Protein AF-A0A2N2CAL5-F1 (afdb_monomer_lite)

Structure (mmCIF, N/CA/C/O backbone):
data_AF-A0A2N2CAL5-F1
#
_entry.id   AF-A0A2N2CAL5-F1
#
loop_
_atom_site.group_PDB
_atom_site.id
_atom_site.type_symbol
_atom_site.label_atom_id
_atom_site.label_alt_id
_atom_site.label_comp_id
_atom_site.label_asym_id
_atom_site.label_entity_id
_atom_site.label_seq_id
_atom_site.pdbx_PDB_ins_code
_atom_site.Cartn_x
_atom_site.Cartn_y
_atom_site.Cartn_z
_atom_site.occupancy
_atom_site.B_iso_or_equiv
_atom_site.auth_seq_id
_atom_site.auth_comp_id
_atom_site.auth_asym_id
_atom_site.auth_atom_id
_atom_site.pdbx_PDB_model_num
ATOM 1 N N . MET A 1 1 ? 3.225 -27.652 -32.495 1.00 28.95 1 MET A N 1
ATOM 2 C CA . MET A 1 1 ? 4.116 -27.183 -33.577 1.00 28.95 1 MET A CA 1
ATOM 3 C C . MET A 1 1 ? 3.514 -25.894 -34.107 1.00 28.95 1 MET A C 1
ATOM 5 O O . MET A 1 1 ? 2.566 -25.967 -34.875 1.00 28.95 1 MET A O 1
ATOM 9 N N . ALA A 1 2 ? 3.946 -24.739 -33.597 1.00 34.12 2 ALA A N 1
ATOM 10 C CA . ALA A 1 2 ? 3.475 -23.448 -34.095 1.00 34.12 2 ALA A CA 1
ATOM 11 C C . ALA A 1 2 ? 4.221 -23.135 -35.399 1.00 34.12 2 ALA A C 1
ATOM 13 O O . ALA A 1 2 ? 5.446 -23.233 -35.438 1.00 34.12 2 ALA A O 1
ATOM 14 N N . SER A 1 3 ? 3.488 -22.845 -36.475 1.00 37.06 3 SER A N 1
ATOM 15 C CA . SER A 1 3 ? 4.067 -22.399 -37.741 1.00 37.06 3 SER A CA 1
ATOM 16 C C . SER A 1 3 ? 4.709 -21.027 -37.551 1.00 37.06 3 SER A C 1
ATOM 18 O O . SER A 1 3 ? 4.059 -20.120 -37.033 1.00 37.06 3 SER A O 1
ATOM 20 N N . TYR A 1 4 ? 5.954 -20.885 -37.995 1.00 51.16 4 TYR A N 1
ATOM 21 C CA . TYR A 1 4 ? 6.677 -19.619 -38.079 1.00 51.16 4 TYR A CA 1
ATOM 22 C C . TYR A 1 4 ? 5.807 -18.541 -38.743 1.00 51.16 4 TYR A C 1
ATOM 24 O O . TYR A 1 4 ? 5.299 -18.758 -39.846 1.00 51.16 4 TYR A O 1
ATOM 32 N N . LYS A 1 5 ? 5.618 -17.397 -38.078 1.00 59.78 5 LYS A N 1
ATOM 33 C CA . LYS A 1 5 ? 5.041 -16.207 -38.707 1.00 59.78 5 LYS A CA 1
ATOM 34 C C . LYS A 1 5 ? 6.182 -15.275 -39.075 1.00 59.78 5 LYS A C 1
ATOM 36 O O . LYS A 1 5 ? 6.926 -14.846 -38.200 1.00 59.78 5 LYS A O 1
ATOM 41 N N . ASN A 1 6 ? 6.302 -14.960 -40.357 1.00 80.25 6 ASN A N 1
ATOM 42 C CA . ASN A 1 6 ? 7.144 -13.851 -40.774 1.00 80.25 6 ASN A CA 1
ATOM 43 C C . ASN A 1 6 ? 6.501 -12.554 -40.262 1.00 80.25 6 ASN A C 1
ATOM 45 O O . ASN A 1 6 ? 5.317 -12.328 -40.521 1.00 80.25 6 ASN A O 1
ATOM 49 N N . LEU A 1 7 ? 7.265 -11.748 -39.525 1.00 92.12 7 LEU A N 1
ATOM 50 C CA . LEU A 1 7 ? 6.836 -10.430 -39.063 1.00 92.12 7 LEU A CA 1
ATOM 51 C C . LEU A 1 7 ? 7.293 -9.373 -40.067 1.00 92.12 7 LEU A C 1
ATOM 53 O O . LEU A 1 7 ? 8.423 -9.433 -40.556 1.00 92.12 7 LEU A O 1
ATOM 57 N N . TYR A 1 8 ? 6.430 -8.403 -40.350 1.00 92.06 8 TYR A N 1
ATOM 58 C CA . TYR A 1 8 ? 6.721 -7.328 -41.297 1.00 92.06 8 TYR A CA 1
ATOM 59 C C . TYR A 1 8 ? 6.276 -5.985 -40.733 1.00 92.06 8 TYR A C 1
ATOM 61 O O . TYR A 1 8 ? 5.232 -5.894 -40.091 1.00 92.06 8 TYR A O 1
ATOM 69 N N . LEU A 1 9 ? 7.049 -4.937 -41.009 1.00 95.00 9 LEU A N 1
ATOM 70 C CA . LEU A 1 9 ? 6.600 -3.568 -40.793 1.00 95.00 9 LEU A CA 1
ATOM 71 C C . LEU A 1 9 ? 5.629 -3.184 -41.916 1.00 95.00 9 LEU A C 1
ATOM 73 O O . LEU A 1 9 ? 5.992 -3.205 -43.093 1.00 95.00 9 LEU A O 1
ATOM 77 N N . ASN A 1 10 ? 4.411 -2.794 -41.561 1.00 96.50 10 ASN A N 1
ATOM 78 C CA . ASN A 1 10 ? 3.476 -2.187 -42.495 1.00 96.50 10 ASN A CA 1
ATOM 79 C C . ASN A 1 10 ? 3.856 -0.711 -42.679 1.00 96.50 10 ASN A C 1
ATOM 81 O O . ASN A 1 10 ? 3.405 0.174 -41.947 1.00 96.50 10 ASN A O 1
ATOM 85 N N . GLU A 1 11 ? 4.731 -0.445 -43.651 1.00 95.69 11 GLU A N 1
ATOM 86 C CA . GLU A 1 11 ? 5.261 0.899 -43.927 1.00 95.69 11 GLU A CA 1
ATOM 87 C C . GLU A 1 11 ? 4.159 1.919 -44.228 1.00 95.69 11 GLU A C 1
ATOM 89 O O . GLU A 1 11 ? 4.253 3.078 -43.819 1.00 95.69 11 GLU A O 1
ATOM 94 N N . LYS A 1 12 ? 3.092 1.490 -44.913 1.00 96.75 12 LYS A N 1
ATOM 95 C CA . LYS A 1 12 ? 1.980 2.366 -45.285 1.00 96.75 12 LYS A CA 1
ATOM 96 C C . LYS A 1 12 ? 1.241 2.864 -44.044 1.00 96.75 12 LYS A C 1
ATOM 98 O O . LYS A 1 12 ? 1.135 4.072 -43.856 1.00 96.75 12 LYS A O 1
ATOM 103 N N . LEU A 1 13 ? 0.761 1.952 -43.198 1.00 97.19 13 LEU A N 1
ATOM 104 C CA . LEU A 1 13 ? 0.041 2.319 -41.976 1.00 97.19 13 LEU A CA 1
ATOM 105 C C . LEU A 1 13 ? 0.947 3.054 -40.988 1.00 97.19 13 LEU A C 1
ATOM 107 O O . LEU A 1 13 ? 0.511 4.007 -40.353 1.00 97.19 13 LEU A O 1
ATOM 111 N N . THR A 1 14 ? 2.225 2.675 -40.912 1.00 97.75 14 THR A N 1
ATOM 112 C CA . THR A 1 14 ? 3.211 3.398 -40.096 1.00 97.75 14 THR A CA 1
ATOM 113 C C . THR A 1 14 ? 3.356 4.852 -40.555 1.00 97.75 14 THR A C 1
ATOM 115 O O . THR A 1 14 ? 3.315 5.767 -39.733 1.00 97.75 14 THR A O 1
ATOM 118 N N . THR A 1 15 ? 3.446 5.087 -41.867 1.00 97.75 15 THR A N 1
ATOM 119 C CA . THR A 1 15 ? 3.505 6.443 -42.439 1.00 97.75 15 THR A CA 1
ATOM 120 C C . THR A 1 15 ? 2.229 7.235 -42.140 1.00 97.75 15 THR A C 1
ATOM 122 O O . THR A 1 15 ? 2.305 8.414 -41.801 1.00 97.75 15 THR A O 1
ATOM 125 N N . GLU A 1 16 ? 1.057 6.597 -42.218 1.00 97.62 16 GLU A N 1
ATOM 126 C CA . GLU A 1 16 ? -0.220 7.225 -41.851 1.00 97.62 16 GLU A CA 1
ATOM 127 C C . GLU A 1 16 ? -0.259 7.617 -40.362 1.00 97.62 16 GLU A C 1
ATOM 129 O O . GLU A 1 16 ? -0.729 8.706 -40.032 1.00 97.62 16 GLU A O 1
ATOM 134 N N . CYS A 1 17 ? 0.262 6.777 -39.459 1.00 97.56 17 CYS A N 1
ATOM 135 C CA . CYS A 1 17 ? 0.402 7.111 -38.037 1.00 97.56 17 CYS A CA 1
ATOM 136 C C . CYS A 1 17 ? 1.322 8.319 -37.825 1.00 97.56 17 CYS A C 1
ATOM 138 O O . CYS A 1 17 ? 0.953 9.235 -37.096 1.00 97.56 17 CYS A O 1
ATOM 140 N N . ILE A 1 18 ? 2.474 8.365 -38.499 1.00 97.44 18 ILE A N 1
ATOM 141 C CA . ILE A 1 18 ? 3.414 9.491 -38.403 1.00 97.44 18 ILE A CA 1
ATOM 142 C C . ILE A 1 18 ? 2.781 10.802 -38.866 1.00 97.44 18 ILE A C 1
ATOM 144 O O . ILE A 1 18 ? 2.877 11.810 -38.172 1.00 97.44 18 ILE A O 1
ATOM 148 N N . GLN A 1 19 ? 2.092 10.789 -40.008 1.00 97.81 19 GLN A N 1
ATOM 149 C CA . GLN A 1 19 ? 1.405 11.977 -40.519 1.00 97.81 19 GLN A CA 1
ATOM 150 C C . GLN A 1 19 ? 0.350 12.488 -39.534 1.00 97.81 19 GLN A C 1
ATOM 152 O O . GLN A 1 19 ? 0.233 13.695 -39.342 1.00 97.81 19 GLN A O 1
ATOM 157 N N . LYS A 1 20 ? -0.383 11.582 -38.876 1.00 97.81 20 LYS A N 1
ATOM 158 C CA . LYS A 1 20 ? -1.357 11.954 -37.843 1.00 97.81 20 LYS A CA 1
ATOM 159 C C . LYS A 1 20 ? -0.695 12.507 -36.586 1.00 97.81 20 LYS A C 1
ATOM 161 O O . LYS A 1 20 ? -1.217 13.459 -36.024 1.00 97.81 20 LYS A O 1
ATOM 166 N N . ILE A 1 21 ? 0.426 11.938 -36.143 1.00 97.56 21 ILE A N 1
ATOM 167 C CA . ILE A 1 21 ? 1.177 12.467 -34.994 1.00 97.56 21 ILE A CA 1
ATOM 168 C C . ILE A 1 21 ? 1.643 13.897 -35.287 1.00 97.56 21 ILE A C 1
ATOM 170 O O . ILE A 1 21 ? 1.418 14.782 -34.465 1.00 97.56 21 ILE A O 1
ATOM 174 N N . GLN A 1 22 ? 2.201 14.147 -36.476 1.00 97.38 22 GLN A N 1
ATOM 175 C CA . GLN A 1 22 ? 2.591 15.499 -36.883 1.00 97.38 22 GLN A CA 1
ATOM 176 C C . GLN A 1 22 ? 1.388 16.447 -36.920 1.00 97.38 22 GLN A C 1
ATOM 178 O O . GLN A 1 22 ? 1.449 17.539 -36.370 1.00 97.38 22 GLN A O 1
ATOM 183 N N . GLN A 1 23 ? 0.272 16.005 -37.508 1.00 97.44 23 GLN A N 1
ATOM 184 C CA . GLN A 1 23 ? -0.957 16.793 -37.559 1.00 97.44 23 GLN A CA 1
ATOM 185 C C . GLN A 1 23 ? -1.451 17.175 -36.156 1.00 97.44 23 GLN A C 1
ATOM 187 O O . GLN A 1 23 ? -1.860 18.311 -35.944 1.00 97.44 23 GLN A O 1
ATOM 192 N N . VAL A 1 24 ? -1.390 16.255 -35.188 1.00 97.69 24 VAL A N 1
ATOM 193 C CA . VAL A 1 24 ? -1.780 16.532 -33.797 1.00 97.69 24 VAL A CA 1
ATOM 194 C C . VAL A 1 24 ? -0.891 17.615 -33.176 1.00 97.69 24 VAL A C 1
ATOM 196 O O . VAL A 1 24 ? -1.414 18.506 -32.511 1.00 97.69 24 VAL A O 1
ATOM 199 N N . PHE A 1 25 ? 0.422 17.586 -33.424 1.00 96.75 25 PHE A N 1
ATOM 200 C CA . PHE A 1 25 ? 1.329 18.651 -32.985 1.00 96.75 25 PHE A CA 1
ATOM 201 C C . PHE A 1 25 ? 1.083 19.993 -33.680 1.00 96.75 25 PHE A C 1
ATOM 203 O O . PHE A 1 25 ? 1.245 21.037 -33.052 1.00 96.75 25 PHE A O 1
ATOM 210 N N . ASP A 1 26 ? 0.686 19.974 -34.951 1.00 96.75 26 ASP A N 1
ATOM 211 C CA . ASP A 1 26 ? 0.401 21.189 -35.717 1.00 96.75 26 ASP A CA 1
ATOM 212 C C . ASP A 1 26 ? -0.933 21.847 -35.298 1.00 96.75 26 ASP A C 1
ATOM 214 O O . ASP A 1 26 ? -1.100 23.061 -35.448 1.00 96.75 26 ASP A O 1
ATOM 218 N N . GLU A 1 27 ? -1.897 21.062 -34.800 1.00 97.06 27 GLU A N 1
ATOM 219 C CA . GLU A 1 27 ? -3.268 21.508 -34.504 1.00 97.06 27 GLU A CA 1
ATOM 220 C C . GLU A 1 27 ? -3.529 21.857 -33.030 1.00 97.06 27 GLU A C 1
ATOM 222 O O . GLU A 1 27 ? -4.399 22.691 -32.756 1.00 97.06 27 GLU A O 1
ATOM 227 N N . LEU A 1 28 ? -2.826 21.229 -32.082 1.00 97.25 28 LEU A N 1
ATOM 228 C CA . LEU A 1 28 ? -3.091 21.363 -30.645 1.00 97.25 28 LEU A CA 1
ATOM 229 C C . LEU A 1 28 ? -1.988 22.113 -29.891 1.00 97.25 28 LEU A C 1
ATOM 231 O O . LEU A 1 28 ? -0.859 22.250 -30.355 1.00 97.25 28 LEU A O 1
ATOM 235 N N . ASP A 1 29 ? -2.317 22.579 -28.681 1.00 97.06 29 ASP A N 1
ATOM 236 C CA . ASP A 1 29 ? -1.295 23.015 -27.726 1.00 97.06 29 ASP A CA 1
ATOM 237 C C . ASP A 1 29 ? -0.328 21.863 -27.419 1.00 97.06 29 ASP A C 1
ATOM 239 O O . ASP A 1 29 ? -0.732 20.702 -27.370 1.00 97.06 29 ASP A O 1
ATOM 243 N N . HIS A 1 30 ? 0.943 22.185 -27.177 1.00 96.31 30 HIS A N 1
ATOM 244 C CA . HIS A 1 30 ? 2.009 21.197 -27.033 1.00 96.31 30 HIS A CA 1
ATOM 245 C C . HIS A 1 30 ? 1.702 20.129 -25.972 1.00 96.31 30 HIS A C 1
ATOM 247 O O . HIS A 1 30 ? 1.935 18.945 -26.214 1.00 96.31 30 HIS A O 1
ATOM 253 N N . TYR A 1 31 ? 1.157 20.507 -24.810 1.00 96.81 31 TYR A N 1
ATOM 254 C CA . TYR A 1 31 ? 0.856 19.525 -23.764 1.00 96.81 31 TYR A CA 1
ATOM 255 C C . TYR A 1 31 ? -0.368 18.666 -24.113 1.00 96.81 31 TYR A C 1
ATOM 257 O O . TYR A 1 31 ? -0.346 17.451 -23.914 1.00 96.81 31 TYR A O 1
ATOM 265 N N . GLU A 1 32 ? -1.406 19.260 -24.706 1.00 97.75 32 GLU A N 1
ATOM 266 C CA . GLU A 1 32 ? -2.583 18.520 -25.183 1.00 97.75 32 GLU A CA 1
ATOM 267 C C . GLU A 1 32 ? -2.232 17.553 -26.326 1.00 97.75 32 GLU A C 1
ATOM 269 O O . GLU A 1 32 ? -2.689 16.407 -26.327 1.00 97.75 32 GLU A O 1
ATOM 274 N N . ALA A 1 33 ? -1.353 17.968 -27.245 1.00 98.00 33 ALA A N 1
ATOM 275 C CA . ALA A 1 33 ? -0.804 17.115 -28.293 1.00 98.00 33 ALA A CA 1
ATOM 276 C C . ALA A 1 33 ? -0.086 15.899 -27.692 1.00 98.00 33 ALA A C 1
ATOM 278 O O . ALA A 1 33 ? -0.393 14.762 -28.051 1.00 98.00 33 ALA A O 1
ATOM 279 N N . ILE A 1 34 ? 0.810 16.117 -26.721 1.00 98.31 34 ILE A N 1
ATOM 280 C CA . ILE A 1 34 ? 1.528 15.038 -26.027 1.00 98.31 34 ILE A CA 1
ATOM 281 C C . ILE A 1 34 ? 0.555 14.083 -25.328 1.00 98.31 34 ILE A C 1
ATOM 283 O O . ILE A 1 34 ? 0.723 12.866 -25.445 1.00 98.31 34 ILE A O 1
ATOM 287 N N . LYS A 1 35 ? -0.471 14.587 -24.627 1.00 97.69 35 LYS A N 1
ATOM 288 C CA . LYS A 1 35 ? -1.488 13.736 -23.983 1.00 97.69 35 LYS A CA 1
ATOM 289 C C . LYS A 1 35 ? -2.218 12.866 -25.003 1.00 97.69 35 LYS A C 1
ATOM 291 O O . LYS A 1 35 ? -2.326 11.653 -24.812 1.00 97.69 35 LYS A O 1
ATOM 296 N N . GLN A 1 36 ? -2.662 13.452 -26.115 1.00 97.69 36 GLN A N 1
ATOM 297 C CA . GLN A 1 36 ? -3.338 12.706 -27.174 1.00 97.69 36 GLN A CA 1
ATOM 298 C C . GLN A 1 36 ? -2.416 11.668 -27.828 1.00 97.69 36 GLN A C 1
ATOM 300 O O . GLN A 1 36 ? -2.846 10.536 -28.067 1.00 97.69 36 GLN A O 1
ATOM 305 N N . ILE A 1 37 ? -1.154 12.018 -28.091 1.00 98.19 37 ILE A N 1
ATOM 306 C CA . ILE A 1 37 ? -0.179 11.103 -28.694 1.00 98.19 37 ILE A CA 1
ATOM 307 C C . ILE A 1 37 ? 0.139 9.947 -27.746 1.00 98.19 37 ILE A C 1
ATOM 309 O O . ILE A 1 37 ? 0.127 8.788 -28.159 1.00 98.19 37 ILE A O 1
ATOM 313 N N . THR A 1 38 ? 0.351 10.245 -26.464 1.00 97.69 38 THR A N 1
ATOM 314 C CA . THR A 1 38 ? 0.613 9.237 -25.432 1.00 97.69 38 THR A CA 1
ATOM 315 C C . THR A 1 38 ? -0.549 8.250 -25.326 1.00 97.69 38 THR A C 1
ATOM 317 O O . THR A 1 38 ? -0.350 7.038 -25.349 1.00 97.69 38 THR A O 1
ATOM 320 N N . LYS A 1 39 ? -1.788 8.745 -25.322 1.00 96.56 39 LYS A N 1
ATOM 321 C CA . LYS A 1 39 ? -2.975 7.886 -25.282 1.00 96.56 39 LYS A CA 1
ATOM 322 C C . LYS A 1 39 ? -3.128 7.012 -26.532 1.00 96.56 39 LYS A C 1
ATOM 324 O O . LYS A 1 39 ? -3.483 5.844 -26.412 1.00 96.56 39 LYS A O 1
ATOM 329 N N . ALA A 1 40 ? -2.902 7.565 -27.725 1.00 96.44 40 ALA A N 1
ATOM 330 C CA . ALA A 1 40 ? -3.280 6.915 -28.984 1.00 96.44 40 ALA A CA 1
ATOM 331 C C . ALA A 1 40 ? -2.152 6.145 -29.693 1.00 96.44 40 ALA A C 1
ATOM 333 O O . ALA A 1 40 ? -2.449 5.292 -30.529 1.00 96.44 40 ALA A O 1
ATOM 334 N N . TYR A 1 41 ? -0.883 6.451 -29.406 1.00 97.25 41 TYR A N 1
ATOM 335 C CA . TYR A 1 41 ? 0.252 5.911 -30.163 1.00 97.25 41 TYR A CA 1
ATOM 336 C C . TYR A 1 41 ? 1.369 5.314 -29.305 1.00 97.25 41 TYR A C 1
ATOM 338 O O . TYR A 1 41 ? 2.152 4.534 -29.836 1.00 97.25 41 TYR A O 1
ATOM 346 N N . MET A 1 42 ? 1.452 5.633 -28.010 1.00 96.56 42 MET A N 1
ATOM 347 C CA . MET A 1 42 ? 2.495 5.095 -27.127 1.00 96.56 42 MET A CA 1
ATOM 348 C C . MET A 1 42 ? 2.137 3.727 -26.537 1.00 96.56 42 MET A C 1
ATOM 350 O O . MET A 1 42 ? 0.978 3.450 -26.208 1.00 96.56 42 MET A O 1
ATOM 354 N N . GLY A 1 43 ? 3.153 2.888 -26.351 1.00 95.44 43 GLY A N 1
ATOM 355 C CA . GLY A 1 43 ? 3.015 1.495 -25.942 1.00 95.44 43 GLY A CA 1
ATOM 356 C C . GLY A 1 43 ? 2.403 0.637 -27.048 1.00 95.44 43 GLY A C 1
ATOM 357 O O . GLY A 1 43 ? 2.644 0.871 -28.233 1.00 95.44 43 GLY A O 1
ATOM 358 N N . VAL A 1 44 ? 1.611 -0.365 -26.670 1.00 95.19 44 VAL A N 1
ATOM 359 C CA . VAL A 1 44 ? 1.048 -1.364 -27.594 1.00 95.19 44 VAL A CA 1
ATOM 360 C C . VAL A 1 44 ? -0.437 -1.121 -27.846 1.00 95.19 44 VAL A C 1
ATOM 362 O O . VAL A 1 44 ? -1.232 -1.111 -26.909 1.00 95.19 44 VAL A O 1
ATOM 365 N N . HIS A 1 45 ? -0.827 -1.038 -29.122 1.00 95.38 45 HIS A N 1
ATOM 366 C CA . HIS A 1 45 ? -2.225 -0.924 -29.549 1.00 95.38 45 HIS A CA 1
ATOM 367 C C . HIS A 1 45 ? -2.550 -1.953 -30.629 1.00 95.38 45 HIS A C 1
ATOM 369 O O . HIS A 1 45 ? -1.998 -1.934 -31.730 1.00 95.38 45 HIS A O 1
ATOM 375 N N . LYS A 1 46 ? -3.484 -2.861 -30.347 1.00 94.62 46 LYS A N 1
ATOM 376 C CA . LYS A 1 46 ? -4.005 -3.786 -31.360 1.00 94.62 46 LYS A CA 1
ATOM 377 C C . LYS A 1 46 ? -4.959 -3.023 -32.285 1.00 94.62 46 LYS A C 1
ATOM 379 O O . LYS A 1 46 ? -5.975 -2.512 -31.831 1.00 94.62 46 LYS A O 1
ATOM 384 N N . LEU A 1 47 ? -4.644 -2.955 -33.578 1.00 94.12 47 LEU A N 1
ATOM 385 C CA . LEU A 1 47 ? -5.477 -2.261 -34.570 1.00 94.12 47 LEU A CA 1
ATOM 386 C C . LEU A 1 47 ? -6.537 -3.199 -35.157 1.00 94.12 47 LEU A C 1
ATOM 388 O O . LEU A 1 47 ? -7.674 -2.802 -35.401 1.00 94.12 47 LEU A O 1
ATOM 392 N N . ASN A 1 48 ? -6.160 -4.459 -35.380 1.00 92.00 48 ASN A N 1
ATOM 393 C CA . ASN A 1 48 ? -7.053 -5.543 -35.786 1.00 92.00 48 ASN A CA 1
ATOM 394 C C . ASN A 1 48 ? -6.424 -6.909 -35.451 1.00 92.00 48 ASN A C 1
ATOM 396 O O . ASN A 1 48 ? -5.519 -7.009 -34.628 1.00 92.00 48 ASN A O 1
ATOM 400 N N . SER A 1 49 ? -6.919 -7.993 -36.056 1.00 88.00 49 SER A N 1
ATOM 401 C CA . SER A 1 49 ? -6.449 -9.357 -35.785 1.00 88.00 49 SER A CA 1
ATOM 402 C C . SER A 1 49 ? -5.016 -9.657 -36.243 1.00 88.00 49 SER A C 1
ATOM 404 O O . SER A 1 49 ? -4.481 -10.689 -35.843 1.00 88.00 49 SER A O 1
ATOM 406 N N . ASN A 1 50 ? -4.423 -8.836 -37.116 1.00 92.69 50 ASN A N 1
ATOM 407 C CA . ASN A 1 50 ? -3.086 -9.070 -37.671 1.00 92.69 50 ASN A CA 1
ATOM 408 C C . ASN A 1 50 ? -2.116 -7.897 -37.475 1.00 92.69 50 ASN A C 1
ATOM 410 O O . ASN A 1 50 ? -0.912 -8.128 -37.495 1.00 92.69 50 ASN A O 1
ATOM 414 N N . GLU A 1 51 ? -2.619 -6.675 -37.302 1.00 96.12 51 GLU A N 1
ATOM 415 C CA . GLU A 1 51 ? -1.816 -5.453 -37.199 1.00 96.12 51 GLU A CA 1
ATOM 416 C C . GLU A 1 51 ? -1.802 -4.911 -35.764 1.00 96.12 51 GLU A C 1
ATOM 418 O O . GLU A 1 51 ? -2.849 -4.719 -35.130 1.00 96.12 51 GLU A O 1
ATOM 423 N N . THR A 1 52 ? -0.603 -4.620 -35.265 1.00 97.44 52 THR A N 1
ATOM 424 C CA . THR A 1 52 ? -0.370 -4.033 -33.942 1.00 97.44 52 THR A CA 1
ATOM 425 C C . THR A 1 52 ? 0.563 -2.839 -34.072 1.00 97.44 52 THR A C 1
ATOM 427 O O . THR A 1 52 ? 1.633 -2.940 -34.665 1.00 97.44 52 THR A O 1
ATOM 430 N N . LEU A 1 53 ? 0.150 -1.705 -33.522 1.00 97.69 53 LEU A N 1
ATOM 431 C CA . LEU A 1 53 ? 0.951 -0.496 -33.399 1.00 97.69 53 LEU A CA 1
ATOM 432 C C . LEU A 1 53 ? 1.809 -0.582 -32.132 1.00 97.69 53 LEU A C 1
ATOM 434 O O . LEU A 1 53 ? 1.300 -0.925 -31.065 1.00 97.69 53 LEU A O 1
ATOM 438 N N . LEU A 1 54 ? 3.091 -0.248 -32.262 1.00 97.69 54 LEU A N 1
ATOM 439 C CA . LEU A 1 54 ? 4.015 -0.049 -31.151 1.00 97.69 54 LEU A CA 1
ATOM 440 C C . LEU A 1 54 ? 4.611 1.355 -31.240 1.00 97.69 54 LEU A C 1
ATOM 442 O O . LEU A 1 54 ? 5.070 1.753 -32.314 1.00 97.69 54 LEU A O 1
ATOM 446 N N . GLY A 1 55 ? 4.631 2.075 -30.122 1.00 96.94 55 GLY A N 1
ATOM 447 C CA . GLY A 1 55 ? 5.238 3.400 -30.029 1.00 96.94 55 GLY A CA 1
ATOM 448 C C . GLY A 1 55 ? 6.050 3.597 -28.757 1.00 96.94 55 GLY A C 1
ATOM 449 O O . GLY A 1 55 ? 5.658 3.155 -27.678 1.00 96.94 55 GLY A O 1
ATOM 450 N N . PHE A 1 56 ? 7.176 4.288 -28.895 1.00 97.19 56 PHE A N 1
ATOM 451 C CA . PHE A 1 56 ? 8.101 4.611 -27.814 1.00 97.19 56 PHE A CA 1
ATOM 452 C C . PHE A 1 56 ? 8.448 6.092 -27.843 1.00 97.19 56 PHE A C 1
ATOM 454 O O . PHE A 1 56 ? 8.546 6.690 -28.913 1.00 97.19 56 PHE A O 1
ATOM 461 N N . TRP A 1 57 ? 8.698 6.655 -26.668 1.00 96.25 57 TRP A N 1
ATOM 462 C CA . TRP A 1 57 ? 9.264 7.981 -26.508 1.00 96.25 57 TRP A CA 1
ATOM 463 C C . TRP A 1 57 ? 10.760 7.798 -26.307 1.00 96.25 57 TRP A C 1
ATOM 465 O O . TRP A 1 57 ? 11.194 7.102 -25.389 1.00 96.25 57 TRP A O 1
ATOM 475 N N . VAL A 1 58 ? 11.537 8.364 -27.222 1.00 96.31 58 VAL A N 1
ATOM 476 C CA . VAL A 1 58 ? 12.989 8.229 -27.276 1.00 96.31 58 VAL A CA 1
ATOM 477 C C . VAL A 1 58 ? 13.560 9.646 -27.309 1.00 96.31 58 VAL A C 1
ATOM 479 O O . VAL A 1 58 ? 13.876 10.150 -28.390 1.00 96.31 58 VAL A O 1
ATOM 482 N N . PRO A 1 59 ? 13.641 10.327 -26.150 1.00 95.75 59 PRO A N 1
ATOM 483 C CA . PRO A 1 59 ? 14.069 11.719 -26.104 1.00 95.75 59 PRO A CA 1
ATOM 484 C C . PRO A 1 59 ? 15.451 11.880 -26.744 1.00 95.75 59 PRO A C 1
ATOM 486 O O . PRO A 1 59 ? 16.363 11.079 -26.519 1.00 95.75 59 PRO A O 1
ATOM 489 N N . GLY A 1 60 ? 15.594 12.909 -27.582 1.00 93.50 60 GLY A N 1
ATOM 490 C CA . GLY A 1 60 ? 16.845 13.205 -28.274 1.00 93.50 60 GLY A CA 1
ATOM 491 C C . GLY A 1 60 ? 17.130 12.323 -29.494 1.00 93.50 60 GLY A C 1
ATOM 492 O O . GLY A 1 60 ? 18.237 12.392 -30.034 1.00 93.50 60 GLY A O 1
ATOM 493 N N . ILE A 1 61 ? 16.177 11.526 -29.989 1.00 94.19 61 ILE A N 1
ATOM 494 C CA . ILE A 1 61 ? 16.367 10.744 -31.226 1.00 94.19 61 ILE A CA 1
ATOM 495 C C . ILE A 1 61 ? 16.651 11.622 -32.449 1.00 94.19 61 ILE A C 1
ATOM 497 O O . ILE A 1 61 ? 17.378 11.202 -33.350 1.00 94.19 61 ILE A O 1
ATOM 501 N N . GLN A 1 62 ? 16.161 12.864 -32.462 1.00 91.44 62 GLN A N 1
ATOM 502 C CA . GLN A 1 62 ? 16.411 13.795 -33.562 1.00 91.44 62 GLN A CA 1
ATOM 503 C C . GLN A 1 62 ? 17.765 14.511 -33.477 1.00 91.44 62 GLN A C 1
ATOM 505 O O . GLN A 1 62 ? 18.381 14.789 -34.507 1.00 91.44 62 GLN A O 1
ATOM 510 N N . ASN A 1 63 ? 18.215 14.865 -32.271 1.00 93.06 63 ASN A N 1
ATOM 511 C CA . ASN A 1 63 ? 19.326 15.811 -32.084 1.00 93.06 63 ASN A CA 1
ATOM 512 C C . ASN A 1 63 ? 20.215 15.555 -30.848 1.00 93.06 63 ASN A C 1
ATOM 514 O O . ASN A 1 63 ? 21.256 16.199 -30.712 1.00 93.06 63 ASN A O 1
ATOM 518 N N . GLY A 1 64 ? 19.837 14.626 -29.972 1.00 94.06 64 GLY A N 1
ATOM 519 C CA . GLY A 1 64 ? 20.578 14.230 -28.777 1.00 94.06 64 GLY A CA 1
ATOM 520 C C . GLY A 1 64 ? 21.666 13.197 -29.068 1.00 94.06 64 GLY A C 1
ATOM 521 O O . GLY A 1 64 ? 21.985 12.896 -30.222 1.00 94.06 64 GLY A O 1
ATOM 522 N N . TYR A 1 65 ? 22.266 12.634 -28.022 1.00 95.19 65 TYR A N 1
ATOM 523 C CA . TYR A 1 65 ? 23.364 11.674 -28.160 1.00 95.19 65 TYR A CA 1
ATOM 524 C C . TYR A 1 65 ? 22.948 10.389 -28.901 1.00 95.19 65 TYR A C 1
ATOM 526 O O . TYR A 1 65 ? 23.672 9.944 -29.798 1.00 95.19 65 TYR A O 1
ATOM 534 N N . ILE A 1 66 ? 21.759 9.852 -28.614 1.00 95.12 66 ILE A N 1
ATOM 535 C CA . ILE A 1 66 ? 21.206 8.656 -29.266 1.00 95.12 66 ILE A CA 1
ATOM 536 C C . ILE A 1 66 ? 21.007 8.803 -30.782 1.00 95.12 66 ILE A C 1
ATOM 538 O O . ILE A 1 66 ? 21.123 7.812 -31.500 1.00 95.12 66 ILE A O 1
ATOM 542 N N . SER A 1 67 ? 20.813 10.022 -31.305 1.00 94.88 67 SER A N 1
ATOM 543 C CA . SER A 1 67 ? 20.660 10.267 -32.753 1.00 94.88 67 SER A CA 1
ATOM 544 C C . SER A 1 67 ? 21.841 9.744 -33.590 1.00 94.88 67 SER A C 1
ATOM 546 O O . SER A 1 67 ? 21.671 9.322 -34.734 1.00 94.88 67 SER A O 1
ATOM 548 N N . ARG A 1 68 ? 23.047 9.681 -33.002 1.00 95.25 68 ARG A N 1
ATOM 549 C CA . ARG A 1 68 ? 24.266 9.138 -33.636 1.00 95.25 68 ARG A CA 1
ATOM 550 C C . ARG A 1 68 ? 24.192 7.632 -33.889 1.00 95.25 68 ARG A C 1
ATOM 552 O O . ARG A 1 68 ? 24.920 7.120 -34.735 1.00 95.25 68 ARG A O 1
ATOM 559 N N . PHE A 1 69 ? 23.310 6.953 -33.163 1.00 94.81 69 PHE A N 1
ATOM 560 C CA . PHE A 1 69 ? 23.117 5.508 -33.159 1.00 94.81 69 PHE A CA 1
ATOM 561 C C . PHE A 1 69 ? 21.740 5.115 -33.710 1.00 94.81 69 PHE A C 1
ATOM 563 O O . PHE A 1 69 ? 21.338 3.963 -33.612 1.00 94.81 69 PHE A O 1
ATOM 570 N N . ALA A 1 70 ? 21.004 6.041 -34.335 1.00 91.56 70 ALA A N 1
ATOM 571 C CA . ALA A 1 70 ? 19.658 5.769 -34.844 1.00 91.56 70 ALA A CA 1
ATOM 572 C C . ALA A 1 70 ? 19.606 4.591 -35.841 1.00 91.56 70 ALA A C 1
ATOM 574 O O . ALA A 1 70 ? 18.609 3.882 -35.907 1.00 91.56 70 ALA A O 1
ATOM 575 N N . SER A 1 71 ? 20.686 4.333 -36.590 1.00 91.00 71 SER A N 1
ATOM 576 C CA . SER A 1 71 ? 20.777 3.191 -37.514 1.00 91.00 71 SER A CA 1
ATOM 577 C C . SER A 1 71 ? 20.961 1.832 -36.827 1.00 91.00 71 SER A C 1
ATOM 579 O O . SER A 1 71 ? 20.734 0.805 -37.465 1.00 91.00 71 SER A O 1
ATOM 581 N N . SER A 1 72 ? 21.378 1.811 -35.557 1.00 93.12 72 SER A N 1
ATOM 582 C CA . SER A 1 72 ? 21.481 0.604 -34.730 1.00 93.12 72 SER A CA 1
ATOM 583 C C . SER A 1 72 ? 20.306 0.446 -33.761 1.00 93.12 72 SER A C 1
ATOM 585 O O . SER A 1 72 ? 20.277 -0.541 -33.030 1.00 93.12 72 SER A O 1
ATOM 587 N N . LEU A 1 73 ? 19.343 1.376 -33.766 1.00 95.19 73 LEU A N 1
ATOM 588 C CA . LEU A 1 73 ? 18.123 1.321 -32.965 1.00 95.19 73 LEU A CA 1
ATOM 589 C C . LEU A 1 73 ? 17.031 0.532 -33.704 1.00 95.19 73 LEU A C 1
ATOM 591 O O . LEU A 1 73 ? 16.599 0.911 -34.793 1.00 95.19 73 LEU A O 1
ATOM 595 N N . TYR A 1 74 ? 16.552 -0.556 -33.107 1.00 95.38 74 TYR A N 1
ATOM 596 C CA . TYR A 1 74 ? 15.486 -1.389 -33.672 1.00 95.38 74 TYR A CA 1
ATOM 597 C C . TYR A 1 74 ? 14.536 -1.910 -32.596 1.00 95.38 74 TYR A C 1
ATOM 599 O O . TYR A 1 74 ? 14.918 -2.114 -31.443 1.00 95.38 74 TYR A O 1
ATOM 607 N N . LEU A 1 75 ? 13.296 -2.183 -33.005 1.00 97.44 75 LEU A N 1
ATOM 608 C CA . LEU A 1 75 ? 12.373 -3.004 -32.232 1.00 97.44 75 LEU A CA 1
ATOM 609 C C . LEU A 1 75 ? 12.849 -4.452 -32.307 1.00 97.44 75 LEU A C 1
ATOM 611 O O . LEU A 1 75 ? 12.908 -5.033 -33.392 1.00 97.44 75 LEU A O 1
ATOM 615 N N . GLU A 1 76 ? 13.200 -5.029 -31.162 1.00 97.00 76 GLU A N 1
ATOM 616 C CA . GLU A 1 76 ? 13.550 -6.440 -31.052 1.00 97.00 76 GLU A CA 1
ATOM 617 C C . GLU A 1 76 ? 12.346 -7.207 -30.499 1.00 97.00 76 GLU A C 1
ATOM 619 O O . GLU A 1 76 ? 11.902 -6.963 -29.379 1.00 97.00 76 GLU A O 1
ATOM 624 N N . ILE A 1 77 ? 11.821 -8.127 -31.306 1.00 97.88 77 ILE A N 1
ATOM 625 C CA . ILE A 1 77 ? 10.741 -9.043 -30.950 1.00 97.88 77 ILE A CA 1
ATOM 626 C C . ILE A 1 77 ? 11.340 -10.415 -30.665 1.00 97.88 77 ILE A C 1
ATOM 628 O O . ILE A 1 77 ? 12.076 -10.968 -31.484 1.00 97.88 77 ILE A O 1
ATOM 632 N N . LEU A 1 78 ? 10.990 -10.980 -29.516 1.00 97.44 78 LEU A N 1
ATOM 633 C CA . LEU A 1 78 ? 11.374 -12.316 -29.091 1.00 97.44 78 LEU A CA 1
ATOM 634 C C . LEU A 1 78 ? 10.143 -13.216 -29.180 1.00 97.44 78 LEU A C 1
ATOM 636 O O . LEU A 1 78 ? 9.153 -12.990 -28.486 1.00 97.44 78 LEU A O 1
ATOM 640 N N . GLN A 1 79 ? 10.201 -14.238 -30.030 1.00 96.69 79 GLN A N 1
ATOM 641 C CA . GLN A 1 79 ? 9.109 -15.184 -30.253 1.00 96.69 79 GLN A CA 1
ATOM 642 C C . GLN A 1 79 ? 9.386 -16.486 -29.487 1.00 96.69 79 GLN A C 1
ATOM 644 O O . GLN A 1 79 ? 10.224 -17.288 -29.919 1.00 96.69 79 GLN A O 1
ATOM 649 N N . PRO A 1 80 ? 8.710 -16.744 -28.352 1.00 95.44 80 PRO A N 1
ATOM 650 C CA . PRO A 1 80 ? 8.966 -17.934 -27.552 1.00 95.44 80 PRO A CA 1
ATOM 651 C C . PRO A 1 80 ? 8.545 -19.200 -28.302 1.00 95.44 80 PRO A C 1
ATOM 653 O O . PRO A 1 80 ? 7.399 -19.328 -28.741 1.00 95.44 80 PRO A O 1
ATOM 656 N N . LYS A 1 81 ? 9.438 -20.196 -28.395 1.00 93.81 81 LYS A N 1
ATOM 657 C CA . LYS A 1 81 ? 9.091 -21.508 -28.985 1.00 93.81 81 LYS A CA 1
ATOM 658 C C . LYS A 1 81 ? 8.102 -22.295 -28.126 1.00 93.81 81 LYS A C 1
ATOM 660 O O . LYS A 1 81 ? 7.394 -23.175 -28.621 1.00 93.81 81 LYS A O 1
ATOM 665 N N . VAL A 1 82 ? 8.049 -21.968 -26.838 1.00 95.31 82 VAL A N 1
ATOM 666 C CA . VAL A 1 82 ? 7.137 -22.530 -25.845 1.00 95.31 82 VAL A CA 1
ATOM 667 C C . VAL A 1 82 ? 6.305 -21.381 -25.292 1.00 95.31 82 VAL A C 1
ATOM 669 O O . VAL A 1 82 ? 6.830 -20.525 -24.591 1.00 95.31 82 VAL A O 1
ATOM 672 N N . ARG A 1 83 ? 5.011 -21.363 -25.621 1.00 95.19 83 ARG A N 1
ATOM 673 C CA . ARG A 1 83 ? 4.097 -20.288 -25.203 1.00 95.19 83 ARG A CA 1
ATOM 674 C C . ARG A 1 83 ? 3.292 -20.602 -23.943 1.00 95.19 83 ARG A C 1
ATOM 676 O O . ARG A 1 83 ? 2.735 -19.698 -23.348 1.00 95.19 83 ARG A O 1
ATOM 683 N N . GLN A 1 84 ? 3.214 -21.858 -23.515 1.00 96.12 84 GLN A N 1
ATOM 684 C CA . GLN A 1 84 ? 2.608 -22.185 -22.219 1.00 96.12 84 GLN A CA 1
ATOM 685 C C . GLN A 1 84 ? 3.604 -21.824 -21.117 1.00 96.12 84 GLN A C 1
ATOM 687 O O . GLN A 1 84 ? 4.683 -22.417 -21.077 1.00 96.12 84 GLN A O 1
ATOM 692 N N . ILE A 1 85 ? 3.271 -20.858 -20.257 1.00 94.19 85 ILE A N 1
ATOM 693 C CA . ILE A 1 85 ? 4.245 -20.292 -19.314 1.00 94.19 85 ILE A CA 1
ATOM 694 C C . ILE A 1 85 ? 4.728 -21.303 -18.273 1.00 94.19 85 ILE A C 1
ATOM 696 O O . ILE A 1 85 ? 5.930 -21.414 -18.062 1.00 94.19 85 ILE A O 1
ATOM 700 N N . GLU A 1 86 ? 3.834 -22.121 -17.714 1.00 93.81 86 GLU A N 1
ATOM 701 C CA . GLU A 1 86 ? 4.198 -23.199 -16.782 1.00 93.81 86 GLU A CA 1
ATOM 702 C C . GLU A 1 86 ? 5.214 -24.159 -17.409 1.00 93.81 86 GLU A C 1
ATOM 704 O O . GLU A 1 86 ? 6.205 -24.556 -16.797 1.00 93.81 86 GLU A O 1
ATOM 709 N N . LYS A 1 87 ? 5.003 -24.481 -18.688 1.00 95.06 87 LYS A N 1
ATOM 710 C CA . LYS A 1 87 ? 5.912 -25.329 -19.450 1.00 95.06 87 LYS A CA 1
ATOM 711 C C . LYS A 1 87 ? 7.241 -24.627 -19.717 1.00 95.06 87 LYS A C 1
ATOM 713 O O . LYS A 1 87 ? 8.279 -25.272 -19.618 1.00 95.06 87 LYS A O 1
ATOM 718 N N . ALA A 1 88 ? 7.227 -23.334 -20.038 1.00 94.12 88 ALA A N 1
ATOM 719 C CA . ALA A 1 88 ? 8.442 -22.545 -20.227 1.00 94.12 88 ALA A CA 1
ATOM 720 C C . ALA A 1 88 ? 9.287 -22.493 -18.940 1.00 94.12 88 ALA A C 1
ATOM 722 O O . ALA A 1 88 ? 10.486 -22.734 -19.003 1.00 94.12 88 ALA A O 1
ATOM 723 N N . LEU A 1 89 ? 8.649 -22.286 -17.784 1.00 95.19 89 LEU A N 1
ATOM 724 C CA . LEU A 1 89 ? 9.289 -22.281 -16.462 1.00 95.19 89 LEU A CA 1
ATOM 725 C C . LEU A 1 89 ? 9.828 -23.653 -16.029 1.00 95.19 89 LEU A C 1
ATOM 727 O O . LEU A 1 89 ? 10.701 -23.723 -15.170 1.00 95.19 89 LEU A O 1
ATOM 731 N N . SER A 1 90 ? 9.321 -24.749 -16.602 1.00 95.50 90 SER A N 1
ATOM 732 C CA . SER A 1 90 ? 9.812 -26.105 -16.308 1.00 95.50 90 SER A CA 1
ATOM 733 C C . SER A 1 90 ? 11.123 -26.465 -17.020 1.00 95.50 90 SER A C 1
ATOM 735 O O . SER A 1 90 ? 11.744 -27.475 -16.684 1.00 95.50 90 SER A O 1
ATOM 737 N N . TYR A 1 91 ? 11.534 -25.677 -18.018 1.00 93.81 91 TYR A N 1
ATOM 738 C CA . TYR A 1 91 ? 12.782 -25.889 -18.745 1.00 93.81 91 TYR A CA 1
ATOM 739 C C . TYR A 1 91 ? 13.942 -25.139 -18.089 1.00 93.81 91 TYR A C 1
ATOM 741 O O . TYR A 1 91 ? 13.780 -24.024 -17.608 1.00 93.81 91 TYR A O 1
ATOM 749 N N . GLU A 1 92 ? 15.134 -25.736 -18.124 1.00 93.06 92 GLU A N 1
ATOM 750 C CA . GLU A 1 92 ? 16.366 -25.078 -17.666 1.00 93.06 92 GLU A CA 1
ATOM 751 C C . GLU A 1 92 ? 16.704 -23.854 -18.532 1.00 93.06 92 GLU A C 1
ATOM 753 O O . GLU A 1 92 ? 17.071 -22.799 -18.018 1.00 93.06 92 GLU A O 1
ATOM 758 N N . GLU A 1 93 ? 16.511 -23.992 -19.846 1.00 95.88 93 GLU A N 1
ATOM 759 C CA . GLU A 1 93 ? 16.666 -22.926 -20.828 1.00 95.88 93 GLU A CA 1
ATOM 760 C C . GLU A 1 93 ? 15.513 -22.950 -21.838 1.00 95.88 93 GLU A C 1
ATOM 762 O O . GLU A 1 93 ? 15.054 -24.008 -22.278 1.00 95.88 93 GLU A O 1
ATOM 767 N N . VAL A 1 94 ? 15.083 -21.766 -22.263 1.00 96.50 94 VAL A N 1
ATOM 768 C CA . VAL A 1 94 ? 14.071 -21.560 -23.297 1.00 96.50 94 VAL A CA 1
ATOM 769 C C . VAL A 1 94 ? 14.706 -20.839 -24.475 1.00 96.50 94 VAL A C 1
ATOM 771 O O . VAL A 1 94 ? 15.411 -19.846 -24.316 1.00 96.50 94 VAL A O 1
ATOM 774 N N . THR A 1 95 ? 14.444 -21.335 -25.682 1.00 96.81 95 THR A N 1
ATOM 775 C CA . THR A 1 95 ? 14.856 -20.665 -26.918 1.00 96.81 95 THR A CA 1
ATOM 776 C C . THR A 1 95 ? 13.732 -19.786 -27.452 1.00 96.81 95 THR A C 1
ATOM 778 O O . THR A 1 95 ? 12.583 -20.226 -27.573 1.00 96.81 95 THR A O 1
ATOM 781 N N . MET A 1 96 ? 14.089 -18.565 -27.829 1.00 96.69 96 MET A N 1
ATOM 782 C CA . MET A 1 96 ? 13.233 -17.599 -28.505 1.00 96.69 96 MET A CA 1
ATOM 783 C C . MET A 1 96 ? 13.857 -17.254 -29.853 1.00 96.69 96 MET A C 1
ATOM 785 O O . MET A 1 96 ? 15.076 -17.128 -29.948 1.00 96.69 96 MET A O 1
ATOM 789 N N . ASP A 1 97 ? 13.041 -17.129 -30.893 1.00 95.88 97 ASP A N 1
ATOM 790 C CA . ASP A 1 97 ? 13.514 -16.578 -32.165 1.00 95.88 97 ASP A CA 1
ATOM 791 C C . ASP A 1 97 ? 13.520 -15.044 -32.064 1.00 95.88 97 ASP A C 1
ATOM 793 O O . ASP A 1 97 ? 12.638 -14.457 -31.434 1.00 95.88 97 ASP A O 1
ATOM 797 N N . VAL A 1 98 ? 14.533 -14.399 -32.637 1.00 96.06 98 VAL A N 1
ATOM 798 C CA . VAL A 1 98 ? 14.757 -12.951 -32.558 1.00 96.06 98 VAL A CA 1
ATOM 799 C C . VAL A 1 98 ? 14.457 -12.327 -33.911 1.00 96.06 98 VAL A C 1
ATOM 801 O O . VAL A 1 98 ? 15.067 -12.684 -34.918 1.00 96.06 98 VAL A O 1
ATOM 804 N N . VAL A 1 99 ? 13.553 -11.352 -33.925 1.00 95.62 99 VAL A N 1
ATOM 805 C CA . VAL A 1 99 ? 13.234 -10.552 -35.109 1.00 95.62 99 VAL A CA 1
ATOM 806 C C . VAL A 1 99 ? 13.511 -9.086 -34.808 1.00 95.62 99 VAL A C 1
ATOM 808 O O . VAL A 1 99 ? 13.107 -8.576 -33.767 1.00 95.62 99 VAL A O 1
ATOM 811 N N . ARG A 1 100 ? 14.201 -8.400 -35.722 1.00 94.56 100 ARG A N 1
ATOM 812 C CA . ARG A 1 100 ? 14.521 -6.973 -35.605 1.00 94.56 100 ARG A CA 1
ATOM 813 C C . ARG A 1 100 ? 13.799 -6.198 -36.690 1.00 94.56 100 ARG A C 1
ATOM 815 O O . ARG A 1 100 ? 13.932 -6.533 -37.866 1.00 94.56 100 ARG A O 1
ATOM 822 N N . LEU A 1 101 ? 13.057 -5.171 -36.298 1.00 94.94 101 LEU A N 1
ATOM 823 C CA . LEU A 1 101 ? 12.309 -4.319 -37.215 1.00 94.94 101 LEU A CA 1
ATOM 824 C C . LEU A 1 101 ? 12.731 -2.855 -37.019 1.00 94.94 101 LEU A C 1
ATOM 826 O O . LEU A 1 101 ? 12.779 -2.391 -35.876 1.00 94.94 101 LEU A O 1
ATOM 830 N N . PRO A 1 102 ? 13.039 -2.114 -38.098 1.00 90.81 102 PRO A N 1
ATOM 831 C CA . PRO A 1 102 ? 13.260 -0.678 -37.997 1.00 90.81 102 PRO A CA 1
ATOM 832 C C . PRO A 1 102 ? 11.909 0.008 -37.781 1.00 90.81 102 PRO A C 1
ATOM 834 O O . PRO A 1 102 ? 10.997 -0.181 -38.582 1.00 90.81 102 PRO A O 1
ATOM 837 N N . LEU A 1 103 ? 11.756 0.790 -36.713 1.00 91.19 103 LEU A N 1
ATOM 838 C CA . LEU A 1 103 ? 10.602 1.686 -36.598 1.00 91.19 103 LEU A CA 1
ATOM 839 C C . LEU A 1 103 ? 10.919 3.020 -37.274 1.00 91.19 103 LEU A C 1
ATOM 841 O O . LEU A 1 103 ? 12.054 3.283 -37.681 1.00 91.19 103 LEU A O 1
ATOM 845 N N . MET A 1 104 ? 9.899 3.854 -37.428 1.00 94.56 104 MET A N 1
ATOM 846 C CA . MET A 1 104 ? 10.027 5.160 -38.057 1.00 94.56 104 MET A CA 1
ATOM 847 C C . MET A 1 104 ? 9.931 6.267 -36.998 1.00 94.56 104 MET A C 1
ATOM 849 O O . MET A 1 104 ? 9.194 6.143 -36.021 1.00 94.56 104 MET A O 1
ATOM 853 N N . VAL A 1 105 ? 10.702 7.341 -37.184 1.00 94.00 105 VAL A N 1
ATOM 854 C CA . VAL A 1 105 ? 10.778 8.477 -36.250 1.00 94.00 105 VAL A CA 1
ATOM 855 C C . VAL A 1 105 ? 9.789 9.573 -36.655 1.00 94.00 105 VAL A C 1
ATOM 857 O O . VAL A 1 105 ? 9.698 9.912 -37.837 1.00 94.00 105 VAL A O 1
ATOM 860 N N . VAL A 1 106 ? 9.110 10.168 -35.675 1.00 94.81 106 VAL A N 1
ATOM 861 C CA . VAL A 1 106 ? 8.373 11.438 -35.792 1.00 94.81 106 VAL A CA 1
ATOM 862 C C . VAL A 1 106 ? 8.516 12.210 -34.489 1.00 94.81 106 VAL A C 1
ATOM 864 O O . VAL A 1 106 ? 8.228 11.667 -33.428 1.00 94.81 106 VAL A O 1
ATOM 867 N N . GLU A 1 107 ? 8.983 13.459 -34.547 1.00 93.44 107 GLU A N 1
ATOM 868 C CA . GLU A 1 107 ? 9.414 14.186 -33.341 1.00 93.44 107 GLU A CA 1
ATOM 869 C C . GLU A 1 107 ? 10.364 13.315 -32.490 1.00 93.44 107 GLU A C 1
ATOM 871 O O . GLU A 1 107 ? 11.284 12.711 -33.051 1.00 93.44 107 GLU A O 1
ATOM 876 N N . ASP A 1 108 ? 10.124 13.194 -31.184 1.00 93.12 108 ASP A N 1
ATOM 877 C CA . ASP A 1 108 ? 10.853 12.293 -30.279 1.00 93.12 108 ASP A CA 1
ATOM 878 C C . ASP A 1 108 ? 10.198 10.902 -30.126 1.00 93.12 108 ASP A C 1
ATOM 880 O O . ASP A 1 108 ? 10.481 10.165 -29.177 1.00 93.12 108 ASP A O 1
ATOM 884 N N . TYR A 1 109 ? 9.310 10.517 -31.044 1.00 95.25 109 TYR A N 1
ATOM 885 C CA . TYR A 1 109 ? 8.623 9.227 -31.020 1.00 95.25 109 TYR A CA 1
ATOM 886 C C . TYR A 1 109 ? 9.189 8.251 -32.046 1.00 95.25 109 TYR A C 1
ATOM 888 O O . TYR A 1 109 ? 9.496 8.610 -33.184 1.00 95.25 109 TYR A O 1
ATOM 896 N N . PHE A 1 110 ? 9.257 6.981 -31.654 1.00 94.69 110 PHE A N 1
ATOM 897 C CA . PHE A 1 110 ? 9.646 5.862 -32.503 1.00 94.69 110 PHE A CA 1
ATOM 898 C C . PHE A 1 110 ? 8.462 4.905 -32.640 1.00 94.69 110 PHE A C 1
ATOM 900 O O . PHE A 1 110 ? 8.041 4.299 -31.656 1.00 94.69 110 PHE A O 1
ATOM 907 N N . VAL A 1 111 ? 7.882 4.818 -33.840 1.00 96.75 111 VAL A N 1
ATOM 908 C CA . VAL A 1 111 ? 6.553 4.228 -34.070 1.00 96.75 111 VAL A CA 1
ATOM 909 C C . VAL A 1 111 ? 6.571 3.251 -35.244 1.00 96.75 111 VAL A C 1
ATOM 911 O O . VAL A 1 111 ? 7.190 3.511 -36.278 1.00 96.75 111 VAL A O 1
ATOM 914 N N . GLY A 1 112 ? 5.862 2.128 -35.113 1.00 97.00 112 GLY A N 1
ATOM 915 C CA . GLY A 1 112 ? 5.648 1.194 -36.217 1.00 97.00 112 GLY A CA 1
ATOM 916 C C . GLY A 1 112 ? 4.420 0.312 -36.056 1.00 97.00 112 GLY A C 1
ATOM 917 O O . GLY A 1 112 ? 4.085 -0.127 -34.958 1.00 97.00 112 GLY A O 1
ATOM 918 N N . VAL A 1 113 ? 3.758 0.036 -37.178 1.00 98.12 113 VAL A N 1
ATOM 919 C CA . VAL A 1 113 ? 2.684 -0.955 -37.274 1.00 98.12 113 VAL A CA 1
ATOM 920 C C . VAL A 1 113 ? 3.286 -2.260 -37.773 1.00 98.12 113 VAL A C 1
ATOM 922 O O . VAL A 1 113 ? 3.830 -2.314 -38.874 1.00 98.12 113 VAL A O 1
ATOM 925 N N . VAL A 1 114 ? 3.199 -3.309 -36.964 1.00 97.81 114 VAL A N 1
ATOM 926 C CA . VAL A 1 114 ? 3.782 -4.620 -37.251 1.00 97.81 114 VAL A CA 1
ATOM 927 C C . VAL A 1 114 ? 2.680 -5.635 -37.524 1.00 97.81 114 VAL A C 1
ATOM 929 O O . VAL A 1 114 ? 1.702 -5.741 -36.782 1.00 97.81 114 VAL A O 1
ATOM 932 N N . GLU A 1 115 ? 2.862 -6.403 -38.592 1.00 96.25 115 GLU A N 1
ATOM 933 C CA . GLU A 1 115 ? 1.986 -7.498 -38.983 1.00 96.25 115 GLU A CA 1
ATOM 934 C C . GLU A 1 115 ? 2.463 -8.841 -38.429 1.00 96.25 115 GLU A C 1
ATOM 936 O O . GLU A 1 115 ? 3.651 -9.168 -38.464 1.00 96.25 115 GLU A O 1
ATOM 941 N N . GLY A 1 116 ? 1.511 -9.660 -37.982 1.00 94.19 116 GLY A N 1
ATOM 942 C CA . GLY A 1 116 ? 1.747 -11.059 -37.630 1.00 94.19 116 GLY A CA 1
ATOM 943 C C . GLY A 1 116 ? 2.198 -11.305 -36.190 1.00 94.19 116 GLY A C 1
ATOM 944 O O . GLY A 1 116 ? 2.432 -12.466 -35.842 1.00 94.19 116 GLY A O 1
ATOM 945 N N . LEU A 1 117 ? 2.271 -10.269 -35.350 1.00 95.69 117 LEU A N 1
ATOM 946 C CA . LEU A 1 117 ? 2.576 -10.415 -33.925 1.00 95.69 117 LEU A CA 1
ATOM 947 C C . LEU A 1 117 ? 1.571 -11.335 -33.225 1.00 95.69 117 LEU A C 1
ATOM 949 O O . LEU A 1 117 ? 0.396 -11.431 -33.593 1.00 95.69 117 LEU A O 1
ATOM 953 N N . THR A 1 118 ? 2.053 -12.048 -32.213 1.00 95.50 118 THR A N 1
ATOM 954 C CA . THR A 1 118 ? 1.221 -12.905 -31.371 1.00 95.50 118 THR A CA 1
ATOM 955 C C . THR A 1 118 ? 0.991 -12.229 -30.033 1.00 95.50 118 THR A C 1
ATOM 957 O O . THR A 1 118 ? 1.930 -12.047 -29.263 1.00 95.50 118 THR A O 1
ATOM 960 N N . LEU A 1 119 ? -0.264 -11.896 -29.739 1.00 95.94 119 LEU A N 1
ATOM 961 C CA . LEU A 1 119 ? -0.649 -11.371 -28.437 1.00 95.94 119 LEU A CA 1
ATOM 962 C C . LEU A 1 119 ? -0.934 -12.523 -27.466 1.00 95.94 119 LEU A C 1
ATOM 964 O O . LEU A 1 119 ? -1.565 -13.525 -27.821 1.00 95.94 119 LEU A O 1
ATOM 968 N N . GLY A 1 120 ? -0.450 -12.364 -26.242 1.00 96.19 120 GLY A N 1
ATOM 969 C CA . GLY A 1 120 ? -0.713 -13.233 -25.111 1.00 96.19 120 GLY A CA 1
ATOM 970 C C . GLY A 1 120 ? -2.144 -13.092 -24.610 1.00 96.19 120 GLY A C 1
ATOM 971 O O . GLY A 1 120 ? -2.836 -12.111 -24.882 1.00 96.19 120 GLY A O 1
ATOM 972 N N . ASN A 1 121 ? -2.586 -14.111 -23.887 1.00 96.06 121 ASN A N 1
ATOM 973 C CA . ASN A 1 121 ? -3.878 -14.156 -23.214 1.00 96.06 121 ASN A CA 1
ATOM 974 C C . ASN A 1 121 ? -3.753 -15.005 -21.937 1.00 96.06 121 ASN A C 1
ATOM 976 O O . ASN A 1 121 ? -2.644 -15.347 -21.517 1.00 96.06 121 ASN A O 1
ATOM 980 N N . LYS A 1 122 ? -4.886 -15.372 -21.334 1.00 95.69 122 LYS A N 1
ATOM 981 C CA . LYS A 1 122 ? -4.926 -16.182 -20.109 1.00 95.69 122 LYS A CA 1
ATOM 982 C C . LYS A 1 122 ? -4.218 -17.545 -20.213 1.00 95.69 122 LYS A C 1
ATOM 984 O O . LYS A 1 122 ? -3.756 -18.054 -19.205 1.00 95.69 122 LYS A O 1
ATOM 989 N N . ASP A 1 123 ? -4.114 -18.127 -21.409 1.00 94.81 123 ASP A N 1
ATOM 990 C CA . ASP A 1 123 ? -3.614 -19.494 -21.619 1.00 94.81 123 ASP A CA 1
ATOM 991 C C . ASP A 1 123 ? -2.222 -19.541 -22.282 1.00 94.81 123 ASP A C 1
ATOM 993 O O . ASP A 1 123 ? -1.536 -20.567 -22.237 1.00 94.81 123 ASP A O 1
ATOM 997 N N . GLN A 1 124 ? -1.795 -18.461 -22.948 1.00 94.94 124 GLN A N 1
ATOM 998 C CA . GLN A 1 124 ? -0.544 -18.436 -23.714 1.00 94.94 124 GLN A CA 1
ATOM 999 C C . GLN A 1 124 ? 0.217 -17.112 -23.596 1.00 94.94 124 GLN A C 1
ATOM 1001 O O . GLN A 1 124 ? -0.372 -16.034 -23.567 1.00 94.94 124 GLN A O 1
ATOM 1006 N N . LEU A 1 125 ? 1.543 -17.225 -23.625 1.00 96.56 125 LEU A N 1
ATOM 1007 C CA . LEU A 1 125 ? 2.503 -16.132 -23.687 1.00 96.56 125 LEU A CA 1
ATOM 1008 C C . LEU A 1 125 ? 2.506 -15.486 -25.081 1.00 96.56 125 LEU A C 1
ATOM 1010 O O . LEU A 1 125 ? 2.594 -16.176 -26.113 1.00 96.56 125 LEU A O 1
ATOM 1014 N N . GLY A 1 126 ? 2.442 -14.158 -25.093 1.00 97.00 126 GLY A N 1
ATOM 1015 C CA . GLY A 1 126 ? 2.638 -13.338 -26.284 1.00 97.00 126 GLY A CA 1
ATOM 1016 C C . GLY A 1 126 ? 4.082 -13.339 -26.780 1.00 97.00 126 GLY A C 1
ATOM 1017 O O . GLY A 1 126 ? 4.964 -13.993 -26.221 1.00 97.00 126 GLY A O 1
ATOM 1018 N N . ASP A 1 127 ? 4.329 -12.625 -27.873 1.00 97.94 127 ASP A N 1
ATOM 1019 C CA . ASP A 1 127 ? 5.696 -12.226 -28.210 1.00 97.94 127 ASP A CA 1
ATOM 1020 C C . ASP A 1 127 ? 6.193 -11.202 -27.175 1.00 97.94 127 ASP A C 1
ATOM 1022 O O . ASP A 1 127 ? 5.407 -10.418 -26.635 1.00 97.94 127 ASP A O 1
ATOM 1026 N N . LEU A 1 128 ? 7.492 -11.233 -26.876 1.00 98.06 128 LEU A N 1
ATOM 1027 C CA . LEU A 1 128 ? 8.126 -10.293 -25.951 1.00 98.06 128 LEU A CA 1
ATOM 1028 C C . LEU A 1 128 ? 8.876 -9.220 -26.738 1.00 98.06 128 LEU A C 1
ATOM 1030 O O . LEU A 1 128 ? 9.329 -9.488 -27.851 1.00 98.06 128 LEU A O 1
ATOM 1034 N N . TYR A 1 129 ? 9.016 -8.017 -26.188 1.00 98.00 129 TYR A N 1
ATOM 1035 C CA . TYR A 1 129 ? 9.587 -6.900 -26.932 1.00 98.00 129 TYR A CA 1
ATOM 1036 C C . TYR A 1 129 ? 10.300 -5.852 -26.067 1.00 98.00 129 TYR A C 1
ATOM 1038 O O . TYR A 1 129 ? 10.025 -5.688 -24.876 1.00 98.00 129 TYR A O 1
ATOM 1046 N N . TRP A 1 130 ? 11.211 -5.129 -26.720 1.00 97.25 130 TRP A N 1
ATOM 1047 C CA . TRP A 1 130 ? 11.848 -3.882 -26.278 1.00 97.25 130 TRP A CA 1
ATOM 1048 C C . TRP A 1 130 ? 12.476 -3.171 -27.486 1.00 97.25 130 TRP A C 1
ATOM 1050 O O . TRP A 1 130 ? 12.589 -3.751 -28.573 1.00 97.25 130 TRP A O 1
ATOM 1060 N N . LEU A 1 131 ? 12.951 -1.940 -27.303 1.00 97.00 131 LEU A N 1
ATOM 1061 C CA . LEU A 1 131 ? 13.920 -1.356 -28.225 1.00 97.00 131 LEU A CA 1
ATOM 1062 C C . LEU A 1 131 ? 15.337 -1.725 -27.799 1.00 97.00 131 LEU A C 1
ATOM 1064 O O . LEU A 1 131 ? 15.669 -1.737 -26.615 1.00 97.00 131 LEU A O 1
ATOM 1068 N N . ASN A 1 132 ? 16.180 -1.990 -28.785 1.00 94.69 132 ASN A N 1
ATOM 1069 C CA . ASN A 1 132 ? 17.584 -2.321 -28.611 1.00 94.69 132 ASN A CA 1
ATOM 1070 C C . ASN A 1 132 ? 18.416 -1.350 -29.448 1.00 94.69 132 ASN A C 1
ATOM 1072 O O . ASN A 1 132 ? 18.085 -1.100 -30.607 1.00 94.69 132 ASN A O 1
ATOM 1076 N N . VAL A 1 133 ? 19.470 -0.799 -28.848 1.00 94.12 133 VAL A N 1
ATOM 1077 C CA . VAL A 1 133 ? 20.438 0.069 -29.521 1.00 94.12 133 VAL A CA 1
ATOM 1078 C C . VAL A 1 133 ? 21.855 -0.385 -29.197 1.00 94.12 133 VAL A C 1
ATOM 1080 O O . VAL A 1 133 ? 22.181 -0.706 -28.052 1.00 94.12 133 VAL A O 1
ATOM 1083 N N . ASP A 1 134 ? 22.705 -0.416 -30.220 1.00 92.75 134 ASP A N 1
ATOM 1084 C CA . ASP A 1 134 ? 24.144 -0.617 -30.062 1.00 92.75 134 ASP A CA 1
ATOM 1085 C C . ASP A 1 134 ? 24.841 0.747 -30.041 1.00 92.75 134 ASP A C 1
ATOM 1087 O O . ASP A 1 134 ? 24.861 1.454 -31.054 1.00 92.75 134 ASP A O 1
ATOM 1091 N N . MET A 1 135 ? 25.379 1.114 -28.877 1.00 91.12 135 MET A N 1
ATOM 1092 C CA . MET A 1 135 ? 26.113 2.354 -28.643 1.00 91.12 135 MET A CA 1
ATOM 1093 C C . MET A 1 135 ? 27.598 2.035 -28.467 1.00 91.12 135 MET A C 1
ATOM 1095 O O . MET A 1 135 ? 28.059 1.723 -27.368 1.00 91.12 135 MET A O 1
ATOM 1099 N N . ASP A 1 136 ? 28.348 2.082 -29.567 1.00 88.06 136 ASP A N 1
ATOM 1100 C CA . ASP A 1 136 ? 29.794 1.818 -29.599 1.00 88.06 136 ASP A CA 1
ATOM 1101 C C . ASP A 1 136 ? 30.190 0.450 -28.997 1.00 88.06 136 ASP A C 1
ATOM 1103 O O . ASP A 1 136 ? 31.143 0.327 -28.223 1.00 88.06 136 ASP A O 1
ATOM 1107 N N . GLY A 1 137 ? 29.453 -0.608 -29.353 1.00 86.06 137 GLY A N 1
ATOM 1108 C CA . GLY A 1 137 ? 29.680 -1.976 -28.879 1.00 86.06 137 GLY A CA 1
ATOM 1109 C C . GLY A 1 137 ? 29.051 -2.267 -27.517 1.00 86.06 137 GLY A C 1
ATOM 1110 O O . GLY A 1 137 ? 29.213 -3.370 -26.987 1.00 86.06 137 GLY A O 1
ATOM 1111 N N . ARG A 1 138 ? 28.335 -1.297 -26.936 1.00 87.31 138 ARG A N 1
ATOM 1112 C CA . ARG A 1 138 ? 27.551 -1.466 -25.712 1.00 87.31 138 ARG A CA 1
ATOM 1113 C C . ARG A 1 138 ? 26.078 -1.521 -26.078 1.00 87.31 138 ARG A C 1
ATOM 1115 O O . ARG A 1 138 ? 25.488 -0.528 -26.496 1.00 87.31 138 ARG A O 1
ATOM 1122 N N . ARG A 1 139 ? 25.472 -2.689 -25.887 1.00 90.00 139 ARG A N 1
ATOM 1123 C CA . ARG A 1 139 ? 24.033 -2.855 -26.062 1.00 90.00 139 ARG A CA 1
ATOM 1124 C C . ARG A 1 139 ? 23.277 -2.195 -24.912 1.00 90.00 139 ARG A C 1
ATOM 1126 O O . ARG A 1 139 ? 23.615 -2.398 -23.747 1.00 90.00 139 ARG A O 1
ATOM 1133 N N . LYS A 1 140 ? 22.245 -1.432 -25.255 1.00 91.31 140 LYS A N 1
ATOM 1134 C CA . LYS A 1 140 ? 21.313 -0.795 -24.324 1.00 91.31 140 LYS A CA 1
ATOM 1135 C C . LYS A 1 140 ? 19.876 -1.114 -24.726 1.00 91.31 140 LYS A C 1
ATOM 1137 O O . LYS A 1 140 ? 19.596 -1.386 -25.896 1.00 91.31 140 LYS A O 1
ATOM 1142 N N . TYR A 1 141 ? 18.979 -1.064 -23.745 1.00 92.62 141 TYR A N 1
ATOM 1143 C CA . TYR A 1 141 ? 17.555 -1.313 -23.936 1.00 92.62 141 TYR A CA 1
ATOM 1144 C C . TYR A 1 141 ? 16.736 -0.101 -23.537 1.00 92.62 141 TYR A C 1
ATOM 1146 O O . TYR A 1 141 ? 16.944 0.448 -22.458 1.00 92.62 141 TYR A O 1
ATOM 1154 N N . ILE A 1 142 ? 15.771 0.255 -24.381 1.00 94.50 142 ILE A N 1
ATOM 1155 C CA . ILE A 1 142 ? 14.716 1.211 -24.045 1.00 94.50 142 ILE A CA 1
ATOM 1156 C C . ILE A 1 142 ? 13.422 0.405 -23.943 1.00 94.50 142 ILE A C 1
ATOM 1158 O O . ILE A 1 142 ? 13.043 -0.315 -24.872 1.00 94.50 142 ILE A O 1
ATOM 1162 N N . ARG A 1 143 ? 12.786 0.465 -22.775 1.00 93.94 143 ARG A N 1
ATOM 1163 C CA . ARG A 1 143 ? 11.597 -0.328 -22.442 1.00 93.94 143 ARG A CA 1
ATOM 1164 C C . ARG A 1 143 ? 10.330 0.504 -22.634 1.00 93.94 143 ARG A C 1
ATOM 1166 O O . ARG A 1 143 ? 10.400 1.728 -22.645 1.00 93.94 143 ARG A O 1
ATOM 1173 N N . ASP A 1 144 ? 9.185 -0.159 -22.791 1.00 95.38 144 ASP A N 1
ATOM 1174 C CA . ASP A 1 144 ? 7.886 0.522 -22.821 1.00 95.38 144 ASP A CA 1
ATOM 1175 C C . ASP A 1 144 ? 7.438 0.837 -21.384 1.00 95.38 144 ASP A C 1
ATOM 1177 O O . ASP A 1 144 ? 7.083 -0.094 -20.658 1.00 95.38 144 ASP A O 1
ATOM 1181 N N . PRO A 1 145 ? 7.428 2.109 -20.944 1.00 94.19 145 PRO A N 1
ATOM 1182 C CA . PRO A 1 145 ? 6.959 2.454 -19.605 1.00 94.19 145 PRO A CA 1
ATOM 1183 C C . PRO A 1 145 ? 5.457 2.177 -19.411 1.00 94.19 145 PRO A C 1
ATOM 1185 O O . PRO A 1 145 ? 5.010 2.049 -18.274 1.00 94.19 145 PRO A O 1
ATOM 1188 N N . LEU A 1 146 ? 4.678 2.044 -20.494 1.00 96.19 146 LEU A N 1
ATOM 1189 C CA . LEU A 1 146 ? 3.234 1.786 -20.476 1.00 96.19 146 LEU A CA 1
ATOM 1190 C C . LEU A 1 146 ? 2.877 0.298 -20.665 1.00 96.19 146 LEU A C 1
ATOM 1192 O O . LEU A 1 146 ? 1.731 -0.021 -21.018 1.00 96.19 146 LEU A O 1
ATOM 1196 N N . CYS A 1 147 ? 3.840 -0.604 -20.455 1.00 95.94 147 CYS A N 1
ATOM 1197 C CA . CYS A 1 147 ? 3.670 -2.035 -20.671 1.00 95.94 147 CYS A CA 1
ATOM 1198 C C . CYS A 1 147 ? 2.618 -2.649 -19.730 1.00 95.94 147 CYS A C 1
ATOM 1200 O O . CYS A 1 147 ? 2.584 -2.383 -18.532 1.00 95.94 147 CYS A O 1
ATOM 1202 N N . SER A 1 148 ? 1.750 -3.509 -20.269 1.00 95.12 148 SER A N 1
ATOM 1203 C CA . SER A 1 148 ? 0.651 -4.130 -19.513 1.00 95.12 148 SER A CA 1
ATOM 1204 C C . SER A 1 148 ? 0.999 -5.475 -18.871 1.00 95.12 148 SER A C 1
ATOM 1206 O O . SER A 1 148 ? 0.228 -5.979 -18.055 1.00 95.12 148 SER A O 1
ATOM 1208 N N . SER A 1 149 ? 2.137 -6.076 -19.230 1.00 97.25 149 SER A N 1
ATOM 1209 C CA . SER A 1 149 ? 2.575 -7.372 -18.704 1.00 97.25 149 SER A CA 1
ATOM 1210 C C . SER A 1 149 ? 4.103 -7.490 -18.707 1.00 97.25 149 SER A C 1
ATOM 1212 O O . SER A 1 149 ? 4.756 -7.278 -19.732 1.00 97.25 149 SER A O 1
ATOM 1214 N N . VAL A 1 150 ? 4.660 -7.866 -17.550 1.00 96.88 150 VAL A N 1
ATOM 1215 C CA . VAL A 1 150 ? 6.094 -8.119 -17.306 1.00 96.88 150 VAL A CA 1
ATOM 1216 C C . VAL A 1 150 ? 6.279 -9.475 -16.601 1.00 96.88 150 VAL A C 1
ATOM 1218 O O . VAL A 1 150 ? 6.713 -9.542 -15.453 1.00 96.88 150 VAL A O 1
ATOM 1221 N N . PRO A 1 151 ? 5.926 -10.601 -17.251 1.00 96.31 151 PRO A N 1
ATOM 1222 C CA . PRO A 1 151 ? 5.772 -11.898 -16.578 1.00 96.31 151 PRO A CA 1
ATOM 1223 C C . PRO A 1 151 ? 7.070 -12.455 -15.971 1.00 96.31 151 PRO A C 1
ATOM 1225 O O . PRO A 1 151 ? 7.023 -13.360 -15.142 1.00 96.31 151 PRO A O 1
ATOM 1228 N N . PHE A 1 152 ? 8.221 -11.912 -16.375 1.00 95.56 152 PHE A N 1
ATOM 1229 C CA . PHE A 1 152 ? 9.553 -12.309 -15.922 1.00 95.56 152 PHE A CA 1
ATOM 1230 C C . PHE A 1 152 ? 10.330 -11.121 -15.333 1.00 95.56 152 PHE A C 1
ATOM 1232 O O . PHE A 1 152 ? 11.533 -11.005 -15.557 1.00 95.56 152 PHE A O 1
ATOM 1239 N N . GLY A 1 153 ? 9.637 -10.235 -14.612 1.00 94.12 153 GLY A N 1
ATOM 1240 C CA . GLY A 1 153 ? 10.247 -9.113 -13.893 1.00 94.12 153 GLY A CA 1
ATOM 1241 C C . GLY A 1 153 ? 10.454 -7.850 -14.736 1.00 94.12 153 GLY A C 1
ATOM 1242 O O . GLY A 1 153 ? 10.351 -7.865 -15.964 1.00 94.12 153 GLY A O 1
ATOM 1243 N N . ILE A 1 154 ? 10.737 -6.739 -14.056 1.00 93.31 154 ILE A N 1
ATOM 1244 C CA . ILE A 1 154 ? 10.874 -5.394 -14.637 1.00 93.31 154 ILE A CA 1
ATOM 1245 C C . ILE A 1 154 ? 12.118 -5.255 -15.525 1.00 93.31 154 ILE A C 1
ATOM 1247 O O . ILE A 1 154 ? 12.128 -4.450 -16.456 1.00 93.31 154 ILE A O 1
ATOM 1251 N N . TYR A 1 155 ? 13.159 -6.059 -15.290 1.00 93.88 155 TYR A N 1
ATOM 1252 C CA . TYR A 1 155 ? 14.363 -6.039 -16.126 1.00 93.88 155 TYR A CA 1
ATOM 1253 C C . TYR A 1 155 ? 14.242 -6.889 -17.395 1.00 93.88 155 TYR A C 1
ATOM 1255 O O . TYR A 1 155 ? 15.064 -6.732 -18.307 1.00 93.88 155 TYR A O 1
ATOM 1263 N N . GLY A 1 156 ? 13.236 -7.765 -17.464 1.00 93.81 156 GLY A N 1
ATOM 1264 C CA . GLY A 1 156 ? 12.905 -8.551 -18.647 1.00 93.81 156 GLY A CA 1
ATOM 1265 C C . GLY A 1 156 ? 12.229 -7.730 -19.758 1.00 93.81 156 GLY A C 1
ATOM 1266 O O . GLY A 1 156 ? 11.897 -6.556 -19.571 1.00 93.81 156 GLY A O 1
ATOM 1267 N N . PRO A 1 157 ? 12.034 -8.331 -20.944 1.00 96.12 157 PRO A N 1
ATOM 1268 C CA . PRO A 1 157 ? 11.248 -7.731 -22.018 1.00 96.12 157 PRO A CA 1
ATOM 1269 C C . PRO A 1 157 ? 9.759 -7.699 -21.648 1.00 96.12 157 PRO A C 1
ATOM 1271 O O . PRO A 1 157 ? 9.251 -8.598 -20.973 1.00 96.12 157 PRO A O 1
ATOM 1274 N N . SER A 1 158 ? 9.047 -6.686 -22.140 1.00 97.19 158 SER A N 1
ATOM 1275 C CA . SER A 1 158 ? 7.593 -6.583 -21.973 1.00 97.19 158 SER A CA 1
ATOM 1276 C C . SER A 1 158 ? 6.878 -7.641 -22.812 1.00 97.19 158 SER A C 1
ATOM 1278 O O . SER A 1 158 ? 7.342 -7.988 -23.896 1.00 97.19 158 SER A O 1
ATOM 1280 N N . GLU A 1 159 ? 5.738 -8.148 -22.350 1.00 97.75 159 GLU A N 1
ATOM 1281 C CA . GLU A 1 159 ? 4.887 -9.051 -23.132 1.00 97.75 159 GLU A CA 1
ATOM 1282 C C . GLU A 1 159 ? 3.835 -8.259 -23.924 1.00 97.75 159 GLU A C 1
ATOM 1284 O O . GLU A 1 159 ? 3.170 -7.371 -23.390 1.00 97.75 159 GLU A O 1
ATOM 1289 N N . LEU A 1 160 ? 3.627 -8.618 -25.195 1.00 97.31 160 LEU A N 1
ATOM 1290 C CA . LEU A 1 160 ? 2.440 -8.200 -25.942 1.00 97.31 160 LEU A CA 1
ATOM 1291 C C . LEU A 1 160 ? 1.221 -8.948 -25.404 1.00 97.31 160 LEU A C 1
ATOM 1293 O O . LEU A 1 160 ? 1.030 -10.115 -25.736 1.00 97.31 160 LEU A O 1
ATOM 1297 N N . PHE A 1 161 ? 0.387 -8.296 -24.599 1.00 96.62 161 PHE A N 1
ATOM 1298 C CA . PHE A 1 161 ? -0.792 -8.912 -23.987 1.00 96.62 161 PHE A CA 1
ATOM 1299 C C . PHE A 1 161 ? -2.102 -8.317 -24.532 1.00 96.62 161 PHE A C 1
ATOM 1301 O O . PHE A 1 161 ? -2.229 -7.096 -24.643 1.00 96.62 161 PHE A O 1
ATOM 1308 N N . ASP A 1 162 ? -3.090 -9.156 -24.872 1.00 95.81 162 ASP A N 1
ATOM 1309 C CA . ASP A 1 162 ? -4.374 -8.713 -25.443 1.00 95.81 162 ASP A CA 1
ATOM 1310 C C . ASP A 1 162 ? -5.338 -8.185 -24.366 1.00 95.81 162 ASP A C 1
ATOM 1312 O O . ASP A 1 162 ? -6.324 -8.826 -23.993 1.00 95.81 162 ASP A O 1
ATOM 1316 N N . MET A 1 163 ? -5.036 -6.986 -23.861 1.00 94.19 163 MET A N 1
ATOM 1317 C CA . MET A 1 163 ? -5.853 -6.282 -22.866 1.00 94.19 163 MET A CA 1
ATOM 1318 C C . MET A 1 163 ? -7.285 -6.036 -23.352 1.00 94.19 163 MET A C 1
ATOM 1320 O O . MET A 1 163 ? -8.228 -6.175 -22.578 1.00 94.19 163 MET A O 1
ATOM 1324 N N . MET A 1 164 ? -7.462 -5.716 -24.640 1.00 92.62 164 MET A N 1
ATOM 1325 C CA . MET A 1 164 ? -8.788 -5.459 -25.206 1.00 92.62 164 MET A CA 1
ATOM 1326 C C . MET A 1 164 ? -9.662 -6.709 -25.174 1.00 92.62 164 MET A C 1
ATOM 1328 O O . MET A 1 164 ? -10.774 -6.647 -24.662 1.00 92.62 164 MET A O 1
ATOM 1332 N N . ALA A 1 165 ? -9.153 -7.855 -25.641 1.00 94.44 165 ALA A N 1
ATOM 1333 C CA . ALA A 1 165 ? -9.913 -9.103 -25.578 1.00 94.44 165 ALA A CA 1
ATOM 1334 C C . ALA A 1 165 ? -10.236 -9.509 -24.129 1.00 94.44 165 ALA A C 1
ATOM 1336 O O . ALA A 1 165 ? -11.320 -10.025 -23.860 1.00 94.44 165 ALA A O 1
ATOM 1337 N N . MET A 1 166 ? -9.316 -9.256 -23.189 1.00 96.19 166 MET A N 1
ATOM 1338 C CA . MET A 1 166 ? -9.546 -9.507 -21.766 1.00 96.19 166 MET A CA 1
ATOM 1339 C C . MET A 1 166 ? -10.693 -8.648 -21.212 1.00 96.19 166 MET A C 1
ATOM 1341 O O . MET A 1 166 ? -11.610 -9.188 -20.598 1.00 96.19 166 MET A O 1
ATOM 1345 N N . PHE A 1 167 ? -10.684 -7.335 -21.455 1.00 95.88 167 PHE A N 1
ATOM 1346 C CA . PHE A 1 167 ? -11.751 -6.443 -20.991 1.00 95.88 167 PHE A CA 1
ATOM 1347 C C . PHE A 1 167 ? -13.078 -6.670 -21.719 1.00 95.88 167 PHE A C 1
ATOM 1349 O O . PHE A 1 167 ? -14.143 -6.549 -21.107 1.00 95.88 167 PHE A O 1
ATOM 1356 N N . GLU A 1 168 ? -13.054 -7.055 -22.996 1.00 94.62 168 GLU A N 1
ATOM 1357 C CA . GLU A 1 168 ? -14.259 -7.440 -23.727 1.00 94.62 168 GLU A CA 1
ATOM 1358 C C . GLU A 1 168 ? -14.937 -8.665 -23.094 1.00 94.62 168 GLU A C 1
ATOM 1360 O O . GLU A 1 168 ? -16.166 -8.702 -23.018 1.00 94.62 168 GLU A O 1
ATOM 1365 N N . ASP A 1 169 ? -14.179 -9.633 -22.574 1.00 95.25 169 ASP A N 1
ATOM 1366 C CA . ASP A 1 169 ? -14.743 -10.838 -21.953 1.00 95.25 169 ASP A CA 1
ATOM 1367 C C . ASP A 1 169 ? -15.226 -10.629 -20.504 1.00 95.25 169 ASP A C 1
ATOM 1369 O O . ASP A 1 169 ? -15.785 -11.560 -19.917 1.00 95.25 169 ASP A O 1
ATOM 1373 N N . ARG A 1 170 ? -15.073 -9.425 -19.931 1.00 96.31 170 ARG A N 1
ATOM 1374 C CA . ARG A 1 170 ? -15.365 -9.178 -18.511 1.00 96.31 170 ARG A CA 1
ATOM 1375 C C . ARG A 1 170 ? -16.802 -9.525 -18.089 1.00 96.31 170 ARG A C 1
ATOM 1377 O O . ARG A 1 170 ? -17.757 -9.274 -18.836 1.00 96.31 170 ARG A O 1
ATOM 1384 N N . LYS A 1 171 ? -16.974 -10.070 -16.882 1.00 96.81 171 LYS A N 1
ATOM 1385 C CA . LYS A 1 171 ? -18.234 -10.651 -16.360 1.00 96.81 171 LYS A CA 1
ATOM 1386 C C . LYS A 1 171 ? -19.043 -9.741 -15.439 1.00 96.81 171 LYS A C 1
ATOM 1388 O O . LYS A 1 171 ? -20.151 -10.089 -15.052 1.00 96.81 171 LYS A O 1
ATOM 1393 N N . ASP A 1 172 ? -18.536 -8.562 -15.128 1.00 97.50 172 ASP A N 1
ATOM 1394 C CA . ASP A 1 172 ? -19.099 -7.588 -14.187 1.00 97.50 172 ASP A CA 1
ATOM 1395 C C . ASP A 1 172 ? -19.674 -6.338 -14.879 1.00 97.50 172 ASP A C 1
ATOM 1397 O O . ASP A 1 172 ? -19.970 -5.340 -14.235 1.00 97.50 172 ASP A O 1
ATOM 1401 N N . ARG A 1 173 ? -19.903 -6.360 -16.200 1.00 94.81 173 ARG A N 1
ATOM 1402 C CA . ARG A 1 173 ? -20.466 -5.199 -16.927 1.00 94.81 173 ARG A CA 1
ATOM 1403 C C . ARG A 1 173 ? -21.781 -4.681 -16.327 1.00 94.81 173 ARG A C 1
ATOM 1405 O O . ARG A 1 173 ? -22.039 -3.482 -16.356 1.00 94.81 173 ARG A O 1
ATOM 1412 N N . ALA A 1 174 ? -22.620 -5.585 -15.815 1.00 94.56 174 ALA A N 1
ATOM 1413 C CA . ALA A 1 174 ? -23.904 -5.235 -15.211 1.00 94.56 174 ALA A CA 1
ATOM 1414 C C . ALA A 1 174 ? -23.746 -4.444 -13.904 1.00 94.56 174 ALA A C 1
ATOM 1416 O O . ALA A 1 174 ? -24.586 -3.593 -13.626 1.00 94.56 174 ALA A O 1
ATOM 1417 N N . TYR A 1 175 ? -22.670 -4.690 -13.148 1.00 97.31 175 TYR A N 1
ATOM 1418 C CA . TYR A 1 175 ? -22.373 -3.981 -11.906 1.00 97.31 175 TYR A CA 1
ATOM 1419 C C . TYR A 1 175 ? -22.212 -2.482 -12.163 1.00 97.31 175 TYR A C 1
ATOM 1421 O O . TYR A 1 175 ? -22.926 -1.688 -11.565 1.00 97.31 175 TYR A O 1
ATOM 1429 N N . PHE A 1 176 ? -21.386 -2.082 -13.132 1.00 95.19 176 PHE A N 1
ATOM 1430 C CA . PHE A 1 176 ? -21.126 -0.662 -13.410 1.00 95.19 176 PHE A CA 1
ATOM 1431 C C . PHE A 1 176 ? -22.360 0.128 -13.849 1.00 95.19 176 PHE A C 1
ATOM 1433 O O . PHE A 1 176 ? -22.464 1.318 -13.574 1.00 95.19 176 PHE A O 1
ATOM 1440 N N . ALA A 1 177 ? -23.307 -0.535 -14.514 1.00 88.94 177 ALA A N 1
ATOM 1441 C CA . ALA A 1 177 ? -24.559 0.077 -14.948 1.00 88.94 177 ALA A CA 1
ATOM 1442 C C . ALA A 1 177 ? -25.619 0.163 -13.832 1.00 88.94 177 ALA A C 1
ATOM 1444 O O . ALA A 1 177 ? -26.705 0.684 -14.075 1.00 88.94 177 ALA A O 1
ATOM 1445 N N . GLN A 1 178 ? -25.354 -0.395 -12.647 1.00 93.06 178 GLN A N 1
ATOM 1446 C CA . GLN A 1 178 ? -26.308 -0.480 -11.530 1.00 93.06 178 GLN A CA 1
ATOM 1447 C C . GLN A 1 178 ? -25.745 0.076 -10.218 1.00 93.06 178 GLN A C 1
ATOM 1449 O O . GLN A 1 178 ? -26.511 0.477 -9.347 1.00 93.06 178 GLN A O 1
ATOM 1454 N N . ASN A 1 179 ? -24.422 0.078 -10.067 1.00 94.81 179 ASN A N 1
ATOM 1455 C CA . ASN A 1 179 ? -23.707 0.433 -8.853 1.00 94.81 179 ASN A CA 1
ATOM 1456 C C . ASN A 1 179 ? -22.900 1.718 -9.095 1.00 94.81 179 ASN A C 1
ATOM 1458 O O . ASN A 1 179 ? -21.725 1.705 -9.468 1.00 94.81 179 ASN A O 1
ATOM 1462 N N . TYR A 1 180 ? -23.596 2.841 -8.954 1.00 95.50 180 TYR A N 1
ATOM 1463 C CA . TYR A 1 180 ? -23.065 4.191 -9.106 1.00 95.50 180 TYR A CA 1
ATOM 1464 C C . TYR A 1 180 ? -23.822 5.144 -8.172 1.00 95.50 180 TYR A C 1
ATOM 1466 O O . TYR A 1 180 ? -24.944 4.842 -7.757 1.00 95.50 180 TYR A O 1
ATOM 1474 N N . LEU A 1 181 ? -23.207 6.284 -7.856 1.00 95.69 181 LEU A N 1
ATOM 1475 C CA . LEU A 1 181 ? -23.811 7.320 -7.021 1.00 95.69 181 LEU A CA 1
ATOM 1476 C C . LEU A 1 181 ? -24.751 8.215 -7.832 1.00 95.69 181 LEU A C 1
ATOM 1478 O O . LEU A 1 181 ? -25.884 8.456 -7.419 1.00 95.69 181 LEU A O 1
ATOM 1482 N N . ASP A 1 182 ? -24.283 8.692 -8.987 1.00 95.62 182 ASP A N 1
ATOM 1483 C CA . ASP A 1 182 ? -25.046 9.583 -9.861 1.00 95.62 182 ASP A CA 1
ATOM 1484 C C . ASP A 1 182 ? -24.679 9.393 -11.344 1.00 95.62 182 ASP A C 1
ATOM 1486 O O . ASP A 1 182 ? -23.658 8.779 -11.675 1.00 95.62 182 ASP A O 1
ATOM 1490 N N . VAL A 1 183 ? -25.526 9.921 -12.231 1.00 96.06 183 VAL A N 1
ATOM 1491 C CA . VAL A 1 183 ? -25.285 10.025 -13.677 1.00 96.06 183 VAL A CA 1
ATOM 1492 C C . VAL A 1 183 ? -25.278 11.493 -14.070 1.00 96.06 183 VAL A C 1
ATOM 1494 O O . VAL A 1 183 ? -26.268 12.207 -13.892 1.00 96.06 183 VAL A O 1
ATOM 1497 N N . TYR A 1 184 ? -24.178 11.942 -14.658 1.00 94.94 184 TYR A N 1
ATOM 1498 C CA . TYR A 1 184 ? -24.010 13.329 -15.055 1.00 94.94 184 TYR A CA 1
ATOM 1499 C C . TYR A 1 184 ? -24.738 13.663 -16.368 1.00 94.94 184 TYR A C 1
ATOM 1501 O O . TYR A 1 184 ? -25.117 12.770 -17.133 1.00 94.94 184 TYR A O 1
ATOM 1509 N N . PRO A 1 185 ? -24.964 14.960 -16.671 1.00 94.56 185 PRO A N 1
ATOM 1510 C CA . PRO A 1 185 ? -25.689 15.379 -17.875 1.00 94.56 185 PRO A CA 1
ATOM 1511 C C . PRO A 1 185 ? -25.063 14.948 -19.211 1.00 94.56 185 PRO A C 1
ATOM 1513 O O . PRO A 1 185 ? -25.765 14.898 -20.220 1.00 94.56 185 PRO A O 1
ATOM 1516 N N . ASP A 1 186 ? -23.761 14.670 -19.234 1.00 93.81 186 ASP A N 1
ATOM 1517 C CA . ASP A 1 186 ? -23.022 14.139 -20.388 1.00 93.81 186 ASP A CA 1
ATOM 1518 C C . ASP A 1 186 ? -23.118 12.605 -20.521 1.00 93.81 186 ASP A C 1
ATOM 1520 O O . ASP A 1 186 ? -22.688 12.046 -21.531 1.00 93.81 186 ASP A O 1
ATOM 1524 N N . GLY A 1 187 ? -23.744 11.934 -19.550 1.00 93.81 187 GLY A N 1
ATOM 1525 C CA . GLY A 1 187 ? -23.970 10.493 -19.524 1.00 93.81 187 GLY A CA 1
ATOM 1526 C C . GLY A 1 187 ? -22.855 9.678 -18.868 1.00 93.81 187 GLY A C 1
ATOM 1527 O O . GLY A 1 187 ? -22.945 8.448 -18.901 1.00 93.81 187 GLY A O 1
ATOM 1528 N N . SER A 1 188 ? -21.827 10.312 -18.293 1.00 95.06 188 SER A N 1
ATOM 1529 C CA . SER A 1 188 ? -20.838 9.616 -17.464 1.00 95.06 188 SER A CA 1
ATOM 1530 C C . SER A 1 188 ? -21.386 9.345 -16.055 1.00 95.06 188 SER A C 1
ATOM 1532 O O . SER A 1 188 ? -22.375 9.937 -15.616 1.00 95.06 188 SER A O 1
ATOM 1534 N N . TYR A 1 189 ? -20.777 8.387 -15.358 1.00 95.56 189 TYR A N 1
ATOM 1535 C CA . TYR A 1 189 ? -21.240 7.902 -14.056 1.00 95.56 189 TYR A CA 1
ATOM 1536 C C . TYR A 1 189 ? -20.252 8.273 -12.953 1.00 95.56 189 TYR A C 1
ATOM 1538 O O . TYR A 1 189 ? -19.042 8.142 -13.134 1.00 95.56 189 TYR A O 1
ATOM 1546 N N . GLN A 1 190 ? -20.757 8.629 -11.777 1.00 96.00 190 GLN A N 1
ATOM 1547 C CA . GLN A 1 190 ? -19.942 8.753 -10.570 1.00 96.00 190 GLN A CA 1
ATOM 1548 C C . GLN A 1 190 ? -19.922 7.424 -9.811 1.00 96.00 190 GLN A C 1
ATOM 1550 O O . GLN A 1 190 ? -20.981 6.865 -9.517 1.00 96.00 190 GLN A O 1
ATOM 1555 N N . ALA A 1 191 ? -18.741 6.909 -9.467 1.00 95.81 191 ALA A N 1
ATOM 1556 C CA . ALA A 1 191 ? -18.639 5.742 -8.592 1.00 95.81 191 ALA A CA 1
ATOM 1557 C C . ALA A 1 191 ? -19.234 6.027 -7.199 1.00 95.81 191 ALA A C 1
ATOM 1559 O O . ALA A 1 191 ? -19.328 7.176 -6.762 1.00 95.81 191 ALA A O 1
ATOM 1560 N N . ASN A 1 192 ? -19.651 4.973 -6.495 1.00 96.25 192 ASN A N 1
ATOM 1561 C CA . ASN A 1 192 ? -20.095 5.123 -5.114 1.00 96.25 192 ASN A CA 1
ATOM 1562 C C . ASN A 1 192 ? -18.935 5.551 -4.202 1.00 96.25 192 ASN A C 1
ATOM 1564 O O . ASN A 1 192 ? -17.785 5.196 -4.474 1.00 96.25 192 ASN A O 1
ATOM 1568 N N . PRO A 1 193 ? -19.205 6.302 -3.119 1.00 95.69 193 PRO A N 1
ATOM 1569 C CA . PRO A 1 193 ? -18.165 6.671 -2.170 1.00 95.69 193 PRO A CA 1
ATOM 1570 C C . PRO A 1 193 ? -17.496 5.427 -1.579 1.00 95.69 193 PRO A C 1
ATOM 1572 O O . PRO A 1 193 ? -18.193 4.470 -1.258 1.00 95.69 193 PRO A O 1
ATOM 1575 N N . ILE A 1 194 ? -16.187 5.486 -1.318 1.00 95.75 194 ILE A N 1
ATOM 1576 C CA . ILE A 1 194 ? -15.387 4.370 -0.772 1.00 95.75 194 ILE A CA 1
ATOM 1577 C C . ILE A 1 194 ? -15.992 3.704 0.487 1.00 95.75 194 ILE A C 1
ATOM 1579 O O . ILE A 1 194 ? -15.741 2.534 0.762 1.00 95.75 194 ILE A O 1
ATOM 1583 N N . GLY A 1 195 ? -16.816 4.424 1.257 1.00 96.00 195 GLY A N 1
ATOM 1584 C CA . GLY A 1 195 ? -17.506 3.875 2.428 1.00 96.00 195 GLY A CA 1
ATOM 1585 C C . GLY A 1 195 ? -16.547 3.334 3.495 1.00 96.00 195 GLY A C 1
ATOM 1586 O O . GLY A 1 195 ? -15.506 3.933 3.762 1.00 96.00 195 GLY A O 1
ATOM 1587 N N . SER A 1 196 ? -16.931 2.233 4.140 1.00 96.81 196 SER A N 1
ATOM 1588 C CA . SER A 1 196 ? -16.043 1.458 5.010 1.00 96.81 196 SER A CA 1
ATOM 1589 C C . SER A 1 196 ? -15.099 0.585 4.177 1.00 96.81 196 SER A C 1
ATOM 1591 O O . SER A 1 196 ? -15.542 -0.158 3.300 1.00 96.81 196 SER A O 1
ATOM 1593 N N . CYS A 1 197 ? -13.800 0.664 4.458 1.00 97.62 197 CYS A N 1
ATOM 1594 C CA . CYS A 1 197 ? -12.748 0.083 3.631 1.00 97.62 197 CYS A CA 1
ATOM 1595 C C . CYS A 1 197 ? -11.942 -0.988 4.383 1.00 97.62 197 CYS A C 1
ATOM 1597 O O . CYS A 1 197 ? -11.527 -0.772 5.524 1.00 97.62 197 CYS A O 1
ATOM 1599 N N . LEU A 1 198 ? -11.704 -2.130 3.733 1.00 98.19 198 LEU A N 1
ATOM 1600 C CA . LEU A 1 198 ? -10.754 -3.150 4.177 1.00 98.19 198 LEU A CA 1
ATOM 1601 C C . LEU A 1 198 ? -9.489 -3.093 3.321 1.00 98.19 198 LEU A C 1
ATOM 1603 O O . LEU A 1 198 ? -9.510 -3.440 2.145 1.00 98.19 198 LEU A O 1
ATOM 1607 N N . GLU A 1 199 ? -8.381 -2.713 3.934 1.00 97.75 199 GLU A N 1
ATOM 1608 C CA . GLU A 1 199 ? -7.052 -2.777 3.350 1.00 97.75 199 GLU A CA 1
ATOM 1609 C C . GLU A 1 199 ? -6.505 -4.211 3.430 1.00 97.75 199 GLU A C 1
ATOM 1611 O O . GLU A 1 199 ? -6.486 -4.847 4.496 1.00 97.75 199 GLU A O 1
ATOM 1616 N N . ILE A 1 200 ? -6.066 -4.732 2.284 1.00 97.94 200 ILE A N 1
ATOM 1617 C CA . ILE A 1 200 ? -5.525 -6.080 2.130 1.00 97.94 200 ILE A CA 1
ATOM 1618 C C . ILE A 1 200 ? -4.141 -6.007 1.496 1.00 97.94 200 ILE A C 1
ATOM 1620 O O . ILE A 1 200 ? -3.994 -5.577 0.352 1.00 97.94 200 ILE A O 1
ATOM 1624 N N . HIS A 1 201 ? -3.150 -6.552 2.205 1.00 97.06 201 HIS A N 1
ATOM 1625 C CA . HIS A 1 201 ? -1.861 -6.865 1.610 1.00 97.06 201 HIS A CA 1
ATOM 1626 C C . HIS A 1 201 ? -1.904 -8.246 0.925 1.00 97.06 201 HIS A C 1
ATOM 1628 O O . HIS A 1 201 ? -2.027 -9.282 1.583 1.00 97.06 201 HIS A O 1
ATOM 1634 N N . THR A 1 202 ? -1.819 -8.278 -0.407 1.00 95.12 202 THR A N 1
ATOM 1635 C CA . THR A 1 202 ? -2.075 -9.464 -1.246 1.00 95.12 202 THR A CA 1
ATOM 1636 C C . THR A 1 202 ? -1.236 -10.676 -0.831 1.00 95.12 202 THR A C 1
ATOM 1638 O O . THR A 1 202 ? -1.764 -11.780 -0.678 1.00 95.12 202 THR A O 1
ATOM 1641 N N . GLU A 1 203 ? 0.064 -10.477 -0.592 1.00 94.44 203 GLU A N 1
ATOM 1642 C CA . GLU A 1 203 ? 0.995 -11.569 -0.271 1.00 94.44 203 GLU A CA 1
ATOM 1643 C C . GLU A 1 203 ? 0.701 -12.233 1.087 1.00 94.44 203 GLU A C 1
ATOM 1645 O O . GLU A 1 203 ? 0.970 -13.422 1.289 1.00 94.44 203 GLU A O 1
ATOM 1650 N N . THR A 1 204 ? 0.143 -11.475 2.034 1.00 96.00 204 THR A N 1
ATOM 1651 C CA . THR A 1 204 ? -0.103 -11.945 3.404 1.00 96.00 204 THR A CA 1
ATOM 1652 C C . THR A 1 204 ? -1.525 -12.451 3.607 1.00 96.00 204 THR A C 1
ATOM 1654 O O . THR A 1 204 ? -1.775 -13.188 4.560 1.00 96.00 204 THR A O 1
ATOM 1657 N N . ALA A 1 205 ? -2.453 -12.110 2.713 1.00 96.38 205 ALA A N 1
ATOM 1658 C CA . ALA A 1 205 ? -3.871 -12.425 2.853 1.00 96.38 205 ALA A CA 1
ATOM 1659 C C . ALA A 1 205 ? -4.198 -13.926 2.766 1.00 96.38 205 ALA A C 1
ATOM 1661 O O . ALA A 1 205 ? -5.210 -14.370 3.297 1.00 96.38 205 ALA A O 1
ATOM 1662 N N . THR A 1 206 ? -3.362 -14.726 2.098 1.00 95.94 206 THR A N 1
ATOM 1663 C CA . THR A 1 206 ? -3.586 -16.169 1.882 1.00 95.94 206 THR A CA 1
ATOM 1664 C C . THR A 1 206 ? -2.297 -16.973 2.058 1.00 95.94 206 THR A C 1
ATOM 1666 O O . THR A 1 206 ? -1.237 -16.408 2.326 1.00 95.94 206 THR A O 1
ATOM 1669 N N . GLU A 1 207 ? -2.361 -18.305 1.967 1.00 94.06 207 GLU A N 1
ATOM 1670 C CA . GLU A 1 207 ? -1.175 -19.164 2.092 1.00 94.06 207 GLU A CA 1
ATOM 1671 C C . GLU A 1 207 ? -0.181 -18.957 0.949 1.00 94.06 207 GLU A C 1
ATOM 1673 O O . GLU A 1 207 ? 1.017 -18.811 1.196 1.00 94.06 207 GLU A O 1
ATOM 1678 N N . GLU A 1 208 ? -0.665 -18.872 -0.282 1.00 93.94 208 GLU A N 1
ATOM 1679 C CA . GLU A 1 208 ? 0.144 -18.684 -1.481 1.00 93.94 208 GLU A CA 1
ATOM 1680 C C . GLU A 1 208 ? 0.508 -17.216 -1.707 1.00 93.94 208 GLU A C 1
ATOM 1682 O O . GLU A 1 208 ? 1.543 -16.945 -2.307 1.00 93.94 208 GLU A O 1
ATOM 1687 N N . GLY A 1 209 ? -0.293 -16.274 -1.195 1.00 94.88 209 GLY A N 1
ATOM 1688 C CA . GLY A 1 209 ? -0.041 -14.838 -1.349 1.00 94.88 209 GLY A CA 1
ATOM 1689 C C . GLY A 1 209 ? -0.261 -14.326 -2.774 1.00 94.88 209 GLY A C 1
ATOM 1690 O O . GLY A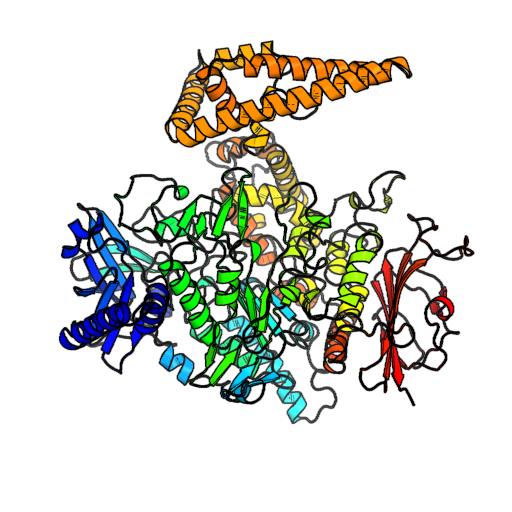 1 209 ? 0.462 -13.446 -3.232 1.00 94.88 209 GLY A O 1
ATOM 1691 N N . THR A 1 210 ? -1.224 -14.907 -3.494 1.00 96.88 210 THR A N 1
ATOM 1692 C CA . THR A 1 210 ? -1.528 -14.566 -4.893 1.00 96.88 210 THR A CA 1
ATOM 1693 C C . THR A 1 210 ? -2.960 -14.067 -5.060 1.00 96.88 210 THR A C 1
ATOM 1695 O O . THR A 1 210 ? -3.845 -14.403 -4.266 1.00 96.88 210 THR A O 1
ATOM 1698 N N . LEU A 1 211 ? -3.206 -13.309 -6.130 1.00 98.06 211 LEU A N 1
ATOM 1699 C CA . LEU A 1 211 ? -4.549 -12.869 -6.512 1.00 98.06 211 LEU A CA 1
ATOM 1700 C C . LEU A 1 211 ? -5.457 -14.044 -6.874 1.00 98.06 211 LEU A C 1
ATOM 1702 O O . LEU A 1 211 ? -6.634 -14.020 -6.519 1.00 98.06 211 LEU A O 1
ATOM 1706 N N . GLU A 1 212 ? -4.929 -15.096 -7.503 1.00 97.06 212 GLU A N 1
ATOM 1707 C CA . GLU A 1 212 ? -5.655 -16.352 -7.711 1.00 97.06 212 GLU A CA 1
ATOM 1708 C C . GLU A 1 212 ? -6.212 -16.915 -6.395 1.00 97.06 212 GLU A C 1
ATOM 1710 O O . GLU A 1 212 ? -7.410 -17.199 -6.292 1.00 97.06 212 GLU A O 1
ATOM 1715 N N . MET A 1 213 ? -5.379 -17.044 -5.356 1.00 97.62 213 MET A N 1
ATOM 1716 C CA . MET A 1 213 ? -5.851 -17.620 -4.098 1.00 97.62 213 MET A CA 1
ATOM 1717 C C . MET A 1 213 ? -6.772 -16.673 -3.325 1.00 97.62 213 MET A C 1
ATOM 1719 O O . MET A 1 213 ? -7.772 -17.112 -2.748 1.00 97.62 213 MET A O 1
ATOM 1723 N N . LEU A 1 214 ? -6.494 -15.368 -3.348 1.00 98.19 214 LEU A N 1
ATOM 1724 C CA . LEU A 1 214 ? -7.390 -14.378 -2.755 1.00 98.19 214 LEU A CA 1
ATOM 1725 C C . LEU A 1 214 ? -8.768 -14.404 -3.438 1.00 98.19 214 LEU A C 1
ATOM 1727 O O . LEU A 1 214 ? -9.800 -14.407 -2.768 1.00 98.19 214 LEU A O 1
ATOM 1731 N N . THR A 1 215 ? -8.801 -14.545 -4.762 1.00 98.62 215 THR A N 1
ATOM 1732 C CA . THR A 1 215 ? -10.037 -14.743 -5.530 1.00 98.62 215 THR A CA 1
ATOM 1733 C C . THR A 1 215 ? -10.783 -15.993 -5.066 1.00 98.62 215 THR A C 1
ATOM 1735 O O . THR A 1 215 ? -11.979 -15.926 -4.780 1.00 98.62 215 THR A O 1
ATOM 1738 N N . ASN A 1 216 ? -10.090 -17.126 -4.911 1.00 98.50 216 ASN A N 1
ATOM 1739 C CA . ASN A 1 216 ? -10.696 -18.369 -4.422 1.00 98.50 216 ASN A CA 1
ATOM 1740 C C . ASN A 1 216 ? -11.306 -18.215 -3.018 1.00 98.50 216 ASN A C 1
ATOM 1742 O O . ASN A 1 216 ? -12.381 -18.770 -2.752 1.00 98.50 216 ASN A O 1
ATOM 1746 N N . ARG A 1 217 ? -10.665 -17.439 -2.131 1.00 98.06 217 ARG A N 1
ATOM 1747 C CA . ARG A 1 217 ? -11.195 -17.109 -0.798 1.00 98.06 217 ARG A CA 1
ATOM 1748 C C . ARG A 1 217 ? -12.545 -16.398 -0.912 1.00 98.06 217 ARG A C 1
ATOM 1750 O O . ARG A 1 217 ? -13.531 -16.883 -0.352 1.00 98.06 217 ARG A O 1
ATOM 1757 N N . PHE A 1 218 ? -12.626 -15.323 -1.694 1.00 98.69 218 PHE A N 1
ATOM 1758 C CA . PHE A 1 218 ? -13.871 -14.572 -1.885 1.00 98.69 218 PHE A CA 1
ATOM 1759 C C . PHE A 1 218 ? -14.947 -15.370 -2.627 1.00 98.69 218 PHE A C 1
ATOM 1761 O O . PHE A 1 218 ? -16.106 -15.346 -2.220 1.00 98.69 218 PHE A O 1
ATOM 1768 N N . GLN A 1 219 ? -14.591 -16.161 -3.642 1.00 98.69 219 GLN A N 1
ATOM 1769 C CA . GLN A 1 219 ? -15.545 -17.049 -4.318 1.00 98.69 219 GLN A CA 1
ATOM 1770 C C . GLN A 1 219 ? -16.123 -18.106 -3.372 1.00 98.69 219 GLN A C 1
ATOM 1772 O O . GLN A 1 219 ? -17.294 -18.469 -3.480 1.00 98.69 219 GLN A O 1
ATOM 1777 N N . THR A 1 220 ? -15.316 -18.618 -2.442 1.00 98.38 220 THR A N 1
ATOM 1778 C CA . THR A 1 220 ? -15.774 -19.586 -1.438 1.00 98.38 220 THR A CA 1
ATOM 1779 C C . THR A 1 220 ? -16.770 -18.946 -0.476 1.00 98.38 220 THR A C 1
ATOM 1781 O O . THR A 1 220 ? -17.816 -19.538 -0.211 1.00 98.38 220 THR A O 1
ATOM 1784 N N . ILE A 1 221 ? -16.488 -17.730 -0.004 1.00 98.50 221 ILE A N 1
ATOM 1785 C CA . ILE A 1 221 ? -17.416 -16.960 0.833 1.00 98.50 221 ILE A CA 1
ATOM 1786 C C . ILE A 1 221 ? -18.706 -16.652 0.057 1.00 98.50 221 ILE A C 1
ATOM 1788 O O . ILE A 1 221 ? -19.798 -16.950 0.540 1.00 98.50 221 ILE A O 1
ATOM 1792 N N . GLY A 1 222 ? -18.592 -16.165 -1.181 1.00 98.38 222 GLY A N 1
ATOM 1793 C CA . GLY A 1 222 ? -19.732 -15.859 -2.047 1.00 98.38 222 GLY A CA 1
ATOM 1794 C C . GLY A 1 222 ? -20.634 -17.069 -2.300 1.00 98.38 222 GLY A C 1
ATOM 1795 O O . GLY A 1 222 ? -21.853 -16.951 -2.212 1.00 98.38 222 GLY A O 1
ATOM 1796 N N . LYS A 1 223 ? -20.065 -18.266 -2.512 1.00 98.31 223 LYS A N 1
ATOM 1797 C CA . LYS A 1 223 ? -20.843 -19.515 -2.627 1.00 98.31 223 LYS A CA 1
ATOM 1798 C C . LYS A 1 223 ? -21.652 -19.808 -1.363 1.00 98.31 223 LYS A C 1
ATOM 1800 O O . LYS A 1 223 ? -22.815 -20.180 -1.482 1.00 98.31 223 LYS A O 1
ATOM 1805 N N . LYS A 1 224 ? -21.072 -19.625 -0.170 1.00 98.06 224 LYS A N 1
ATOM 1806 C CA . LYS A 1 224 ? -21.792 -19.815 1.103 1.00 98.06 224 LYS A CA 1
ATOM 1807 C C . LYS A 1 224 ? -22.953 -18.822 1.236 1.00 98.06 224 LYS A C 1
ATOM 1809 O O . LYS A 1 224 ? -24.053 -19.232 1.589 1.00 98.06 224 LYS A O 1
ATOM 1814 N N . ILE A 1 225 ? -22.734 -17.549 0.895 1.00 98.31 225 ILE A N 1
ATOM 1815 C CA . ILE A 1 225 ? -23.785 -16.517 0.926 1.00 98.31 225 ILE A CA 1
ATOM 1816 C C . ILE A 1 225 ? -24.902 -16.852 -0.072 1.00 98.31 225 ILE A C 1
ATOM 1818 O O . ILE A 1 225 ? -26.074 -16.842 0.296 1.00 98.31 225 ILE A O 1
ATOM 1822 N N . GLN A 1 226 ? -24.558 -17.211 -1.315 1.00 98.00 226 GLN A N 1
ATOM 1823 C CA . GLN A 1 226 ? -25.546 -17.581 -2.334 1.00 98.00 226 GLN A CA 1
ATOM 1824 C C . GLN A 1 226 ? -26.381 -18.790 -1.905 1.00 98.00 226 GLN A C 1
ATOM 1826 O O . GLN A 1 226 ? -27.595 -18.782 -2.076 1.00 98.00 226 GLN A O 1
ATOM 1831 N N . MET A 1 227 ? -25.757 -19.802 -1.295 1.00 97.38 227 MET A N 1
ATOM 1832 C CA . MET A 1 227 ? -26.480 -20.958 -0.762 1.00 97.38 227 MET A CA 1
ATOM 1833 C C . MET A 1 227 ? -27.515 -20.555 0.297 1.00 97.38 227 MET A C 1
ATOM 1835 O O . MET A 1 227 ? -28.622 -21.086 0.276 1.00 97.38 227 MET A O 1
ATOM 1839 N N . ASN A 1 228 ? -27.189 -19.609 1.183 1.00 96.75 228 ASN A N 1
ATOM 1840 C CA . ASN A 1 228 ? -28.130 -19.112 2.191 1.00 96.75 228 ASN A CA 1
ATOM 1841 C C . ASN A 1 228 ? -29.279 -18.312 1.553 1.00 96.75 228 ASN A C 1
ATOM 1843 O O . ASN A 1 228 ? -30.435 -18.483 1.940 1.00 96.75 228 ASN A O 1
ATOM 1847 N N . ILE A 1 229 ? -28.982 -17.491 0.536 1.00 97.00 229 ILE A N 1
ATOM 1848 C CA . ILE A 1 229 ? -29.998 -16.776 -0.256 1.00 97.00 229 ILE A CA 1
ATOM 1849 C C . ILE A 1 229 ? -30.961 -17.772 -0.914 1.00 97.00 229 ILE A C 1
ATOM 1851 O O . ILE A 1 229 ? -32.176 -17.627 -0.795 1.00 97.00 229 ILE A O 1
ATOM 1855 N N . ASP A 1 230 ? -30.432 -18.809 -1.565 1.00 96.94 230 ASP A N 1
ATOM 1856 C CA . ASP A 1 230 ? -31.228 -19.822 -2.265 1.00 96.94 230 ASP A CA 1
ATOM 1857 C C . ASP A 1 230 ? -32.104 -20.648 -1.303 1.00 96.94 230 ASP A C 1
ATOM 1859 O O . ASP A 1 230 ? -33.171 -21.133 -1.686 1.00 96.94 230 ASP A O 1
ATOM 1863 N N . GLN A 1 231 ? -31.667 -20.801 -0.049 1.00 96.38 231 GLN A N 1
ATOM 1864 C CA . GLN A 1 231 ? -32.419 -21.461 1.023 1.00 96.38 231 GLN A CA 1
ATOM 1865 C C . GLN A 1 231 ? -33.468 -20.550 1.682 1.00 96.38 231 GLN A C 1
ATOM 1867 O O . GLN A 1 231 ? -34.342 -21.054 2.388 1.00 96.38 231 GLN A O 1
ATOM 1872 N N . GLY A 1 232 ? -33.432 -19.240 1.419 1.00 95.50 232 GLY A N 1
ATOM 1873 C CA . GLY A 1 232 ? -34.346 -18.262 2.009 1.00 95.50 232 GLY A CA 1
ATOM 1874 C C . GLY A 1 232 ? -34.052 -17.954 3.480 1.00 95.50 232 GLY A C 1
ATOM 1875 O O . GLY A 1 232 ? -34.984 -17.656 4.226 1.00 95.50 232 GLY A O 1
ATOM 1876 N N . GLU A 1 233 ? -32.788 -18.055 3.899 1.00 95.44 233 GLU A N 1
ATOM 1877 C CA . GLU A 1 233 ? -32.352 -17.697 5.254 1.00 95.44 233 GLU A CA 1
ATOM 1878 C C . GLU A 1 233 ? -32.557 -16.197 5.527 1.00 95.44 233 GLU A C 1
ATOM 1880 O O . GLU A 1 233 ? -32.281 -15.357 4.669 1.00 95.44 233 GLU A O 1
ATOM 1885 N N . GLU A 1 234 ? -33.024 -15.848 6.732 1.00 91.75 234 GLU A N 1
ATOM 1886 C CA . GLU A 1 234 ? -33.237 -14.447 7.134 1.00 91.75 234 GLU A CA 1
ATOM 1887 C C . GLU A 1 234 ? -31.902 -13.706 7.328 1.00 91.75 234 GLU A C 1
ATOM 1889 O O . GLU A 1 234 ? -31.735 -12.585 6.850 1.00 91.75 234 GLU A O 1
ATOM 1894 N N . ASP A 1 235 ? -30.927 -14.361 7.970 1.00 92.94 235 ASP A N 1
ATOM 1895 C CA . ASP A 1 235 ? -29.536 -13.904 8.043 1.00 92.94 235 ASP A CA 1
ATOM 1896 C C . ASP A 1 235 ? -28.678 -14.691 7.046 1.00 92.94 235 ASP A C 1
ATOM 1898 O O . ASP A 1 235 ? -28.139 -15.762 7.347 1.00 92.94 235 ASP A O 1
ATOM 1902 N N . VAL A 1 236 ? -28.508 -14.127 5.850 1.00 95.25 236 VAL A N 1
ATOM 1903 C CA . VAL A 1 236 ? -27.700 -14.724 4.774 1.00 95.25 236 VAL A CA 1
ATOM 1904 C C . VAL A 1 236 ? -26.210 -14.860 5.129 1.00 95.25 236 VAL A C 1
ATOM 1906 O O . VAL A 1 236 ? -25.479 -15.566 4.432 1.00 95.25 236 VAL A O 1
ATOM 1909 N N . TYR A 1 237 ? -25.750 -14.245 6.224 1.00 95.69 237 TYR A N 1
ATOM 1910 C CA . TYR A 1 237 ? -24.377 -14.318 6.734 1.00 95.69 237 TYR A CA 1
ATOM 1911 C C . TYR A 1 237 ? -24.256 -15.173 8.009 1.00 95.69 237 TYR A C 1
ATOM 1913 O O . TYR A 1 237 ? -23.157 -15.330 8.557 1.00 95.69 237 TYR A O 1
ATOM 1921 N N . GLY A 1 238 ? -25.361 -15.737 8.504 1.00 89.44 238 GLY A N 1
ATOM 1922 C CA . GLY A 1 238 ? -25.413 -16.447 9.784 1.00 89.44 238 GLY A CA 1
ATOM 1923 C C . GLY A 1 238 ? -24.561 -17.718 9.815 1.00 89.44 238 GLY A C 1
ATOM 1924 O O . GLY A 1 238 ? -23.979 -18.045 10.847 1.00 89.44 238 GLY A O 1
ATOM 1925 N N . GLN A 1 239 ? -24.421 -18.396 8.669 1.00 88.69 239 GLN A N 1
ATOM 1926 C CA . GLN A 1 239 ? -23.643 -19.638 8.531 1.00 88.69 239 GLN A CA 1
ATOM 1927 C C . GLN A 1 239 ? -22.170 -19.424 8.134 1.00 88.69 239 GLN A C 1
ATOM 1929 O O . GLN A 1 239 ? -21.434 -20.396 7.950 1.00 88.69 239 GLN A O 1
ATOM 1934 N N . LEU A 1 240 ? -21.724 -18.176 7.963 1.00 96.31 240 LEU A N 1
ATOM 1935 C CA . LEU A 1 240 ? -20.319 -17.893 7.674 1.00 96.31 240 LEU A CA 1
ATOM 1936 C C . LEU A 1 240 ? -19.439 -18.201 8.888 1.00 96.31 240 LEU A C 1
ATOM 1938 O O . LEU A 1 240 ? -19.850 -18.003 10.034 1.00 96.31 240 LEU A O 1
ATOM 1942 N N . SER A 1 241 ? -18.221 -18.690 8.637 1.00 96.81 241 SER A N 1
ATOM 1943 C CA . SER A 1 241 ? -17.273 -18.937 9.723 1.00 96.81 241 SER A CA 1
ATOM 1944 C C . SER A 1 241 ? -16.762 -17.619 10.303 1.00 96.81 241 SER A C 1
ATOM 1946 O O . SER A 1 241 ? -16.843 -16.571 9.662 1.00 96.81 241 SER A O 1
ATOM 1948 N N . THR A 1 242 ? -16.186 -17.668 11.505 1.00 96.69 242 THR A N 1
ATOM 1949 C CA . THR A 1 242 ? -15.557 -16.497 12.132 1.00 96.69 242 THR A CA 1
ATOM 1950 C C . THR A 1 242 ? -14.541 -15.838 11.200 1.00 96.69 242 THR A C 1
ATOM 1952 O O . THR A 1 242 ? -14.567 -14.625 11.036 1.00 96.69 242 THR A O 1
ATOM 1955 N N . GLN A 1 243 ? -13.715 -16.631 10.514 1.00 95.56 243 GLN A N 1
ATOM 1956 C CA . GLN A 1 243 ? -12.725 -16.112 9.571 1.00 95.56 243 GLN A CA 1
ATOM 1957 C C . GLN A 1 243 ? -13.373 -15.356 8.407 1.00 95.56 243 GLN A C 1
ATOM 1959 O O . GLN A 1 243 ? -12.896 -14.297 8.019 1.00 95.56 243 GLN A O 1
ATOM 1964 N N . ASP A 1 244 ? -14.457 -15.891 7.837 1.00 97.69 244 ASP A N 1
ATOM 1965 C CA . ASP A 1 244 ? -15.116 -15.313 6.659 1.00 97.69 244 ASP A CA 1
ATOM 1966 C C . ASP A 1 244 ? -15.645 -13.899 6.938 1.00 97.69 244 ASP A C 1
ATOM 1968 O O . ASP A 1 244 ? -15.555 -13.024 6.078 1.00 97.69 244 ASP A O 1
ATOM 1972 N N . LEU A 1 245 ? -16.140 -13.650 8.154 1.00 97.81 245 LEU A N 1
ATOM 1973 C CA . LEU A 1 245 ? -16.716 -12.362 8.549 1.00 97.81 245 LEU A CA 1
ATOM 1974 C C . LEU A 1 245 ? -15.708 -11.205 8.526 1.00 97.81 245 LEU A C 1
ATOM 1976 O O . LEU A 1 245 ? -16.125 -10.062 8.338 1.00 97.81 245 LEU A O 1
ATOM 1980 N N . ASN A 1 246 ? -14.408 -11.475 8.677 1.00 97.31 246 ASN A N 1
ATOM 1981 C CA . ASN A 1 246 ? -13.357 -10.456 8.578 1.00 97.31 246 ASN A CA 1
ATOM 1982 C C . ASN A 1 246 ? -13.053 -10.018 7.136 1.00 97.31 246 ASN A C 1
ATOM 1984 O O . ASN A 1 246 ? -12.421 -8.984 6.954 1.00 97.31 246 ASN A O 1
ATOM 1988 N N . TYR A 1 247 ? -13.528 -10.751 6.124 1.00 97.81 247 TYR A N 1
ATOM 1989 C CA . TYR A 1 247 ? -13.358 -10.392 4.709 1.00 97.81 247 TYR A CA 1
ATOM 1990 C C . TYR A 1 247 ? -14.577 -9.662 4.124 1.00 97.81 247 TYR A C 1
ATOM 1992 O O . TYR A 1 247 ? -14.494 -9.142 3.016 1.00 97.81 247 TYR A O 1
ATOM 2000 N N . ILE A 1 248 ? -15.718 -9.636 4.826 1.00 97.38 248 ILE A N 1
ATOM 2001 C CA . ILE A 1 248 ? -16.989 -9.126 4.287 1.00 97.38 248 ILE A CA 1
ATOM 2002 C C . ILE A 1 248 ? -17.652 -8.057 5.163 1.00 97.38 248 ILE A C 1
ATOM 2004 O O . ILE A 1 248 ? -17.308 -7.830 6.327 1.00 97.38 248 ILE A O 1
ATOM 2008 N N . GLY A 1 249 ? -18.674 -7.422 4.587 1.00 96.44 249 GLY A N 1
ATOM 2009 C CA . GLY A 1 249 ? -19.432 -6.338 5.207 1.00 96.44 249 GLY A CA 1
ATOM 2010 C C . GLY A 1 249 ? -18.806 -4.962 4.998 1.00 96.44 249 GLY A C 1
ATOM 2011 O O . GLY A 1 249 ? -19.371 -3.991 5.472 1.00 96.44 249 GLY A O 1
ATOM 2012 N N . PHE A 1 250 ? -17.676 -4.875 4.302 1.00 97.88 250 PHE A N 1
ATOM 2013 C CA . PHE A 1 250 ? -17.079 -3.615 3.870 1.00 97.88 250 PHE A CA 1
ATOM 2014 C C . PHE A 1 250 ? -17.722 -3.136 2.568 1.00 97.88 250 PHE A C 1
ATOM 2016 O O . PHE A 1 250 ? -18.210 -3.949 1.781 1.00 97.88 250 PHE A O 1
ATOM 2023 N N . ASP A 1 251 ? -17.714 -1.825 2.351 1.00 98.12 251 ASP A N 1
ATOM 2024 C CA . ASP A 1 251 ? -18.149 -1.226 1.089 1.00 98.12 251 ASP A CA 1
ATOM 2025 C C . ASP A 1 251 ? -17.063 -1.377 0.022 1.00 98.12 251 ASP A C 1
ATOM 2027 O O . ASP A 1 251 ? -17.372 -1.716 -1.119 1.00 98.12 251 ASP A O 1
ATOM 2031 N N . THR A 1 252 ? -15.797 -1.208 0.423 1.00 98.50 252 THR A N 1
ATOM 2032 C CA . THR A 1 252 ? -14.631 -1.268 -0.466 1.00 98.50 252 THR A CA 1
ATOM 2033 C C . THR A 1 252 ? -13.525 -2.160 0.093 1.00 98.50 252 THR A C 1
ATOM 2035 O O . THR A 1 252 ? -13.318 -2.235 1.305 1.00 98.50 252 THR A O 1
ATOM 2038 N N . ILE A 1 253 ? -12.776 -2.805 -0.800 1.00 98.50 253 ILE A N 1
ATOM 2039 C CA . ILE A 1 253 ? -11.458 -3.375 -0.509 1.00 98.50 253 ILE A CA 1
ATOM 2040 C C . ILE A 1 253 ? -10.389 -2.509 -1.161 1.00 98.50 253 ILE A C 1
ATOM 2042 O O . ILE A 1 253 ? -10.445 -2.262 -2.362 1.00 98.50 253 ILE A O 1
ATOM 2046 N N . GLU A 1 254 ? -9.398 -2.093 -0.385 1.00 97.81 254 GLU A N 1
ATOM 2047 C CA . GLU A 1 254 ? -8.185 -1.463 -0.895 1.00 97.81 254 GLU A CA 1
ATOM 2048 C C . GLU A 1 254 ? -7.067 -2.496 -0.974 1.00 97.81 254 GLU A C 1
ATOM 2050 O O . GLU A 1 254 ? -6.766 -3.185 0.002 1.00 97.81 254 GLU A O 1
ATOM 2055 N N . LEU A 1 255 ? -6.503 -2.657 -2.168 1.00 95.88 255 LEU A N 1
ATOM 2056 C CA . LEU A 1 255 ? -5.570 -3.734 -2.473 1.00 95.88 255 LEU A CA 1
ATOM 2057 C C . LEU A 1 255 ? -4.146 -3.194 -2.586 1.00 95.88 255 LEU A C 1
ATOM 2059 O O . LEU A 1 255 ? -3.903 -2.274 -3.363 1.00 95.88 255 LEU A O 1
ATOM 2063 N N . MET A 1 256 ? -3.210 -3.823 -1.875 1.00 92.81 256 MET A N 1
ATOM 2064 C CA . MET A 1 256 ? -1.797 -3.453 -1.904 1.00 92.81 256 MET A CA 1
ATOM 2065 C C . MET A 1 256 ? -0.845 -4.654 -1.763 1.00 92.81 256 MET A C 1
ATOM 2067 O O . MET A 1 256 ? -1.227 -5.704 -1.252 1.00 92.81 256 MET A O 1
ATOM 2071 N N . PRO A 1 257 ? 0.404 -4.530 -2.226 1.00 91.81 257 PRO A N 1
ATOM 2072 C CA . PRO A 1 257 ? 0.696 -3.857 -3.481 1.00 91.81 257 PRO A CA 1
ATOM 2073 C C . PRO A 1 257 ? 0.019 -4.563 -4.655 1.00 91.81 257 PRO A C 1
ATOM 2075 O O . PRO A 1 257 ? -0.420 -5.709 -4.555 1.00 91.81 257 PRO A O 1
ATOM 2078 N N . GLU A 1 258 ? -0.012 -3.901 -5.798 1.00 90.06 258 GLU A N 1
ATOM 2079 C CA . GLU A 1 258 ? -0.496 -4.449 -7.060 1.00 90.06 258 GLU A CA 1
ATOM 2080 C C . GLU A 1 258 ? 0.425 -4.118 -8.248 1.00 90.06 258 GLU A C 1
ATOM 2082 O O . GLU A 1 258 ? 0.347 -4.792 -9.282 1.00 90.06 258 GLU A O 1
ATOM 2087 N N . VAL A 1 259 ? 1.312 -3.124 -8.126 1.00 93.38 259 VAL A N 1
ATOM 2088 C CA . VAL A 1 259 ? 2.338 -2.789 -9.132 1.00 93.38 259 VAL A CA 1
ATOM 2089 C C . VAL A 1 259 ? 3.633 -3.596 -8.958 1.00 93.38 259 VAL A C 1
ATOM 2091 O O . VAL A 1 259 ? 3.976 -3.992 -7.841 1.00 93.38 259 VAL A O 1
ATOM 2094 N N . PRO A 1 260 ? 4.380 -3.866 -10.047 1.00 93.19 260 PRO A N 1
ATOM 2095 C CA . PRO A 1 260 ? 5.720 -4.434 -9.956 1.00 93.19 260 PRO A CA 1
ATOM 2096 C C . PRO A 1 260 ? 6.646 -3.568 -9.094 1.00 93.19 260 PRO A C 1
ATOM 2098 O O . PRO A 1 260 ? 6.702 -2.352 -9.253 1.00 93.19 260 PRO A O 1
ATOM 2101 N N . THR A 1 261 ? 7.409 -4.211 -8.217 1.00 91.25 261 THR A N 1
ATOM 2102 C CA . THR A 1 261 ? 8.422 -3.565 -7.374 1.00 91.25 261 THR A CA 1
ATOM 2103 C C . THR A 1 261 ? 9.829 -3.865 -7.880 1.00 91.25 261 THR A C 1
ATOM 2105 O O . THR A 1 261 ? 10.023 -4.730 -8.740 1.00 91.25 261 THR A O 1
ATOM 2108 N N . SER A 1 262 ? 10.814 -3.144 -7.349 1.00 90.62 262 SER A N 1
ATOM 2109 C CA . SER A 1 262 ? 12.235 -3.360 -7.624 1.00 90.62 262 SER A CA 1
ATOM 2110 C C . SER A 1 262 ? 12.682 -4.814 -7.395 1.00 90.62 262 SER A C 1
ATOM 2112 O O . SER A 1 262 ? 12.183 -5.512 -6.512 1.00 90.62 262 SER A O 1
ATOM 2114 N N . GLU A 1 263 ? 13.637 -5.287 -8.202 1.00 89.69 263 GLU A N 1
ATOM 2115 C CA . GLU A 1 263 ? 14.173 -6.656 -8.129 1.00 89.69 263 GLU A CA 1
ATOM 2116 C C . GLU A 1 263 ? 15.364 -6.751 -7.164 1.00 89.69 263 GLU A C 1
ATOM 2118 O O . GLU A 1 263 ? 15.823 -5.751 -6.616 1.00 89.69 263 GLU A O 1
ATOM 2123 N N . ARG A 1 264 ? 15.904 -7.959 -6.945 1.00 86.38 264 ARG A N 1
ATOM 2124 C CA . ARG A 1 264 ? 17.086 -8.120 -6.090 1.00 86.38 264 ARG A CA 1
ATOM 2125 C C . ARG A 1 264 ? 18.348 -7.530 -6.721 1.00 86.38 264 ARG A C 1
ATOM 2127 O O . ARG A 1 264 ? 18.717 -7.947 -7.816 1.00 86.38 264 ARG A O 1
ATOM 2134 N N . GLU A 1 265 ? 19.069 -6.670 -5.984 1.00 68.44 265 GLU A N 1
ATOM 2135 C CA . GLU A 1 265 ? 20.277 -5.895 -6.389 1.00 68.44 265 GLU A CA 1
ATOM 2136 C C . GLU A 1 265 ? 21.430 -6.684 -7.063 1.00 68.44 265 GLU A C 1
ATOM 2138 O O . GLU A 1 265 ? 22.397 -6.100 -7.552 1.00 68.44 265 GLU A O 1
ATOM 2143 N N . SER A 1 266 ? 21.357 -8.012 -7.158 1.00 58.00 266 SER A N 1
ATOM 2144 C CA . SER A 1 266 ? 22.340 -8.879 -7.828 1.00 58.00 266 SER A CA 1
ATOM 2145 C C . SER A 1 266 ? 22.469 -8.691 -9.357 1.00 58.00 266 SER A C 1
ATOM 2147 O O . SER A 1 266 ? 23.119 -9.500 -10.028 1.00 58.00 266 SER A O 1
ATOM 2149 N N . ILE A 1 267 ? 21.905 -7.620 -9.921 1.00 58.97 267 ILE A N 1
ATOM 2150 C CA . ILE A 1 267 ? 21.839 -7.330 -11.358 1.00 58.97 267 ILE A CA 1
ATOM 2151 C C . ILE A 1 267 ? 23.210 -6.883 -11.863 1.00 58.97 267 ILE A C 1
ATOM 2153 O O . ILE A 1 267 ? 23.529 -5.707 -11.995 1.00 58.97 267 ILE A O 1
ATOM 2157 N N . LYS A 1 268 ? 24.060 -7.868 -12.133 1.00 55.38 268 LYS A N 1
ATOM 2158 C CA . LYS A 1 268 ? 25.392 -7.683 -12.727 1.00 55.38 268 LYS A CA 1
ATOM 2159 C C . LYS A 1 268 ? 25.413 -8.012 -14.224 1.00 55.38 268 LYS A C 1
ATOM 2161 O O . LYS A 1 268 ? 26.487 -8.061 -14.818 1.00 55.38 268 LYS A O 1
ATOM 2166 N N . GLY A 1 269 ? 24.250 -8.309 -14.806 1.00 63.47 269 GLY A N 1
ATOM 2167 C CA . GLY A 1 269 ? 24.083 -8.763 -16.185 1.00 63.47 269 GLY A CA 1
ATOM 2168 C C . GLY A 1 269 ? 23.268 -7.802 -17.050 1.00 63.47 269 GLY A C 1
ATOM 2169 O O . GLY A 1 269 ? 22.815 -6.757 -16.598 1.00 63.47 269 GLY A O 1
ATOM 2170 N N . GLU A 1 270 ? 23.084 -8.190 -18.310 1.00 76.06 270 GLU A N 1
ATOM 2171 C CA . GLU A 1 270 ? 22.287 -7.471 -19.317 1.00 76.06 270 GLU A CA 1
ATOM 2172 C C . GLU A 1 270 ? 20.783 -7.408 -18.953 1.00 76.06 270 GLU A C 1
ATOM 2174 O O . GLU A 1 270 ? 20.078 -6.484 -19.358 1.00 76.06 270 GLU A O 1
ATOM 2179 N N . THR A 1 271 ? 20.305 -8.367 -18.155 1.00 88.56 271 THR A N 1
ATOM 2180 C CA . THR A 1 271 ? 18.918 -8.507 -17.686 1.00 88.56 271 THR A CA 1
ATOM 2181 C C . THR A 1 271 ? 18.871 -8.955 -16.212 1.00 88.56 271 THR A C 1
ATOM 2183 O O . THR A 1 271 ? 19.914 -9.225 -15.609 1.00 88.56 271 THR A O 1
ATOM 2186 N N . GLY A 1 272 ? 17.668 -9.004 -15.624 1.00 88.94 272 GLY A N 1
ATOM 2187 C CA . GLY A 1 272 ? 17.429 -9.355 -14.215 1.00 88.94 272 GLY A CA 1
ATOM 2188 C C . GLY A 1 272 ? 17.468 -10.856 -13.915 1.00 88.94 272 GLY A C 1
ATOM 2189 O O . GLY A 1 272 ? 17.797 -11.681 -14.770 1.00 88.94 272 GLY A O 1
ATOM 2190 N N . GLU A 1 273 ? 17.123 -11.234 -12.682 1.00 88.75 273 GLU A N 1
ATOM 2191 C CA . GLU A 1 273 ? 17.211 -12.635 -12.233 1.00 88.75 273 GLU A CA 1
ATOM 2192 C C . GLU A 1 273 ? 16.106 -13.536 -12.811 1.00 88.75 273 GLU A C 1
ATOM 2194 O O . GLU A 1 273 ? 16.288 -14.750 -12.917 1.00 88.75 273 GLU A O 1
ATOM 2199 N N . PHE A 1 274 ? 14.965 -12.950 -13.182 1.00 93.81 274 PHE A N 1
ATOM 2200 C CA . PHE A 1 274 ? 13.779 -13.684 -13.635 1.00 93.81 274 PHE A CA 1
ATOM 2201 C C . PHE A 1 274 ? 13.764 -13.942 -15.141 1.00 93.81 274 PHE A C 1
ATOM 2203 O O . PHE A 1 274 ? 13.149 -14.905 -15.605 1.00 93.81 274 PHE A O 1
ATOM 2210 N N . PHE A 1 275 ? 14.498 -13.124 -15.890 1.00 95.00 275 PHE A N 1
ATOM 2211 C CA . PHE A 1 275 ? 14.762 -13.294 -17.308 1.00 95.00 275 PHE A CA 1
ATOM 2212 C C . PHE A 1 275 ? 16.258 -13.138 -17.521 1.00 95.00 275 PHE A C 1
ATOM 2214 O O . PHE A 1 275 ? 16.757 -12.019 -17.589 1.00 95.00 275 PHE A O 1
ATOM 2221 N N . LYS A 1 276 ? 16.995 -14.241 -17.626 1.00 94.19 276 LYS A N 1
ATOM 2222 C CA . LYS A 1 276 ? 18.452 -14.207 -17.759 1.00 94.19 276 LYS A CA 1
ATOM 2223 C C . LYS A 1 276 ? 18.877 -14.665 -19.143 1.00 94.19 276 LYS A C 1
ATOM 2225 O O . LYS A 1 276 ? 18.661 -15.818 -19.506 1.00 94.19 276 LYS A O 1
ATOM 2230 N N . ILE A 1 277 ? 19.526 -13.786 -19.901 1.00 94.12 277 ILE A N 1
ATOM 2231 C CA . ILE A 1 277 ? 20.122 -14.152 -21.190 1.00 94.12 277 ILE A CA 1
ATOM 2232 C C . ILE A 1 277 ? 21.351 -15.035 -20.942 1.00 94.12 277 ILE A C 1
ATOM 2234 O O . ILE A 1 277 ? 22.275 -14.644 -20.230 1.00 94.12 277 ILE A O 1
ATOM 2238 N N . ILE A 1 278 ? 21.345 -16.240 -21.516 1.00 94.56 278 ILE A N 1
ATOM 2239 C CA . ILE A 1 278 ? 22.454 -17.202 -21.430 1.00 94.56 278 ILE A CA 1
ATOM 2240 C C . ILE A 1 278 ? 23.351 -17.086 -22.655 1.00 94.56 278 ILE A C 1
ATOM 2242 O O . ILE A 1 278 ? 24.574 -17.091 -22.543 1.00 94.56 278 ILE A O 1
ATOM 2246 N N . ASP A 1 279 ? 22.729 -17.001 -23.827 1.00 93.75 279 ASP A N 1
ATOM 2247 C CA . ASP A 1 279 ? 23.415 -16.973 -25.107 1.00 93.75 279 ASP A CA 1
ATOM 2248 C C . ASP A 1 279 ? 22.539 -16.290 -26.152 1.00 93.75 279 ASP A C 1
ATOM 2250 O O . ASP A 1 279 ? 21.305 -16.332 -26.083 1.00 93.75 279 ASP A O 1
ATOM 2254 N N . ARG A 1 280 ? 23.185 -15.654 -27.121 1.00 92.88 280 ARG A N 1
ATOM 2255 C CA . ARG A 1 280 ? 22.521 -14.853 -28.140 1.00 92.88 280 ARG A CA 1
ATOM 2256 C C . ARG A 1 280 ? 23.259 -14.982 -29.458 1.00 92.88 280 ARG A C 1
ATOM 2258 O O . ARG A 1 280 ? 24.449 -14.683 -29.540 1.00 92.88 280 ARG A O 1
ATOM 2265 N N . ASP A 1 281 ? 22.508 -15.308 -30.498 1.00 90.31 281 ASP A N 1
ATOM 2266 C CA . ASP A 1 281 ? 22.952 -15.184 -31.878 1.00 90.31 281 ASP A CA 1
ATOM 2267 C C . ASP A 1 281 ? 22.132 -14.108 -32.623 1.00 90.31 281 ASP A C 1
ATOM 2269 O O . ASP A 1 281 ? 21.407 -13.305 -32.024 1.00 90.31 281 ASP A O 1
ATOM 2273 N N . GLU A 1 282 ? 22.316 -14.012 -33.940 1.00 87.62 282 GLU A N 1
ATOM 2274 C CA . GLU A 1 282 ? 21.646 -13.006 -34.764 1.00 87.62 282 GLU A CA 1
ATOM 2275 C C . GLU A 1 282 ? 20.118 -13.194 -34.811 1.00 87.62 282 GLU A C 1
ATOM 2277 O O . GLU A 1 282 ? 19.402 -12.192 -34.827 1.00 87.62 282 GLU A O 1
ATOM 2282 N N . TYR A 1 283 ? 19.626 -14.435 -34.775 1.00 92.75 283 TYR A N 1
ATOM 2283 C CA . TYR A 1 283 ? 18.227 -14.817 -35.013 1.00 92.75 283 TYR A CA 1
ATOM 2284 C C . TYR A 1 283 ? 17.597 -15.606 -33.858 1.00 92.75 283 TYR A C 1
ATOM 2286 O O . TYR A 1 283 ? 16.437 -16.007 -33.946 1.00 92.75 283 TYR A O 1
ATOM 2294 N N . SER A 1 284 ? 18.337 -15.869 -32.786 1.00 94.81 284 SER A N 1
ATOM 2295 C CA . SER A 1 284 ? 17.895 -16.679 -31.662 1.00 94.81 284 SER A CA 1
ATOM 2296 C C . SER A 1 284 ? 18.509 -16.217 -30.339 1.00 94.81 284 SER A C 1
ATOM 2298 O O . SER A 1 284 ? 19.613 -15.671 -30.270 1.00 94.81 284 SER A O 1
ATOM 2300 N N . LEU A 1 285 ? 17.745 -16.423 -29.272 1.00 95.88 285 LEU A N 1
ATOM 2301 C CA . LEU A 1 285 ? 18.091 -16.084 -27.901 1.00 95.88 285 LEU A CA 1
ATOM 2302 C C . LEU A 1 285 ? 17.809 -17.297 -27.016 1.00 95.88 285 LEU A C 1
ATOM 2304 O O . LEU A 1 285 ? 16.702 -17.840 -27.044 1.00 95.88 285 LEU A O 1
ATOM 2308 N N . ARG A 1 286 ? 18.788 -17.717 -26.214 1.00 97.00 286 ARG A N 1
ATOM 2309 C CA . ARG A 1 286 ? 18.581 -18.701 -25.146 1.00 97.00 286 ARG A CA 1
ATOM 2310 C C . ARG A 1 286 ? 18.553 -17.990 -23.808 1.00 97.00 286 ARG A C 1
ATOM 2312 O O . ARG A 1 286 ? 19.466 -17.231 -23.480 1.00 97.00 286 ARG A O 1
ATOM 2319 N N . VAL A 1 287 ? 17.504 -18.253 -23.041 1.00 96.81 287 VAL A N 1
ATOM 2320 C CA . VAL A 1 287 ? 17.266 -17.601 -21.755 1.00 96.81 287 VAL A CA 1
ATOM 2321 C C . VAL A 1 287 ? 16.947 -18.616 -20.676 1.00 96.81 287 VAL A C 1
ATOM 2323 O O . VAL A 1 287 ? 16.346 -19.652 -20.949 1.00 96.81 287 VAL A O 1
ATOM 2326 N N . GLN A 1 288 ? 17.304 -18.290 -19.445 1.00 96.06 288 GLN A N 1
ATOM 2327 C CA . GLN A 1 288 ? 16.801 -18.950 -18.252 1.00 96.06 288 GLN A CA 1
ATOM 2328 C C . GLN A 1 288 ? 15.660 -18.102 -17.684 1.00 96.06 288 GLN A C 1
ATOM 2330 O O . GLN A 1 288 ? 15.799 -16.885 -17.544 1.00 96.06 288 GLN A O 1
ATOM 2335 N N . LEU A 1 289 ? 14.534 -18.747 -17.383 1.00 96.38 289 LEU A N 1
ATOM 2336 C CA . LEU A 1 289 ? 13.348 -18.099 -16.829 1.00 96.38 289 LEU A CA 1
ATOM 2337 C C . LEU A 1 289 ? 13.127 -18.571 -15.395 1.00 96.38 289 LEU A C 1
ATOM 2339 O O . LEU A 1 289 ? 13.269 -19.757 -15.100 1.00 96.38 289 LEU A O 1
ATOM 2343 N N . LYS A 1 290 ? 12.734 -17.653 -14.515 1.00 94.94 290 LYS A N 1
ATOM 2344 C CA . LYS A 1 290 ? 12.328 -17.953 -13.139 1.00 94.94 290 LYS A CA 1
ATOM 2345 C C . LYS A 1 290 ? 11.030 -17.208 -12.841 1.00 94.94 290 LYS A C 1
ATOM 2347 O O . LYS A 1 290 ? 10.866 -16.064 -13.255 1.00 94.94 290 LYS A O 1
ATOM 2352 N N . LYS A 1 291 ? 10.108 -17.857 -12.121 1.00 94.81 291 LYS A N 1
ATOM 2353 C CA . LYS A 1 291 ? 8.897 -17.198 -11.622 1.00 94.81 291 LYS A CA 1
ATOM 2354 C C . LYS A 1 291 ? 9.300 -16.086 -10.637 1.00 94.81 291 LYS A C 1
ATOM 2356 O O . LYS A 1 291 ? 10.038 -16.399 -9.700 1.00 94.81 291 LYS A O 1
ATOM 2361 N N . PRO A 1 292 ? 8.831 -14.840 -10.826 1.00 94.31 292 PRO A N 1
ATOM 2362 C CA . PRO A 1 292 ? 9.049 -13.775 -9.857 1.00 94.31 292 PRO A CA 1
ATOM 2363 C C . PRO A 1 292 ? 8.553 -14.139 -8.453 1.00 94.31 292 PRO A C 1
ATOM 2365 O O . PRO A 1 292 ? 7.447 -14.647 -8.289 1.00 94.31 292 PRO A O 1
ATOM 2368 N N . ASP A 1 293 ? 9.413 -13.918 -7.461 1.00 92.06 293 ASP A N 1
ATOM 2369 C CA . ASP A 1 293 ? 9.204 -14.200 -6.033 1.00 92.06 293 ASP A CA 1
ATOM 2370 C C . ASP A 1 293 ? 9.764 -13.046 -5.178 1.00 92.06 293 ASP A C 1
ATOM 2372 O O . ASP A 1 293 ? 10.574 -13.226 -4.260 1.00 92.06 293 ASP A O 1
ATOM 2376 N N . ILE A 1 294 ? 9.388 -11.822 -5.555 1.00 91.38 294 ILE A N 1
ATOM 2377 C CA . ILE A 1 294 ? 9.703 -10.603 -4.805 1.00 91.38 294 ILE A CA 1
ATOM 2378 C C . ILE A 1 294 ? 8.611 -10.351 -3.772 1.00 91.38 294 ILE A C 1
ATOM 2380 O O . ILE A 1 294 ? 7.433 -10.300 -4.121 1.00 91.38 294 ILE A O 1
ATOM 2384 N N . SER A 1 295 ? 9.039 -10.140 -2.531 1.00 89.44 295 SER A N 1
ATOM 2385 C CA . SER A 1 295 ? 8.195 -9.751 -1.407 1.00 89.44 295 SER A CA 1
ATOM 2386 C C . SER A 1 295 ? 8.552 -8.325 -1.024 1.00 89.44 295 SER A C 1
ATOM 2388 O O . SER A 1 295 ? 9.714 -8.008 -0.732 1.00 89.44 295 SER A O 1
ATOM 2390 N N . ASN A 1 296 ? 7.562 -7.450 -1.048 1.00 88.00 296 ASN A N 1
ATOM 2391 C CA . ASN A 1 296 ? 7.748 -6.039 -0.769 1.00 88.00 296 ASN A CA 1
ATOM 2392 C C . ASN A 1 296 ? 6.456 -5.463 -0.198 1.00 88.00 296 ASN A C 1
ATOM 2394 O O . ASN A 1 296 ? 5.373 -5.944 -0.510 1.00 88.00 296 ASN A O 1
ATOM 2398 N N . TRP A 1 297 ? 6.595 -4.410 0.591 1.00 86.25 297 TRP A N 1
ATOM 2399 C CA . TRP A 1 297 ? 5.494 -3.619 1.112 1.00 86.25 297 TRP A CA 1
ATOM 2400 C C . TRP A 1 297 ? 4.670 -2.930 0.017 1.00 86.25 297 TRP A C 1
ATOM 2402 O O . TRP A 1 297 ? 3.477 -2.726 0.197 1.00 86.25 297 TRP A O 1
ATOM 2412 N N . GLY A 1 298 ? 5.306 -2.576 -1.105 1.00 83.19 298 GLY A N 1
ATOM 2413 C CA . GLY A 1 298 ? 4.660 -1.959 -2.266 1.00 83.19 298 GLY A CA 1
ATOM 2414 C C . GLY A 1 298 ? 5.260 -0.650 -2.747 1.00 83.19 298 GLY A C 1
ATOM 2415 O O . GLY A 1 298 ? 5.054 -0.269 -3.895 1.00 83.19 298 GLY A O 1
ATOM 2416 N N . TYR A 1 299 ? 6.049 0.009 -1.900 1.00 84.94 299 TYR A N 1
ATOM 2417 C CA . TYR A 1 299 ? 6.503 1.381 -2.145 1.00 84.94 299 TYR A CA 1
ATOM 2418 C C . TYR A 1 299 ? 7.880 1.494 -2.791 1.00 84.94 299 TYR A C 1
ATOM 2420 O O . TYR A 1 299 ? 8.247 2.574 -3.252 1.00 84.94 299 TYR A O 1
ATOM 2428 N N . ASP A 1 300 ? 8.623 0.393 -2.900 1.00 88.12 300 ASP A N 1
ATOM 2429 C CA . ASP A 1 300 ? 9.864 0.343 -3.678 1.00 88.12 300 ASP A CA 1
ATOM 2430 C C . ASP A 1 300 ? 9.534 0.126 -5.167 1.00 88.12 300 ASP A C 1
ATOM 2432 O O . ASP A 1 300 ? 9.881 -0.896 -5.768 1.00 88.12 300 ASP A O 1
ATOM 2436 N N . THR A 1 301 ? 8.776 1.061 -5.748 1.00 89.94 301 THR A N 1
ATOM 2437 C CA . THR A 1 301 ? 8.333 1.008 -7.145 1.00 89.94 301 THR A CA 1
ATOM 2438 C C . THR A 1 301 ? 9.320 1.733 -8.061 1.00 89.94 301 THR A C 1
ATOM 2440 O O . THR A 1 301 ? 9.688 2.877 -7.793 1.00 89.94 301 THR A O 1
ATOM 2443 N N . PRO A 1 302 ? 9.737 1.134 -9.187 1.00 91.38 302 PRO A N 1
ATOM 2444 C CA . PRO A 1 302 ? 10.528 1.826 -10.199 1.00 91.38 302 PRO A CA 1
ATOM 2445 C C . PRO A 1 302 ? 9.691 2.785 -11.068 1.00 91.38 302 PRO A C 1
ATOM 2447 O O . PRO A 1 302 ? 10.249 3.345 -12.012 1.00 91.38 302 PRO A O 1
ATOM 2450 N N . VAL A 1 303 ? 8.370 2.916 -10.834 1.00 92.75 303 VAL A N 1
ATOM 2451 C CA . VAL A 1 303 ? 7.350 3.590 -11.684 1.00 92.75 303 VAL A CA 1
ATOM 2452 C C . VAL A 1 303 ? 7.172 2.950 -13.069 1.00 92.75 303 VAL A C 1
ATOM 2454 O O . VAL A 1 303 ? 6.075 2.898 -13.624 1.00 92.75 303 VAL A O 1
ATOM 2457 N N . TYR A 1 304 ? 8.248 2.420 -13.642 1.00 92.56 304 TYR A N 1
ATOM 2458 C CA . TYR A 1 304 ? 8.226 1.564 -14.811 1.00 92.56 304 TYR A CA 1
ATOM 2459 C C . TYR A 1 304 ? 7.313 0.354 -14.579 1.00 92.56 304 TYR A C 1
ATOM 2461 O O . TYR A 1 304 ? 7.491 -0.408 -13.628 1.00 92.56 304 TYR A O 1
ATOM 2469 N N . GLY A 1 305 ? 6.368 0.143 -15.496 1.00 89.19 305 GLY A N 1
ATOM 2470 C CA . GLY A 1 305 ? 5.473 -1.006 -15.441 1.00 89.19 305 GLY A CA 1
ATOM 2471 C C . GLY A 1 305 ? 4.310 -0.859 -14.459 1.00 89.19 305 GLY A C 1
ATOM 2472 O O . GLY A 1 305 ? 3.640 -1.856 -14.208 1.00 89.19 305 GLY A O 1
ATOM 2473 N N . SER A 1 306 ? 3.999 0.345 -13.959 1.00 94.44 306 SER A N 1
ATOM 2474 C CA . SER A 1 306 ? 2.826 0.578 -13.091 1.00 94.44 306 SER A CA 1
ATOM 2475 C C . SER A 1 306 ? 1.482 0.184 -13.731 1.00 94.44 306 SER A C 1
ATOM 2477 O O . SER A 1 306 ? 0.509 -0.080 -13.028 1.00 94.44 306 SER A O 1
ATOM 2479 N N . VAL A 1 307 ? 1.409 0.082 -15.066 1.00 95.50 307 VAL A N 1
ATOM 2480 C CA . VAL A 1 307 ? 0.233 -0.472 -15.767 1.00 95.50 307 VAL A CA 1
ATOM 2481 C C . VAL A 1 307 ? 0.110 -1.984 -15.551 1.00 95.50 307 VAL A C 1
ATOM 2483 O O . VAL A 1 307 ? -1.000 -2.509 -15.424 1.00 95.50 307 VAL A O 1
ATOM 2486 N N . ALA A 1 308 ? 1.234 -2.698 -15.511 1.00 96.50 308 ALA A N 1
ATOM 2487 C CA . ALA A 1 308 ? 1.260 -4.133 -15.289 1.00 96.50 308 ALA A CA 1
ATOM 2488 C C . ALA A 1 308 ? 0.867 -4.479 -13.847 1.00 96.50 308 ALA A C 1
ATOM 2490 O O . ALA A 1 308 ? 0.919 -3.658 -12.931 1.00 96.50 308 ALA A O 1
ATOM 2491 N N . VAL A 1 309 ? 0.444 -5.724 -13.645 1.00 96.25 309 VAL A N 1
ATOM 2492 C CA . VAL A 1 309 ? 0.242 -6.293 -12.308 1.00 96.25 309 VAL A CA 1
ATOM 2493 C C . VAL A 1 309 ? 1.542 -6.952 -11.869 1.00 96.25 309 VAL A C 1
ATOM 2495 O O . VAL A 1 309 ? 2.190 -7.612 -12.686 1.00 96.25 309 VAL A O 1
ATOM 2498 N N . SER A 1 310 ? 1.925 -6.781 -10.603 1.00 95.88 310 SER A N 1
ATOM 2499 C CA . SER A 1 310 ? 3.136 -7.390 -10.051 1.00 95.88 310 SER A CA 1
ATOM 2500 C C . SER A 1 310 ? 3.149 -8.898 -10.311 1.00 95.88 310 SER A C 1
ATOM 2502 O O . SER A 1 310 ? 2.274 -9.610 -9.809 1.00 95.88 310 SER A O 1
ATOM 2504 N N . PRO A 1 311 ? 4.124 -9.429 -11.070 1.00 95.69 311 PRO A N 1
ATOM 2505 C CA . PRO A 1 311 ? 4.134 -10.844 -11.424 1.00 95.69 311 PRO A CA 1
ATOM 2506 C C . PRO A 1 311 ? 4.341 -11.753 -10.205 1.00 95.69 311 PRO A C 1
ATOM 2508 O O . PRO A 1 311 ? 3.894 -12.895 -10.224 1.00 95.69 311 PRO A O 1
ATOM 2511 N N . SER A 1 312 ? 4.947 -11.253 -9.123 1.00 95.06 312 SER A N 1
ATOM 2512 C CA . SER A 1 312 ? 5.103 -12.006 -7.870 1.00 95.06 312 SER A CA 1
ATOM 2513 C C . SER A 1 312 ? 3.764 -12.324 -7.195 1.00 95.06 312 SER A C 1
ATOM 2515 O O . SER A 1 312 ? 3.672 -13.294 -6.449 1.00 95.06 312 SER A O 1
ATOM 2517 N N . LEU A 1 313 ? 2.718 -11.542 -7.482 1.00 96.19 313 LEU A N 1
ATOM 2518 C CA . LEU A 1 313 ? 1.377 -11.701 -6.911 1.00 96.19 313 LEU A CA 1
ATOM 2519 C C . LEU A 1 313 ? 0.450 -12.554 -7.788 1.00 96.19 313 LEU A C 1
ATOM 2521 O O . LEU A 1 313 ? -0.709 -12.770 -7.434 1.00 96.19 313 LEU A O 1
ATOM 2525 N N . LEU A 1 314 ? 0.939 -13.037 -8.932 1.00 96.81 314 LEU A N 1
ATOM 2526 C CA . LEU A 1 314 ? 0.160 -13.806 -9.898 1.00 96.81 314 LEU A CA 1
ATOM 2527 C C . LEU A 1 314 ? 0.502 -15.301 -9.800 1.00 96.81 314 LEU A C 1
ATOM 2529 O O . LEU A 1 314 ? 1.651 -15.723 -9.981 1.00 96.81 314 LEU A O 1
ATOM 2533 N N . GLY A 1 315 ? -0.501 -16.138 -9.545 1.00 94.81 315 GLY A N 1
ATOM 2534 C CA . GLY A 1 315 ? -0.371 -17.598 -9.527 1.00 94.81 315 GLY A CA 1
ATOM 2535 C C . GLY A 1 315 ? 0.063 -18.152 -10.888 1.00 94.81 315 GLY A C 1
ATOM 2536 O O . GLY A 1 315 ? 1.069 -18.863 -10.992 1.00 94.81 315 GLY A O 1
ATOM 2537 N N . THR A 1 316 ? -0.617 -17.698 -11.936 1.00 94.62 316 THR A N 1
ATOM 2538 C CA . THR A 1 316 ? -0.475 -18.069 -13.352 1.00 94.62 316 THR A CA 1
ATOM 2539 C C . THR A 1 316 ? 0.432 -17.124 -14.150 1.00 94.62 316 THR A C 1
ATOM 2541 O O . THR A 1 316 ? 0.706 -17.368 -15.329 1.00 94.62 316 THR A O 1
ATOM 2544 N N . LEU A 1 317 ? 0.908 -16.034 -13.528 1.00 96.06 317 LEU A N 1
ATOM 2545 C CA . LEU A 1 317 ? 1.653 -14.947 -14.184 1.00 96.06 317 LEU A CA 1
ATOM 2546 C C . LEU A 1 317 ? 0.866 -14.261 -15.311 1.00 96.06 317 LEU A C 1
ATOM 2548 O O . LEU A 1 317 ? 1.471 -13.793 -16.281 1.00 96.06 317 LEU A O 1
ATOM 2552 N N . ARG A 1 318 ? -0.472 -14.255 -15.236 1.00 96.44 318 ARG A N 1
ATOM 2553 C CA . ARG A 1 318 ? -1.351 -13.627 -16.232 1.00 96.44 318 ARG A CA 1
ATOM 2554 C C . ARG A 1 318 ? -2.102 -12.440 -15.614 1.00 96.44 318 ARG A C 1
ATOM 2556 O O . ARG A 1 318 ? -2.709 -12.607 -14.557 1.00 96.44 318 ARG A O 1
ATOM 2563 N N . PRO A 1 319 ? -2.174 -11.283 -16.297 1.00 96.69 319 PRO A N 1
ATOM 2564 C CA . PRO A 1 319 ? -2.957 -10.135 -15.828 1.00 96.69 319 PRO A CA 1
ATOM 2565 C C . PRO A 1 319 ? -4.452 -10.424 -15.572 1.00 96.69 319 PRO A C 1
ATOM 2567 O O . PRO A 1 319 ? -5.097 -9.707 -14.810 1.00 96.69 319 PRO A O 1
ATOM 2570 N N . ASN A 1 320 ? -5.000 -11.499 -16.159 1.00 97.44 320 ASN A N 1
ATOM 2571 C CA . ASN A 1 320 ? -6.379 -11.951 -15.942 1.00 97.44 320 ASN A CA 1
ATOM 2572 C C . ASN A 1 320 ? -6.751 -12.173 -14.473 1.00 97.44 320 ASN A C 1
ATOM 2574 O O . ASN A 1 320 ? -7.931 -12.054 -14.149 1.00 97.44 320 ASN A O 1
ATOM 2578 N N . GLU A 1 321 ? -5.805 -12.516 -13.595 1.00 98.06 321 GLU A N 1
ATOM 2579 C CA . GLU A 1 321 ? -6.123 -12.759 -12.182 1.00 98.06 321 GLU A CA 1
ATOM 2580 C C . GLU A 1 321 ? -6.644 -11.499 -11.490 1.00 98.06 321 GLU A C 1
ATOM 2582 O O . GLU A 1 321 ? -7.605 -11.594 -10.733 1.00 98.06 321 GLU A O 1
ATOM 2587 N N . LEU A 1 322 ? -6.093 -10.316 -11.802 1.00 98.25 322 LEU A N 1
ATOM 2588 C CA . LEU A 1 322 ? -6.600 -9.059 -11.246 1.00 98.25 322 LEU A CA 1
ATOM 2589 C C . LEU A 1 322 ? -8.034 -8.791 -11.716 1.00 98.25 322 LEU A C 1
ATOM 2591 O O . LEU A 1 322 ? -8.894 -8.487 -10.897 1.00 98.25 322 LEU A O 1
ATOM 2595 N N . LEU A 1 323 ? -8.319 -8.957 -13.013 1.00 98.06 323 LEU A N 1
ATOM 2596 C CA . LEU A 1 323 ? -9.685 -8.786 -13.519 1.00 98.06 323 LEU A CA 1
ATOM 2597 C C . LEU A 1 323 ? -10.651 -9.798 -12.882 1.00 98.06 323 LEU A C 1
ATOM 2599 O O . LEU A 1 323 ? -11.740 -9.420 -12.469 1.00 98.06 323 LEU A O 1
ATOM 2603 N N . THR A 1 324 ? -10.242 -11.061 -12.744 1.00 98.56 324 THR A N 1
ATOM 2604 C CA . THR A 1 324 ? -11.075 -12.114 -12.132 1.00 98.56 324 THR A CA 1
ATOM 2605 C C . THR A 1 324 ? -11.360 -11.817 -10.655 1.00 98.56 324 THR A C 1
ATOM 2607 O O . THR A 1 324 ? -12.464 -12.074 -10.165 1.00 98.56 324 THR A O 1
ATOM 2610 N N . PHE A 1 325 ? -10.382 -11.255 -9.938 1.00 98.75 325 PHE A N 1
ATOM 2611 C CA . PHE A 1 325 ? -10.560 -10.802 -8.563 1.00 98.75 325 PHE A CA 1
ATOM 2612 C C . PHE A 1 325 ? -11.597 -9.675 -8.481 1.00 98.75 325 PHE A C 1
ATOM 2614 O O . PHE A 1 325 ? -12.571 -9.794 -7.739 1.00 98.75 325 PHE A O 1
ATOM 2621 N N . ILE A 1 326 ? -11.448 -8.639 -9.311 1.00 98.69 326 ILE A N 1
ATOM 2622 C CA . ILE A 1 326 ? -12.385 -7.508 -9.404 1.00 98.69 326 ILE A CA 1
ATOM 2623 C C . ILE A 1 326 ? -13.804 -7.999 -9.722 1.00 98.69 326 ILE A C 1
ATOM 2625 O O . ILE A 1 326 ? -14.755 -7.677 -9.013 1.00 98.69 326 ILE A O 1
ATOM 2629 N N . GLU A 1 327 ? -13.952 -8.866 -10.725 1.00 98.69 327 GLU A N 1
ATOM 2630 C CA . GLU A 1 327 ? -15.239 -9.466 -11.088 1.00 98.69 327 GLU A CA 1
ATOM 2631 C C . GLU A 1 327 ? -15.875 -10.253 -9.940 1.00 98.69 327 GLU A C 1
ATOM 2633 O O . GLU A 1 327 ? -17.100 -10.271 -9.807 1.00 98.69 327 GLU A O 1
ATOM 2638 N N . THR A 1 328 ? -15.057 -10.920 -9.123 1.00 98.81 328 THR A N 1
ATOM 2639 C CA . THR A 1 328 ? -15.523 -11.682 -7.961 1.00 98.81 328 THR A CA 1
ATOM 2640 C C . THR A 1 328 ? -16.081 -10.754 -6.881 1.00 98.81 328 THR A C 1
ATOM 2642 O O . THR A 1 328 ? -17.113 -11.075 -6.292 1.00 98.81 328 THR A O 1
ATOM 2645 N N . LEU A 1 329 ? -15.447 -9.603 -6.641 1.00 98.75 329 LEU A N 1
ATOM 2646 C CA . LEU A 1 329 ? -15.926 -8.601 -5.683 1.00 98.75 329 LEU A CA 1
ATOM 2647 C C . LEU A 1 329 ? -17.206 -7.909 -6.173 1.00 98.75 329 LEU A C 1
ATOM 2649 O O . LEU A 1 329 ? -18.199 -7.839 -5.444 1.00 98.75 329 LEU A O 1
ATOM 2653 N N . HIS A 1 330 ? -17.229 -7.480 -7.435 1.00 98.69 330 HIS A N 1
ATOM 2654 C CA . HIS A 1 330 ? -18.379 -6.803 -8.040 1.00 98.69 330 HIS A CA 1
ATOM 2655 C C . HIS A 1 330 ? -19.625 -7.690 -8.132 1.00 98.69 330 HIS A C 1
ATOM 2657 O O . HIS A 1 330 ? -20.749 -7.200 -8.027 1.00 98.69 330 HIS A O 1
ATOM 2663 N N . ASN A 1 331 ? -19.442 -9.001 -8.311 1.00 98.25 331 ASN A N 1
ATOM 2664 C CA . ASN A 1 331 ? -20.535 -9.972 -8.359 1.00 98.25 331 ASN A CA 1
ATOM 2665 C C . ASN A 1 331 ? -20.771 -10.685 -7.016 1.00 98.25 331 ASN A C 1
ATOM 2667 O O . ASN A 1 331 ? -21.426 -11.730 -6.994 1.00 98.25 331 ASN A O 1
ATOM 2671 N N . MET A 1 332 ? -20.241 -10.160 -5.905 1.00 98.12 332 MET A N 1
ATOM 2672 C CA . MET A 1 332 ? -20.432 -10.755 -4.584 1.00 98.12 332 MET A CA 1
ATOM 2673 C C . MET A 1 332 ? -21.933 -10.860 -4.241 1.00 98.12 332 MET A C 1
ATOM 2675 O O . MET A 1 332 ? -22.638 -9.844 -4.245 1.00 98.12 332 MET A O 1
ATOM 2679 N N . PRO A 1 333 ? -22.450 -12.065 -3.929 1.00 96.56 333 PRO A N 1
ATOM 2680 C CA . PRO A 1 333 ? -23.836 -12.240 -3.511 1.00 96.56 333 PRO A CA 1
ATOM 2681 C C . PRO A 1 333 ? -24.162 -11.471 -2.225 1.00 96.56 333 PRO A C 1
ATOM 2683 O O . PRO A 1 333 ? -23.315 -11.288 -1.353 1.00 96.56 333 PRO A O 1
ATOM 2686 N N . GLY A 1 334 ? -25.416 -11.039 -2.086 1.00 91.62 334 GLY A N 1
ATOM 2687 C CA . GLY A 1 334 ? -25.882 -10.233 -0.953 1.00 91.62 334 GLY A CA 1
ATOM 2688 C C . GLY A 1 334 ? -25.594 -8.741 -1.131 1.00 91.62 334 GLY A C 1
ATOM 2689 O O . GLY A 1 334 ? -26.533 -7.947 -1.187 1.00 91.62 334 GLY A O 1
ATOM 2690 N N . ARG A 1 335 ? -24.319 -8.358 -1.265 1.00 94.19 335 ARG A N 1
ATOM 2691 C CA . ARG A 1 335 ? -23.896 -6.973 -1.529 1.00 94.19 335 ARG A CA 1
ATOM 2692 C C . ARG A 1 335 ? -22.584 -6.964 -2.333 1.00 94.19 335 ARG A C 1
ATOM 2694 O O . ARG A 1 335 ? -21.612 -7.545 -1.852 1.00 94.19 335 ARG A O 1
ATOM 2701 N N . PRO A 1 336 ? -22.534 -6.296 -3.502 1.00 97.56 336 PRO A N 1
ATOM 2702 C CA . PRO A 1 336 ? -21.286 -6.055 -4.224 1.00 97.56 336 PRO A CA 1
ATOM 2703 C C . PRO A 1 336 ? -20.252 -5.314 -3.372 1.00 97.56 336 PRO A C 1
ATOM 2705 O O . PRO A 1 336 ? -20.627 -4.470 -2.558 1.00 97.56 336 PRO A O 1
ATOM 2708 N N . ILE A 1 337 ? -18.971 -5.594 -3.601 1.00 98.62 337 ILE A N 1
ATOM 2709 C CA . ILE A 1 337 ? -17.849 -4.938 -2.918 1.00 98.62 337 ILE A CA 1
ATOM 2710 C C . ILE A 1 337 ? -17.061 -4.133 -3.955 1.00 98.62 337 ILE A C 1
ATOM 2712 O O . ILE A 1 337 ? -16.659 -4.692 -4.974 1.00 98.62 337 ILE A O 1
ATOM 2716 N N . GLN A 1 338 ? -16.852 -2.842 -3.696 1.00 98.69 338 GLN A N 1
ATOM 2717 C CA . GLN A 1 338 ? -16.020 -1.961 -4.518 1.00 98.69 338 GLN A CA 1
ATOM 2718 C C . GLN A 1 338 ? -14.534 -2.307 -4.363 1.00 98.69 338 GLN A C 1
ATOM 2720 O O . GLN A 1 338 ? -14.120 -2.887 -3.356 1.00 98.69 338 GLN A O 1
ATOM 2725 N N . ILE A 1 339 ? -13.703 -1.893 -5.320 1.00 98.31 339 ILE A N 1
ATOM 2726 C CA . ILE A 1 339 ? -12.242 -2.021 -5.212 1.00 98.31 339 ILE A CA 1
ATOM 2727 C C . ILE A 1 339 ? -11.524 -0.674 -5.362 1.00 98.31 339 ILE A C 1
ATOM 2729 O O . ILE A 1 339 ? -11.800 0.099 -6.282 1.00 98.31 339 ILE A O 1
ATOM 2733 N N . CYS A 1 340 ? -10.588 -0.411 -4.452 1.00 98.12 340 CYS A N 1
ATOM 2734 C CA . CYS A 1 340 ? -9.695 0.741 -4.443 1.00 98.12 340 CYS A CA 1
ATOM 2735 C C . CYS A 1 340 ? -8.275 0.313 -4.840 1.00 98.12 340 CYS A C 1
ATOM 2737 O O . CYS A 1 340 ? -7.769 -0.699 -4.345 1.00 98.12 340 CYS A O 1
ATOM 2739 N N . ILE A 1 341 ? -7.651 1.075 -5.740 1.00 95.75 341 ILE A N 1
ATOM 2740 C CA . ILE A 1 341 ? -6.238 0.913 -6.101 1.00 95.75 341 ILE A CA 1
ATOM 2741 C C . ILE A 1 341 ? -5.344 1.787 -5.227 1.00 95.75 341 ILE A C 1
ATOM 2743 O O . ILE A 1 341 ? -5.685 2.940 -4.968 1.00 95.75 341 ILE A O 1
ATOM 2747 N N . ASP A 1 342 ? -4.176 1.262 -4.868 1.00 94.44 342 ASP A N 1
ATOM 2748 C CA . ASP A 1 342 ? -3.085 2.031 -4.287 1.00 94.44 342 ASP A CA 1
ATOM 2749 C C . ASP A 1 342 ? -2.109 2.560 -5.357 1.00 94.44 342 ASP A C 1
ATOM 2751 O O . ASP A 1 342 ? -1.235 1.852 -5.848 1.00 94.44 342 ASP A O 1
ATOM 2755 N N . SER A 1 343 ? -2.261 3.821 -5.761 1.00 94.50 343 SER A N 1
ATOM 2756 C CA . SER A 1 343 ? -1.448 4.425 -6.818 1.00 94.50 343 SER A CA 1
ATOM 2757 C C . SER A 1 343 ? -0.193 5.103 -6.263 1.00 94.50 343 SER A C 1
ATOM 2759 O O . SER A 1 343 ? -0.239 6.256 -5.826 1.00 94.50 343 SER A O 1
ATOM 2761 N N . VAL A 1 344 ? 0.955 4.445 -6.433 1.00 93.06 344 VAL A N 1
ATOM 2762 C CA . VAL A 1 344 ? 2.283 4.962 -6.059 1.00 93.06 344 VAL A CA 1
ATOM 2763 C C . VAL A 1 344 ? 2.977 5.607 -7.268 1.00 93.06 344 VAL A C 1
ATOM 2765 O O . VAL A 1 344 ? 3.720 4.960 -8.006 1.00 93.06 344 VAL A O 1
ATOM 2768 N N . LEU A 1 345 ? 2.705 6.896 -7.504 1.00 93.81 345 LEU A N 1
ATOM 2769 C CA . LEU A 1 345 ? 3.251 7.672 -8.637 1.00 93.81 345 LEU A CA 1
ATOM 2770 C C . LEU A 1 345 ? 3.968 8.967 -8.205 1.00 93.81 345 LEU A C 1
ATOM 2772 O O . LEU A 1 345 ? 4.267 9.808 -9.051 1.00 93.81 345 LEU A O 1
ATOM 2776 N N . GLY A 1 346 ? 4.218 9.145 -6.902 1.00 90.75 346 GLY A N 1
ATOM 2777 C CA . GLY A 1 346 ? 4.903 10.317 -6.340 1.00 90.75 346 GLY A CA 1
ATOM 2778 C C . GLY A 1 346 ? 6.436 10.231 -6.389 1.00 90.75 346 GLY A C 1
ATOM 2779 O O . GLY A 1 346 ? 7.121 11.252 -6.463 1.00 90.75 346 GLY A O 1
ATOM 2780 N N . HIS A 1 347 ? 6.993 9.017 -6.392 1.00 90.81 347 HIS A N 1
ATOM 2781 C CA . HIS A 1 347 ? 8.434 8.759 -6.324 1.00 90.81 347 HIS A CA 1
ATOM 2782 C C . HIS A 1 347 ? 8.840 7.520 -7.119 1.00 90.81 347 HIS A C 1
ATOM 2784 O O . HIS A 1 347 ? 8.001 6.745 -7.565 1.00 90.81 347 HIS A O 1
ATOM 2790 N N . CYS A 1 348 ? 10.150 7.328 -7.267 1.00 92.19 348 CYS A N 1
ATOM 2791 C CA . CYS A 1 348 ? 10.741 6.203 -7.976 1.00 92.19 348 CYS A CA 1
ATOM 2792 C C . CYS A 1 348 ? 11.895 5.603 -7.163 1.00 92.19 348 CYS A C 1
ATOM 2794 O O . CYS A 1 348 ? 12.778 6.334 -6.726 1.00 92.19 348 CYS A O 1
ATOM 2796 N N . ASP A 1 349 ? 11.948 4.283 -7.008 1.00 91.50 349 ASP A N 1
ATOM 2797 C CA . ASP A 1 349 ? 13.103 3.583 -6.439 1.00 91.50 349 ASP A CA 1
ATOM 2798 C C . ASP A 1 349 ? 14.369 3.803 -7.286 1.00 91.50 349 ASP A C 1
ATOM 2800 O O . ASP A 1 349 ? 14.303 4.071 -8.492 1.00 91.50 349 ASP A O 1
ATOM 2804 N N . PHE A 1 350 ? 15.551 3.674 -6.672 1.00 87.38 350 PHE A N 1
ATOM 2805 C CA . PHE A 1 350 ? 16.828 3.849 -7.369 1.00 87.38 350 PHE A CA 1
ATOM 2806 C C . PHE A 1 350 ? 16.981 2.944 -8.594 1.00 87.38 350 PHE A C 1
ATOM 2808 O O . PHE A 1 350 ? 17.632 3.347 -9.561 1.00 87.38 350 PHE A O 1
ATOM 2815 N N . GLN A 1 351 ? 16.377 1.753 -8.591 1.00 88.50 351 GLN A N 1
ATOM 2816 C CA . GLN A 1 351 ? 16.433 0.854 -9.739 1.00 88.50 351 GLN A CA 1
ATOM 2817 C C . GLN A 1 351 ? 15.727 1.411 -10.978 1.00 88.50 351 GLN A C 1
ATOM 2819 O O . GLN A 1 351 ? 16.140 1.113 -12.102 1.00 88.50 351 GLN A O 1
ATOM 2824 N N . GLY A 1 352 ? 14.736 2.290 -10.798 1.00 91.00 352 GLY A N 1
ATOM 2825 C CA . GLY A 1 352 ? 14.071 2.969 -11.906 1.00 91.00 352 GLY A CA 1
ATOM 2826 C C . GLY A 1 352 ? 15.027 3.808 -12.754 1.00 91.00 352 GLY A C 1
ATOM 2827 O O . GLY A 1 352 ? 14.810 3.937 -13.953 1.00 91.00 352 GLY A O 1
ATOM 2828 N N . ALA A 1 353 ? 16.158 4.264 -12.203 1.00 89.19 353 ALA A N 1
ATOM 2829 C CA . ALA A 1 353 ? 17.185 4.956 -12.979 1.00 89.19 353 ALA A CA 1
ATOM 2830 C C . ALA A 1 353 ? 17.830 4.064 -14.061 1.00 89.19 353 ALA A C 1
ATOM 2832 O O . ALA A 1 353 ? 18.212 4.573 -15.109 1.00 89.19 353 ALA A O 1
ATOM 2833 N N . TYR A 1 354 ? 17.909 2.741 -13.855 1.00 88.94 354 TYR A N 1
ATOM 2834 C CA . TYR A 1 354 ? 18.378 1.792 -14.878 1.00 88.94 354 TYR A CA 1
ATOM 2835 C C . TYR A 1 354 ? 17.287 1.420 -15.892 1.00 88.94 354 TYR A C 1
ATOM 2837 O O . TYR A 1 354 ? 17.586 1.017 -17.016 1.00 88.94 354 TYR A O 1
ATOM 2845 N N . LEU A 1 355 ? 16.022 1.486 -15.478 1.00 92.00 355 LEU A N 1
ATOM 2846 C CA . LEU A 1 355 ? 14.872 1.053 -16.277 1.00 92.00 355 LEU A CA 1
ATOM 2847 C C . LEU A 1 355 ? 14.342 2.176 -17.172 1.00 92.00 355 LEU A C 1
ATOM 2849 O O . LEU A 1 355 ? 13.880 1.902 -18.279 1.00 92.00 355 LEU A O 1
ATOM 2853 N N . LEU A 1 356 ? 14.460 3.417 -16.698 1.00 94.12 356 LEU A N 1
ATOM 2854 C CA . LEU A 1 356 ? 14.047 4.659 -17.346 1.00 94.12 356 LEU A CA 1
ATOM 2855 C C . LEU A 1 356 ? 15.259 5.512 -17.771 1.00 94.12 356 LEU A C 1
ATOM 2857 O O . LEU A 1 356 ? 15.126 6.728 -17.914 1.00 94.12 356 LEU A O 1
ATOM 2861 N N . GLU A 1 357 ? 16.445 4.909 -17.939 1.00 91.81 357 GLU A N 1
ATOM 2862 C CA . GLU A 1 357 ? 17.631 5.593 -18.485 1.00 91.81 357 GLU A CA 1
ATOM 2863 C C . GLU A 1 357 ? 17.293 6.170 -19.869 1.00 91.81 357 GLU A C 1
ATOM 2865 O O . GLU A 1 357 ? 16.746 5.474 -20.731 1.00 91.81 357 GLU A O 1
ATOM 2870 N N . THR A 1 358 ? 17.625 7.442 -20.086 1.00 93.31 358 THR A N 1
ATOM 2871 C CA . THR A 1 358 ? 17.474 8.098 -21.389 1.00 93.31 358 THR A CA 1
ATOM 2872 C C . THR A 1 358 ? 18.835 8.457 -21.969 1.00 93.31 358 THR A C 1
ATOM 2874 O O . THR A 1 358 ? 19.830 8.602 -21.260 1.00 93.31 358 THR A O 1
ATOM 2877 N N . PHE A 1 359 ? 18.889 8.566 -23.295 1.00 94.00 359 PHE A N 1
ATOM 2878 C CA . PHE A 1 359 ? 20.137 8.669 -24.058 1.00 94.00 359 PHE A CA 1
ATOM 2879 C C . PHE A 1 359 ? 20.202 9.955 -24.897 1.00 94.00 359 PHE A C 1
ATOM 2881 O O . PHE A 1 359 ? 20.916 10.029 -25.899 1.00 94.00 359 PHE A O 1
ATOM 2888 N N . ASP A 1 360 ? 19.442 10.975 -24.508 1.00 94.69 360 ASP A N 1
ATOM 2889 C CA . ASP A 1 360 ? 19.539 12.341 -25.022 1.00 94.69 360 ASP A CA 1
ATOM 2890 C C . ASP A 1 360 ? 20.892 12.982 -24.660 1.00 94.69 360 ASP A C 1
ATOM 2892 O O . ASP A 1 360 ? 21.457 13.727 -25.467 1.00 94.69 360 ASP A O 1
ATOM 2896 N N . GLU A 1 361 ? 21.475 12.587 -23.525 1.00 92.69 361 GLU A N 1
ATOM 2897 C CA . GLU A 1 361 ? 22.838 12.923 -23.106 1.00 92.69 361 GLU A CA 1
ATOM 2898 C C . GLU A 1 361 ? 23.798 11.721 -23.182 1.00 92.69 361 GLU A C 1
ATOM 2900 O O . GLU A 1 361 ? 23.398 10.572 -23.370 1.00 92.69 361 GLU A O 1
ATOM 2905 N N . VAL A 1 362 ? 25.104 11.992 -23.068 1.00 90.25 362 VAL A N 1
ATOM 2906 C CA . VAL A 1 362 ? 26.148 10.954 -23.072 1.00 90.25 362 VAL A CA 1
ATOM 2907 C C . VAL A 1 362 ? 26.064 10.154 -21.763 1.00 90.25 362 VAL A C 1
ATOM 2909 O O . VAL A 1 362 ? 26.250 10.753 -20.700 1.00 90.25 362 VAL A O 1
ATOM 2912 N N . PRO A 1 363 ? 25.873 8.820 -21.807 1.00 86.75 363 PRO A N 1
ATOM 2913 C CA . PRO A 1 363 ? 25.885 7.991 -20.610 1.00 86.75 363 PRO A CA 1
ATOM 2914 C C . PRO A 1 363 ? 27.218 8.102 -19.885 1.00 86.75 363 PRO A C 1
ATOM 2916 O O . PRO A 1 363 ? 28.287 8.001 -20.493 1.00 86.75 363 PRO A O 1
ATOM 2919 N N . GLN A 1 364 ? 27.159 8.289 -18.573 1.00 77.94 364 GLN A N 1
ATOM 2920 C CA . GLN A 1 364 ? 28.346 8.250 -17.732 1.00 77.94 364 GLN A CA 1
ATOM 2921 C C . GLN A 1 364 ? 28.561 6.825 -17.224 1.00 77.94 364 GLN A C 1
ATOM 2923 O O . GLN A 1 364 ? 27.616 6.164 -16.799 1.00 77.94 364 GLN A O 1
ATOM 2928 N N . ASP A 1 365 ? 29.814 6.369 -17.218 1.00 66.75 365 ASP A N 1
ATOM 2929 C CA . ASP A 1 365 ? 30.214 5.112 -16.576 1.00 66.75 365 ASP A CA 1
ATOM 2930 C C . ASP A 1 365 ? 30.218 5.305 -15.046 1.00 66.75 365 ASP A C 1
ATOM 2932 O O . ASP A 1 365 ? 31.273 5.372 -14.416 1.00 66.75 365 ASP A O 1
ATOM 2936 N N . ASN A 1 366 ? 29.036 5.475 -14.448 1.00 61.41 366 ASN A N 1
ATOM 2937 C CA . ASN A 1 366 ? 28.857 5.611 -13.005 1.00 61.41 366 ASN A CA 1
ATOM 2938 C C . ASN A 1 366 ? 28.085 4.407 -12.454 1.00 61.41 366 ASN A C 1
ATOM 2940 O O . ASN A 1 366 ? 27.063 4.005 -13.003 1.00 61.41 366 ASN A O 1
ATOM 2944 N N . TYR A 1 367 ? 28.585 3.829 -11.362 1.00 64.00 367 TYR A N 1
ATOM 2945 C CA . TYR A 1 367 ? 27.939 2.698 -10.695 1.00 64.00 367 TYR A CA 1
ATOM 2946 C C . TYR A 1 367 ? 26.792 3.136 -9.776 1.00 64.00 367 TYR A C 1
ATOM 2948 O O . TYR A 1 367 ? 25.967 2.300 -9.421 1.00 64.00 367 TYR A O 1
ATOM 2956 N N . GLU A 1 368 ? 26.726 4.413 -9.381 1.00 74.94 368 GLU A N 1
ATOM 2957 C CA . GLU A 1 368 ? 25.706 4.902 -8.450 1.00 74.94 368 GLU A CA 1
ATOM 2958 C C . GLU A 1 368 ? 24.425 5.368 -9.188 1.00 74.94 368 GLU A C 1
ATOM 2960 O O . GLU A 1 368 ? 24.471 6.368 -9.915 1.00 74.94 368 GLU A O 1
ATOM 2965 N N . PRO A 1 369 ? 23.260 4.713 -8.971 1.00 80.25 369 PRO A N 1
ATOM 2966 C CA . PRO A 1 369 ? 22.040 4.953 -9.753 1.00 80.25 369 PRO A CA 1
ATOM 2967 C C . PRO A 1 369 ? 21.510 6.391 -9.697 1.00 80.25 369 PRO A C 1
ATOM 2969 O O . PRO A 1 369 ? 20.906 6.872 -10.654 1.00 80.25 369 PRO A O 1
ATOM 2972 N N . LYS A 1 370 ? 21.783 7.133 -8.617 1.00 80.38 370 LYS A N 1
ATOM 2973 C CA . LYS A 1 370 ? 21.377 8.545 -8.487 1.00 80.38 370 LYS A CA 1
ATOM 2974 C C . LYS A 1 370 ? 21.982 9.487 -9.538 1.00 80.38 370 LYS A C 1
ATOM 2976 O O . LYS A 1 370 ? 21.471 10.592 -9.690 1.00 80.38 370 LYS A O 1
ATOM 2981 N N . TYR A 1 371 ? 23.054 9.091 -10.229 1.00 81.62 371 TYR A N 1
ATOM 2982 C CA . TYR A 1 371 ? 23.693 9.912 -11.268 1.00 81.62 371 TYR A CA 1
ATOM 2983 C C . TYR A 1 371 ? 23.388 9.445 -12.691 1.00 81.62 371 TYR A C 1
ATOM 2985 O O . TYR A 1 371 ? 23.881 10.051 -13.641 1.00 81.62 371 TYR A O 1
ATOM 2993 N N . ILE A 1 372 ? 22.612 8.373 -12.851 1.00 86.50 372 ILE A N 1
ATOM 2994 C CA . ILE A 1 372 ? 22.192 7.926 -14.176 1.00 86.50 372 ILE A CA 1
ATOM 2995 C C . ILE A 1 372 ? 21.213 8.955 -14.739 1.00 86.50 372 ILE A C 1
ATOM 2997 O O . ILE A 1 372 ? 20.273 9.385 -14.059 1.00 86.50 372 ILE A O 1
ATOM 3001 N N . HIS A 1 373 ? 21.479 9.379 -15.972 1.00 90.12 373 HIS A N 1
ATOM 3002 C CA . HIS A 1 373 ? 20.649 10.351 -16.669 1.00 90.12 373 HIS A CA 1
ATOM 3003 C C . HIS A 1 373 ? 19.306 9.736 -17.059 1.00 90.12 373 HIS A C 1
ATOM 3005 O O . HIS A 1 373 ? 19.235 8.608 -17.546 1.00 90.12 373 HIS A O 1
ATOM 3011 N N . SER A 1 374 ? 18.236 10.487 -16.825 1.00 92.94 374 SER A N 1
ATOM 3012 C CA . SER A 1 374 ? 16.880 10.095 -17.186 1.00 92.94 374 SER A CA 1
ATOM 3013 C C . SER A 1 374 ? 16.016 11.339 -17.326 1.00 92.94 374 SER A C 1
ATOM 3015 O O . SER A 1 374 ? 15.876 12.099 -16.369 1.00 92.94 374 SER A O 1
ATOM 3017 N N . SER A 1 375 ? 15.371 11.510 -18.478 1.00 93.81 375 SER A N 1
ATOM 3018 C CA . SER A 1 375 ? 14.357 12.552 -18.689 1.00 93.81 375 SER A CA 1
ATOM 3019 C C . SER A 1 375 ? 13.061 12.308 -17.896 1.00 93.81 375 SER A C 1
ATOM 3021 O O . SER A 1 375 ? 12.154 13.134 -17.953 1.00 93.81 375 SER A O 1
ATOM 3023 N N . PHE A 1 376 ? 12.943 11.178 -17.185 1.00 94.50 376 PHE A N 1
ATOM 3024 C CA . PHE A 1 376 ? 11.808 10.867 -16.311 1.00 94.50 376 PHE A CA 1
ATOM 3025 C C . PHE A 1 376 ? 12.028 11.295 -14.859 1.00 94.50 376 PHE A C 1
ATOM 3027 O O . PHE A 1 376 ? 11.057 11.439 -14.119 1.00 94.50 376 PHE A O 1
ATOM 3034 N N . LEU A 1 377 ? 13.284 11.448 -14.426 1.00 92.94 377 LEU A N 1
ATOM 3035 C CA . LEU A 1 377 ? 13.645 11.503 -13.010 1.00 92.94 377 LEU A CA 1
ATOM 3036 C C . LEU A 1 377 ? 14.492 12.736 -12.682 1.00 92.94 377 LEU A C 1
ATOM 3038 O O . LEU A 1 377 ? 15.462 13.059 -13.366 1.00 92.94 377 LEU A O 1
ATOM 3042 N N . THR A 1 378 ? 14.225 13.346 -11.530 1.00 86.00 378 THR A N 1
ATOM 3043 C CA . THR A 1 378 ? 15.046 14.393 -10.896 1.00 86.00 378 THR A CA 1
ATOM 3044 C C . THR A 1 378 ? 15.699 13.861 -9.612 1.00 86.00 378 THR A C 1
ATOM 3046 O O . THR A 1 378 ? 15.692 12.651 -9.403 1.00 86.00 378 THR A O 1
ATOM 3049 N N . GLY A 1 379 ? 16.451 14.682 -8.870 1.00 78.19 379 GLY A N 1
ATOM 3050 C CA . GLY A 1 379 ? 17.449 14.266 -7.863 1.00 78.19 379 GLY A CA 1
ATOM 3051 C C . GLY A 1 379 ? 17.020 13.222 -6.804 1.00 78.19 379 GLY A C 1
ATOM 3052 O O . GLY A 1 379 ? 15.898 12.730 -6.794 1.00 78.19 379 GLY A O 1
ATOM 3053 N N . PRO A 1 380 ? 17.924 12.826 -5.893 1.00 78.94 380 PRO A N 1
ATOM 3054 C CA . PRO A 1 380 ? 17.632 11.766 -4.927 1.00 78.94 380 PRO A CA 1
ATOM 3055 C C . PRO A 1 380 ? 16.566 12.176 -3.897 1.00 78.94 380 PRO A C 1
ATOM 3057 O O . PRO A 1 380 ? 16.514 13.334 -3.474 1.00 78.94 380 PRO A O 1
ATOM 3060 N N . ASN A 1 381 ? 15.788 11.201 -3.423 1.00 74.31 381 ASN A N 1
ATOM 3061 C CA . ASN A 1 381 ? 14.830 11.352 -2.326 1.00 74.31 381 ASN A CA 1
ATOM 3062 C C . ASN A 1 381 ? 14.889 10.164 -1.348 1.00 74.31 381 ASN A C 1
ATOM 3064 O O . ASN A 1 381 ? 15.825 9.368 -1.390 1.00 74.31 381 ASN A O 1
ATOM 3068 N N . MET A 1 382 ? 13.934 10.079 -0.414 1.00 74.12 382 MET A N 1
ATOM 3069 C CA . MET A 1 382 ? 13.938 9.040 0.627 1.00 74.12 382 MET A CA 1
ATOM 3070 C C . MET A 1 382 ? 13.573 7.636 0.125 1.00 74.12 382 MET A C 1
ATOM 3072 O O . MET A 1 382 ? 13.933 6.667 0.785 1.00 74.12 382 MET A O 1
ATOM 3076 N N . TYR A 1 383 ? 12.894 7.539 -1.018 1.00 75.25 383 TYR A N 1
ATOM 3077 C CA . TYR A 1 383 ? 12.498 6.280 -1.650 1.00 75.25 383 TYR A CA 1
ATOM 3078 C C . TYR A 1 383 ? 13.415 5.891 -2.819 1.00 75.25 383 TYR A C 1
ATOM 3080 O O . TYR A 1 383 ? 13.385 4.759 -3.271 1.00 75.25 383 TYR A O 1
ATOM 3088 N N . GLY A 1 384 ? 14.250 6.815 -3.298 1.00 86.06 384 GLY A N 1
ATOM 3089 C CA . GLY A 1 384 ? 15.150 6.635 -4.430 1.00 86.06 384 GLY A CA 1
ATOM 3090 C C . GLY A 1 384 ? 15.407 7.965 -5.134 1.00 86.06 384 GLY A C 1
ATOM 3091 O O . GLY A 1 384 ? 16.322 8.713 -4.778 1.00 86.06 384 GLY A O 1
ATOM 3092 N N . ARG A 1 385 ? 14.588 8.280 -6.136 1.00 87.38 385 ARG A N 1
ATOM 3093 C CA . ARG A 1 385 ? 14.640 9.482 -6.973 1.00 87.38 385 ARG A CA 1
ATOM 3094 C C . ARG A 1 385 ? 13.282 10.169 -7.091 1.00 87.38 385 ARG A C 1
ATOM 3096 O O . ARG A 1 385 ? 12.236 9.519 -7.114 1.00 87.38 385 ARG A O 1
ATOM 3103 N N . ASP A 1 386 ? 13.325 11.495 -7.179 1.00 88.50 386 ASP A N 1
ATOM 3104 C CA . ASP A 1 386 ? 12.169 12.334 -7.495 1.00 88.50 386 ASP A CA 1
ATOM 3105 C C . ASP A 1 386 ? 11.770 12.115 -8.970 1.00 88.50 386 ASP A C 1
ATOM 3107 O O . ASP A 1 386 ? 12.625 11.886 -9.829 1.00 88.50 386 ASP A O 1
ATOM 3111 N N . ILE A 1 387 ? 10.478 12.192 -9.288 1.00 93.12 387 ILE A N 1
ATOM 3112 C CA . ILE A 1 387 ? 9.978 12.157 -10.673 1.00 93.12 387 ILE A CA 1
ATOM 3113 C C . ILE A 1 387 ? 10.033 13.574 -11.265 1.00 93.12 387 ILE A C 1
ATOM 3115 O O . ILE A 1 387 ? 9.840 14.561 -10.555 1.00 93.12 387 ILE A O 1
ATOM 3119 N N . ASP A 1 388 ? 10.313 13.707 -12.565 1.00 92.62 388 ASP A N 1
ATOM 3120 C CA . ASP A 1 388 ? 10.289 15.003 -13.251 1.00 92.62 388 ASP A CA 1
ATOM 3121 C C . ASP A 1 388 ? 8.867 15.429 -13.643 1.00 92.62 388 ASP A C 1
ATOM 3123 O O . ASP A 1 388 ? 8.466 15.388 -14.809 1.00 92.62 388 ASP A O 1
ATOM 3127 N N . PHE A 1 389 ? 8.100 15.909 -12.664 1.00 92.88 389 PHE A N 1
ATOM 3128 C CA . PHE A 1 389 ? 6.774 16.471 -12.918 1.00 92.88 389 PHE A CA 1
ATOM 3129 C C . PHE A 1 389 ? 6.808 17.774 -13.732 1.00 92.88 389 PHE A C 1
ATOM 3131 O O . PHE A 1 389 ? 5.747 18.285 -14.086 1.00 92.88 389 PHE A O 1
ATOM 3138 N N . SER A 1 390 ? 7.971 18.357 -14.042 1.00 90.44 390 SER A N 1
ATOM 3139 C CA . SER A 1 390 ? 8.042 19.541 -14.910 1.00 90.44 390 SER A CA 1
ATOM 3140 C C . SER A 1 390 ? 7.919 19.189 -16.397 1.00 90.44 390 SER A C 1
ATOM 3142 O O . SER A 1 390 ? 7.500 20.031 -17.194 1.00 90.44 390 SER A O 1
ATOM 3144 N N . SER A 1 391 ? 8.213 17.937 -16.762 1.00 93.69 391 SER A N 1
ATOM 3145 C CA . SER A 1 391 ? 8.149 17.452 -18.137 1.00 93.69 391 SER A CA 1
ATOM 3146 C C . SER A 1 391 ? 6.706 17.128 -18.565 1.00 93.69 391 SER A C 1
ATOM 3148 O O . SER A 1 391 ? 6.054 16.283 -17.942 1.00 93.69 391 SER A O 1
ATOM 3150 N N . PRO A 1 392 ? 6.185 17.726 -19.660 1.00 95.75 392 PRO A N 1
ATOM 3151 C CA . PRO A 1 392 ? 4.843 17.416 -20.161 1.00 95.75 392 PRO A CA 1
ATOM 3152 C C . PRO A 1 392 ? 4.713 15.963 -20.648 1.00 95.75 392 PRO A C 1
ATOM 3154 O O . PRO A 1 392 ? 3.637 15.377 -20.545 1.00 95.75 392 PRO A O 1
ATOM 3157 N N . TYR A 1 393 ? 5.808 15.358 -21.123 1.00 96.25 393 TYR A N 1
ATOM 3158 C CA . TYR A 1 393 ? 5.856 13.949 -21.524 1.00 96.25 393 TYR A CA 1
ATOM 3159 C C . TYR A 1 393 ? 5.660 13.023 -20.324 1.00 96.25 393 TYR A C 1
ATOM 3161 O O . TYR A 1 393 ? 4.840 12.107 -20.378 1.00 96.25 393 TYR A O 1
ATOM 3169 N N . VAL A 1 394 ? 6.366 13.294 -19.221 1.00 96.12 394 VAL A N 1
ATOM 3170 C CA . VAL A 1 394 ? 6.260 12.510 -17.982 1.00 96.12 394 VAL A CA 1
ATOM 3171 C C . VAL A 1 394 ? 4.850 12.605 -17.413 1.00 96.12 394 VAL A C 1
ATOM 3173 O O . VAL A 1 394 ? 4.239 11.572 -17.157 1.00 96.12 394 VAL A O 1
ATOM 3176 N N . ARG A 1 395 ? 4.277 13.813 -17.322 1.00 96.75 395 ARG A N 1
ATOM 3177 C CA . ARG A 1 395 ? 2.882 14.003 -16.886 1.00 96.75 395 ARG A CA 1
ATOM 3178 C C . ARG A 1 395 ? 1.889 13.185 -17.707 1.00 96.75 395 ARG A C 1
ATOM 3180 O O . ARG A 1 395 ? 1.080 12.455 -17.141 1.00 96.75 395 ARG A O 1
ATOM 3187 N N . ALA A 1 396 ? 1.972 13.278 -19.034 1.00 97.62 396 ALA A N 1
ATOM 3188 C CA . ALA A 1 396 ? 1.083 12.548 -19.930 1.00 97.62 396 ALA A CA 1
ATOM 3189 C C . ALA A 1 396 ? 1.225 11.026 -19.785 1.00 97.62 396 ALA A C 1
ATOM 3191 O O . ALA A 1 396 ? 0.222 10.314 -19.819 1.00 97.62 396 ALA A O 1
ATOM 3192 N N . MET A 1 397 ? 2.448 10.522 -19.589 1.00 96.94 397 MET A N 1
ATOM 3193 C CA . MET A 1 397 ? 2.684 9.098 -19.349 1.00 96.94 397 MET A CA 1
ATOM 3194 C C . MET A 1 397 ? 2.121 8.640 -18.005 1.00 96.94 397 MET A C 1
ATOM 3196 O O . MET A 1 397 ? 1.471 7.604 -17.977 1.00 96.94 397 MET A O 1
ATOM 3200 N N . LEU A 1 398 ? 2.286 9.405 -16.922 1.00 97.12 398 LEU A N 1
ATOM 3201 C CA . LEU A 1 398 ? 1.702 9.069 -15.615 1.00 97.12 398 LEU A CA 1
ATOM 3202 C C . LEU A 1 398 ? 0.165 9.049 -15.660 1.00 97.12 398 LEU A C 1
ATOM 3204 O O . LEU A 1 398 ? -0.451 8.119 -15.141 1.00 97.12 398 LEU A O 1
ATOM 3208 N N . LEU A 1 399 ? -0.450 10.028 -16.339 1.00 97.62 399 LEU A N 1
ATOM 3209 C CA . LEU A 1 399 ? -1.898 10.057 -16.581 1.00 97.62 399 LEU A CA 1
ATOM 3210 C C . LEU A 1 399 ? -2.360 8.805 -17.330 1.00 97.62 399 LEU A C 1
ATOM 3212 O O . LEU A 1 399 ? -3.335 8.167 -16.941 1.00 97.62 399 LEU A O 1
ATOM 3216 N N . GLU A 1 400 ? -1.648 8.430 -18.394 1.00 97.62 400 GLU A N 1
ATOM 3217 C CA . GLU A 1 400 ? -1.985 7.255 -19.193 1.00 97.62 400 GLU A CA 1
ATOM 3218 C C . GLU A 1 400 ? -1.720 5.939 -18.444 1.00 97.62 400 GLU A C 1
ATOM 3220 O O . GLU A 1 400 ? -2.499 4.996 -18.594 1.00 97.62 400 GLU A O 1
ATOM 3225 N N . MET A 1 401 ? -0.678 5.870 -17.607 1.00 97.00 401 MET A N 1
ATOM 3226 C CA . MET A 1 401 ? -0.414 4.721 -16.738 1.00 97.00 401 MET A CA 1
ATOM 3227 C C . MET A 1 401 ? -1.588 4.482 -15.793 1.00 97.00 401 MET A C 1
ATOM 3229 O O . MET A 1 401 ? -2.149 3.383 -15.772 1.00 97.00 401 MET A O 1
ATOM 3233 N N . LEU A 1 402 ? -1.992 5.525 -15.061 1.00 96.88 402 LEU A N 1
ATOM 3234 C CA . LEU A 1 402 ? -3.107 5.440 -14.128 1.00 96.88 402 LEU A CA 1
ATOM 3235 C C . LEU A 1 402 ? -4.407 5.115 -14.870 1.00 96.88 402 LEU A C 1
ATOM 3237 O O . LEU A 1 402 ? -5.102 4.185 -14.476 1.00 96.88 402 LEU A O 1
ATOM 3241 N N . ARG A 1 403 ? -4.695 5.780 -16.001 1.00 96.50 403 ARG A N 1
ATOM 3242 C CA . ARG A 1 403 ? -5.885 5.512 -16.830 1.00 96.50 403 ARG A CA 1
ATOM 3243 C C . ARG A 1 403 ? -5.985 4.040 -17.254 1.00 96.50 403 ARG A C 1
ATOM 3245 O O . ARG A 1 403 ? -7.020 3.408 -17.057 1.00 96.50 403 ARG A O 1
ATOM 3252 N N . ARG A 1 404 ? -4.911 3.463 -17.812 1.00 95.69 404 ARG A N 1
ATOM 3253 C CA . ARG A 1 404 ? -4.886 2.045 -18.230 1.00 95.69 404 ARG A CA 1
ATOM 3254 C C . ARG A 1 404 ? -5.090 1.093 -17.058 1.00 95.69 404 ARG A C 1
ATOM 3256 O O . ARG A 1 404 ? -5.702 0.039 -17.223 1.00 95.69 404 ARG A O 1
ATOM 3263 N N . LYS A 1 405 ? -4.551 1.446 -15.893 1.00 95.81 405 LYS A N 1
ATOM 3264 C CA . LYS A 1 405 ? -4.672 0.648 -14.680 1.00 95.81 405 LYS A CA 1
ATOM 3265 C C . LYS A 1 405 ? -6.093 0.703 -14.118 1.00 95.81 405 LYS A C 1
ATOM 3267 O O . LYS A 1 405 ? -6.659 -0.347 -13.825 1.00 95.81 405 LYS A O 1
ATOM 3272 N N . VAL A 1 406 ? -6.709 1.885 -14.045 1.00 96.06 406 VAL A N 1
ATOM 3273 C CA . VAL A 1 406 ? -8.082 2.013 -13.536 1.00 96.06 406 VAL A CA 1
ATOM 3274 C C . VAL A 1 406 ? -9.103 1.343 -14.453 1.00 96.06 406 VAL A C 1
ATOM 3276 O O . VAL A 1 406 ? -10.073 0.795 -13.941 1.00 96.06 406 VAL A O 1
ATOM 3279 N N . ASP A 1 407 ? -8.871 1.269 -15.770 1.00 96.12 407 ASP A N 1
ATOM 3280 C CA . ASP A 1 407 ? -9.752 0.584 -16.739 1.00 96.12 407 ASP A CA 1
ATOM 3281 C C . ASP A 1 407 ? -9.963 -0.923 -16.461 1.00 96.12 407 ASP A C 1
ATOM 3283 O O . ASP A 1 407 ? -10.917 -1.519 -16.971 1.00 96.12 407 ASP A O 1
ATOM 3287 N N . TYR A 1 408 ? -9.160 -1.548 -15.586 1.00 96.94 408 TYR A N 1
ATOM 3288 C CA . TYR A 1 408 ? -9.483 -2.876 -15.042 1.00 96.94 408 TYR A CA 1
ATOM 3289 C C . TYR A 1 408 ? -10.864 -2.914 -14.366 1.00 96.94 408 TYR A C 1
ATOM 3291 O O . TYR A 1 408 ? -11.538 -3.946 -14.388 1.00 96.94 408 TYR A O 1
ATOM 3299 N N . GLY A 1 409 ? -11.341 -1.783 -13.848 1.00 96.69 409 GLY A N 1
ATOM 3300 C CA . GLY A 1 409 ? -12.625 -1.662 -13.161 1.00 96.69 409 GLY A CA 1
ATOM 3301 C C . GLY A 1 409 ? -12.512 -1.166 -11.727 1.00 96.69 409 GLY A C 1
ATOM 3302 O O . GLY A 1 409 ? -13.393 -1.476 -10.942 1.00 96.69 409 GLY A O 1
ATOM 3303 N N . PHE A 1 410 ? -11.458 -0.432 -11.364 1.00 97.56 410 PHE A N 1
ATOM 3304 C CA . PHE A 1 410 ? -11.354 0.147 -10.024 1.00 97.56 410 PHE A CA 1
ATOM 3305 C C . PHE A 1 410 ? -12.442 1.197 -9.777 1.00 97.56 410 PHE A C 1
ATOM 3307 O O . PHE A 1 410 ? -12.696 2.046 -10.629 1.00 97.56 410 PHE A O 1
ATOM 3314 N N . ASP A 1 411 ? -13.092 1.148 -8.619 1.00 98.12 411 ASP A N 1
ATOM 3315 C CA . ASP A 1 411 ? -14.138 2.106 -8.246 1.00 98.12 411 ASP A CA 1
ATOM 3316 C C . ASP A 1 411 ? -13.585 3.307 -7.484 1.00 98.12 411 ASP A C 1
ATOM 3318 O O . ASP A 1 411 ? -14.218 4.360 -7.467 1.00 98.12 411 ASP A O 1
ATOM 3322 N N . CYS A 1 412 ? -12.421 3.148 -6.856 1.00 97.38 412 CYS A N 1
ATOM 3323 C CA . CYS A 1 412 ? -11.758 4.183 -6.079 1.00 97.38 412 CYS A CA 1
ATOM 3324 C C . CYS A 1 412 ? -10.251 4.200 -6.371 1.00 97.38 412 CYS A C 1
ATOM 3326 O O . CYS A 1 412 ? -9.661 3.171 -6.705 1.00 97.38 412 CYS A O 1
ATOM 3328 N N . ILE A 1 413 ? -9.631 5.371 -6.241 1.00 96.81 413 ILE A N 1
ATOM 3329 C CA . ILE A 1 413 ? -8.190 5.586 -6.379 1.00 96.81 413 ILE A CA 1
ATOM 3330 C C . ILE A 1 413 ? -7.673 6.192 -5.079 1.00 96.81 413 ILE A C 1
ATOM 3332 O O . ILE A 1 413 ? -8.086 7.293 -4.710 1.00 96.81 413 ILE A O 1
ATOM 3336 N N . ARG A 1 414 ? -6.736 5.511 -4.418 1.00 96.06 414 ARG A N 1
ATOM 3337 C CA . ARG A 1 414 ? -5.854 6.124 -3.429 1.00 96.06 414 ARG A CA 1
ATOM 3338 C C . ARG A 1 414 ? -4.605 6.634 -4.134 1.00 96.06 414 ARG A C 1
ATOM 3340 O O . ARG A 1 414 ? -3.912 5.857 -4.778 1.00 96.06 414 ARG A O 1
ATOM 3347 N N . ILE A 1 415 ? -4.308 7.924 -4.014 1.00 95.44 415 ILE A N 1
ATOM 3348 C CA . ILE A 1 415 ? -2.980 8.452 -4.337 1.00 95.44 415 ILE A CA 1
ATOM 3349 C C . ILE A 1 415 ? -2.143 8.380 -3.064 1.00 95.44 415 ILE A C 1
ATOM 3351 O O . ILE A 1 415 ? -2.380 9.152 -2.129 1.00 95.44 415 ILE A O 1
ATOM 3355 N N . ASP A 1 416 ? -1.204 7.439 -3.048 1.00 92.56 416 ASP A N 1
ATOM 3356 C CA . ASP A 1 416 ? -0.222 7.292 -1.978 1.00 92.56 416 ASP A CA 1
ATOM 3357 C C . ASP A 1 416 ? 0.746 8.472 -1.985 1.00 92.56 416 ASP A C 1
ATOM 3359 O O . ASP A 1 416 ? 1.130 8.968 -3.055 1.00 92.56 416 ASP A O 1
ATOM 3363 N N . GLY A 1 417 ? 1.106 8.949 -0.796 1.00 88.50 417 GLY A N 1
ATOM 3364 C CA . GLY A 1 417 ? 2.041 10.052 -0.641 1.00 88.50 417 GLY A CA 1
ATOM 3365 C C . GLY A 1 417 ? 1.693 11.267 -1.506 1.00 88.50 417 GLY A C 1
ATOM 3366 O O . GLY A 1 417 ? 2.573 11.838 -2.144 1.00 88.50 417 GLY A O 1
ATOM 3367 N N . ALA A 1 418 ? 0.429 11.703 -1.554 1.00 91.00 418 ALA A N 1
ATOM 3368 C CA . ALA A 1 418 ? -0.029 12.780 -2.446 1.00 91.00 418 ALA A CA 1
ATOM 3369 C C . ALA A 1 418 ? 0.733 14.115 -2.254 1.00 91.00 418 ALA A C 1
ATOM 3371 O O . ALA A 1 418 ? 0.803 14.944 -3.162 1.00 91.00 418 ALA A O 1
ATOM 3372 N N . GLN A 1 419 ? 1.387 14.296 -1.104 1.00 85.38 419 GLN A N 1
ATOM 3373 C CA . GLN A 1 419 ? 2.319 15.397 -0.846 1.00 85.38 419 GLN A CA 1
ATOM 3374 C C . GLN A 1 419 ? 3.649 15.349 -1.636 1.00 85.38 419 GLN A C 1
ATOM 3376 O O . GLN A 1 419 ? 4.367 16.354 -1.667 1.00 85.38 419 GLN A O 1
ATOM 3381 N N . ASP A 1 420 ? 4.011 14.206 -2.228 1.00 85.81 420 ASP A N 1
ATOM 3382 C CA . ASP A 1 420 ? 5.282 13.962 -2.926 1.00 85.81 420 ASP A CA 1
ATOM 3383 C C . ASP A 1 420 ? 5.245 14.366 -4.411 1.00 85.81 420 ASP A C 1
ATOM 3385 O O . ASP A 1 420 ? 6.277 14.365 -5.084 1.00 85.81 420 ASP A O 1
ATOM 3389 N N . PHE A 1 421 ? 4.101 14.853 -4.906 1.00 90.19 421 PHE A N 1
ATOM 3390 C CA . PHE A 1 421 ? 3.989 15.511 -6.212 1.00 90.19 421 PHE A CA 1
ATOM 3391 C C . PHE A 1 421 ? 4.635 16.903 -6.171 1.00 90.19 421 PHE A C 1
ATOM 3393 O O . PHE A 1 421 ? 3.970 17.930 -6.039 1.00 90.19 421 PHE A O 1
ATOM 3400 N N . ILE A 1 422 ? 5.967 16.939 -6.233 1.00 85.06 422 ILE A N 1
ATOM 3401 C CA . ILE A 1 422 ? 6.784 18.142 -6.037 1.00 85.06 422 ILE A CA 1
ATOM 3402 C C . ILE A 1 422 ? 7.146 18.753 -7.391 1.00 85.06 422 ILE A C 1
ATOM 3404 O O . ILE A 1 422 ? 7.967 18.219 -8.132 1.00 85.06 422 ILE A O 1
ATOM 3408 N N . LYS A 1 423 ? 6.600 19.932 -7.691 1.00 83.94 423 LYS A N 1
ATOM 3409 C CA . LYS A 1 423 ? 6.928 20.691 -8.905 1.00 83.94 423 LYS A CA 1
ATOM 3410 C C . LYS A 1 423 ? 8.381 21.157 -8.925 1.00 83.94 423 LYS A C 1
ATOM 3412 O O . LYS A 1 423 ? 9.043 21.129 -9.958 1.00 83.94 423 LYS A O 1
ATOM 3417 N N . SER A 1 424 ? 8.841 21.690 -7.797 1.00 79.81 424 SER A N 1
ATOM 3418 C CA . SER A 1 424 ? 10.186 22.239 -7.635 1.00 79.81 424 SER A CA 1
ATOM 3419 C C . SER A 1 424 ? 10.519 22.440 -6.157 1.00 79.81 424 SER A C 1
ATOM 3421 O O . SER A 1 424 ? 9.699 22.204 -5.268 1.00 79.81 424 SER A O 1
ATOM 3423 N N . ARG A 1 425 ? 11.746 22.883 -5.877 1.00 76.94 425 ARG A N 1
ATOM 3424 C CA . ARG A 1 425 ? 12.166 23.331 -4.546 1.00 76.94 425 ARG A CA 1
ATOM 3425 C C . ARG A 1 425 ? 12.435 24.827 -4.595 1.00 76.94 425 ARG A C 1
ATOM 3427 O O . ARG A 1 425 ? 12.988 25.319 -5.573 1.00 76.94 425 ARG A O 1
ATOM 3434 N N . ASP A 1 426 ? 12.034 25.551 -3.559 1.00 71.94 426 ASP A N 1
ATOM 3435 C CA . ASP A 1 426 ? 12.364 26.968 -3.428 1.00 71.94 426 ASP A CA 1
ATOM 3436 C C . ASP A 1 426 ? 13.870 27.121 -3.168 1.00 71.94 426 ASP A C 1
ATOM 3438 O O . ASP A 1 426 ? 14.381 26.641 -2.158 1.00 71.94 426 ASP A O 1
ATOM 3442 N N . ASP A 1 427 ? 14.586 27.808 -4.059 1.00 69.88 427 ASP A N 1
ATOM 3443 C CA . ASP A 1 427 ? 16.054 27.917 -4.011 1.00 69.88 427 ASP A CA 1
ATOM 3444 C C . ASP A 1 427 ? 16.592 28.573 -2.727 1.00 69.88 427 ASP A C 1
ATOM 3446 O O . ASP A 1 427 ? 17.749 28.373 -2.354 1.00 69.88 427 ASP A O 1
ATOM 3450 N N . ARG A 1 428 ? 15.776 29.389 -2.047 1.00 63.50 428 ARG A N 1
ATOM 3451 C CA . ARG A 1 428 ? 16.189 30.147 -0.858 1.00 63.50 428 ARG A CA 1
ATOM 3452 C C . ARG A 1 428 ? 15.948 29.375 0.434 1.00 63.50 428 ARG A C 1
ATOM 3454 O O . ARG A 1 428 ? 16.726 29.499 1.375 1.00 63.50 428 ARG A O 1
ATOM 3461 N N . THR A 1 429 ? 14.829 28.667 0.517 1.00 63.28 429 THR A N 1
ATOM 3462 C CA . THR A 1 429 ? 14.358 27.993 1.735 1.00 63.28 429 THR A CA 1
ATOM 3463 C C . THR A 1 429 ? 14.540 26.482 1.684 1.00 63.28 429 THR A C 1
ATOM 3465 O O . THR A 1 429 ? 14.549 25.843 2.731 1.00 63.28 429 THR A O 1
ATOM 3468 N N . GLY A 1 430 ? 14.689 25.908 0.489 1.00 65.19 430 GLY A N 1
ATOM 3469 C CA . GLY A 1 430 ? 14.720 24.468 0.253 1.00 65.19 430 GLY A CA 1
ATOM 3470 C C . GLY A 1 430 ? 13.352 23.791 0.367 1.00 65.19 430 GLY A C 1
ATOM 3471 O O . GLY A 1 430 ? 13.282 22.565 0.248 1.00 65.19 430 GLY A O 1
ATOM 3472 N N . PHE A 1 431 ? 12.272 24.551 0.598 1.00 70.00 431 PHE A N 1
ATOM 3473 C CA . PHE A 1 431 ? 10.934 23.987 0.744 1.00 70.00 431 PHE A CA 1
ATOM 3474 C C . PHE A 1 431 ? 10.446 23.367 -0.560 1.00 70.00 431 PHE A C 1
ATOM 3476 O O . PHE A 1 431 ? 10.649 23.910 -1.647 1.00 70.00 431 PHE A O 1
ATOM 3483 N N . ARG A 1 432 ? 9.783 22.218 -0.427 1.00 77.31 432 ARG A N 1
ATOM 3484 C CA . ARG A 1 432 ? 9.095 21.543 -1.524 1.00 77.31 432 ARG A CA 1
ATOM 3485 C C . ARG A 1 432 ? 7.894 22.391 -1.943 1.00 77.31 432 ARG A C 1
ATOM 3487 O O . ARG A 1 432 ? 7.103 22.785 -1.091 1.00 77.31 432 ARG A O 1
ATOM 3494 N N . ILE A 1 433 ? 7.777 22.667 -3.236 1.00 82.06 433 ILE A N 1
ATOM 3495 C CA . ILE A 1 433 ? 6.617 23.321 -3.843 1.00 82.06 433 ILE A CA 1
ATOM 3496 C C . ILE A 1 433 ? 5.786 22.216 -4.490 1.00 82.06 433 ILE A C 1
ATOM 3498 O O . ILE A 1 433 ? 6.226 21.622 -5.475 1.00 82.06 433 ILE A O 1
ATOM 3502 N N . GLN A 1 434 ? 4.616 21.918 -3.926 1.00 86.62 434 GLN A N 1
ATOM 3503 C CA . GLN A 1 434 ? 3.717 20.894 -4.460 1.00 86.62 434 GLN A CA 1
ATOM 3504 C C . GLN A 1 434 ? 3.053 21.330 -5.773 1.00 86.62 434 GLN A C 1
ATOM 3506 O O . GLN A 1 434 ? 2.842 22.519 -6.021 1.00 86.62 434 GLN A O 1
ATOM 3511 N N . ASP A 1 435 ? 2.728 20.353 -6.617 1.00 90.88 435 ASP A N 1
ATOM 3512 C CA . ASP A 1 435 ? 2.036 20.534 -7.890 1.00 90.88 435 ASP A CA 1
ATOM 3513 C C . ASP A 1 435 ? 0.555 20.145 -7.793 1.00 90.88 435 ASP A C 1
ATOM 3515 O O . ASP A 1 435 ? 0.092 19.206 -8.438 1.00 90.88 435 ASP A O 1
ATOM 3519 N N . ASP A 1 436 ? -0.214 20.888 -6.994 1.00 90.12 436 ASP A N 1
ATOM 3520 C CA . ASP A 1 436 ? -1.648 20.612 -6.811 1.00 90.12 436 ASP A CA 1
ATOM 3521 C C . ASP A 1 436 ? -2.450 20.732 -8.126 1.00 90.12 436 ASP A C 1
ATOM 3523 O O . ASP A 1 436 ? -3.514 20.131 -8.270 1.00 90.12 436 ASP A O 1
ATOM 3527 N N . ILE A 1 437 ? -1.929 21.467 -9.121 1.00 92.19 437 ILE A N 1
ATOM 3528 C CA . ILE A 1 437 ? -2.519 21.557 -10.466 1.00 92.19 437 ILE A CA 1
ATOM 3529 C C . ILE A 1 437 ? -2.411 20.210 -11.179 1.00 92.19 437 ILE A C 1
ATOM 3531 O O . ILE A 1 437 ? -3.407 19.721 -11.712 1.00 92.19 437 ILE A O 1
ATOM 3535 N N . PHE A 1 438 ? -1.215 19.615 -11.196 1.00 94.69 438 PHE A N 1
ATOM 3536 C CA . PHE A 1 438 ? -1.031 18.302 -11.800 1.00 94.69 438 PHE A CA 1
ATOM 3537 C C . PHE A 1 438 ? -1.716 17.202 -10.990 1.00 94.69 438 PHE A C 1
ATOM 3539 O O . PHE A 1 438 ? -2.357 16.344 -11.586 1.00 94.69 438 PHE A O 1
ATOM 3546 N N . LEU A 1 439 ? -1.658 17.252 -9.655 1.00 94.56 439 LEU A N 1
ATOM 3547 C CA . LEU A 1 439 ? -2.376 16.298 -8.807 1.00 94.56 439 LEU A CA 1
ATOM 3548 C C . LEU A 1 439 ? -3.878 16.316 -9.117 1.00 94.56 439 LEU A C 1
ATOM 3550 O O . LEU A 1 439 ? -4.467 15.258 -9.317 1.00 94.56 439 LEU A O 1
ATOM 3554 N N . LYS A 1 440 ? -4.482 17.506 -9.256 1.00 94.81 440 LYS A N 1
ATOM 3555 C CA . LYS A 1 440 ? -5.881 17.650 -9.678 1.00 94.81 440 LYS A CA 1
ATOM 3556 C C . LYS A 1 440 ? -6.140 17.044 -11.060 1.00 94.81 440 LYS A C 1
ATOM 3558 O O . LYS A 1 440 ? -7.174 16.409 -11.242 1.00 94.81 440 LYS A O 1
ATOM 3563 N N . GLU A 1 441 ? -5.243 17.232 -12.028 1.00 95.38 441 GLU A N 1
ATOM 3564 C CA . GLU A 1 441 ? -5.356 16.597 -13.350 1.00 95.38 441 GLU A CA 1
ATOM 3565 C C . GLU A 1 441 ? -5.301 15.063 -13.235 1.00 95.38 441 GLU A C 1
ATOM 3567 O O . GLU A 1 441 ? -6.143 14.378 -13.813 1.00 95.38 441 GLU A O 1
ATOM 3572 N N . LEU A 1 442 ? -4.375 14.536 -12.425 1.00 95.00 442 LEU A N 1
ATOM 3573 C CA . LEU A 1 442 ? -4.186 13.105 -12.184 1.00 95.00 442 LEU A CA 1
ATOM 3574 C C . LEU A 1 442 ? -5.424 12.439 -11.585 1.00 95.00 442 LEU A C 1
ATOM 3576 O O . LEU A 1 442 ? -5.801 11.357 -12.023 1.00 95.00 442 LEU A O 1
ATOM 3580 N N . VAL A 1 443 ? -6.086 13.087 -10.627 1.00 93.31 443 VAL A N 1
ATOM 3581 C CA . VAL A 1 443 ? -7.304 12.545 -10.005 1.00 93.31 443 VAL A CA 1
ATOM 3582 C C . VAL A 1 443 ? -8.599 12.923 -10.731 1.00 93.31 443 VAL A C 1
ATOM 3584 O O . VAL A 1 443 ? -9.680 12.560 -10.283 1.00 93.31 443 VAL A O 1
ATOM 3587 N N . SER A 1 444 ? -8.509 13.629 -11.862 1.00 94.94 444 SER A N 1
ATOM 3588 C CA . SER A 1 444 ? -9.658 13.927 -12.734 1.00 94.94 444 SER A CA 1
ATOM 3589 C C . SER A 1 444 ? -9.783 12.950 -13.908 1.00 94.94 444 SER A C 1
ATOM 3591 O O . SER A 1 444 ? -10.572 13.194 -14.821 1.00 94.94 444 SER A O 1
ATOM 3593 N N . ILE A 1 445 ? -8.988 11.875 -13.934 1.00 94.25 445 ILE A N 1
ATOM 3594 C CA . ILE A 1 445 ? -9.013 10.911 -15.035 1.00 94.25 445 ILE A CA 1
ATOM 3595 C C . ILE A 1 445 ? -10.366 10.202 -15.154 1.00 94.25 445 ILE A C 1
ATOM 3597 O O . ILE A 1 445 ? -11.037 9.885 -14.173 1.00 94.25 445 ILE A O 1
ATOM 3601 N N . GLU A 1 446 ? -10.734 9.905 -16.394 1.00 95.06 446 GLU A N 1
ATOM 3602 C CA . GLU A 1 446 ? -11.916 9.118 -16.722 1.00 95.06 446 GLU A CA 1
ATOM 3603 C C . GLU A 1 446 ? -11.541 7.649 -16.914 1.00 95.06 446 GLU A C 1
ATOM 3605 O O . GLU A 1 446 ? -10.602 7.317 -17.647 1.00 95.06 446 GLU A O 1
ATOM 3610 N N . GLN A 1 447 ? -12.325 6.770 -16.300 1.00 95.56 447 GLN A N 1
ATOM 3611 C CA . GLN A 1 447 ? -12.296 5.334 -16.538 1.00 95.56 447 GLN A CA 1
ATOM 3612 C C . GLN A 1 447 ? -13.237 4.988 -17.700 1.00 95.56 447 GLN A C 1
ATOM 3614 O O . GLN A 1 447 ? -14.357 5.497 -17.771 1.00 95.56 447 GLN A O 1
ATOM 3619 N N . ASN A 1 448 ? -12.824 4.080 -18.586 1.00 95.19 448 ASN A N 1
ATOM 3620 C CA . ASN A 1 448 ? -13.664 3.560 -19.662 1.00 95.19 448 ASN A CA 1
ATOM 3621 C C . ASN A 1 448 ? -13.842 2.044 -19.542 1.00 95.19 448 ASN A C 1
ATOM 3623 O O . ASN A 1 448 ? -12.949 1.261 -19.862 1.00 95.19 448 ASN A O 1
ATOM 3627 N N . ILE A 1 449 ? -15.047 1.625 -19.158 1.00 95.19 449 ILE A N 1
ATOM 3628 C CA . ILE A 1 449 ? -15.421 0.216 -19.070 1.00 95.19 449 ILE A CA 1
ATOM 3629 C C . ILE A 1 449 ? -16.287 -0.166 -20.270 1.00 95.19 449 ILE A C 1
ATOM 3631 O O . ILE A 1 449 ? -17.510 -0.045 -20.240 1.00 95.19 449 ILE A O 1
ATOM 3635 N N . ASN A 1 450 ? -15.659 -0.657 -21.344 1.00 89.31 450 ASN A N 1
ATOM 3636 C CA . ASN A 1 450 ? -16.346 -1.109 -22.565 1.00 89.31 450 ASN A CA 1
ATOM 3637 C C . ASN A 1 450 ? -17.358 -0.083 -23.124 1.00 89.31 450 ASN A C 1
ATOM 3639 O O . ASN A 1 450 ? -18.465 -0.444 -23.531 1.00 89.31 450 ASN A O 1
ATOM 3643 N N . GLY A 1 451 ? -16.975 1.196 -23.142 1.00 90.69 451 GLY A N 1
ATOM 3644 C CA . GLY A 1 451 ? -17.789 2.317 -23.618 1.00 90.69 451 GLY A CA 1
ATOM 3645 C C . GLY A 1 451 ? -18.573 3.052 -22.529 1.00 90.69 451 GLY A C 1
ATOM 3646 O O . GLY A 1 451 ? -19.160 4.090 -22.824 1.00 90.69 451 GLY A O 1
ATOM 3647 N N . LEU A 1 452 ? -18.580 2.554 -21.289 1.00 93.94 452 LEU A N 1
ATOM 3648 C CA . LEU A 1 452 ? -19.180 3.231 -20.140 1.00 93.94 452 LEU A CA 1
ATOM 3649 C C . LEU A 1 452 ? -18.119 4.105 -19.456 1.00 93.94 452 LEU A C 1
ATOM 3651 O O . LEU A 1 452 ? -17.127 3.586 -18.946 1.00 93.94 452 LEU A O 1
ATOM 3655 N N . ILE A 1 453 ? -18.327 5.425 -19.473 1.00 96.25 453 ILE A N 1
ATOM 3656 C CA . ILE A 1 453 ? -17.408 6.407 -18.881 1.00 96.25 453 ILE A CA 1
ATOM 3657 C C . ILE A 1 453 ? -17.748 6.613 -17.406 1.00 96.25 453 ILE A C 1
ATOM 3659 O O . ILE A 1 453 ? -18.904 6.885 -17.076 1.00 96.25 453 ILE A O 1
ATOM 3663 N N . ARG A 1 454 ? -16.755 6.476 -16.525 1.00 95.31 454 ARG A N 1
ATOM 3664 C CA . ARG A 1 454 ? -16.912 6.627 -15.072 1.00 95.31 454 ARG A CA 1
ATOM 3665 C C . ARG A 1 454 ? -15.864 7.560 -14.486 1.00 95.31 454 ARG A C 1
ATOM 3667 O O . ARG A 1 454 ? -14.730 7.600 -14.959 1.00 95.31 454 ARG A O 1
ATOM 3674 N N . HIS A 1 455 ? -16.238 8.212 -13.395 1.00 95.50 455 HIS A N 1
ATOM 3675 C CA . HIS A 1 455 ? -15.347 8.935 -12.499 1.00 95.50 455 HIS A CA 1
ATOM 3676 C C . HIS A 1 455 ? -15.204 8.122 -11.203 1.00 95.50 455 HIS A C 1
ATOM 3678 O O . HIS A 1 455 ? -16.184 8.013 -10.454 1.00 95.50 455 HIS A O 1
ATOM 3684 N N . PRO A 1 456 ? -14.036 7.494 -10.963 1.00 96.38 456 PRO A N 1
ATOM 3685 C CA . PRO A 1 456 ? -13.749 6.807 -9.707 1.00 96.38 456 PRO A CA 1
ATOM 3686 C C . PRO A 1 456 ? -13.819 7.756 -8.510 1.00 96.38 456 PRO A C 1
ATOM 3688 O O . PRO A 1 456 ? -13.603 8.961 -8.643 1.00 96.38 456 PRO A O 1
ATOM 3691 N N . ASP A 1 457 ? -14.084 7.204 -7.330 1.00 96.62 457 ASP A N 1
ATOM 3692 C CA . ASP A 1 457 ? -13.942 7.952 -6.089 1.00 96.62 457 ASP A CA 1
ATOM 3693 C C . ASP A 1 457 ? -12.458 8.202 -5.771 1.00 96.62 457 ASP A C 1
ATOM 3695 O O . ASP A 1 457 ? -11.601 7.391 -6.119 1.00 96.62 457 ASP A O 1
ATOM 3699 N N . ILE A 1 458 ? -12.134 9.324 -5.127 1.00 96.19 458 ILE A N 1
ATOM 3700 C CA . ILE A 1 458 ? -10.740 9.755 -4.933 1.00 96.19 458 ILE A CA 1
ATOM 3701 C C . ILE A 1 458 ? -10.406 9.863 -3.450 1.00 96.19 458 ILE A C 1
ATOM 3703 O O . ILE A 1 458 ? -11.107 10.539 -2.695 1.00 96.19 458 ILE A O 1
ATOM 3707 N N . ASN A 1 459 ? -9.286 9.254 -3.068 1.00 94.50 459 ASN A N 1
ATOM 3708 C CA . ASN A 1 459 ? -8.668 9.289 -1.752 1.00 94.50 459 ASN A CA 1
ATOM 3709 C C . ASN A 1 459 ? -7.221 9.807 -1.864 1.00 94.50 459 ASN A C 1
ATOM 3711 O O . ASN A 1 459 ? -6.407 9.238 -2.585 1.00 94.50 459 ASN A O 1
ATOM 3715 N N . LEU A 1 460 ? -6.887 10.876 -1.145 1.00 94.88 460 LEU A N 1
ATOM 3716 C CA . LEU A 1 460 ? -5.549 11.458 -1.099 1.00 94.88 460 LEU A CA 1
ATOM 3717 C C . LEU A 1 460 ? -4.907 11.203 0.266 1.00 94.88 460 LEU A C 1
ATOM 3719 O O . LEU A 1 460 ? -5.341 11.750 1.289 1.00 94.88 460 LEU A O 1
ATOM 3723 N N . GLU A 1 461 ? -3.834 10.417 0.282 1.00 92.81 461 GLU A N 1
ATOM 3724 C CA . GLU A 1 461 ? -2.960 10.324 1.445 1.00 92.81 461 GLU A CA 1
ATOM 3725 C C . GLU A 1 461 ? -2.069 11.576 1.502 1.00 92.81 461 GLU A C 1
ATOM 3727 O O . GLU A 1 461 ? -0.969 11.619 0.954 1.00 92.81 461 GLU A O 1
ATOM 3732 N N . ASP A 1 462 ? -2.573 12.639 2.136 1.00 89.38 462 ASP A N 1
ATOM 3733 C CA . ASP A 1 462 ? -1.856 13.910 2.270 1.00 89.38 462 ASP A CA 1
ATOM 3734 C C . ASP A 1 462 ? -1.890 14.460 3.702 1.00 89.38 462 ASP A C 1
ATOM 3736 O O . ASP A 1 462 ? -2.960 14.738 4.254 1.00 89.38 462 ASP A O 1
ATOM 3740 N N . GLY A 1 463 ? -0.710 14.609 4.306 1.00 81.31 463 GLY A N 1
ATOM 3741 C CA . GLY A 1 463 ? -0.534 15.091 5.676 1.00 81.31 463 GLY A CA 1
ATOM 3742 C C . GLY A 1 463 ? 0.024 16.510 5.787 1.00 81.31 463 GLY A C 1
ATOM 3743 O O . GLY A 1 463 ? 0.627 16.823 6.812 1.00 81.31 463 GLY A O 1
ATOM 3744 N N . ARG A 1 464 ? -0.073 17.353 4.746 1.00 79.62 464 ARG A N 1
ATOM 3745 C CA . ARG A 1 464 ? 0.632 18.646 4.700 1.00 79.62 464 ARG A CA 1
ATOM 3746 C C . ARG A 1 464 ? 0.290 19.635 5.837 1.00 79.62 464 ARG A C 1
ATOM 3748 O O . ARG A 1 464 ? -0.832 19.633 6.346 1.00 79.62 464 ARG A O 1
ATOM 3755 N N . PRO A 1 465 ? 1.239 20.537 6.207 1.00 65.31 465 PRO A N 1
ATOM 3756 C CA . PRO A 1 465 ? 2.578 20.711 5.633 1.00 65.31 465 PRO A CA 1
ATOM 3757 C C . PRO A 1 465 ? 3.546 19.642 6.160 1.00 65.31 465 PRO A C 1
ATOM 3759 O O . PRO A 1 465 ? 3.954 19.659 7.321 1.00 65.31 465 PRO A O 1
ATOM 3762 N N . TRP A 1 466 ? 3.919 18.706 5.288 1.00 61.25 466 TRP A N 1
ATOM 3763 C CA . TRP A 1 466 ? 4.690 17.517 5.619 1.00 61.25 466 TRP A CA 1
ATOM 3764 C C . TRP A 1 466 ? 5.816 17.339 4.596 1.00 61.25 466 TRP A C 1
ATOM 3766 O O . TRP A 1 466 ? 5.554 17.421 3.392 1.00 61.25 466 TRP A O 1
ATOM 3776 N N . PRO A 1 467 ? 7.060 17.101 5.048 1.00 54.81 467 PRO A N 1
ATOM 3777 C CA . PRO A 1 467 ? 7.529 17.250 6.429 1.00 54.81 467 PRO A CA 1
ATOM 3778 C C . PRO A 1 467 ? 7.768 18.734 6.799 1.00 54.81 467 PRO A C 1
ATOM 3780 O O . PRO A 1 467 ? 8.498 19.443 6.110 1.00 54.81 467 PRO A O 1
ATOM 3783 N N . ASP A 1 468 ? 7.195 19.202 7.914 1.00 57.59 468 ASP A N 1
ATOM 3784 C CA . ASP A 1 468 ? 7.664 20.386 8.663 1.00 57.59 468 ASP A CA 1
ATOM 3785 C C . ASP A 1 468 ? 8.275 19.895 9.986 1.00 57.59 468 ASP A C 1
ATOM 3787 O O . ASP A 1 468 ? 7.574 19.711 10.986 1.00 57.59 468 ASP A O 1
ATOM 3791 N N . ASP A 1 469 ? 9.588 19.633 9.971 1.00 49.66 469 ASP A N 1
ATOM 3792 C CA . ASP A 1 469 ? 10.358 18.905 10.998 1.00 49.66 469 ASP A CA 1
ATOM 3793 C C . ASP A 1 469 ? 10.175 19.393 12.446 1.00 49.66 469 ASP A C 1
ATOM 3795 O O . ASP A 1 469 ? 10.545 18.686 13.385 1.00 49.66 469 ASP A O 1
ATOM 3799 N N . MET A 1 470 ? 9.626 20.591 12.663 1.00 48.94 470 MET A N 1
ATOM 3800 C CA . MET A 1 470 ? 9.517 21.173 13.998 1.00 48.94 470 MET A CA 1
ATOM 3801 C C . MET A 1 470 ? 8.103 21.142 14.589 1.00 48.94 470 MET A C 1
ATOM 3803 O O . MET A 1 470 ? 7.995 21.038 15.806 1.00 48.94 470 MET A O 1
ATOM 3807 N N . ASN A 1 471 ? 7.032 21.231 13.784 1.00 57.88 471 ASN A N 1
ATOM 3808 C CA . ASN A 1 471 ? 5.656 21.393 14.294 1.00 57.88 471 ASN A CA 1
ATOM 3809 C C . ASN A 1 471 ? 4.544 20.833 13.386 1.00 57.88 471 ASN A C 1
ATOM 3811 O O . ASN A 1 471 ? 3.366 21.086 13.657 1.00 57.88 471 ASN A O 1
ATOM 3815 N N . TRP A 1 472 ? 4.871 20.066 12.342 1.00 64.50 472 TRP A N 1
ATOM 3816 C CA . TRP A 1 472 ? 3.885 19.543 11.385 1.00 64.50 472 TRP A CA 1
ATOM 3817 C C . TRP A 1 472 ? 2.656 18.898 12.054 1.00 64.50 472 TRP A C 1
ATOM 3819 O O . TRP A 1 472 ? 1.536 19.137 11.617 1.00 64.50 472 TRP A O 1
ATOM 3829 N N . LEU A 1 473 ? 2.827 18.160 13.163 1.00 62.72 473 LEU A N 1
ATOM 3830 C CA . LEU A 1 473 ? 1.740 17.458 13.861 1.00 62.72 473 LEU A CA 1
ATOM 3831 C C . LEU A 1 473 ? 0.605 18.403 14.289 1.00 62.72 473 LEU A C 1
ATOM 3833 O O . LEU A 1 473 ? -0.557 18.002 14.351 1.00 62.72 473 LEU A O 1
ATOM 3837 N N . TYR A 1 474 ? 0.951 19.651 14.601 1.00 66.06 474 TYR A N 1
ATOM 3838 C CA . TYR A 1 474 ? 0.015 20.702 14.992 1.00 66.06 474 TYR A CA 1
ATOM 3839 C C . TYR A 1 474 ? -0.347 21.618 13.820 1.00 66.06 474 TYR A C 1
ATOM 3841 O O . TYR A 1 474 ? -1.465 22.120 13.769 1.00 66.06 474 TYR A O 1
ATOM 3849 N N . ASN A 1 475 ? 0.580 21.821 12.882 1.00 72.38 475 ASN A N 1
ATOM 3850 C CA . ASN A 1 475 ? 0.392 22.712 11.737 1.00 72.38 475 ASN A CA 1
ATOM 3851 C C . ASN A 1 475 ? -0.460 22.091 10.622 1.00 72.38 475 ASN A C 1
ATOM 3853 O O . ASN A 1 475 ? -1.031 22.827 9.818 1.00 72.38 475 ASN A O 1
ATOM 3857 N N . SER A 1 476 ? -0.544 20.760 10.573 1.00 78.31 476 SER A N 1
ATOM 3858 C CA . SER A 1 476 ? -1.309 20.040 9.556 1.00 78.31 476 SER A CA 1
ATOM 3859 C C . SER A 1 476 ? -2.799 20.213 9.797 1.00 78.31 476 SER A C 1
ATOM 3861 O O . SER A 1 476 ? -3.319 19.889 10.874 1.00 78.31 476 SER A O 1
ATOM 3863 N N . LYS A 1 477 ? -3.465 20.772 8.785 1.00 76.56 477 LYS A N 1
ATOM 3864 C CA . LYS A 1 477 ? -4.905 21.034 8.802 1.00 76.56 477 LYS A CA 1
ATOM 3865 C C . LYS A 1 477 ? -5.698 19.815 8.364 1.00 76.56 477 LYS A C 1
ATOM 3867 O O . LYS A 1 477 ? -6.800 19.635 8.867 1.00 76.56 477 LYS A O 1
ATOM 3872 N N . TYR A 1 478 ? -5.137 19.007 7.458 1.00 83.62 478 TYR A N 1
ATOM 3873 C CA . TYR A 1 478 ? -5.812 17.868 6.826 1.00 83.62 478 TYR A CA 1
ATOM 3874 C C . TYR A 1 478 ? -7.087 18.274 6.073 1.00 83.62 478 TYR A C 1
ATOM 3876 O O . TYR A 1 478 ? -8.016 17.490 5.929 1.00 83.62 478 TYR A O 1
ATOM 3884 N N . LEU A 1 479 ? -7.164 19.536 5.647 1.00 83.81 479 LEU A N 1
ATOM 3885 C CA . LEU A 1 479 ? -8.346 20.116 5.007 1.00 83.81 479 LEU A CA 1
ATOM 3886 C C . LEU A 1 479 ? -8.040 20.681 3.621 1.00 83.81 479 LEU A C 1
ATOM 3888 O O . LEU A 1 479 ? -8.968 21.069 2.914 1.00 83.81 479 LEU A O 1
ATOM 3892 N N . ASP A 1 480 ? -6.760 20.740 3.257 1.00 84.50 480 ASP A N 1
ATOM 3893 C CA . ASP A 1 480 ? -6.249 21.418 2.072 1.00 84.50 480 ASP A CA 1
ATOM 3894 C C . ASP A 1 480 ? -6.960 20.902 0.813 1.00 84.50 480 ASP A C 1
ATOM 3896 O O . ASP A 1 480 ? -7.520 21.689 0.056 1.00 84.50 480 ASP A O 1
ATOM 3900 N N . HIS A 1 481 ? -7.115 19.585 0.661 1.00 87.06 481 HIS A N 1
ATOM 3901 C CA . HIS A 1 481 ? -7.816 19.031 -0.501 1.00 87.06 481 HIS A CA 1
ATOM 3902 C C . HIS A 1 481 ? -9.332 19.112 -0.384 1.00 87.06 481 HIS A C 1
ATOM 3904 O O . HIS A 1 481 ? -10.007 19.455 -1.348 1.00 87.06 481 HIS A O 1
ATOM 3910 N N . THR A 1 482 ? -9.880 18.858 0.803 1.00 83.25 482 THR A N 1
ATOM 3911 C CA . THR A 1 482 ? -11.340 18.844 1.016 1.00 83.25 482 THR A CA 1
ATOM 3912 C C . THR A 1 482 ? -11.995 20.225 0.902 1.00 83.25 482 THR A C 1
ATOM 3914 O O . THR A 1 482 ? -13.213 20.319 0.769 1.00 83.25 482 THR A O 1
ATOM 3917 N N . ILE A 1 483 ? -11.204 21.301 0.988 1.00 83.31 483 ILE A N 1
ATOM 3918 C CA . ILE A 1 483 ? -11.670 22.691 0.891 1.00 83.31 483 ILE A CA 1
ATOM 3919 C C . ILE A 1 483 ? -11.195 23.348 -0.406 1.00 83.31 483 ILE A C 1
ATOM 3921 O O . ILE A 1 483 ? -11.956 24.098 -1.018 1.00 83.31 483 ILE A O 1
ATOM 3925 N N . GLU A 1 484 ? -9.942 23.126 -0.808 1.00 84.88 484 GLU A N 1
ATOM 3926 C CA . GLU A 1 484 ? -9.309 23.892 -1.889 1.00 84.88 484 GLU A CA 1
ATOM 3927 C C . GLU A 1 484 ? -9.347 23.159 -3.240 1.00 84.88 484 GLU A C 1
ATOM 3929 O O . GLU A 1 484 ? -9.161 23.793 -4.283 1.00 84.88 484 GLU A O 1
ATOM 3934 N N . MET A 1 485 ? -9.645 21.851 -3.255 1.00 90.81 485 MET A N 1
ATOM 3935 C CA . MET A 1 485 ? -9.757 21.055 -4.476 1.00 90.81 485 MET A CA 1
ATOM 3936 C C . MET A 1 485 ? -11.212 20.681 -4.779 1.00 90.81 485 MET A C 1
ATOM 3938 O O . MET A 1 485 ? -11.900 20.023 -4.007 1.00 90.81 485 MET A O 1
ATOM 3942 N N . THR A 1 486 ? -11.665 21.057 -5.972 1.00 90.75 486 THR A N 1
ATOM 3943 C CA . THR A 1 486 ? -12.931 20.595 -6.556 1.00 90.75 486 THR A CA 1
ATOM 3944 C C . THR A 1 486 ? -12.640 20.012 -7.929 1.00 90.75 486 THR A C 1
ATOM 3946 O O . THR A 1 486 ? -11.999 20.674 -8.756 1.00 90.75 486 THR A O 1
ATOM 3949 N N . LEU A 1 487 ? -13.062 18.774 -8.152 1.00 91.81 487 LEU A N 1
ATOM 3950 C CA . LEU A 1 487 ? -12.905 18.024 -9.397 1.00 91.81 487 LEU A CA 1
ATOM 3951 C C . LEU A 1 487 ? -14.073 18.334 -10.358 1.00 91.81 487 LEU A C 1
ATOM 3953 O O . LEU A 1 487 ? -14.990 19.073 -9.983 1.00 91.81 487 LEU A O 1
ATOM 3957 N N . PRO A 1 488 ? -14.054 17.844 -11.614 1.00 89.38 488 PRO A N 1
ATOM 3958 C CA . PRO A 1 488 ? -15.215 17.937 -12.498 1.00 89.38 488 PRO A CA 1
ATOM 3959 C C . PRO A 1 488 ? -16.508 17.464 -11.816 1.00 89.38 488 PRO A C 1
ATOM 3961 O O . PRO A 1 488 ? -16.477 16.610 -10.932 1.00 89.38 488 PRO A O 1
ATOM 3964 N N . HIS A 1 489 ? -17.641 18.042 -12.224 1.00 90.69 489 HIS A N 1
ATOM 3965 C CA . HIS A 1 489 ? -18.967 17.775 -11.646 1.00 90.69 489 HIS A CA 1
ATOM 3966 C C . HIS A 1 489 ? -19.097 18.082 -10.140 1.00 90.69 489 HIS A C 1
ATOM 3968 O O . HIS A 1 489 ? -19.898 17.463 -9.446 1.00 90.69 489 HIS A O 1
ATOM 3974 N N . ASP A 1 490 ? -18.325 19.057 -9.645 1.00 89.69 490 ASP A N 1
ATOM 3975 C CA . ASP A 1 490 ? -18.351 19.538 -8.256 1.00 89.69 490 ASP A CA 1
ATOM 3976 C C . ASP A 1 490 ? -18.006 18.462 -7.205 1.00 89.69 490 ASP A C 1
ATOM 3978 O O . ASP A 1 490 ? -18.384 18.561 -6.036 1.00 89.69 490 ASP A O 1
ATOM 3982 N N . VAL A 1 491 ? -17.250 17.434 -7.606 1.00 90.38 491 VAL A N 1
ATOM 3983 C CA . VAL A 1 491 ? -16.805 16.363 -6.706 1.00 90.38 491 VAL A CA 1
ATOM 3984 C C . VAL A 1 491 ? -15.675 16.855 -5.800 1.00 90.38 491 VAL A C 1
ATOM 3986 O O . VAL A 1 491 ? -14.706 17.467 -6.256 1.00 90.38 491 VAL A O 1
ATOM 3989 N N . ILE A 1 492 ? -15.782 16.552 -4.505 1.00 92.75 492 ILE A N 1
ATOM 3990 C CA . ILE A 1 492 ? -14.753 16.834 -3.498 1.00 92.75 492 ILE A CA 1
ATOM 3991 C C . ILE A 1 492 ? -13.954 15.544 -3.245 1.00 92.75 492 ILE A C 1
ATOM 3993 O O . ILE A 1 492 ? -14.562 14.527 -2.887 1.00 92.75 492 ILE A O 1
ATOM 3997 N N . PRO A 1 493 ? -12.619 15.548 -3.422 1.00 94.12 493 PRO A N 1
ATOM 3998 C CA . PRO A 1 493 ? -11.792 14.388 -3.114 1.00 94.12 493 PRO A CA 1
ATOM 3999 C C . PRO A 1 493 ? -11.730 14.162 -1.603 1.00 94.12 493 PRO A C 1
ATOM 4001 O O . PRO A 1 493 ? -11.835 15.097 -0.804 1.00 94.12 493 PRO A O 1
ATOM 4004 N N . LYS A 1 494 ? -11.519 12.911 -1.202 1.00 94.69 494 LYS A N 1
ATOM 4005 C CA . LYS A 1 494 ? -11.295 12.562 0.200 1.00 94.69 494 LYS A CA 1
ATOM 4006 C C . LYS A 1 494 ? -9.827 12.739 0.552 1.00 94.69 494 LYS A C 1
ATOM 4008 O O . LYS A 1 494 ? -8.958 12.556 -0.294 1.00 94.69 494 LYS A O 1
ATOM 4013 N N . GLN A 1 495 ? -9.553 13.057 1.810 1.00 93.69 495 GLN A N 1
ATOM 4014 C CA . GLN A 1 495 ? -8.197 13.173 2.348 1.00 93.69 495 GLN A CA 1
ATOM 4015 C C . GLN A 1 495 ? -8.050 12.309 3.599 1.00 93.69 495 GLN A C 1
ATOM 4017 O O . GLN A 1 495 ? -9.006 12.118 4.349 1.00 93.69 495 GLN A O 1
ATOM 4022 N N . TRP A 1 496 ? -6.861 11.787 3.868 1.00 93.12 496 TRP A N 1
ATOM 4023 C CA . TRP A 1 496 ? -6.606 11.110 5.137 1.00 93.12 496 TRP A CA 1
ATOM 4024 C C . TRP A 1 496 ? -6.781 12.056 6.333 1.00 93.12 496 TRP A C 1
ATOM 4026 O O . TRP A 1 496 ? -6.301 13.188 6.348 1.00 93.12 496 TRP A O 1
ATOM 4036 N N . SER A 1 497 ? -7.485 11.577 7.358 1.00 91.12 497 SER A N 1
ATOM 4037 C CA . SER A 1 497 ? -7.766 12.340 8.576 1.00 91.12 497 SER A CA 1
ATOM 4038 C C . SER A 1 497 ? -6.550 12.460 9.509 1.00 91.12 497 SER A C 1
ATOM 4040 O O . SER A 1 497 ? -5.648 11.617 9.489 1.00 91.12 497 SER A O 1
ATOM 4042 N N . PRO A 1 498 ? -6.571 13.410 10.465 1.00 86.44 498 PRO A N 1
ATOM 4043 C CA . PRO A 1 498 ? -5.524 13.542 11.478 1.00 86.44 498 PRO A CA 1
ATOM 4044 C C . PRO A 1 498 ? -5.347 12.337 12.415 1.00 86.44 498 PRO A C 1
ATOM 4046 O O . PRO A 1 498 ? -4.448 12.387 13.252 1.00 86.44 498 PRO A O 1
ATOM 4049 N N . ILE A 1 499 ? -6.218 11.320 12.362 1.00 88.94 499 ILE A N 1
ATOM 4050 C CA . ILE A 1 499 ? -6.214 10.162 13.273 1.00 88.94 499 ILE A CA 1
ATOM 4051 C C . ILE A 1 499 ? -5.797 8.846 12.607 1.00 88.94 499 ILE A C 1
ATOM 4053 O O . ILE A 1 499 ? -5.597 7.877 13.329 1.00 88.94 499 ILE A O 1
ATOM 4057 N N . ILE A 1 500 ? -5.634 8.811 11.279 1.00 87.88 500 ILE A N 1
ATOM 4058 C CA . ILE A 1 500 ? -5.264 7.590 10.539 1.00 87.88 500 ILE A CA 1
ATOM 4059 C C . ILE A 1 500 ? -3.804 7.576 10.060 1.00 87.88 500 ILE A C 1
ATOM 4061 O O . ILE A 1 500 ? -3.226 6.518 9.831 1.00 87.88 500 ILE A O 1
ATOM 4065 N N . PHE A 1 501 ? -3.149 8.737 9.965 1.00 86.06 501 PHE A N 1
ATOM 4066 C CA . PHE A 1 501 ? -1.737 8.790 9.569 1.00 86.06 501 PHE A CA 1
ATOM 4067 C C . PHE A 1 501 ? -0.829 7.974 10.492 1.00 86.06 501 PHE A C 1
ATOM 4069 O O . PHE A 1 501 ? -1.037 7.968 11.706 1.00 86.06 501 PHE A O 1
ATOM 4076 N N . ALA A 1 502 ? 0.227 7.387 9.919 1.00 76.75 502 ALA A N 1
ATOM 4077 C CA . ALA A 1 502 ? 1.227 6.507 10.534 1.00 76.75 502 ALA A CA 1
ATOM 4078 C C . ALA A 1 502 ? 1.523 6.736 12.030 1.00 76.75 502 ALA A C 1
ATOM 4080 O O . ALA A 1 502 ? 1.552 5.812 12.837 1.00 76.75 502 ALA A O 1
ATOM 4081 N N . HIS A 1 503 ? 1.724 7.989 12.427 1.00 76.50 503 HIS A N 1
ATOM 4082 C CA . HIS A 1 503 ? 2.139 8.389 13.769 1.00 76.50 503 HIS A CA 1
ATOM 4083 C C . HIS A 1 503 ? 1.036 8.323 14.846 1.00 76.50 503 HIS A C 1
ATOM 4085 O O . HIS A 1 503 ? 1.324 8.468 16.045 1.00 76.50 503 HIS A O 1
ATOM 4091 N N . ASN A 1 504 ? -0.222 8.127 14.450 1.00 80.75 504 ASN A N 1
ATOM 4092 C CA . ASN A 1 504 ? -1.381 8.049 15.334 1.00 80.75 504 ASN A CA 1
ATOM 4093 C C . ASN A 1 504 ? -1.563 6.643 15.904 1.00 80.75 504 ASN A C 1
ATOM 4095 O O . ASN A 1 504 ? -2.534 5.953 15.641 1.00 80.75 504 ASN A O 1
ATOM 4099 N N . VAL A 1 505 ? -0.611 6.238 16.742 1.00 86.00 505 VAL A N 1
ATOM 4100 C CA . VAL A 1 505 ? -0.602 4.910 17.366 1.00 86.00 505 VAL A CA 1
ATOM 4101 C C . VAL A 1 505 ? -1.265 4.935 18.748 1.00 86.00 505 VAL A C 1
ATOM 4103 O O . VAL A 1 505 ? -0.683 5.401 19.733 1.00 86.00 505 VAL A O 1
ATOM 4106 N N . HIS A 1 506 ? -2.486 4.417 18.844 1.00 88.12 506 HIS A N 1
ATOM 4107 C CA . HIS A 1 506 ? -3.326 4.439 20.054 1.00 88.12 506 HIS A CA 1
ATOM 4108 C C . HIS A 1 506 ? -2.996 3.370 21.107 1.00 88.12 506 HIS A C 1
ATOM 4110 O O . HIS A 1 506 ? -3.763 3.151 22.038 1.00 88.12 506 HIS A O 1
ATOM 4116 N N . GLY A 1 507 ? -1.807 2.763 21.034 1.00 92.94 507 GLY A N 1
ATOM 4117 C CA . GLY A 1 507 ? -1.236 1.954 22.121 1.00 92.94 507 GLY A CA 1
ATOM 4118 C C . GLY A 1 507 ? -0.549 2.763 23.226 1.00 92.94 507 GLY A C 1
ATOM 4119 O O . GLY A 1 507 ? -0.152 2.202 24.249 1.00 92.94 507 GLY A O 1
ATOM 4120 N N . LYS A 1 508 ? -0.360 4.075 23.034 1.00 94.88 508 LYS A N 1
ATOM 4121 C CA . LYS A 1 508 ? 0.264 4.963 24.029 1.00 94.88 508 LYS A CA 1
ATOM 4122 C C . LYS A 1 508 ? -0.688 5.229 25.194 1.00 94.88 508 LYS A C 1
ATOM 4124 O O . LYS A 1 508 ? -1.895 5.347 25.012 1.00 94.88 508 LYS A O 1
ATOM 4129 N N . TYR A 1 509 ? -0.136 5.356 26.395 1.00 95.12 509 TYR A N 1
ATOM 4130 C CA . TYR A 1 509 ? -0.915 5.717 27.571 1.00 95.12 509 TYR A CA 1
ATOM 4131 C C . TYR A 1 509 ? -1.451 7.149 27.453 1.00 95.12 509 TYR A C 1
ATOM 4133 O O . TYR A 1 509 ? -0.732 8.052 27.032 1.00 95.12 509 TYR A O 1
ATOM 4141 N N . LYS A 1 510 ? -2.714 7.331 27.830 1.00 92.62 510 LYS A N 1
ATOM 4142 C CA . LYS A 1 510 ? -3.532 8.543 27.722 1.00 92.62 510 LYS A CA 1
ATOM 4143 C C . LYS A 1 510 ? -3.739 9.059 26.297 1.00 92.62 510 LYS A C 1
ATOM 4145 O O . LYS A 1 510 ? -4.084 10.221 26.107 1.00 92.62 510 LYS A O 1
ATOM 4150 N N . TRP A 1 511 ? -3.611 8.199 25.286 1.00 93.50 511 TRP A N 1
ATOM 4151 C CA . TRP A 1 511 ? -3.737 8.609 23.885 1.00 93.50 511 TRP A CA 1
ATOM 4152 C C . TRP A 1 511 ? -5.128 9.158 23.538 1.00 93.50 511 TRP A C 1
ATOM 4154 O O . TRP A 1 511 ? -5.221 10.220 22.925 1.00 93.50 511 TRP A O 1
ATOM 4164 N N . PHE A 1 512 ? -6.214 8.502 23.969 1.00 93.81 512 PHE A N 1
ATOM 4165 C CA . PHE A 1 512 ? -7.577 8.997 23.711 1.00 93.81 512 PHE A CA 1
ATOM 4166 C C . PHE A 1 512 ? -7.870 10.282 24.491 1.00 93.81 512 PHE A C 1
ATOM 4168 O O . PHE A 1 512 ? -8.672 11.118 24.070 1.00 93.81 512 PHE A O 1
ATOM 4175 N N . MET A 1 513 ? -7.219 10.476 25.637 1.00 91.81 513 MET A N 1
ATOM 4176 C CA . MET A 1 513 ? -7.280 11.756 26.328 1.00 91.81 513 MET A CA 1
ATOM 4177 C C . MET A 1 513 ? -6.592 12.833 25.475 1.00 91.81 513 MET A C 1
ATOM 4179 O O . MET A 1 513 ? -7.224 13.826 25.125 1.00 91.81 513 MET A O 1
ATOM 418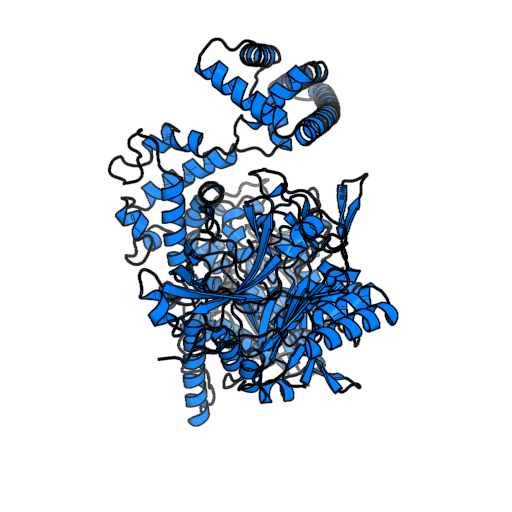3 N N . ASP A 1 514 ? -5.350 12.608 25.062 1.00 89.00 514 ASP A N 1
ATOM 4184 C CA . ASP A 1 514 ? -4.541 13.602 24.350 1.00 89.00 514 ASP A CA 1
ATOM 4185 C C . ASP A 1 514 ? -5.073 13.930 22.942 1.00 89.00 514 ASP A C 1
ATOM 4187 O O . ASP A 1 514 ? -4.906 15.048 22.458 1.00 89.00 514 ASP A O 1
ATOM 4191 N N . LYS A 1 515 ? -5.738 12.981 22.273 1.00 90.19 515 LYS A N 1
ATOM 4192 C CA . LYS A 1 515 ? -6.233 13.134 20.892 1.00 90.19 515 LYS A CA 1
ATOM 4193 C C . LYS A 1 515 ? -7.665 13.644 20.769 1.00 90.19 515 LYS A C 1
ATOM 4195 O O . LYS A 1 515 ? -8.169 13.735 19.652 1.00 90.19 515 LYS A O 1
ATOM 4200 N N . TRP A 1 516 ? -8.308 14.014 21.876 1.00 92.69 516 TRP A N 1
ATOM 4201 C CA . TRP A 1 516 ? -9.708 14.448 21.888 1.00 92.69 516 TRP A CA 1
ATOM 4202 C C . TRP A 1 516 ? -10.043 15.502 20.822 1.00 92.69 516 TRP A C 1
ATOM 4204 O O . TRP A 1 516 ? -11.012 15.337 20.082 1.00 92.69 516 TRP A O 1
ATOM 4214 N N . ASP A 1 517 ? -9.213 16.536 20.680 1.00 91.44 517 ASP A N 1
ATOM 4215 C CA . ASP A 1 517 ? -9.463 17.612 19.716 1.00 91.44 517 ASP A CA 1
ATOM 4216 C C . ASP A 1 517 ? -9.485 17.103 18.265 1.00 91.44 517 ASP A C 1
ATOM 4218 O O . ASP A 1 517 ? -10.302 17.557 17.467 1.00 91.44 517 ASP A O 1
ATOM 4222 N N . ARG A 1 518 ? -8.678 16.084 17.937 1.00 90.75 518 ARG A N 1
ATOM 4223 C CA . ARG A 1 518 ? -8.685 15.456 16.606 1.00 90.75 518 ARG A CA 1
ATOM 4224 C C . ARG A 1 518 ? -9.970 14.666 16.351 1.00 90.75 518 ARG A C 1
ATOM 4226 O O . ARG A 1 518 ? -10.491 14.696 15.243 1.00 90.75 518 ARG A O 1
ATOM 4233 N N . PHE A 1 519 ? -10.550 14.026 17.368 1.00 94.56 519 PHE A N 1
ATOM 4234 C CA . PHE A 1 519 ? -11.871 13.397 17.233 1.00 94.56 519 PHE A CA 1
ATOM 4235 C C . PHE A 1 519 ? -13.002 14.428 17.106 1.00 94.56 519 PHE A C 1
ATOM 4237 O O . PHE A 1 519 ? -13.976 14.180 16.397 1.00 94.56 519 PHE A O 1
ATOM 4244 N N . VAL A 1 520 ? -12.878 15.597 17.744 1.00 94.75 520 VAL A N 1
ATOM 4245 C CA . VAL A 1 520 ? -13.818 16.716 17.548 1.00 94.75 520 VAL A CA 1
ATOM 4246 C C . VAL A 1 520 ? -13.739 17.255 16.120 1.00 94.75 520 VAL A C 1
ATOM 4248 O O . VAL A 1 520 ? -14.774 17.565 15.533 1.00 94.75 520 VAL A O 1
ATOM 4251 N N . GLU A 1 521 ? -12.539 17.358 15.551 1.00 93.25 521 GLU A N 1
ATOM 4252 C CA . GLU A 1 521 ? -12.352 17.713 14.142 1.00 93.25 521 GLU A CA 1
ATOM 4253 C C . GLU A 1 521 ? -13.021 16.690 13.222 1.00 93.25 521 GLU A C 1
ATOM 4255 O O . GLU A 1 521 ? -13.798 17.090 12.358 1.00 93.25 521 GLU A O 1
ATOM 4260 N N . VAL A 1 522 ? -12.815 15.387 13.460 1.00 95.06 522 VAL A N 1
ATOM 4261 C CA . VAL A 1 522 ? -13.484 14.325 12.688 1.00 95.06 522 VAL A CA 1
ATOM 4262 C C . VAL A 1 522 ? -14.997 14.447 12.809 1.00 95.06 522 VAL A C 1
ATOM 4264 O O . VAL A 1 522 ? -15.684 14.421 11.799 1.00 95.06 522 VAL A O 1
ATOM 4267 N N . PHE A 1 523 ? -15.539 14.671 14.007 1.00 96.88 523 PHE A N 1
ATOM 4268 C CA . PHE A 1 523 ? -16.978 14.876 14.174 1.00 96.88 523 PHE A CA 1
ATOM 4269 C C . PHE A 1 523 ? -17.512 16.071 13.373 1.00 96.88 523 PHE A C 1
ATOM 4271 O O . PHE A 1 523 ? -18.664 16.039 12.969 1.00 96.88 523 PHE A O 1
ATOM 4278 N N . ARG A 1 524 ? -16.720 17.125 13.139 1.00 94.00 524 ARG A N 1
ATOM 4279 C CA . ARG A 1 524 ? -17.174 18.343 12.443 1.00 94.00 524 ARG A CA 1
ATOM 4280 C C . ARG A 1 524 ? -16.963 18.319 10.932 1.00 94.00 524 ARG A C 1
ATOM 4282 O O . ARG A 1 524 ? -17.768 18.914 10.222 1.00 94.00 524 ARG A O 1
ATOM 4289 N N . TYR A 1 525 ? -15.871 17.713 10.477 1.00 93.12 525 TYR A N 1
ATOM 4290 C CA . TYR A 1 525 ? -15.378 17.833 9.101 1.00 93.12 525 TYR A CA 1
ATOM 4291 C C . TYR A 1 525 ? -15.125 16.482 8.421 1.00 93.12 525 TYR A C 1
ATOM 4293 O O . TYR A 1 525 ? -14.723 16.451 7.262 1.00 93.12 525 TYR A O 1
ATOM 4301 N N . GLY A 1 526 ? -15.351 15.369 9.122 1.00 94.50 526 GLY A N 1
ATOM 4302 C CA . GLY A 1 526 ? -14.914 14.044 8.697 1.00 94.50 526 GLY A CA 1
ATOM 4303 C C . GLY A 1 526 ? -15.614 13.466 7.472 1.00 94.50 526 GLY A C 1
ATOM 4304 O O . GLY A 1 526 ? -15.132 12.465 6.965 1.00 94.50 526 GLY A O 1
ATOM 4305 N N . GLU A 1 527 ? -16.699 14.059 6.967 1.00 95.31 527 GLU A N 1
ATOM 4306 C CA . GLU A 1 527 ? -17.430 13.557 5.789 1.00 95.31 527 GLU A CA 1
ATOM 4307 C C . GLU A 1 527 ? -16.544 13.257 4.574 1.00 95.31 527 GLU A C 1
ATOM 4309 O O . GLU A 1 527 ? -16.731 12.237 3.920 1.00 95.31 527 GLU A O 1
ATOM 4314 N N . HIS A 1 528 ? -15.547 14.102 4.304 1.00 95.44 528 HIS A N 1
ATOM 4315 C CA . HIS A 1 528 ? -14.600 13.905 3.202 1.00 95.44 528 HIS A CA 1
ATOM 4316 C C . HIS A 1 528 ? -13.251 13.370 3.682 1.00 95.44 528 HIS A C 1
ATOM 4318 O O . HIS A 1 528 ? -12.223 13.591 3.045 1.00 95.44 528 HIS A O 1
ATOM 4324 N N . TRP A 1 529 ? -13.234 12.663 4.810 1.00 95.75 529 TRP A N 1
ATOM 4325 C CA . TRP A 1 529 ? -12.021 12.066 5.337 1.00 95.75 529 TRP A CA 1
ATOM 4326 C C . TRP A 1 529 ? -12.028 10.549 5.312 1.00 95.75 529 TRP A C 1
ATOM 4328 O O . TRP A 1 529 ? -13.016 9.906 5.675 1.00 95.75 529 TRP A O 1
ATOM 4338 N N . ILE A 1 530 ? -10.864 9.988 4.982 1.00 95.12 530 ILE A N 1
ATOM 4339 C CA . ILE A 1 530 ? -10.538 8.621 5.366 1.00 95.12 530 ILE A CA 1
ATOM 4340 C C . ILE A 1 530 ? -10.172 8.637 6.844 1.00 95.12 530 ILE A C 1
ATOM 4342 O O . ILE A 1 530 ? -9.225 9.293 7.292 1.00 95.12 530 ILE A O 1
ATOM 4346 N N . THR A 1 531 ? -10.989 7.950 7.622 1.00 92.44 531 THR A N 1
ATOM 4347 C CA . THR A 1 531 ? -10.808 7.739 9.056 1.00 92.44 531 THR A CA 1
ATOM 4348 C C . THR A 1 531 ? -10.496 6.268 9.273 1.00 92.44 531 THR A C 1
ATOM 4350 O O . THR A 1 531 ? -10.284 5.528 8.318 1.00 92.44 531 THR A O 1
ATOM 4353 N N . GLY A 1 532 ? -10.466 5.803 10.514 1.00 81.75 532 GLY A N 1
ATOM 4354 C CA . GLY A 1 532 ? -10.330 4.380 10.772 1.00 81.75 532 GLY A CA 1
ATOM 4355 C C . GLY A 1 532 ? -9.618 4.096 12.070 1.00 81.75 532 GLY A C 1
ATOM 4356 O O . GLY A 1 532 ? -9.453 4.970 12.924 1.00 81.75 532 GLY A O 1
ATOM 4357 N N . GLN A 1 533 ? -9.239 2.834 12.199 1.00 82.06 533 GLN A N 1
ATOM 4358 C CA . GLN A 1 533 ? -8.630 2.291 13.403 1.00 82.06 533 GLN A CA 1
ATOM 4359 C C . GLN A 1 533 ? -7.253 1.701 13.133 1.00 82.06 533 GLN A C 1
ATOM 4361 O O . GLN A 1 533 ? -6.348 1.857 13.947 1.00 82.06 533 GLN A O 1
ATOM 4366 N N . SER A 1 534 ? -7.107 0.980 12.028 1.00 89.25 534 SER A N 1
ATOM 4367 C CA . SER A 1 534 ? -5.873 0.294 11.693 1.00 89.25 534 SER A CA 1
ATOM 4368 C C . SER A 1 534 ? -5.699 0.282 10.186 1.00 89.25 534 SER A C 1
ATOM 4370 O O . SER A 1 534 ? -6.569 -0.168 9.455 1.00 89.25 534 SER A O 1
ATOM 4372 N N . ASN A 1 535 ? -4.557 0.768 9.734 1.00 92.88 535 ASN A N 1
ATOM 4373 C CA . ASN A 1 535 ? -4.031 0.530 8.400 1.00 92.88 535 ASN A CA 1
ATOM 4374 C C . ASN A 1 535 ? -2.628 -0.078 8.545 1.00 92.88 535 ASN A C 1
ATOM 4376 O O . ASN A 1 535 ? -2.092 -0.213 9.660 1.00 92.88 535 ASN A O 1
ATOM 4380 N N . HIS A 1 536 ? -2.036 -0.457 7.423 1.00 92.31 536 HIS A N 1
ATOM 4381 C CA . HIS A 1 536 ? -0.696 -1.016 7.328 1.00 92.31 536 HIS A CA 1
ATOM 4382 C C . HIS A 1 536 ? 0.349 -0.132 8.034 1.00 92.31 536 HIS A C 1
ATOM 4384 O O . HIS A 1 536 ? 1.275 -0.627 8.686 1.00 92.31 536 HIS A O 1
ATOM 4390 N N . ASP A 1 537 ? 0.165 1.182 7.975 1.00 90.69 537 ASP A N 1
ATOM 4391 C CA . ASP A 1 537 ? 1.093 2.167 8.499 1.00 90.69 537 ASP A CA 1
ATOM 4392 C C . ASP A 1 537 ? 1.007 2.298 10.022 1.00 90.69 537 ASP A C 1
ATOM 4394 O O . ASP A 1 537 ? 2.016 2.193 10.718 1.00 90.69 537 ASP A O 1
ATOM 4398 N N . ASN A 1 538 ? -0.192 2.422 10.591 1.00 90.75 538 ASN A N 1
ATOM 4399 C CA . ASN A 1 538 ? -0.396 2.421 12.038 1.00 90.75 538 ASN A CA 1
ATOM 4400 C C . ASN A 1 538 ? 0.082 1.107 12.655 1.00 90.75 538 ASN A C 1
ATOM 4402 O O . ASN A 1 538 ? 0.721 1.133 13.707 1.00 90.75 538 ASN A O 1
ATOM 4406 N N . ALA A 1 539 ? -0.165 -0.031 11.999 1.00 92.81 539 ALA A N 1
ATOM 4407 C CA . ALA A 1 539 ? 0.301 -1.330 12.472 1.00 92.81 539 ALA A CA 1
ATOM 4408 C C . ALA A 1 539 ? 1.840 -1.414 12.507 1.00 92.81 539 ALA A C 1
ATOM 4410 O O . ALA A 1 539 ? 2.408 -1.931 13.478 1.00 92.81 539 ALA A O 1
ATOM 4411 N N . ARG A 1 540 ? 2.523 -0.848 11.498 1.00 92.50 540 ARG A N 1
ATOM 4412 C CA . ARG A 1 540 ? 3.991 -0.729 11.448 1.00 92.50 540 ARG A CA 1
ATOM 4413 C C . ARG A 1 540 ? 4.523 0.211 12.521 1.00 92.50 540 ARG A C 1
ATOM 4415 O O . ARG A 1 540 ? 5.418 -0.111 13.302 1.00 92.50 540 ARG A O 1
ATOM 4422 N N . TYR A 1 541 ? 3.981 1.420 12.555 1.00 91.69 541 TYR A N 1
ATOM 4423 C CA . TYR A 1 541 ? 4.456 2.468 13.439 1.00 91.69 541 TYR A CA 1
ATOM 4424 C C . TYR A 1 541 ? 4.110 2.182 14.895 1.00 91.69 541 TYR A C 1
ATOM 4426 O O . TYR A 1 541 ? 4.785 2.719 15.773 1.00 91.69 541 TYR A O 1
ATOM 4434 N N . PHE A 1 542 ? 3.147 1.297 15.175 1.00 94.25 542 PHE A N 1
ATOM 4435 C CA . PHE A 1 542 ? 2.856 0.838 16.527 1.00 94.25 542 PHE A CA 1
ATOM 4436 C C . PHE A 1 542 ? 4.130 0.339 17.207 1.00 94.25 542 PHE A C 1
ATOM 4438 O O . PHE A 1 542 ? 4.556 0.901 18.215 1.00 94.25 542 PHE A O 1
ATOM 4445 N N . TYR A 1 543 ? 4.812 -0.647 16.621 1.00 92.12 543 TYR A N 1
ATOM 4446 C CA . TYR A 1 543 ? 6.013 -1.205 17.239 1.00 92.12 543 TYR A CA 1
ATOM 4447 C C . TYR A 1 543 ? 7.212 -0.245 17.194 1.00 92.12 543 TYR A C 1
ATOM 4449 O O . TYR A 1 543 ? 8.102 -0.338 18.042 1.00 92.12 543 TYR A O 1
ATOM 4457 N N . LYS A 1 544 ? 7.237 0.709 16.251 1.00 90.12 544 LYS A N 1
ATOM 4458 C CA . LYS A 1 544 ? 8.306 1.721 16.142 1.00 90.12 544 LYS A CA 1
ATOM 4459 C C . LYS A 1 544 ? 8.165 2.860 17.153 1.00 90.12 544 LYS A C 1
ATOM 4461 O O . LYS A 1 544 ? 9.173 3.382 17.621 1.00 90.12 544 LYS A O 1
ATOM 4466 N N . MET A 1 545 ? 6.937 3.274 17.465 1.00 90.50 545 MET A N 1
ATOM 4467 C CA . MET A 1 545 ? 6.656 4.500 18.220 1.00 90.50 545 MET A CA 1
ATOM 4468 C C . MET A 1 545 ? 6.033 4.268 19.594 1.00 90.50 545 MET A C 1
ATOM 4470 O O . MET A 1 545 ? 6.057 5.189 20.416 1.00 90.50 545 MET A O 1
ATOM 4474 N N . VAL A 1 546 ? 5.432 3.104 19.853 1.00 94.38 546 VAL A N 1
ATOM 4475 C CA . VAL A 1 546 ? 4.901 2.786 21.180 1.00 94.38 546 VAL A CA 1
ATOM 4476 C C . VAL A 1 546 ? 6.070 2.376 22.084 1.00 94.38 546 VAL A C 1
ATOM 4478 O O . VAL A 1 546 ? 6.853 1.482 21.745 1.00 94.38 546 VAL A O 1
ATOM 4481 N N . PRO A 1 547 ? 6.245 3.045 23.233 1.00 93.00 547 PRO A N 1
ATOM 4482 C CA . PRO A 1 547 ? 7.371 2.801 24.120 1.00 93.00 547 PRO A CA 1
ATOM 4483 C C . PRO A 1 547 ? 7.232 1.465 24.850 1.00 93.00 547 PRO A C 1
ATOM 4485 O O . PRO A 1 547 ? 6.142 0.977 25.125 1.00 93.00 547 PRO A O 1
ATOM 4488 N N . SER A 1 548 ? 8.367 0.899 25.245 1.00 93.56 548 SER A N 1
ATOM 4489 C CA . SER A 1 548 ? 8.440 -0.413 25.896 1.00 93.56 548 SER A CA 1
ATOM 4490 C C . SER A 1 548 ? 7.979 -0.438 27.360 1.00 93.56 548 SER A C 1
ATOM 4492 O O . SER A 1 548 ? 7.808 -1.531 27.908 1.00 93.56 548 SER A O 1
ATOM 4494 N N . LEU A 1 549 ? 7.849 0.727 28.011 1.00 95.88 549 LEU A N 1
ATOM 4495 C CA . LEU A 1 549 ? 7.534 0.864 29.439 1.00 95.88 549 LEU A CA 1
ATOM 4496 C C . LEU A 1 549 ? 6.024 0.856 29.682 1.00 95.88 549 LEU A C 1
ATOM 4498 O O . LEU A 1 549 ? 5.282 1.552 28.998 1.00 95.88 549 LEU A O 1
ATOM 4502 N N . SER A 1 550 ? 5.578 0.104 30.687 1.00 95.94 550 SER A N 1
ATOM 4503 C CA . SER A 1 550 ? 4.157 -0.000 31.040 1.00 95.94 550 SER A CA 1
ATOM 4504 C C . SER A 1 550 ? 3.676 1.230 31.800 1.00 95.94 550 SER A C 1
ATOM 4506 O O . SER A 1 550 ? 4.397 1.741 32.660 1.00 95.94 550 SER A O 1
ATOM 4508 N N . SER A 1 551 ? 2.431 1.657 31.580 1.00 94.81 551 SER A N 1
ATOM 4509 C CA . SER A 1 551 ? 1.817 2.731 32.368 1.00 94.81 551 SER A CA 1
ATOM 4510 C C . SER A 1 551 ? 1.702 2.433 33.872 1.00 94.81 551 SER A C 1
ATOM 4512 O O . SER A 1 551 ? 1.637 3.381 34.657 1.00 94.81 551 SER A O 1
ATOM 4514 N N . SER A 1 552 ? 1.804 1.171 34.325 1.00 92.94 552 SER A N 1
ATOM 4515 C CA . SER A 1 552 ? 1.995 0.847 35.760 1.00 92.94 552 SER A CA 1
ATOM 4516 C C . SER A 1 552 ? 3.231 1.514 36.366 1.00 92.94 552 SER A C 1
ATOM 4518 O O . SER A 1 552 ? 3.271 1.782 37.567 1.00 92.94 552 SER A O 1
ATOM 4520 N N . GLN A 1 553 ? 4.244 1.785 35.542 1.00 95.31 553 GLN A N 1
ATOM 4521 C CA . GLN A 1 553 ? 5.520 2.366 35.947 1.00 95.31 553 GLN A CA 1
ATOM 4522 C C . GLN A 1 553 ? 5.525 3.898 35.850 1.00 95.31 553 GLN A C 1
ATOM 4524 O O . GLN A 1 553 ? 6.553 4.510 36.143 1.00 95.31 553 GLN A O 1
ATOM 4529 N N . TYR A 1 554 ? 4.400 4.513 35.464 1.00 93.69 554 TYR A N 1
ATOM 4530 C CA . TYR A 1 554 ? 4.271 5.957 35.297 1.00 93.69 554 TYR A CA 1
ATOM 4531 C C . TYR A 1 554 ? 4.642 6.728 36.569 1.00 93.69 554 TYR A C 1
ATOM 4533 O O . TYR A 1 554 ? 4.091 6.493 37.656 1.00 93.69 554 TYR A O 1
ATOM 4541 N N . LYS A 1 555 ? 5.527 7.716 36.409 1.00 91.00 555 LYS A N 1
ATOM 4542 C CA . LYS A 1 555 ? 5.919 8.658 37.459 1.00 91.00 555 LYS A CA 1
ATOM 4543 C C . LYS A 1 555 ? 5.336 10.033 37.163 1.00 91.00 555 LYS A C 1
ATOM 4545 O O . LYS A 1 555 ? 5.357 10.506 36.033 1.00 91.00 555 LYS A O 1
ATOM 4550 N N . SER A 1 556 ? 4.818 10.682 38.204 1.00 86.12 556 SER A N 1
ATOM 4551 C CA . SER A 1 556 ? 4.251 12.027 38.085 1.00 86.12 556 SER A CA 1
ATOM 4552 C C . SER A 1 556 ? 5.288 13.001 37.523 1.00 86.12 556 SER A C 1
ATOM 4554 O O . SER A 1 556 ? 6.364 13.138 38.102 1.00 86.12 556 SER A O 1
ATOM 4556 N N . GLY A 1 557 ? 4.936 13.696 36.441 1.00 85.44 557 GLY A N 1
ATOM 4557 C CA . GLY A 1 557 ? 5.812 14.641 35.742 1.00 85.44 557 GLY A CA 1
ATOM 4558 C C . GLY A 1 557 ? 6.405 14.100 34.439 1.00 85.44 557 GLY A C 1
ATOM 4559 O O . GLY A 1 557 ? 6.866 14.899 33.628 1.00 85.44 557 GLY A O 1
ATOM 4560 N N . ASP A 1 558 ? 6.348 12.787 34.202 1.00 91.50 558 ASP A N 1
ATOM 4561 C CA . ASP A 1 558 ? 6.704 12.218 32.902 1.00 91.50 558 ASP A CA 1
ATOM 4562 C C . ASP A 1 558 ? 5.597 12.480 31.868 1.00 91.50 558 ASP A C 1
ATOM 4564 O O . ASP A 1 558 ? 4.418 12.583 32.208 1.00 91.50 558 ASP A O 1
ATOM 4568 N N . ALA A 1 559 ? 5.956 12.526 30.583 1.00 91.56 559 ALA A N 1
ATOM 4569 C CA . ALA A 1 559 ? 4.962 12.519 29.513 1.00 91.56 559 ALA A CA 1
ATOM 4570 C C . ALA A 1 559 ? 4.264 11.150 29.452 1.00 91.56 559 ALA A C 1
ATOM 4572 O O . ALA A 1 559 ? 4.935 10.115 29.443 1.00 91.56 559 ALA A O 1
ATOM 4573 N N . PHE A 1 560 ? 2.929 11.124 29.360 1.00 93.00 560 PHE A N 1
ATOM 4574 C CA . PHE A 1 560 ? 2.176 9.867 29.246 1.00 93.00 560 PHE A CA 1
ATOM 4575 C C . PHE A 1 560 ? 2.610 9.038 28.033 1.00 93.00 560 PHE A C 1
ATOM 4577 O O . PHE A 1 560 ? 2.761 7.823 28.140 1.00 93.00 560 PHE A O 1
ATOM 4584 N N . SER A 1 561 ? 2.952 9.706 26.928 1.00 91.31 561 SER A N 1
ATOM 4585 C CA . SER A 1 561 ? 3.468 9.098 25.698 1.00 91.31 561 SER A CA 1
ATOM 4586 C C . SER A 1 561 ? 4.781 8.321 25.854 1.00 91.31 561 SER A C 1
ATOM 4588 O O . SER A 1 561 ? 5.183 7.652 24.906 1.00 91.31 561 SER A O 1
ATOM 4590 N N . ASN A 1 562 ? 5.456 8.405 27.009 1.00 94.81 562 ASN A N 1
ATOM 4591 C CA . ASN A 1 562 ? 6.629 7.588 27.345 1.00 94.81 562 ASN A CA 1
ATOM 4592 C C . ASN A 1 562 ? 6.256 6.180 27.842 1.00 94.81 562 ASN A C 1
ATOM 4594 O O . ASN A 1 562 ? 7.147 5.363 28.082 1.00 94.81 562 ASN A O 1
ATOM 4598 N N . TYR A 1 563 ? 4.959 5.886 27.966 1.00 96.31 563 TYR A N 1
ATOM 4599 C CA . TYR A 1 563 ? 4.424 4.611 28.427 1.00 96.31 563 TYR A CA 1
ATOM 4600 C C . TYR A 1 563 ? 3.377 4.054 27.453 1.00 96.31 563 TYR A C 1
ATOM 4602 O O . TYR A 1 563 ? 2.652 4.811 26.805 1.00 96.31 563 TYR A O 1
ATOM 4610 N N . TYR A 1 564 ? 3.280 2.729 27.347 1.00 96.88 564 TYR A N 1
ATOM 4611 C CA . TYR A 1 564 ? 2.164 2.072 26.668 1.00 96.88 564 TYR A CA 1
ATOM 4612 C C . TYR A 1 564 ? 0.989 1.881 27.628 1.00 96.88 564 TYR A C 1
ATOM 4614 O O . TYR A 1 564 ? 1.165 1.797 28.849 1.00 96.88 564 TYR A O 1
ATOM 4622 N N . ASN A 1 565 ? -0.219 1.804 27.078 1.00 95.06 565 ASN A N 1
ATOM 4623 C CA . ASN A 1 565 ? -1.437 1.618 27.849 1.00 95.06 565 ASN A CA 1
ATOM 4624 C C . ASN A 1 565 ? -1.584 0.155 28.310 1.00 95.06 565 ASN A C 1
ATOM 4626 O O . ASN A 1 565 ? -1.932 -0.724 27.525 1.00 95.06 565 ASN A O 1
ATOM 4630 N N . GLN A 1 566 ? -1.347 -0.103 29.599 1.00 94.25 566 GLN A N 1
ATOM 4631 C CA . GLN A 1 566 ? -1.480 -1.444 30.183 1.00 94.25 566 GLN A CA 1
ATOM 4632 C C . GLN A 1 566 ? -2.919 -1.983 30.206 1.00 94.25 566 GLN A C 1
ATOM 4634 O O . GLN A 1 566 ? -3.112 -3.186 30.309 1.00 94.25 566 GLN A O 1
ATOM 4639 N N . TYR A 1 567 ? -3.934 -1.116 30.122 1.00 93.69 567 TYR A N 1
ATOM 4640 C CA . TYR A 1 567 ? -5.340 -1.535 30.174 1.00 93.69 567 TYR A CA 1
ATOM 4641 C C . TYR A 1 567 ? -5.808 -2.206 28.876 1.00 93.69 567 TYR A C 1
ATOM 4643 O O . TYR A 1 567 ? -6.935 -2.687 28.803 1.00 93.69 567 TYR A O 1
ATOM 4651 N N . LEU A 1 568 ? -4.959 -2.230 27.846 1.00 95.38 568 LEU A N 1
ATOM 4652 C CA . LEU A 1 568 ? -5.214 -2.949 26.602 1.00 95.38 568 LEU A CA 1
ATOM 4653 C C . LEU A 1 568 ? -4.841 -4.431 26.697 1.00 95.38 568 LEU A C 1
ATOM 4655 O O . LEU A 1 568 ? -5.277 -5.196 25.853 1.00 95.38 568 LEU A O 1
ATOM 4659 N N . GLY A 1 569 ? -4.063 -4.882 27.683 1.00 94.44 569 GLY A N 1
ATOM 4660 C CA . GLY A 1 569 ? -3.741 -6.303 27.808 1.00 94.44 569 GLY A CA 1
ATOM 4661 C C . GLY A 1 569 ? -2.590 -6.602 28.758 1.00 94.44 569 GLY A C 1
ATOM 4662 O O . GLY A 1 569 ? -1.760 -5.741 29.048 1.00 94.44 569 GLY A O 1
ATOM 4663 N N . ASP A 1 570 ? -2.516 -7.856 29.203 1.00 93.62 570 ASP A N 1
ATOM 4664 C CA . ASP A 1 570 ? -1.506 -8.323 30.163 1.00 93.62 570 ASP A CA 1
ATOM 4665 C C . ASP A 1 570 ? -0.129 -8.522 29.515 1.00 93.62 570 ASP A C 1
ATOM 4667 O O . ASP A 1 570 ? 0.911 -8.489 30.176 1.00 93.62 570 ASP A O 1
ATOM 4671 N N . THR A 1 571 ? -0.114 -8.734 28.199 1.00 94.94 571 THR A N 1
ATOM 4672 C CA . THR A 1 571 ? 1.098 -8.897 27.392 1.00 94.94 571 THR A CA 1
ATOM 4673 C C . THR A 1 571 ? 1.165 -7.831 26.306 1.00 94.94 571 THR A C 1
ATOM 4675 O O . THR A 1 571 ? 0.142 -7.366 25.809 1.00 94.94 571 THR A O 1
ATOM 4678 N N . LYS A 1 572 ? 2.378 -7.478 25.865 1.00 95.81 572 LYS A N 1
ATOM 4679 C CA . LYS A 1 572 ? 2.579 -6.538 24.746 1.00 95.81 572 LYS A CA 1
ATOM 4680 C C . LYS A 1 572 ? 1.878 -6.986 23.463 1.00 95.81 572 LYS A C 1
ATOM 4682 O O . LYS A 1 572 ? 1.323 -6.148 22.760 1.00 95.81 572 LYS A O 1
ATOM 4687 N N . LYS A 1 573 ? 1.831 -8.300 23.226 1.00 95.62 573 LYS A N 1
ATOM 4688 C CA . LYS A 1 573 ? 1.098 -8.904 22.114 1.00 95.62 573 LYS A CA 1
ATOM 4689 C C . LYS A 1 573 ? -0.407 -8.642 22.193 1.00 95.62 573 LYS A C 1
ATOM 4691 O O . LYS A 1 573 ? -1.003 -8.196 21.222 1.00 95.62 573 LYS A O 1
ATOM 4696 N N . GLN A 1 574 ? -1.020 -8.841 23.358 1.00 95.38 574 GLN A N 1
ATOM 4697 C CA . GLN A 1 574 ? -2.429 -8.475 23.553 1.00 95.38 574 GLN A CA 1
ATOM 4698 C C . GLN A 1 574 ? -2.645 -6.966 23.415 1.00 95.38 574 GLN A C 1
ATOM 4700 O O . GLN A 1 574 ? -3.601 -6.553 22.775 1.00 95.38 574 GLN A O 1
ATOM 4705 N N . VAL A 1 575 ? -1.735 -6.145 23.951 1.00 96.81 575 VAL A N 1
ATOM 4706 C CA . VAL A 1 575 ? -1.818 -4.679 23.856 1.00 96.81 575 VAL A CA 1
ATOM 4707 C C . VAL A 1 575 ? -1.848 -4.206 22.401 1.00 96.81 575 VAL A C 1
ATOM 4709 O O . VAL A 1 575 ? -2.681 -3.367 22.071 1.00 96.81 575 VAL A O 1
ATOM 4712 N N . VAL A 1 576 ? -0.979 -4.726 21.524 1.00 96.12 576 VAL A N 1
ATOM 4713 C CA . VAL A 1 576 ? -0.991 -4.330 20.105 1.00 96.12 576 VAL A CA 1
ATOM 4714 C C . VAL A 1 576 ? -2.248 -4.811 19.383 1.00 96.12 576 VAL A C 1
ATOM 4716 O O . VAL A 1 576 ? -2.849 -4.028 18.652 1.00 96.12 576 VAL A O 1
ATOM 4719 N N . HIS A 1 577 ? -2.698 -6.044 19.625 1.00 95.31 577 HIS A N 1
ATOM 4720 C CA . HIS A 1 577 ? -3.898 -6.568 18.970 1.00 95.31 577 HIS A CA 1
ATOM 4721 C C . HIS A 1 577 ? -5.174 -5.864 19.439 1.00 95.31 577 HIS A C 1
ATOM 4723 O O . HIS A 1 577 ? -5.942 -5.410 18.604 1.00 95.31 577 HIS A O 1
ATOM 4729 N N . HIS A 1 578 ? -5.369 -5.662 20.744 1.00 95.38 578 HIS A N 1
ATOM 4730 C CA . HIS A 1 578 ? -6.531 -4.931 21.260 1.00 95.38 578 HIS A CA 1
ATOM 4731 C C . HIS A 1 578 ? -6.482 -3.430 20.958 1.00 95.38 578 HIS A C 1
ATOM 4733 O O . HIS A 1 578 ? -7.524 -2.783 20.946 1.00 95.38 578 HIS A O 1
ATOM 4739 N N . ALA A 1 579 ? -5.300 -2.848 20.717 1.00 95.38 579 ALA A N 1
ATOM 4740 C CA . ALA A 1 579 ? -5.228 -1.513 20.137 1.00 95.38 579 ALA A CA 1
ATOM 4741 C C . ALA A 1 579 ? -5.731 -1.551 18.688 1.00 95.38 579 ALA A C 1
ATOM 4743 O O . ALA A 1 579 ? -6.708 -0.895 18.350 1.00 95.38 579 ALA A O 1
ATOM 4744 N N . LEU A 1 580 ? -5.092 -2.329 17.815 1.00 94.81 580 LEU A N 1
ATOM 4745 C CA . LEU A 1 580 ? -5.392 -2.316 16.380 1.00 94.81 580 LEU A CA 1
ATOM 4746 C C . LEU A 1 580 ? -6.766 -2.919 16.024 1.00 94.81 580 LEU A C 1
ATOM 4748 O O . LEU A 1 580 ? -7.267 -2.640 14.933 1.00 94.81 580 LEU A O 1
ATOM 4752 N N . ASP A 1 581 ? -7.378 -3.670 16.946 1.00 95.56 581 ASP A N 1
ATOM 4753 C CA . ASP A 1 581 ? -8.737 -4.233 16.909 1.00 95.56 581 ASP A CA 1
ATOM 4754 C C . ASP A 1 581 ? -9.598 -3.776 18.123 1.00 95.56 581 ASP A C 1
ATOM 4756 O O . ASP A 1 581 ? -10.108 -4.572 18.909 1.00 95.56 581 ASP A O 1
ATOM 4760 N N . HIS A 1 582 ? -9.684 -2.459 18.354 1.00 95.94 582 HIS A N 1
ATOM 4761 C CA . HIS A 1 582 ? -10.322 -1.854 19.531 1.00 95.94 582 HIS A CA 1
ATOM 4762 C C . HIS A 1 582 ? -11.840 -1.640 19.367 1.00 95.94 582 HIS A C 1
ATOM 4764 O O . HIS A 1 582 ? -12.281 -0.721 18.674 1.00 95.94 582 HIS A O 1
ATOM 4770 N N . GLU A 1 583 ? -12.656 -2.386 20.116 1.00 96.12 583 GLU A N 1
ATOM 4771 C CA . GLU A 1 583 ? -14.132 -2.382 20.027 1.00 96.12 583 GLU A CA 1
ATOM 4772 C C . GLU A 1 583 ? -14.758 -0.980 20.067 1.00 96.12 583 GLU A C 1
ATOM 4774 O O . GLU A 1 583 ? -15.512 -0.600 19.171 1.00 96.12 583 GLU A O 1
ATOM 4779 N N . GLY A 1 584 ? -14.409 -0.171 21.072 1.00 96.75 584 GLY A N 1
ATOM 4780 C CA . GLY A 1 584 ? -14.957 1.176 21.226 1.00 96.75 584 GLY A CA 1
ATOM 4781 C C . GLY A 1 584 ? -14.557 2.144 20.111 1.00 96.75 584 GLY A C 1
ATOM 4782 O O . GLY A 1 584 ? -15.311 3.067 19.813 1.00 96.75 584 GLY A O 1
ATOM 4783 N N . LEU A 1 585 ? -13.414 1.925 19.450 1.00 96.69 585 LEU A N 1
ATOM 4784 C CA . LEU A 1 585 ? -12.948 2.781 18.358 1.00 96.69 585 LEU A CA 1
ATOM 4785 C C . LEU A 1 585 ? -13.602 2.350 17.043 1.00 96.69 585 LEU A C 1
ATOM 4787 O O . LEU A 1 585 ? -14.112 3.202 16.318 1.00 96.69 585 LEU A O 1
ATOM 4791 N N . SER A 1 586 ? -13.700 1.042 16.796 1.00 96.31 586 SER A N 1
ATOM 4792 C CA . SER A 1 586 ? -14.489 0.475 15.697 1.00 96.31 586 SER A CA 1
ATOM 4793 C C . SER A 1 586 ? -15.937 0.953 15.761 1.00 96.31 586 SER A C 1
ATOM 4795 O O . SER A 1 586 ? -16.478 1.446 14.772 1.00 96.31 586 SER A O 1
ATOM 4797 N N . ALA A 1 587 ? -16.549 0.895 16.946 1.00 98.06 587 ALA A N 1
ATOM 4798 C CA . ALA A 1 587 ? -17.909 1.362 17.164 1.00 98.06 587 ALA A CA 1
ATOM 4799 C C . ALA A 1 587 ? -18.062 2.876 17.022 1.00 98.06 587 ALA A C 1
ATOM 4801 O O . ALA A 1 587 ? -19.065 3.340 16.485 1.00 98.06 587 ALA A O 1
ATOM 4802 N N . LEU A 1 588 ? -17.070 3.654 17.457 1.00 98.12 588 LEU A N 1
ATOM 4803 C CA . LEU A 1 588 ? -17.067 5.099 17.262 1.00 98.12 588 LEU A CA 1
ATOM 4804 C C . LEU A 1 588 ? -17.026 5.455 15.768 1.00 98.12 588 LEU A C 1
ATOM 4806 O O . LEU A 1 588 ? -17.783 6.318 15.330 1.00 98.12 588 LEU A O 1
ATOM 4810 N N . MET A 1 589 ? -16.182 4.782 14.983 1.00 96.81 589 MET A N 1
ATOM 4811 C CA . MET A 1 589 ? -16.016 5.061 13.552 1.00 96.81 589 MET A CA 1
ATOM 4812 C C . MET A 1 589 ? -17.197 4.571 12.710 1.00 96.81 589 MET A C 1
ATOM 4814 O O . MET A 1 589 ? -17.701 5.308 11.865 1.00 96.81 589 MET A O 1
ATOM 4818 N N . LEU A 1 590 ? -17.669 3.346 12.948 1.00 97.62 590 LEU A N 1
ATOM 4819 C CA . LEU A 1 590 ? -18.754 2.741 12.170 1.00 97.62 590 LEU A CA 1
ATOM 4820 C C . LEU A 1 590 ? -20.139 3.156 12.679 1.00 97.62 590 LEU A C 1
ATOM 4822 O O . LEU A 1 590 ? -21.053 3.346 11.886 1.00 97.62 590 LEU A O 1
ATOM 4826 N N . GLY A 1 591 ? -20.312 3.338 13.985 1.00 97.00 591 GLY A N 1
ATOM 4827 C CA . GLY A 1 591 ? -21.616 3.584 14.603 1.00 97.00 591 GLY A CA 1
ATOM 4828 C C . GLY A 1 591 ? -21.957 5.050 14.868 1.00 97.00 591 GLY A C 1
ATOM 4829 O O . GLY A 1 591 ? -23.105 5.334 15.205 1.00 97.00 591 GLY A O 1
ATOM 4830 N N . PHE A 1 592 ? -20.999 5.983 14.757 1.00 98.00 592 PHE A N 1
ATOM 4831 C CA . PHE A 1 592 ? -21.215 7.350 15.246 1.00 98.00 592 PHE A CA 1
ATOM 4832 C C . PHE A 1 592 ? -20.567 8.467 14.408 1.00 98.00 592 PHE A C 1
ATOM 4834 O O . PHE A 1 592 ? -21.268 9.387 13.979 1.00 98.00 592 PHE A O 1
ATOM 4841 N N . LEU A 1 593 ? -19.252 8.433 14.175 1.00 97.81 593 LEU A N 1
ATOM 4842 C CA . LEU A 1 593 ? -18.524 9.513 13.497 1.00 97.81 593 LEU A CA 1
ATOM 4843 C C . LEU A 1 593 ? -18.745 9.525 11.968 1.00 97.81 593 LEU A C 1
ATOM 4845 O O . LEU A 1 593 ? -18.997 8.472 11.367 1.00 97.81 593 LEU A O 1
ATOM 4849 N N . PRO A 1 594 ? -18.651 10.711 11.330 1.00 97.31 594 PRO A N 1
ATOM 4850 C CA . PRO A 1 594 ? -18.660 10.834 9.875 1.00 97.31 594 PRO A CA 1
ATOM 4851 C C . PRO A 1 594 ? -17.370 10.320 9.228 1.00 97.31 594 PRO A C 1
ATOM 4853 O O . PRO A 1 594 ? -16.386 10.019 9.908 1.00 97.31 594 PRO A O 1
ATOM 4856 N N . GLY A 1 595 ? -17.406 10.217 7.900 1.00 96.56 595 GLY A N 1
ATOM 4857 C CA . GLY A 1 595 ? -16.278 9.806 7.069 1.00 96.56 595 GLY A CA 1
ATOM 4858 C C . GLY A 1 595 ? -16.266 8.337 6.673 1.00 96.56 595 GLY A C 1
ATOM 4859 O O . GLY A 1 595 ? -17.293 7.646 6.705 1.00 96.56 595 GLY A O 1
ATOM 4860 N N . HIS A 1 596 ? -15.075 7.892 6.283 1.00 97.00 596 HIS A N 1
ATOM 4861 C CA . HIS A 1 596 ? -14.818 6.639 5.580 1.00 97.00 596 HIS A CA 1
ATOM 4862 C C . HIS A 1 596 ? -13.799 5.781 6.345 1.00 97.00 596 HIS A C 1
ATOM 4864 O O . HIS A 1 596 ? -12.595 5.952 6.148 1.00 97.00 596 HIS A O 1
ATOM 4870 N N . PRO A 1 597 ? -14.249 4.910 7.268 1.00 96.50 597 PRO A N 1
ATOM 4871 C CA . PRO A 1 597 ? -13.352 4.148 8.131 1.00 96.50 597 PRO A CA 1
ATOM 4872 C C . PRO A 1 597 ? -12.579 3.057 7.382 1.00 96.50 597 PRO A C 1
ATOM 4874 O O . PRO A 1 597 ? -13.192 2.224 6.718 1.00 96.50 597 PRO A O 1
ATOM 4877 N N . MET A 1 598 ? -11.262 3.012 7.565 1.00 96.69 598 MET A N 1
ATOM 4878 C CA . MET A 1 598 ? -10.357 1.994 7.031 1.00 96.69 598 MET A CA 1
ATOM 4879 C C . MET A 1 598 ? -9.863 1.032 8.126 1.00 96.69 598 MET A C 1
ATOM 4881 O O . MET A 1 598 ? -9.638 1.429 9.279 1.00 96.69 598 MET A O 1
ATOM 4885 N N . PHE A 1 599 ? -9.704 -0.236 7.743 1.00 96.88 599 PHE A N 1
ATOM 4886 C CA . PHE A 1 599 ? -9.258 -1.343 8.589 1.00 96.88 599 PHE A CA 1
ATOM 4887 C C . PHE A 1 599 ? -8.245 -2.215 7.849 1.00 96.88 599 PHE A C 1
ATOM 4889 O O . PHE A 1 599 ? -8.406 -2.443 6.658 1.00 96.88 599 PHE A O 1
ATOM 4896 N N . LEU A 1 600 ? -7.268 -2.783 8.554 1.00 97.31 600 LEU A N 1
ATOM 4897 C CA . LEU A 1 600 ? -6.284 -3.708 7.988 1.00 97.31 600 LEU A CA 1
ATOM 4898 C C . LEU A 1 600 ? -6.666 -5.159 8.295 1.00 97.31 600 LEU A C 1
ATOM 4900 O O . LEU A 1 600 ? -6.854 -5.516 9.460 1.00 97.31 600 LEU A O 1
ATOM 4904 N N . LEU A 1 601 ? -6.673 -6.036 7.287 1.00 98.00 601 LEU A N 1
ATOM 4905 C CA . LEU A 1 601 ? -6.985 -7.461 7.482 1.00 98.00 601 LEU A CA 1
ATOM 4906 C C . LEU A 1 601 ? -6.079 -8.136 8.532 1.00 98.00 601 LEU A C 1
ATOM 4908 O O . LEU A 1 601 ? -6.573 -8.837 9.416 1.00 98.00 601 LEU A O 1
ATOM 4912 N N . ASN A 1 602 ? -4.765 -7.889 8.485 1.00 97.31 602 ASN A N 1
ATOM 4913 C CA . ASN A 1 602 ? -3.810 -8.408 9.472 1.00 97.31 602 ASN A CA 1
ATOM 4914 C C . ASN A 1 602 ? -4.159 -7.977 10.905 1.00 97.31 602 ASN A C 1
ATOM 4916 O O . ASN A 1 602 ? -4.025 -8.779 11.831 1.00 97.31 602 ASN A O 1
ATOM 4920 N N . ALA A 1 603 ? -4.639 -6.742 11.088 1.00 96.50 603 ALA A N 1
ATOM 4921 C CA . ALA A 1 603 ? -5.066 -6.250 12.391 1.00 96.50 603 ALA A CA 1
ATOM 4922 C C . ALA A 1 603 ? -6.319 -6.983 12.881 1.00 96.50 603 ALA A C 1
ATOM 4924 O O . ALA A 1 603 ? -6.303 -7.467 14.006 1.00 96.50 603 ALA A O 1
ATOM 4925 N N . LEU A 1 604 ? -7.342 -7.150 12.032 1.00 97.06 604 LEU A N 1
ATOM 4926 C CA . LEU A 1 604 ? -8.597 -7.839 12.379 1.00 97.06 604 LEU A CA 1
ATOM 4927 C C . LEU A 1 604 ? -8.425 -9.341 12.655 1.00 97.06 604 LEU A C 1
ATOM 4929 O O . LEU A 1 604 ? -9.249 -9.949 13.333 1.00 97.06 604 LEU A O 1
ATOM 4933 N N . VAL A 1 605 ? -7.376 -9.961 12.104 1.00 97.56 605 VAL A N 1
ATOM 4934 C CA . VAL A 1 605 ? -7.043 -11.380 12.336 1.00 97.56 605 VAL A CA 1
ATOM 4935 C C . VAL A 1 605 ? -5.978 -11.560 13.424 1.00 97.56 605 VAL A C 1
ATOM 4937 O O . VAL A 1 605 ? -5.554 -12.675 13.716 1.00 97.56 605 VAL A O 1
ATOM 4940 N N . HIS A 1 606 ? -5.534 -10.468 14.053 1.00 96.19 606 HIS A N 1
ATOM 4941 C CA . HIS A 1 606 ? -4.505 -10.473 15.102 1.00 96.19 606 HIS A CA 1
ATOM 4942 C C . HIS A 1 606 ? -3.216 -11.166 14.620 1.00 96.19 606 HIS A C 1
ATOM 4944 O O . HIS A 1 606 ? -2.529 -11.884 15.348 1.00 96.19 606 HIS A O 1
ATOM 4950 N N . THR A 1 607 ? -2.896 -10.955 13.344 1.00 96.19 607 THR A N 1
ATOM 4951 C CA . THR A 1 607 ? -1.712 -11.492 12.675 1.00 96.19 607 THR A CA 1
ATOM 4952 C C . THR A 1 607 ? -0.548 -10.509 12.831 1.00 96.19 607 THR A C 1
ATOM 4954 O O . THR A 1 607 ? -0.766 -9.297 12.758 1.00 96.19 607 THR A O 1
ATOM 4957 N N . PRO A 1 608 ? 0.696 -10.985 13.038 1.00 95.81 608 PRO A N 1
ATOM 4958 C CA . PRO A 1 608 ? 1.881 -10.139 12.982 1.00 95.81 608 PRO A CA 1
ATOM 4959 C C . PRO A 1 608 ? 1.947 -9.270 11.722 1.00 95.81 608 PRO A C 1
ATOM 4961 O O . PRO A 1 608 ? 1.475 -9.655 10.651 1.00 95.81 608 PRO A O 1
ATOM 4964 N N . TRP A 1 609 ? 2.555 -8.094 11.859 1.00 94.69 609 TRP A N 1
ATOM 4965 C CA . TRP A 1 609 ? 2.771 -7.165 10.756 1.00 94.69 609 TRP A CA 1
ATOM 4966 C C . TRP A 1 609 ? 4.118 -6.451 10.915 1.00 94.69 609 TRP A C 1
ATOM 4968 O O . TRP A 1 609 ? 4.442 -5.975 12.005 1.00 94.69 609 TRP A O 1
ATOM 4978 N N . MET A 1 610 ? 4.915 -6.402 9.844 1.00 91.56 610 MET A N 1
ATOM 4979 C CA . MET A 1 610 ? 6.260 -5.810 9.810 1.00 91.56 610 MET A CA 1
ATOM 4980 C C . MET A 1 610 ? 6.602 -5.330 8.406 1.00 91.56 610 MET A C 1
ATOM 4982 O O . MET A 1 610 ? 6.183 -5.978 7.458 1.00 91.56 610 MET A O 1
ATOM 4986 N N . PHE A 1 611 ? 7.423 -4.281 8.270 1.00 89.12 611 PHE A N 1
ATOM 4987 C CA . PHE A 1 611 ? 7.971 -3.840 6.980 1.00 89.12 611 PHE A CA 1
ATOM 4988 C C . PHE A 1 611 ? 8.600 -4.981 6.161 1.00 89.12 611 PHE A C 1
ATOM 4990 O O . PHE A 1 611 ? 9.683 -5.467 6.490 1.00 89.12 611 PHE A O 1
ATOM 4997 N N . LEU A 1 612 ? 7.902 -5.404 5.102 1.00 85.19 612 LEU A N 1
ATOM 4998 C CA . LEU A 1 612 ? 8.267 -6.532 4.246 1.00 85.19 612 LEU A CA 1
ATOM 4999 C C . LEU A 1 612 ? 9.158 -6.045 3.103 1.00 85.19 612 LEU A C 1
ATOM 5001 O O . LEU A 1 612 ? 8.741 -5.214 2.299 1.00 85.19 612 LEU A O 1
ATOM 5005 N N . ARG A 1 613 ? 10.385 -6.563 3.012 1.00 86.19 613 ARG A N 1
ATOM 5006 C CA . ARG A 1 613 ? 11.312 -6.228 1.922 1.00 86.19 613 ARG A CA 1
ATOM 5007 C C . ARG A 1 613 ? 12.376 -7.307 1.754 1.00 86.19 613 ARG A C 1
ATOM 5009 O O . ARG A 1 613 ? 13.098 -7.608 2.702 1.00 86.19 613 ARG A O 1
ATOM 5016 N N . ASN A 1 614 ? 12.506 -7.860 0.546 1.00 85.81 614 ASN A N 1
ATOM 5017 C CA . ASN A 1 614 ? 13.540 -8.853 0.215 1.00 85.81 614 ASN A CA 1
ATOM 5018 C C . ASN A 1 614 ? 14.362 -8.518 -1.049 1.00 85.81 614 ASN A C 1
ATOM 5020 O O . ASN A 1 614 ? 14.881 -9.427 -1.696 1.00 85.81 614 ASN A O 1
ATOM 5024 N N . ILE A 1 615 ? 14.473 -7.230 -1.398 1.00 80.94 615 ILE A N 1
ATOM 5025 C CA . ILE A 1 615 ? 15.014 -6.753 -2.687 1.00 80.94 615 ILE A CA 1
ATOM 5026 C C . ILE A 1 615 ? 16.473 -6.272 -2.640 1.00 80.94 615 ILE A C 1
ATOM 5028 O O . ILE A 1 615 ? 17.088 -6.041 -3.673 1.00 80.94 615 ILE A O 1
ATOM 5032 N N . ASP A 1 616 ? 17.079 -6.114 -1.471 1.00 74.19 616 ASP A N 1
ATOM 5033 C CA . ASP A 1 616 ? 18.461 -5.642 -1.403 1.00 74.19 616 ASP A CA 1
ATOM 5034 C C . ASP A 1 616 ? 19.208 -6.218 -0.212 1.00 74.19 616 ASP A C 1
ATOM 5036 O O . ASP A 1 616 ? 18.636 -6.638 0.793 1.00 74.19 616 ASP A O 1
ATOM 5040 N N . GLU A 1 617 ? 20.526 -6.236 -0.343 1.00 70.44 617 GLU A N 1
ATOM 5041 C CA . GLU A 1 617 ? 21.431 -6.603 0.740 1.00 70.44 617 GLU A CA 1
ATOM 5042 C C . GLU A 1 617 ? 22.006 -5.362 1.444 1.00 70.44 617 GLU A C 1
ATOM 5044 O O . GLU A 1 617 ? 22.677 -5.477 2.473 1.00 70.44 617 GLU A O 1
ATOM 5049 N N . THR A 1 618 ? 21.788 -4.178 0.863 1.00 67.81 618 THR A N 1
ATOM 5050 C CA . THR A 1 618 ? 22.338 -2.907 1.336 1.00 67.81 618 THR A CA 1
ATOM 5051 C C . THR A 1 618 ? 21.545 -2.345 2.508 1.00 67.81 618 THR A C 1
ATOM 5053 O O . THR A 1 618 ? 22.145 -1.893 3.471 1.00 67.81 618 THR A O 1
ATOM 5056 N N . TYR A 1 619 ? 20.219 -2.382 2.461 1.00 78.06 619 TYR A N 1
ATOM 5057 C CA . TYR A 1 619 ? 19.314 -1.840 3.471 1.00 78.06 619 TYR A CA 1
ATOM 5058 C C . TYR A 1 619 ? 18.581 -2.928 4.257 1.00 78.06 619 TYR A C 1
ATOM 5060 O O . TYR A 1 619 ? 18.153 -2.662 5.375 1.00 78.06 619 TYR A O 1
ATOM 5068 N N . SER A 1 620 ? 18.492 -4.172 3.776 1.00 84.56 620 SER A N 1
ATOM 5069 C CA . SER A 1 620 ? 17.846 -5.260 4.537 1.00 84.56 620 SER A CA 1
ATOM 5070 C C . SER A 1 620 ? 18.428 -5.474 5.941 1.00 84.56 620 SER A C 1
ATOM 5072 O O . SER A 1 620 ? 17.669 -5.670 6.891 1.00 84.56 620 SER A O 1
ATOM 5074 N N . VAL A 1 621 ? 19.750 -5.366 6.124 1.00 89.25 621 VAL A N 1
ATOM 5075 C CA . VAL A 1 621 ? 20.372 -5.434 7.464 1.00 89.25 621 VAL A CA 1
ATOM 5076 C C . VAL A 1 621 ? 20.042 -4.188 8.295 1.00 89.25 621 VAL A C 1
ATOM 5078 O O . VAL A 1 621 ? 19.901 -4.276 9.513 1.00 89.25 621 VAL A O 1
ATOM 5081 N N . GLU A 1 622 ? 19.900 -3.023 7.658 1.00 87.19 622 GLU A N 1
ATOM 5082 C CA . GLU A 1 622 ? 19.492 -1.776 8.320 1.00 87.19 622 GLU A CA 1
ATOM 5083 C C . GLU A 1 622 ? 18.046 -1.855 8.821 1.00 87.19 622 GLU A C 1
ATOM 5085 O O . GLU A 1 622 ? 17.774 -1.501 9.969 1.00 87.19 622 GLU A O 1
ATOM 5090 N N . ILE A 1 623 ? 17.148 -2.412 8.010 1.00 88.81 623 ILE A N 1
ATOM 5091 C CA . ILE A 1 623 ? 15.745 -2.655 8.352 1.00 88.81 623 ILE A CA 1
ATOM 5092 C C . ILE A 1 623 ? 15.647 -3.714 9.450 1.00 88.81 623 ILE A C 1
ATOM 5094 O O . ILE A 1 623 ? 14.968 -3.496 10.452 1.00 88.81 623 ILE A O 1
ATOM 5098 N N . LEU A 1 624 ? 16.368 -4.835 9.324 1.00 92.50 624 LEU A N 1
ATOM 5099 C CA . LEU A 1 624 ? 16.441 -5.847 10.381 1.00 92.50 624 LEU A CA 1
ATOM 5100 C C . LEU A 1 624 ? 16.870 -5.214 11.709 1.00 92.50 624 LEU A C 1
ATOM 5102 O O . LEU A 1 624 ? 16.244 -5.445 12.743 1.00 92.50 624 LEU A O 1
ATOM 5106 N N . ALA A 1 625 ? 17.932 -4.407 11.677 1.00 92.06 625 ALA A N 1
ATOM 5107 C CA . ALA A 1 625 ? 18.456 -3.754 12.862 1.00 92.06 625 ALA A CA 1
ATOM 5108 C C . ALA A 1 625 ? 17.484 -2.712 13.428 1.00 92.06 625 ALA A C 1
ATOM 5110 O O . ALA A 1 625 ? 17.347 -2.623 14.644 1.00 92.06 625 ALA A O 1
ATOM 5111 N N . SER A 1 626 ? 16.806 -1.932 12.585 1.00 88.31 626 SER A N 1
ATOM 5112 C CA . SER A 1 626 ? 15.905 -0.862 13.024 1.00 88.31 626 SER A CA 1
ATOM 5113 C C . SER A 1 626 ? 14.534 -1.362 13.485 1.00 88.31 626 SER A C 1
ATOM 5115 O O . SER A 1 626 ? 13.941 -0.753 14.377 1.00 88.31 626 SER A O 1
ATOM 5117 N N . GLU A 1 627 ? 14.037 -2.467 12.928 1.00 92.19 627 GLU A N 1
ATOM 5118 C CA . GLU A 1 627 ? 12.655 -2.914 13.129 1.00 92.19 627 GLU A CA 1
ATOM 5119 C C . GLU A 1 627 ? 12.537 -4.301 13.773 1.00 92.19 627 GLU A C 1
ATOM 5121 O O . GLU A 1 627 ? 11.618 -4.517 14.561 1.00 92.19 627 GLU A O 1
ATOM 5126 N N . GLY A 1 628 ? 13.474 -5.225 13.532 1.00 94.19 628 GLY A N 1
ATOM 5127 C CA . GLY A 1 628 ? 13.340 -6.634 13.926 1.00 94.19 628 GLY A CA 1
ATOM 5128 C C . GLY A 1 628 ? 13.149 -6.850 15.431 1.00 94.19 628 GLY A C 1
ATOM 5129 O O . GLY A 1 628 ? 12.263 -7.596 15.846 1.00 94.19 628 GLY A O 1
ATOM 5130 N N . ALA A 1 629 ? 13.922 -6.148 16.268 1.00 95.00 629 ALA A N 1
ATOM 5131 C CA . ALA A 1 629 ? 13.771 -6.232 17.724 1.00 95.00 629 ALA A CA 1
ATOM 5132 C C . ALA A 1 629 ? 12.396 -5.733 18.185 1.00 95.00 629 ALA A C 1
ATOM 5134 O O . ALA A 1 629 ? 11.769 -6.334 19.050 1.00 95.00 629 ALA A O 1
ATOM 5135 N N . LYS A 1 630 ? 11.908 -4.638 17.599 1.00 94.50 630 LYS A N 1
ATOM 5136 C CA . LYS A 1 630 ? 10.616 -4.053 17.960 1.00 94.50 630 LYS A CA 1
ATOM 5137 C C . LYS A 1 630 ? 9.448 -4.898 17.475 1.00 94.50 630 LYS A C 1
ATOM 5139 O O . LYS A 1 630 ? 8.499 -5.096 18.226 1.00 94.50 630 LYS A O 1
ATOM 5144 N N . PHE A 1 631 ? 9.554 -5.459 16.278 1.00 95.62 631 PHE A N 1
ATOM 5145 C CA . PHE A 1 631 ? 8.608 -6.444 15.780 1.00 95.62 631 PHE A CA 1
ATOM 5146 C C . PHE A 1 631 ? 8.491 -7.642 16.734 1.00 95.62 631 PHE A C 1
ATOM 5148 O O . PHE A 1 631 ? 7.383 -7.996 17.133 1.00 95.62 631 PHE A O 1
ATOM 5155 N N . PHE A 1 632 ? 9.621 -8.204 17.183 1.00 95.56 632 PHE A N 1
ATOM 5156 C CA . PHE A 1 632 ? 9.621 -9.306 18.151 1.00 95.56 632 PHE A CA 1
ATOM 5157 C C . PHE A 1 632 ? 8.996 -8.900 19.484 1.00 95.56 632 PHE A C 1
ATOM 5159 O O . PHE A 1 632 ? 8.113 -9.577 19.992 1.00 95.56 632 PHE A O 1
ATOM 5166 N N . GLU A 1 633 ? 9.397 -7.746 20.014 1.00 95.44 633 GLU A N 1
ATOM 5167 C CA . GLU A 1 633 ? 8.900 -7.235 21.291 1.00 95.44 633 GLU A CA 1
ATOM 5168 C C . GLU A 1 633 ? 7.365 -7.129 21.352 1.00 95.44 633 GLU A C 1
ATOM 5170 O O . GLU A 1 633 ? 6.781 -7.341 22.420 1.00 95.44 633 GLU A O 1
ATOM 5175 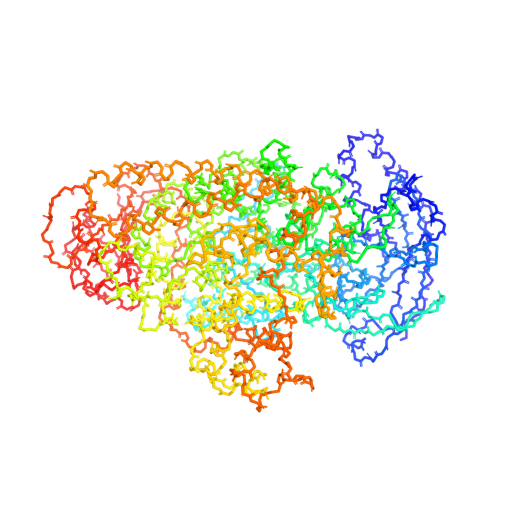N N . TRP A 1 634 ? 6.729 -6.778 20.231 1.00 96.31 634 TRP A N 1
ATOM 5176 C CA . TRP A 1 634 ? 5.300 -6.484 20.172 1.00 96.31 634 TRP A CA 1
ATOM 5177 C C . TRP A 1 634 ? 4.453 -7.604 19.568 1.00 96.31 634 TRP A C 1
ATOM 5179 O O . TRP A 1 634 ? 3.403 -7.899 20.125 1.00 96.31 634 TRP A O 1
ATOM 5189 N N . TYR A 1 635 ? 4.877 -8.244 18.477 1.00 96.12 635 TYR A N 1
ATOM 5190 C CA . TYR A 1 635 ? 4.040 -9.199 17.735 1.00 96.12 635 TYR A CA 1
ATOM 5191 C C . TYR A 1 635 ? 4.428 -10.667 17.924 1.00 96.12 635 TYR A C 1
ATOM 5193 O O . TYR A 1 635 ? 3.583 -11.550 17.765 1.00 96.12 635 TYR A O 1
ATOM 5201 N N . VAL A 1 636 ? 5.691 -10.950 18.250 1.00 95.94 636 VAL A N 1
ATOM 5202 C CA . VAL A 1 636 ? 6.216 -12.320 18.295 1.00 95.94 636 VAL A CA 1
ATOM 5203 C C . VAL A 1 636 ? 6.670 -12.640 19.709 1.00 95.94 636 VAL A C 1
ATOM 5205 O O . VAL A 1 636 ? 7.812 -12.412 20.073 1.00 95.94 636 VAL A O 1
ATOM 5208 N N . ASP A 1 637 ? 5.783 -13.212 20.515 1.00 93.81 637 ASP A N 1
ATOM 5209 C CA . ASP A 1 637 ? 6.178 -13.799 21.795 1.00 93.81 637 ASP A CA 1
ATOM 5210 C C . ASP A 1 637 ? 6.815 -15.192 21.618 1.00 93.81 637 ASP A C 1
ATOM 5212 O O . ASP A 1 637 ? 6.845 -15.764 20.524 1.00 93.81 637 ASP A O 1
ATOM 5216 N N . GLU A 1 638 ? 7.314 -15.765 22.717 1.00 95.62 638 GLU A N 1
ATOM 5217 C CA . GLU A 1 638 ? 7.916 -17.102 22.720 1.00 95.62 638 GLU A CA 1
ATOM 5218 C C . GLU A 1 638 ? 6.951 -18.162 22.170 1.00 95.62 638 GLU A C 1
ATOM 5220 O O . GLU A 1 638 ? 7.357 -18.997 21.367 1.00 95.62 638 GLU A O 1
ATOM 5225 N N . ALA A 1 639 ? 5.661 -18.097 22.514 1.00 94.25 639 ALA A N 1
ATOM 5226 C CA . ALA A 1 639 ? 4.663 -19.030 21.997 1.00 94.25 639 ALA A CA 1
ATOM 5227 C C . ALA A 1 639 ? 4.532 -18.938 20.467 1.00 94.25 639 ALA A C 1
ATOM 5229 O O . ALA A 1 639 ? 4.513 -19.961 19.787 1.00 94.25 639 ALA A O 1
ATOM 5230 N N . THR A 1 640 ? 4.497 -17.722 19.917 1.00 94.56 640 THR A N 1
ATOM 5231 C CA . THR A 1 640 ? 4.414 -17.465 18.471 1.00 94.56 640 THR A CA 1
ATOM 5232 C C . THR A 1 640 ? 5.667 -17.929 17.749 1.00 94.56 640 THR A C 1
ATOM 5234 O O . THR A 1 640 ? 5.560 -18.550 16.689 1.00 94.56 640 THR A O 1
ATOM 5237 N N . PHE A 1 641 ? 6.840 -17.650 18.323 1.00 96.81 641 PHE A N 1
ATOM 5238 C CA . PHE A 1 641 ? 8.119 -18.097 17.789 1.00 96.81 641 PHE A CA 1
ATOM 5239 C C . PHE A 1 641 ? 8.215 -19.622 17.783 1.00 96.81 641 PHE A C 1
ATOM 5241 O O . PHE A 1 641 ? 8.665 -20.192 16.797 1.00 96.81 641 PHE A O 1
ATOM 5248 N N . MET A 1 642 ? 7.759 -20.298 18.841 1.00 95.75 642 MET A N 1
ATOM 5249 C CA . MET A 1 642 ? 7.915 -21.747 19.007 1.00 95.75 642 MET A CA 1
ATOM 5250 C C . MET A 1 642 ? 6.960 -22.593 18.162 1.00 95.75 642 MET A C 1
ATOM 5252 O O . MET A 1 642 ? 7.218 -23.783 18.009 1.00 95.75 642 MET A O 1
ATOM 5256 N N . ARG A 1 643 ? 5.915 -22.021 17.550 1.00 94.62 643 ARG A N 1
ATOM 5257 C CA . ARG A 1 643 ? 5.058 -22.768 16.613 1.00 94.62 643 ARG A CA 1
ATOM 5258 C C . ARG A 1 643 ? 5.871 -23.355 15.457 1.00 94.62 643 ARG A C 1
ATOM 5260 O O . ARG A 1 643 ? 6.692 -22.656 14.865 1.00 94.62 643 ARG A O 1
ATOM 5267 N N . ASP A 1 644 ? 5.613 -24.609 15.094 1.00 92.75 644 ASP A N 1
ATOM 5268 C CA . ASP A 1 644 ? 6.355 -25.319 14.038 1.00 92.75 644 ASP A CA 1
ATOM 5269 C C . ASP A 1 644 ? 6.222 -24.667 12.660 1.00 92.75 644 ASP A C 1
ATOM 5271 O O . ASP A 1 644 ? 7.087 -24.836 11.802 1.00 92.75 644 ASP A O 1
ATOM 5275 N N . ASP A 1 645 ? 5.140 -23.924 12.430 1.00 92.25 645 ASP A N 1
ATOM 5276 C CA . ASP A 1 645 ? 4.892 -23.218 11.183 1.00 92.25 645 ASP A CA 1
ATOM 5277 C C . ASP A 1 645 ? 5.620 -21.865 11.075 1.00 92.25 645 ASP A C 1
ATOM 5279 O O . ASP A 1 645 ? 5.797 -21.379 9.956 1.00 92.25 645 ASP A O 1
ATOM 5283 N N . ASN A 1 646 ? 6.126 -21.306 12.179 1.00 95.38 646 ASN A N 1
ATOM 5284 C CA . ASN A 1 646 ? 6.794 -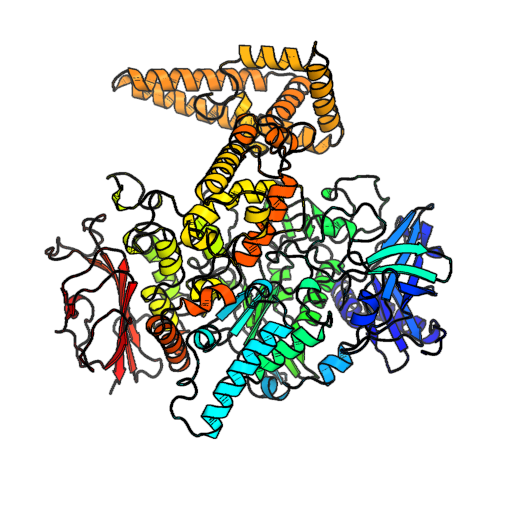20.001 12.239 1.00 95.38 646 ASN A CA 1
ATOM 5285 C C . ASN A 1 646 ? 8.318 -20.097 12.395 1.00 95.38 646 ASN A C 1
ATOM 5287 O O . ASN A 1 646 ? 8.834 -21.006 13.049 1.00 95.38 646 ASN A O 1
ATOM 5291 N N . PHE A 1 647 ? 9.027 -19.117 11.819 1.00 95.94 647 PHE A N 1
ATOM 5292 C CA . PHE A 1 647 ? 10.490 -18.967 11.885 1.00 95.94 647 PHE A CA 1
ATOM 5293 C C . PHE A 1 647 ? 11.262 -20.259 11.570 1.00 95.94 647 PHE A C 1
ATOM 5295 O O . PHE A 1 647 ? 12.214 -20.627 12.264 1.00 95.94 647 PHE A O 1
ATOM 5302 N N . LYS A 1 648 ? 10.789 -21.007 10.562 1.00 95.50 648 LYS A N 1
ATOM 5303 C CA . LYS A 1 648 ? 11.281 -22.356 10.251 1.00 95.50 648 LYS A CA 1
ATOM 5304 C C . LYS A 1 648 ? 12.734 -22.321 9.825 1.00 95.50 648 LYS A C 1
ATOM 5306 O O . LYS A 1 648 ? 13.510 -23.174 10.259 1.00 95.50 648 LYS A O 1
ATOM 5311 N N . ASP A 1 649 ? 13.097 -21.376 8.967 1.00 94.75 649 ASP A N 1
ATOM 5312 C CA . ASP A 1 649 ? 14.449 -21.334 8.443 1.00 94.75 649 ASP A CA 1
ATOM 5313 C C . ASP A 1 649 ? 15.417 -20.824 9.513 1.00 94.75 649 ASP A C 1
ATOM 5315 O O . ASP A 1 649 ? 16.417 -21.493 9.757 1.00 94.75 649 ASP A O 1
ATOM 5319 N N . LEU A 1 650 ? 15.095 -19.776 10.274 1.00 94.44 650 LEU A N 1
ATOM 5320 C CA . LEU A 1 650 ? 15.900 -19.345 11.426 1.00 94.44 650 LEU A CA 1
ATOM 5321 C C . LEU A 1 650 ? 16.162 -20.495 12.412 1.00 94.44 650 LEU A C 1
ATOM 5323 O O . LEU A 1 650 ? 17.308 -20.687 12.831 1.00 94.44 650 LEU A O 1
ATOM 5327 N N . LYS A 1 651 ? 15.148 -21.316 12.719 1.00 94.62 651 LYS A N 1
ATOM 5328 C CA . LYS A 1 651 ? 15.310 -22.524 13.547 1.00 94.62 651 LYS A CA 1
ATOM 5329 C C . LYS A 1 651 ? 16.239 -23.552 12.909 1.00 94.62 651 LYS A C 1
ATOM 5331 O O . LYS A 1 651 ? 17.091 -24.106 13.599 1.00 94.62 651 LYS A O 1
ATOM 5336 N N . ARG A 1 652 ? 16.126 -23.791 11.597 1.00 92.44 652 ARG A N 1
ATOM 5337 C CA . ARG A 1 652 ? 17.041 -24.677 10.848 1.00 92.44 652 ARG A CA 1
ATOM 5338 C C . ARG A 1 652 ? 18.476 -24.156 10.829 1.00 92.44 652 ARG A C 1
ATOM 5340 O O . ARG A 1 652 ? 19.400 -24.964 10.798 1.00 92.44 652 ARG A O 1
ATOM 5347 N N . TYR A 1 653 ? 18.656 -22.838 10.858 1.00 91.06 653 TYR A N 1
ATOM 5348 C CA . TYR A 1 653 ? 19.960 -22.190 10.969 1.00 91.06 653 TYR A CA 1
ATOM 5349 C C . TYR A 1 653 ? 20.503 -22.169 12.408 1.00 91.06 653 TYR A C 1
ATOM 5351 O O . TYR A 1 653 ? 21.667 -21.827 12.586 1.00 91.06 653 TYR A O 1
ATOM 5359 N N . GLY A 1 654 ? 19.719 -22.591 13.408 1.00 90.06 654 GLY A N 1
ATOM 5360 C CA . GLY A 1 654 ? 20.157 -22.822 14.789 1.00 90.06 654 GLY A CA 1
ATOM 5361 C C . GLY A 1 654 ? 19.530 -21.896 15.838 1.00 90.06 654 GLY A C 1
ATOM 5362 O O . GLY A 1 654 ? 19.722 -22.120 17.031 1.00 90.06 654 GLY A O 1
ATOM 5363 N N . PHE A 1 655 ? 18.729 -20.899 15.444 1.00 92.75 655 PHE A N 1
ATOM 5364 C CA . PHE A 1 655 ? 17.948 -20.095 16.391 1.00 92.75 655 PHE A CA 1
ATOM 5365 C C . PHE A 1 655 ? 16.719 -20.881 16.863 1.00 92.75 655 PHE A C 1
ATOM 5367 O O . PHE A 1 655 ? 15.616 -20.696 16.360 1.00 92.75 655 PHE A O 1
ATOM 5374 N N . ILE A 1 656 ? 16.913 -21.804 17.805 1.00 91.88 656 ILE A N 1
ATOM 5375 C CA . ILE A 1 656 ? 15.851 -22.699 18.298 1.00 91.88 656 ILE A CA 1
ATOM 5376 C C . ILE A 1 656 ? 15.075 -22.147 19.500 1.00 91.88 656 ILE A C 1
ATOM 5378 O O . ILE A 1 656 ? 14.059 -22.724 19.877 1.00 91.88 656 ILE A O 1
ATOM 5382 N N . ASP A 1 657 ? 15.525 -21.038 20.092 1.00 90.94 657 ASP A N 1
ATOM 5383 C CA . ASP A 1 657 ? 14.844 -20.359 21.192 1.00 90.94 657 ASP A CA 1
ATOM 5384 C C . ASP A 1 657 ? 14.695 -18.852 20.932 1.00 90.94 657 ASP A C 1
ATOM 5386 O O . ASP A 1 657 ? 15.569 -18.196 20.358 1.00 90.94 657 ASP A O 1
ATOM 5390 N N . TYR A 1 658 ? 13.567 -18.303 21.387 1.00 95.31 658 TYR A N 1
ATOM 5391 C CA . TYR A 1 658 ? 13.203 -16.899 21.202 1.00 95.31 658 TYR A CA 1
ATOM 5392 C C . TYR A 1 658 ? 14.243 -15.937 21.798 1.00 95.31 658 TYR A C 1
ATOM 5394 O O . TYR A 1 658 ? 14.604 -14.933 21.182 1.00 95.31 658 TYR A O 1
ATOM 5402 N N . ASN A 1 659 ? 14.749 -16.242 22.998 1.00 94.81 659 ASN A N 1
ATOM 5403 C CA . ASN A 1 659 ? 15.612 -15.335 23.753 1.00 94.81 659 ASN A CA 1
ATOM 5404 C C . ASN A 1 659 ? 16.973 -15.133 23.084 1.00 94.81 659 ASN A C 1
ATOM 5406 O O . ASN A 1 659 ? 17.519 -14.029 23.141 1.00 94.81 659 ASN A O 1
ATOM 5410 N N . THR A 1 660 ? 17.529 -16.175 22.470 1.00 92.62 660 THR A N 1
ATOM 5411 C CA . THR A 1 660 ? 18.797 -16.098 21.741 1.00 92.62 660 THR A CA 1
ATOM 5412 C C . THR A 1 660 ? 18.680 -15.153 20.550 1.00 92.62 660 THR A C 1
ATOM 5414 O O . THR A 1 660 ? 19.451 -14.197 20.459 1.00 92.62 660 THR A O 1
ATOM 5417 N N . LEU A 1 661 ? 17.677 -15.342 19.686 1.00 94.81 661 LEU A N 1
ATOM 5418 C CA . LEU A 1 661 ? 17.458 -14.455 18.541 1.00 94.81 661 LEU A CA 1
ATOM 5419 C C . LEU A 1 661 ? 17.125 -13.028 18.992 1.00 94.81 661 LEU A C 1
ATOM 5421 O O . LEU A 1 661 ? 17.718 -12.068 18.502 1.00 94.81 661 LEU A O 1
ATOM 5425 N N . TYR A 1 662 ? 16.233 -12.872 19.971 1.00 96.19 662 TYR A N 1
ATOM 5426 C CA . TYR A 1 662 ? 15.819 -11.555 20.444 1.00 96.19 662 TYR A CA 1
ATOM 5427 C C . TYR A 1 662 ? 16.997 -10.725 20.978 1.00 96.19 662 TYR A C 1
ATOM 5429 O O . TYR A 1 662 ? 17.089 -9.536 20.677 1.00 96.19 662 TYR A O 1
ATOM 5437 N N . LYS A 1 663 ? 17.958 -11.337 21.686 1.00 95.75 663 LYS A N 1
ATOM 5438 C CA . LYS A 1 663 ? 19.187 -10.648 22.130 1.00 95.75 663 LYS A CA 1
ATOM 5439 C C . LYS A 1 663 ? 20.042 -10.152 20.965 1.00 95.75 663 LYS A C 1
ATOM 5441 O O . LYS A 1 663 ? 20.568 -9.042 21.039 1.00 95.75 663 LYS A O 1
ATOM 5446 N N . VAL A 1 664 ? 20.172 -10.946 19.900 1.00 95.69 664 VAL A N 1
ATOM 5447 C CA . VAL A 1 664 ? 20.894 -10.547 18.680 1.00 95.69 664 VAL A CA 1
ATOM 5448 C C . VAL A 1 664 ? 20.210 -9.340 18.039 1.00 95.69 664 VAL A C 1
ATOM 5450 O O . VAL A 1 664 ? 20.868 -8.338 17.761 1.00 95.69 664 VAL A O 1
ATOM 5453 N N . LEU A 1 665 ? 18.884 -9.387 17.891 1.00 96.12 665 LEU A N 1
ATOM 5454 C CA . LEU A 1 665 ? 18.098 -8.283 17.335 1.00 96.12 665 LEU A CA 1
ATOM 5455 C C . LEU A 1 665 ? 18.208 -7.013 18.191 1.00 96.12 665 LEU A C 1
ATOM 5457 O O . LEU A 1 665 ? 18.414 -5.926 17.658 1.00 96.12 665 LEU A O 1
ATOM 5461 N N . GLN A 1 666 ? 18.121 -7.130 19.520 1.00 96.06 666 GLN A N 1
ATOM 5462 C CA . GLN A 1 666 ? 18.297 -5.997 20.434 1.00 96.06 666 GLN A CA 1
ATOM 5463 C C . GLN A 1 666 ? 19.689 -5.370 20.315 1.00 96.06 666 GLN A C 1
ATOM 5465 O O . GLN A 1 666 ? 19.828 -4.145 20.372 1.00 96.06 666 GLN A O 1
ATOM 5470 N N . TYR A 1 667 ? 20.723 -6.194 20.140 1.00 96.00 667 TYR A N 1
ATOM 5471 C CA . TYR A 1 667 ? 22.076 -5.691 19.963 1.00 96.00 667 TYR A CA 1
ATOM 5472 C C . TYR A 1 667 ? 22.244 -4.971 18.621 1.00 96.00 667 TYR A C 1
ATOM 5474 O O . TYR A 1 667 ? 22.767 -3.856 18.601 1.00 96.00 667 TYR A O 1
ATOM 5482 N N . LEU A 1 668 ? 21.715 -5.531 17.528 1.00 94.69 668 LEU A N 1
ATOM 5483 C CA . LEU A 1 668 ? 21.665 -4.861 16.223 1.00 94.69 668 LEU A CA 1
ATOM 5484 C C . LEU A 1 668 ? 20.925 -3.519 16.298 1.00 94.69 668 LEU A C 1
ATOM 5486 O O . LEU A 1 668 ? 21.432 -2.510 15.808 1.00 94.69 668 LEU A O 1
ATOM 5490 N N . TYR A 1 669 ? 19.788 -3.469 16.993 1.00 93.94 669 TYR A N 1
ATOM 5491 C CA . TYR A 1 669 ? 19.061 -2.224 17.247 1.00 93.94 669 TYR A CA 1
ATOM 5492 C C . TYR A 1 669 ? 19.926 -1.195 17.988 1.00 93.94 669 TYR A C 1
ATOM 5494 O O . TYR A 1 669 ? 19.954 -0.019 17.623 1.00 93.94 669 TYR A O 1
ATOM 5502 N N . SER A 1 670 ? 20.721 -1.630 18.972 1.00 91.62 670 SER A N 1
ATOM 5503 C CA . SER A 1 670 ? 21.663 -0.747 19.673 1.00 91.62 670 SER A CA 1
ATOM 5504 C C . SER A 1 670 ? 22.792 -0.215 18.778 1.00 91.62 670 SER A C 1
ATOM 5506 O O . SER A 1 670 ? 23.239 0.915 18.976 1.00 91.62 670 SER A O 1
ATOM 5508 N N . LEU A 1 671 ? 23.246 -0.994 17.786 1.00 89.06 671 LEU A N 1
ATOM 5509 C CA . LEU A 1 671 ? 24.204 -0.531 16.778 1.00 89.06 671 LEU A CA 1
ATOM 5510 C C . LEU A 1 671 ? 23.552 0.495 15.851 1.00 89.06 671 LEU A C 1
ATOM 5512 O O . LEU A 1 671 ? 24.134 1.550 15.602 1.00 89.06 671 LEU A O 1
ATOM 5516 N N . LYS A 1 672 ? 22.317 0.235 15.409 1.00 89.12 672 LYS A N 1
ATOM 5517 C CA . LYS A 1 672 ? 21.568 1.160 14.559 1.00 89.12 672 LYS A CA 1
ATOM 5518 C C . LYS A 1 672 ? 21.305 2.504 15.237 1.00 89.12 672 LYS A C 1
ATOM 5520 O O . LYS A 1 672 ? 21.444 3.532 14.579 1.00 89.12 672 LYS A O 1
ATOM 5525 N N . LEU A 1 673 ? 20.985 2.530 16.531 1.00 84.50 673 LEU A N 1
ATOM 5526 C CA . LEU A 1 673 ? 20.776 3.783 17.271 1.00 84.50 673 LEU A CA 1
ATOM 5527 C C . LEU A 1 673 ? 22.019 4.686 17.318 1.00 84.50 673 LEU A C 1
ATOM 5529 O O . LEU A 1 673 ? 21.880 5.889 17.511 1.00 84.50 673 LEU A O 1
ATOM 5533 N N . LYS A 1 674 ? 23.222 4.135 17.111 1.00 79.69 674 LYS A N 1
ATOM 5534 C CA . LYS A 1 674 ? 24.457 4.927 17.010 1.00 79.69 674 LYS A CA 1
ATOM 5535 C C . LYS A 1 674 ? 24.624 5.579 15.636 1.00 79.69 674 LYS A C 1
ATOM 5537 O O . LYS A 1 674 ? 25.421 6.508 15.520 1.00 79.69 674 LYS A O 1
ATOM 5542 N N . VAL A 1 675 ? 23.914 5.103 14.605 1.00 77.88 675 VAL A N 1
ATOM 5543 C CA . VAL A 1 675 ? 24.067 5.586 13.227 1.00 77.88 675 VAL A CA 1
ATOM 5544 C C . VAL A 1 675 ? 23.526 7.000 13.074 1.00 77.88 675 VAL A C 1
ATOM 5546 O O . VAL A 1 675 ? 22.364 7.262 13.378 1.00 77.88 675 VAL A O 1
ATOM 5549 N N . LYS A 1 676 ? 24.352 7.910 12.546 1.00 68.44 676 LYS A N 1
ATOM 5550 C CA . LYS A 1 676 ? 24.015 9.335 12.392 1.00 68.44 676 LYS A CA 1
ATOM 5551 C C . LYS A 1 676 ? 23.785 9.713 10.933 1.00 68.44 676 LYS A C 1
ATOM 5553 O O . LYS A 1 676 ? 24.487 9.239 10.047 1.00 68.44 676 LYS A O 1
ATOM 5558 N N . THR A 1 677 ? 22.818 10.600 10.691 1.00 66.50 677 THR A N 1
ATOM 5559 C CA . THR A 1 677 ? 22.616 11.236 9.376 1.00 66.50 677 THR A CA 1
ATOM 5560 C C . THR A 1 677 ? 23.774 12.180 9.042 1.00 66.50 677 THR A C 1
ATOM 5562 O O . THR A 1 677 ? 24.509 12.592 9.937 1.00 66.50 677 THR A O 1
ATOM 5565 N N . ASP A 1 678 ? 23.916 12.597 7.780 1.00 61.44 678 ASP A N 1
ATOM 5566 C CA . ASP A 1 678 ? 24.983 13.521 7.354 1.00 61.44 678 ASP A CA 1
ATOM 5567 C C . ASP A 1 678 ? 24.982 14.853 8.131 1.00 61.44 678 ASP A C 1
ATOM 5569 O O . ASP A 1 678 ? 26.041 15.388 8.449 1.00 61.44 678 ASP A O 1
ATOM 5573 N N . ALA A 1 679 ? 23.812 15.371 8.515 1.00 57.88 679 ALA A N 1
ATOM 5574 C CA . ALA A 1 679 ? 23.715 16.571 9.352 1.00 57.88 679 ALA A CA 1
ATOM 5575 C C . ALA A 1 679 ? 24.088 16.305 10.826 1.00 57.88 679 ALA A C 1
ATOM 5577 O O . ALA A 1 679 ? 24.590 17.190 11.521 1.00 57.88 679 ALA A O 1
ATOM 5578 N N . LEU A 1 680 ? 23.851 15.083 11.314 1.00 66.31 680 LEU A N 1
ATOM 5579 C CA . LEU A 1 680 ? 24.175 14.666 12.679 1.00 66.31 680 LEU A CA 1
ATOM 5580 C C . LEU A 1 680 ? 25.630 14.200 12.825 1.00 66.31 680 LEU A C 1
ATOM 5582 O O . LEU A 1 680 ? 26.194 14.322 13.910 1.00 66.31 680 LEU A O 1
ATOM 5586 N N . SER A 1 681 ? 26.264 13.710 11.760 1.00 74.50 681 SER A N 1
ATOM 5587 C CA . SER A 1 681 ? 27.647 13.224 11.790 1.00 74.50 681 SER A CA 1
ATOM 5588 C C . SER A 1 681 ? 28.641 14.354 12.069 1.00 74.50 681 SER A C 1
ATOM 5590 O O . SER A 1 681 ? 29.610 14.161 12.796 1.00 74.50 681 SER A O 1
ATOM 5592 N N . VAL A 1 682 ? 28.353 15.579 11.619 1.00 81.56 682 VAL A N 1
ATOM 5593 C CA . VAL A 1 682 ? 29.163 16.771 11.922 1.00 81.56 682 VAL A CA 1
ATOM 5594 C C . VAL A 1 682 ? 29.188 17.089 13.425 1.00 81.56 682 VAL A C 1
ATOM 5596 O O . VAL A 1 682 ? 30.199 17.565 13.946 1.00 81.56 682 VAL A O 1
ATOM 5599 N N . ARG A 1 683 ? 28.102 16.786 14.150 1.00 84.62 683 ARG A N 1
ATOM 5600 C CA . ARG A 1 683 ? 27.977 17.038 15.598 1.00 84.62 683 ARG A CA 1
ATOM 5601 C C . ARG A 1 683 ? 28.978 16.226 16.421 1.00 84.62 683 ARG A C 1
ATOM 5603 O O . ARG A 1 683 ? 29.442 16.698 17.458 1.00 84.62 683 ARG A O 1
ATOM 5610 N N . VAL A 1 684 ? 29.405 15.072 15.903 1.00 84.38 684 VAL A N 1
ATOM 5611 C CA . VAL A 1 684 ? 30.431 14.200 16.503 1.00 84.38 684 VAL A CA 1
ATOM 5612 C C . VAL A 1 684 ? 31.733 14.960 16.790 1.00 84.38 684 VAL A C 1
ATOM 5614 O O . VAL A 1 684 ? 32.427 14.666 17.767 1.00 84.38 684 VAL A O 1
ATOM 5617 N N . LEU A 1 685 ? 32.053 15.973 15.978 1.00 89.06 685 LEU A N 1
ATOM 5618 C CA . LEU A 1 685 ? 33.269 16.769 16.124 1.00 89.06 685 LEU A CA 1
ATOM 5619 C C . LEU A 1 685 ? 33.240 17.700 17.341 1.00 89.06 685 LEU A C 1
ATOM 5621 O O . LEU A 1 685 ? 34.296 17.977 17.909 1.00 89.06 685 LEU A O 1
ATOM 5625 N N . PHE A 1 686 ? 32.072 18.203 17.755 1.00 89.62 686 PHE A N 1
ATOM 5626 C CA . PHE A 1 686 ? 31.997 19.296 18.731 1.00 89.62 686 PHE A CA 1
ATOM 5627 C C . PHE A 1 686 ? 31.066 19.068 19.921 1.00 89.62 686 PHE A C 1
ATOM 5629 O O . PHE A 1 686 ? 31.237 19.772 20.912 1.00 89.62 686 PHE A O 1
ATOM 5636 N N . GLU A 1 687 ? 30.141 18.112 19.891 1.00 87.25 687 GLU A N 1
ATOM 5637 C CA . GLU A 1 687 ? 29.245 17.857 21.029 1.00 87.25 687 GLU A CA 1
ATOM 5638 C C . GLU A 1 687 ? 29.952 17.193 22.205 1.00 87.25 687 GLU A C 1
ATOM 5640 O O . GLU A 1 687 ? 31.096 16.749 22.096 1.00 87.25 687 GLU A O 1
ATOM 5645 N N . ASP A 1 688 ? 29.315 17.197 23.371 1.00 82.94 688 ASP A N 1
ATOM 5646 C CA . ASP A 1 688 ? 29.866 16.540 24.552 1.00 82.94 688 ASP A CA 1
ATOM 5647 C C . ASP A 1 688 ? 29.947 15.017 24.338 1.00 82.94 688 ASP A C 1
ATOM 5649 O O . ASP A 1 688 ? 28.984 14.446 23.827 1.00 82.94 688 ASP A O 1
ATOM 5653 N N . PRO A 1 689 ? 31.049 14.334 24.707 1.00 82.56 689 PRO A N 1
ATOM 5654 C CA . PRO A 1 689 ? 31.105 12.871 24.677 1.00 82.56 689 PRO A CA 1
ATOM 5655 C C . PRO A 1 689 ? 30.064 12.150 25.542 1.00 82.56 689 PRO A C 1
ATOM 5657 O O . PRO A 1 689 ? 29.774 10.986 25.290 1.00 82.56 689 PRO A O 1
ATOM 5660 N N . VAL A 1 690 ? 29.514 12.813 26.564 1.00 75.94 690 VAL A N 1
ATOM 5661 C CA . VAL A 1 690 ? 28.387 12.299 27.364 1.00 75.94 690 VAL A CA 1
ATOM 5662 C C . VAL A 1 690 ? 27.065 12.378 26.592 1.00 75.94 690 VAL A C 1
ATOM 5664 O O . VAL A 1 690 ? 26.135 11.634 26.894 1.00 75.94 690 VAL A O 1
ATOM 5667 N N . GLU A 1 691 ? 26.981 13.273 25.610 1.00 73.56 691 GLU A N 1
ATOM 5668 C CA . GLU A 1 691 ? 25.881 13.333 24.653 1.00 73.56 691 GLU A CA 1
ATOM 5669 C C . GLU A 1 691 ? 26.225 12.451 23.443 1.00 73.56 691 GLU A C 1
ATOM 5671 O O . GLU A 1 691 ? 26.040 11.241 23.461 1.00 73.56 691 GLU A O 1
ATOM 5676 N N . GLU A 1 692 ? 26.741 13.066 22.382 1.00 70.06 692 GLU A N 1
ATOM 5677 C CA . GLU A 1 692 ? 26.849 12.485 21.046 1.00 70.06 692 GLU A CA 1
ATOM 5678 C C . GLU A 1 692 ? 28.210 12.801 20.382 1.00 70.06 692 GLU A C 1
ATOM 5680 O O . GLU A 1 692 ? 28.441 12.498 19.206 1.00 70.06 692 GLU A O 1
ATOM 5685 N N . GLY A 1 693 ? 29.135 13.428 21.113 1.00 79.25 693 GLY A N 1
ATOM 5686 C CA . GLY A 1 693 ? 30.474 13.768 20.635 1.00 79.25 693 GLY A CA 1
ATOM 5687 C C . GLY A 1 693 ? 31.462 12.600 20.683 1.00 79.25 693 GLY A C 1
ATOM 5688 O O . GLY A 1 693 ? 31.377 11.731 21.539 1.00 79.25 693 GLY A O 1
ATOM 5689 N N . CYS A 1 694 ? 32.468 12.601 19.804 1.00 84.56 694 CYS A N 1
ATOM 5690 C CA . CYS A 1 694 ? 33.576 11.634 19.875 1.00 84.56 694 CYS A CA 1
ATOM 5691 C C . CYS A 1 694 ? 34.811 12.192 20.598 1.00 84.56 694 CYS A C 1
ATOM 5693 O O . CYS A 1 694 ? 35.629 11.432 21.111 1.00 84.56 694 CYS A O 1
ATOM 5695 N N . TYR A 1 695 ? 34.984 13.516 20.627 1.00 88.62 695 TYR A N 1
ATOM 5696 C CA . TYR A 1 695 ? 36.222 14.140 21.099 1.00 88.62 695 TYR A CA 1
ATOM 5697 C C . TYR A 1 695 ? 36.011 14.911 22.397 1.00 88.62 695 TYR A C 1
ATOM 5699 O O . TYR A 1 695 ? 35.217 15.854 22.458 1.00 88.62 695 TYR A O 1
ATOM 5707 N N . GLU A 1 696 ? 36.794 14.563 23.416 1.00 88.81 696 GLU A N 1
ATOM 5708 C CA . GLU A 1 696 ? 36.770 15.219 24.730 1.00 88.81 696 GLU A CA 1
ATOM 5709 C C . GLU A 1 696 ? 37.197 16.688 24.679 1.00 88.81 696 GLU A C 1
ATOM 5711 O O . GLU A 1 696 ? 36.803 17.481 25.521 1.00 88.81 696 GLU A O 1
ATOM 5716 N N . ASN A 1 697 ? 38.030 17.087 23.718 1.00 92.06 697 ASN A N 1
ATOM 5717 C CA . ASN A 1 697 ? 38.522 18.458 23.601 1.00 92.06 697 ASN A CA 1
ATOM 5718 C C . ASN A 1 697 ? 39.171 18.699 22.227 1.00 92.06 697 ASN A C 1
ATOM 5720 O O . ASN A 1 697 ? 39.300 17.795 21.403 1.00 92.06 697 ASN A O 1
ATOM 5724 N N . VAL A 1 698 ? 39.607 19.939 21.991 1.00 94.88 698 VAL A N 1
ATOM 5725 C CA . VAL A 1 698 ? 40.309 20.350 20.763 1.00 94.88 698 VAL A CA 1
ATOM 5726 C C . VAL A 1 698 ? 41.594 19.547 20.517 1.00 94.88 698 VAL A C 1
ATOM 5728 O O . VAL A 1 698 ? 41.937 19.292 19.366 1.00 94.88 698 VAL A O 1
ATOM 5731 N N . GLU A 1 699 ? 42.309 19.129 21.564 1.00 95.94 699 GLU A N 1
ATOM 5732 C CA . GLU A 1 699 ? 43.556 18.369 21.407 1.00 95.94 699 GLU A CA 1
ATOM 5733 C C . GLU A 1 699 ? 43.295 16.957 20.870 1.00 95.94 699 GLU A C 1
ATOM 5735 O O . GLU A 1 699 ? 44.031 16.475 20.011 1.00 95.94 699 GLU A O 1
ATOM 5740 N N . ALA A 1 700 ? 42.194 16.327 21.286 1.00 94.19 700 ALA A N 1
ATOM 5741 C CA . ALA A 1 700 ? 41.750 15.058 20.717 1.00 94.19 700 ALA A CA 1
ATOM 5742 C C . ALA A 1 700 ? 41.437 15.182 19.211 1.00 94.19 700 ALA A C 1
ATOM 5744 O O . ALA A 1 700 ? 41.881 14.342 18.428 1.00 94.19 700 ALA A O 1
ATOM 5745 N N . ILE A 1 701 ? 40.772 16.267 18.785 1.00 94.06 701 ILE A N 1
ATOM 5746 C CA . ILE A 1 701 ? 40.513 16.535 17.355 1.00 94.06 701 ILE A CA 1
ATOM 5747 C C . ILE A 1 701 ? 41.830 16.733 16.594 1.00 94.06 701 ILE A C 1
ATOM 5749 O O . ILE A 1 701 ? 42.016 16.159 15.523 1.00 94.06 701 ILE A O 1
ATOM 5753 N N . LYS A 1 702 ? 42.769 17.516 17.143 1.00 95.94 702 LYS A N 1
ATOM 5754 C CA . LYS A 1 702 ? 44.089 17.746 16.529 1.00 95.94 702 LYS A CA 1
ATOM 5755 C C . LYS A 1 702 ? 44.867 16.451 16.336 1.00 95.94 702 LYS A C 1
ATOM 5757 O O . LYS A 1 702 ? 45.454 16.250 15.274 1.00 95.94 702 LYS A O 1
ATOM 5762 N N . ASN A 1 703 ? 44.869 15.584 17.346 1.00 93.81 703 ASN A N 1
ATOM 5763 C CA . ASN A 1 703 ? 45.537 14.290 17.274 1.00 93.81 703 ASN A CA 1
ATOM 5764 C C . ASN A 1 703 ? 44.916 13.412 16.187 1.00 93.81 703 ASN A C 1
ATOM 5766 O O . ASN A 1 703 ? 45.651 12.858 15.371 1.00 93.81 703 ASN A O 1
ATOM 5770 N N . GLN A 1 704 ? 43.584 13.361 16.107 1.00 94.12 704 GLN A N 1
ATOM 5771 C CA . GLN A 1 704 ? 42.905 12.611 15.055 1.00 94.12 704 GLN A CA 1
ATOM 5772 C C . GLN A 1 704 ? 43.210 13.171 13.663 1.00 94.12 704 GLN A C 1
ATOM 5774 O O . GLN A 1 704 ? 43.590 12.421 12.767 1.00 94.12 704 GLN A O 1
ATOM 5779 N N . LEU A 1 705 ? 43.101 14.489 13.480 1.00 95.12 705 LEU A N 1
ATOM 5780 C CA . LEU A 1 705 ? 43.429 15.150 12.218 1.00 95.12 705 LEU A CA 1
ATOM 5781 C C . LEU A 1 705 ? 44.877 14.861 11.802 1.00 95.12 705 LEU A C 1
ATOM 5783 O O . LEU A 1 705 ? 45.138 14.594 10.632 1.00 95.12 705 LEU A O 1
ATOM 5787 N N . LYS A 1 706 ? 45.818 14.859 12.753 1.00 94.75 706 LYS A N 1
ATOM 5788 C CA . LYS A 1 706 ? 47.212 14.496 12.487 1.00 94.75 706 LYS A CA 1
ATOM 5789 C C . LYS A 1 706 ? 47.341 13.056 11.988 1.00 94.75 706 LYS A C 1
ATOM 5791 O O . LYS A 1 706 ? 48.039 12.842 11.005 1.00 94.75 706 LYS A O 1
ATOM 5796 N N . CYS A 1 707 ? 46.660 12.095 12.611 1.00 92.62 707 CYS A N 1
ATOM 5797 C CA . CYS A 1 707 ? 46.671 10.701 12.154 1.00 92.62 707 CYS A CA 1
ATOM 5798 C C . CYS A 1 707 ? 46.095 10.544 10.739 1.00 92.62 707 CYS A C 1
ATOM 5800 O O . CYS A 1 707 ? 46.611 9.754 9.957 1.00 92.62 707 CYS A O 1
ATOM 5802 N N . LEU A 1 708 ? 45.061 11.316 10.388 1.00 93.62 708 LEU A N 1
ATOM 5803 C CA . LEU A 1 708 ? 44.459 11.276 9.052 1.00 93.62 708 LEU A CA 1
ATOM 5804 C C . LEU A 1 708 ? 45.368 11.887 7.977 1.00 93.62 708 LEU A C 1
ATOM 5806 O O . LEU A 1 708 ? 45.404 11.382 6.858 1.00 93.62 708 LEU A O 1
ATOM 5810 N N . LEU A 1 709 ? 46.103 12.953 8.306 1.00 93.31 709 LEU A N 1
ATOM 5811 C CA . LEU A 1 709 ? 47.024 13.626 7.381 1.00 93.31 709 LEU A CA 1
ATOM 5812 C C . LEU A 1 709 ? 48.377 12.910 7.248 1.00 93.31 709 LEU A C 1
ATOM 5814 O O . LEU A 1 709 ? 49.014 12.992 6.200 1.00 93.31 709 LEU A O 1
ATOM 5818 N N . GLU A 1 710 ? 48.820 12.228 8.304 1.00 94.38 710 GLU A N 1
ATOM 5819 C CA . GLU A 1 710 ? 50.111 11.538 8.387 1.00 94.38 710 GLU A CA 1
ATOM 5820 C C . GLU A 1 710 ? 49.922 10.075 8.847 1.00 94.38 710 GLU A C 1
ATOM 5822 O O . GLU A 1 710 ? 50.409 9.708 9.925 1.00 94.38 710 GLU A O 1
ATOM 5827 N N . PRO A 1 711 ? 49.216 9.225 8.071 1.00 90.75 711 PRO A N 1
ATOM 5828 C CA . PRO A 1 711 ? 48.967 7.837 8.453 1.00 90.75 711 PRO A CA 1
ATOM 5829 C C . PRO A 1 711 ? 50.281 7.045 8.504 1.00 90.75 711 PRO A C 1
ATOM 5831 O O . PRO A 1 711 ? 51.121 7.143 7.606 1.00 90.75 711 PRO A O 1
ATOM 5834 N N . LYS A 1 712 ? 50.480 6.254 9.562 1.00 92.31 712 LYS A N 1
ATOM 5835 C CA . LYS A 1 712 ? 51.739 5.541 9.844 1.00 92.31 712 LYS A CA 1
ATOM 5836 C C . LYS A 1 712 ? 51.625 4.037 9.673 1.00 92.31 712 LYS A C 1
ATOM 5838 O O . LYS A 1 712 ? 52.619 3.389 9.345 1.00 92.31 712 LYS A O 1
ATOM 5843 N N . THR A 1 713 ? 50.451 3.469 9.924 1.00 91.81 713 THR A N 1
ATOM 5844 C CA . THR A 1 713 ? 50.206 2.034 9.753 1.00 91.81 713 THR A CA 1
ATOM 5845 C C . THR A 1 713 ? 49.590 1.739 8.388 1.00 91.81 713 THR A C 1
ATOM 5847 O O . THR A 1 713 ? 48.997 2.603 7.745 1.00 91.81 713 THR A O 1
ATOM 5850 N N . LYS A 1 714 ? 49.704 0.489 7.927 1.00 87.31 714 LYS A N 1
ATOM 5851 C CA . LYS A 1 714 ? 49.066 0.053 6.675 1.00 87.31 714 LYS A CA 1
ATOM 5852 C C . LYS A 1 714 ? 47.538 0.207 6.726 1.00 87.31 714 LYS A C 1
ATOM 5854 O O . LYS A 1 714 ? 46.927 0.529 5.713 1.00 87.31 714 LYS A O 1
ATOM 5859 N N . GLU A 1 715 ? 46.941 -0.002 7.896 1.00 82.31 715 GLU A N 1
ATOM 5860 C CA . GLU A 1 715 ? 45.504 0.179 8.126 1.00 82.31 715 GLU A CA 1
ATOM 5861 C C . GLU A 1 715 ? 45.105 1.656 8.047 1.00 82.31 715 GLU A C 1
ATOM 5863 O O . GLU A 1 715 ? 44.161 1.986 7.335 1.00 82.31 715 GLU A O 1
ATOM 5868 N N . GLU A 1 716 ? 45.869 2.550 8.684 1.00 86.00 716 GLU A N 1
ATOM 5869 C CA . GLU A 1 716 ? 45.649 4.000 8.611 1.00 86.00 716 GLU A CA 1
ATOM 5870 C C . GLU A 1 716 ? 45.797 4.522 7.177 1.00 86.00 716 GLU A C 1
ATOM 5872 O O . GLU A 1 716 ? 44.972 5.310 6.725 1.00 86.00 716 GLU A O 1
ATOM 5877 N N . ILE A 1 717 ? 46.805 4.048 6.431 1.00 89.31 717 ILE A N 1
ATOM 5878 C CA . ILE A 1 717 ? 47.011 4.431 5.025 1.00 89.31 717 ILE A CA 1
ATOM 5879 C C . ILE A 1 717 ? 45.807 4.007 4.180 1.00 89.31 717 ILE A C 1
ATOM 5881 O O . ILE A 1 717 ? 45.271 4.812 3.419 1.00 89.31 717 ILE A O 1
ATOM 5885 N N . ASN A 1 718 ? 45.353 2.760 4.329 1.00 84.75 718 ASN A N 1
ATOM 5886 C CA . ASN A 1 718 ? 44.189 2.258 3.601 1.00 84.75 718 ASN A CA 1
ATOM 5887 C C . ASN A 1 718 ? 42.916 3.041 3.953 1.00 84.75 718 ASN A C 1
ATOM 5889 O O . ASN A 1 718 ? 42.132 3.370 3.064 1.00 84.75 718 ASN A O 1
ATOM 5893 N N . TYR A 1 719 ? 42.719 3.357 5.233 1.00 85.44 719 TYR A N 1
ATOM 5894 C CA . TYR A 1 719 ? 41.571 4.126 5.699 1.00 85.44 719 TYR A CA 1
ATOM 5895 C C . TYR A 1 719 ? 41.575 5.553 5.141 1.00 85.44 719 TYR A C 1
ATOM 5897 O O . TYR A 1 719 ? 40.577 5.986 4.568 1.00 85.44 719 TYR A O 1
ATOM 5905 N N . THR A 1 720 ? 42.703 6.262 5.232 1.00 88.12 720 THR A N 1
ATOM 5906 C CA . THR A 1 720 ? 42.839 7.613 4.675 1.00 88.12 720 THR A CA 1
ATOM 5907 C C . THR A 1 720 ? 42.631 7.613 3.161 1.00 88.12 720 THR A C 1
ATOM 5909 O O . THR A 1 720 ? 41.904 8.470 2.667 1.00 88.12 720 THR A O 1
ATOM 5912 N N . ASN A 1 721 ? 43.181 6.642 2.424 1.00 86.94 721 ASN A N 1
ATOM 5913 C CA . ASN A 1 721 ? 42.943 6.527 0.980 1.00 86.94 721 ASN A CA 1
ATOM 5914 C C . ASN A 1 721 ? 41.448 6.366 0.667 1.00 86.94 721 ASN A C 1
ATOM 5916 O O . ASN A 1 721 ? 40.930 7.086 -0.179 1.00 86.94 721 ASN A O 1
ATOM 5920 N N . LYS A 1 722 ? 40.725 5.524 1.421 1.00 83.75 722 LYS A N 1
ATOM 5921 C CA . LYS A 1 722 ? 39.269 5.355 1.268 1.00 83.75 722 LYS A CA 1
ATOM 5922 C C . LYS A 1 722 ? 38.502 6.664 1.505 1.00 83.75 722 LYS A C 1
ATOM 5924 O O . LYS A 1 722 ? 37.520 6.922 0.815 1.00 83.75 722 LYS A O 1
ATOM 5929 N N . LEU A 1 723 ? 38.927 7.490 2.467 1.00 85.25 723 LEU A N 1
ATOM 5930 C CA . LEU A 1 723 ? 38.329 8.815 2.681 1.00 85.25 723 LEU A CA 1
ATOM 5931 C C . LEU A 1 723 ? 38.620 9.759 1.507 1.00 85.25 723 LEU A C 1
ATOM 5933 O O . LEU A 1 723 ? 37.710 10.440 1.045 1.00 85.25 723 LEU A O 1
ATOM 5937 N N . MET A 1 724 ? 39.853 9.771 0.994 1.00 87.50 724 MET A N 1
ATOM 5938 C CA . MET A 1 724 ? 40.221 10.602 -0.160 1.00 87.50 724 MET A CA 1
ATOM 5939 C C . MET A 1 724 ? 39.442 10.214 -1.415 1.00 87.50 724 MET A C 1
ATOM 5941 O O . MET A 1 724 ? 38.955 11.090 -2.124 1.00 87.50 724 MET A O 1
ATOM 5945 N N . ASP A 1 725 ? 39.286 8.917 -1.674 1.00 82.75 725 ASP A N 1
ATOM 5946 C CA . ASP A 1 725 ? 38.523 8.422 -2.818 1.00 82.75 725 ASP A CA 1
ATOM 5947 C C . ASP A 1 725 ? 37.061 8.887 -2.747 1.00 82.75 725 ASP A C 1
ATOM 5949 O O . ASP A 1 725 ? 36.535 9.383 -3.740 1.00 82.75 725 ASP A O 1
ATOM 5953 N N . ARG A 1 726 ? 36.439 8.844 -1.557 1.00 77.75 726 ARG A N 1
ATOM 5954 C CA . ARG A 1 726 ? 35.077 9.363 -1.321 1.00 77.75 726 ARG A CA 1
ATOM 5955 C C . ARG A 1 726 ? 34.960 10.872 -1.538 1.00 77.75 726 ARG A C 1
ATOM 5957 O O . ARG A 1 726 ? 33.974 11.337 -2.101 1.00 77.75 726 ARG A O 1
ATOM 5964 N N . MET A 1 727 ? 35.955 11.647 -1.106 1.00 82.94 727 MET A N 1
ATOM 5965 C CA . MET A 1 727 ? 35.975 13.097 -1.354 1.00 82.94 727 MET A CA 1
ATOM 5966 C C . MET A 1 727 ? 36.077 13.414 -2.849 1.00 82.94 727 MET A C 1
ATOM 5968 O O . MET A 1 727 ? 35.499 14.390 -3.327 1.00 82.94 727 MET A O 1
ATOM 5972 N N . ASN A 1 728 ? 36.834 12.599 -3.586 1.00 81.56 728 ASN A N 1
ATOM 5973 C CA . ASN A 1 728 ? 37.093 12.811 -5.004 1.00 81.56 728 ASN A CA 1
ATOM 5974 C C . ASN A 1 728 ? 35.969 12.282 -5.905 1.00 81.56 728 ASN A C 1
ATOM 5976 O O . ASN A 1 728 ? 35.806 12.800 -7.009 1.00 81.56 728 ASN A O 1
ATOM 5980 N N . SER A 1 729 ? 35.196 11.286 -5.456 1.00 73.44 729 SER A N 1
ATOM 5981 C CA . SER A 1 729 ? 34.097 10.704 -6.233 1.00 73.44 729 SER A CA 1
ATOM 5982 C C . SER A 1 729 ? 32.904 11.651 -6.384 1.00 73.44 729 SER A C 1
ATOM 5984 O O . SER A 1 729 ? 32.235 11.607 -7.411 1.00 73.44 729 SER A O 1
ATOM 5986 N N . ASP A 1 730 ? 32.658 12.539 -5.411 1.00 69.44 730 ASP A N 1
ATOM 5987 C CA . ASP A 1 730 ? 31.644 13.598 -5.524 1.00 69.44 730 ASP A CA 1
ATOM 5988 C C . ASP A 1 730 ? 32.127 14.928 -4.925 1.00 69.44 730 ASP A C 1
ATOM 5990 O O . ASP A 1 730 ? 31.874 15.299 -3.771 1.00 69.44 730 ASP A O 1
ATOM 5994 N N . VAL A 1 731 ? 32.835 15.688 -5.761 1.00 76.50 731 VAL A N 1
ATOM 5995 C CA . VAL A 1 731 ? 33.376 17.001 -5.394 1.00 76.50 731 VAL A CA 1
ATOM 5996 C C . VAL A 1 731 ? 32.261 18.022 -5.115 1.00 76.50 731 VAL A C 1
ATOM 5998 O O . VAL A 1 731 ? 32.473 18.961 -4.342 1.00 76.50 731 VAL A O 1
ATOM 6001 N N . LYS A 1 732 ? 31.080 17.878 -5.736 1.00 71.25 732 LYS A N 1
ATOM 6002 C CA . LYS A 1 732 ? 29.960 18.817 -5.568 1.00 71.25 732 LYS A CA 1
ATOM 6003 C C . LYS A 1 732 ? 29.310 18.620 -4.200 1.00 71.25 732 LYS A C 1
ATOM 6005 O O . LYS A 1 732 ? 29.188 19.591 -3.454 1.00 71.25 732 LYS A O 1
ATOM 6010 N N . ASP A 1 733 ? 28.986 17.381 -3.853 1.00 70.25 733 ASP A N 1
ATOM 6011 C CA . ASP A 1 733 ? 28.449 16.995 -2.546 1.00 70.25 733 ASP A CA 1
ATOM 6012 C C . ASP A 1 733 ? 29.431 17.333 -1.413 1.00 70.25 733 ASP A C 1
ATOM 6014 O O . ASP A 1 733 ? 29.067 17.988 -0.436 1.00 70.25 733 ASP A O 1
ATOM 6018 N N . THR A 1 734 ? 30.721 17.031 -1.594 1.00 74.69 734 THR A N 1
ATOM 6019 C CA . THR A 1 734 ? 31.769 17.383 -0.618 1.00 74.69 734 THR A CA 1
ATOM 6020 C C . THR A 1 734 ? 31.822 18.894 -0.347 1.00 74.69 734 THR A C 1
ATOM 6022 O O . THR A 1 734 ? 31.933 19.327 0.806 1.00 74.69 734 THR A O 1
ATOM 6025 N N . LYS A 1 735 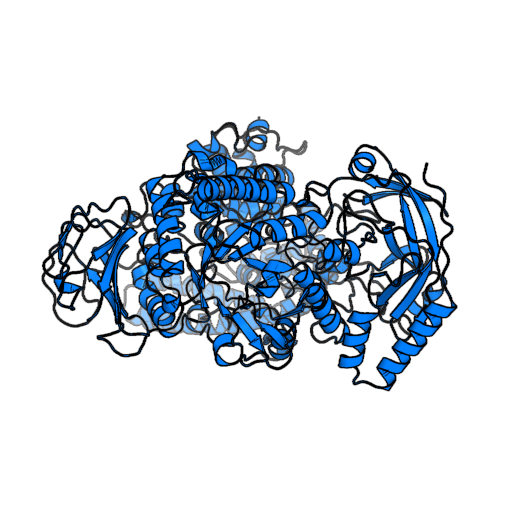? 31.703 19.729 -1.390 1.00 78.94 735 LYS A N 1
ATOM 6026 C CA . LYS A 1 735 ? 31.634 21.192 -1.233 1.00 78.94 735 LYS A CA 1
ATOM 6027 C C . LYS A 1 735 ? 30.358 21.636 -0.526 1.00 78.94 735 LYS A C 1
ATOM 6029 O O . LYS A 1 735 ? 30.436 22.488 0.357 1.00 78.94 735 LYS A O 1
ATOM 6034 N N . GLN A 1 736 ? 29.211 21.069 -0.893 1.00 77.81 736 GLN A N 1
ATOM 6035 C CA . GLN A 1 736 ? 27.927 21.398 -0.279 1.00 77.81 736 GLN A CA 1
ATOM 6036 C C . GLN A 1 736 ? 27.926 21.059 1.218 1.00 77.81 736 GLN A C 1
ATOM 6038 O O . GLN A 1 736 ? 27.612 21.926 2.033 1.00 77.81 736 GLN A O 1
ATOM 6043 N N . ARG A 1 737 ? 28.401 19.866 1.600 1.00 79.94 737 ARG A N 1
ATOM 6044 C CA . ARG A 1 737 ? 28.579 19.467 3.006 1.00 79.94 737 ARG A CA 1
ATOM 6045 C C . ARG A 1 737 ? 29.439 20.447 3.791 1.00 79.94 737 ARG A C 1
ATOM 6047 O O . ARG A 1 737 ? 29.105 20.787 4.922 1.00 79.94 737 ARG A O 1
ATOM 6054 N N . MET A 1 738 ? 30.543 20.910 3.206 1.00 86.50 738 MET A N 1
ATOM 6055 C CA . MET A 1 738 ? 31.427 21.873 3.862 1.00 86.50 738 MET A CA 1
ATOM 6056 C C . MET A 1 738 ? 30.712 23.202 4.149 1.00 86.50 738 MET A C 1
ATOM 6058 O O . MET A 1 738 ? 30.897 23.766 5.228 1.00 86.50 738 MET A O 1
ATOM 6062 N N . VAL A 1 739 ? 29.901 23.696 3.206 1.00 83.88 739 VAL A N 1
ATOM 6063 C CA . VAL A 1 739 ? 29.090 24.910 3.396 1.00 83.88 739 VAL A CA 1
ATOM 6064 C C . VAL A 1 739 ? 28.080 24.692 4.523 1.00 83.88 739 VAL A C 1
ATOM 6066 O O . VAL A 1 739 ? 28.099 25.436 5.503 1.00 83.88 739 VAL A O 1
ATOM 6069 N N . SER A 1 740 ? 27.294 23.616 4.455 1.00 79.25 740 SER A N 1
ATOM 6070 C CA . SER A 1 740 ? 26.285 23.298 5.472 1.00 79.25 740 SER A CA 1
ATOM 6071 C C . SER A 1 740 ? 26.884 23.084 6.868 1.00 79.25 740 SER A C 1
ATOM 6073 O O . SER A 1 740 ? 26.308 23.512 7.867 1.00 79.25 740 SER A O 1
ATOM 6075 N N . ALA A 1 741 ? 28.065 22.465 6.967 1.00 85.38 741 ALA A N 1
ATOM 6076 C CA . ALA A 1 741 ? 28.762 22.278 8.238 1.00 85.38 741 ALA A CA 1
ATOM 6077 C C . ALA A 1 741 ? 29.169 23.616 8.872 1.00 85.38 741 ALA A C 1
ATOM 6079 O O . ALA A 1 741 ? 28.984 23.806 10.073 1.00 85.38 741 ALA A O 1
ATOM 6080 N N . LYS A 1 742 ? 29.682 24.564 8.075 1.00 88.75 742 LYS A N 1
ATOM 6081 C CA . LYS A 1 742 ? 30.052 25.902 8.564 1.00 88.75 742 LYS A CA 1
ATOM 6082 C C . LYS A 1 742 ? 28.833 26.686 9.053 1.00 88.75 742 LYS A C 1
ATOM 6084 O O . LYS A 1 742 ? 28.881 27.246 10.145 1.00 88.75 742 LYS A O 1
ATOM 6089 N N . GLU A 1 743 ? 27.730 26.656 8.309 1.00 86.25 743 GLU A N 1
ATOM 6090 C CA . GLU A 1 743 ? 26.463 27.275 8.729 1.00 86.25 743 GLU A CA 1
ATOM 6091 C C . GLU A 1 743 ? 25.945 26.672 10.047 1.00 86.25 743 GLU A C 1
ATOM 6093 O O . GLU A 1 743 ? 25.523 27.393 10.958 1.00 86.25 743 GLU A O 1
ATOM 6098 N N . LEU A 1 744 ? 26.034 25.343 10.194 1.00 83.88 744 LEU A N 1
ATOM 6099 C CA . LEU A 1 744 ? 25.680 24.653 11.433 1.00 83.88 744 LEU A CA 1
ATOM 6100 C C . LEU A 1 744 ? 26.572 25.093 12.601 1.00 83.88 744 LEU A C 1
ATOM 6102 O O . LEU A 1 744 ? 26.057 25.331 13.699 1.00 83.88 744 LEU A O 1
ATOM 6106 N N . PHE A 1 745 ? 27.885 25.220 12.382 1.00 92.31 745 PHE A N 1
ATOM 6107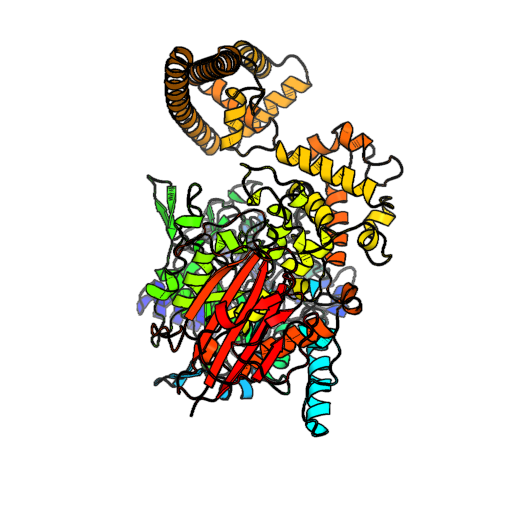 C CA . PHE A 1 745 ? 28.815 25.689 13.409 1.00 92.31 745 PHE A CA 1
ATOM 6108 C C . PHE A 1 745 ? 28.448 27.087 13.899 1.00 92.31 745 PHE A C 1
ATOM 6110 O O . PHE A 1 745 ? 28.368 27.298 15.108 1.00 92.31 745 PHE A O 1
ATOM 6117 N N . GLU A 1 746 ? 28.162 28.022 12.993 1.00 89.19 746 GLU A N 1
ATOM 6118 C CA . GLU A 1 746 ? 27.751 29.387 13.340 1.00 89.19 746 GLU A CA 1
ATOM 6119 C C . GLU A 1 746 ? 26.443 29.403 14.143 1.00 89.19 746 GLU A C 1
ATOM 6121 O O . GLU A 1 746 ? 26.368 30.013 15.219 1.00 89.19 746 GLU A O 1
ATOM 6126 N N . LYS A 1 747 ? 25.425 28.670 13.672 1.00 87.19 747 LYS A N 1
ATOM 6127 C CA . LYS A 1 747 ? 24.122 28.562 14.344 1.00 87.19 747 LYS A CA 1
ATOM 6128 C C . LYS A 1 747 ? 24.259 27.974 15.749 1.00 87.19 747 LYS A C 1
ATOM 6130 O O . LYS A 1 747 ? 23.715 28.526 16.710 1.00 87.19 747 LYS A O 1
ATOM 6135 N N . LYS A 1 748 ? 24.994 26.867 15.892 1.00 88.38 748 LYS A N 1
ATOM 6136 C CA . LYS A 1 748 ? 25.183 26.190 17.181 1.00 88.38 748 LYS A CA 1
ATOM 6137 C C . LYS A 1 748 ? 26.054 27.012 18.127 1.00 88.38 748 LYS A C 1
ATOM 6139 O O . LYS A 1 748 ? 25.730 27.097 19.308 1.00 88.38 748 LYS A O 1
ATOM 6144 N N . LEU A 1 749 ? 27.098 27.672 17.627 1.00 92.12 749 LEU A N 1
ATOM 6145 C CA . LEU A 1 749 ? 27.935 28.575 18.418 1.00 92.12 749 LEU A CA 1
ATOM 6146 C C . LEU A 1 749 ? 27.102 29.724 19.005 1.00 92.12 749 LEU A C 1
ATOM 6148 O O . LEU A 1 749 ? 27.241 30.039 20.185 1.00 92.12 749 LEU A O 1
ATOM 6152 N N . SER A 1 750 ? 26.202 30.319 18.217 1.00 90.62 750 SER A N 1
ATOM 6153 C CA . SER A 1 750 ? 25.263 31.343 18.696 1.00 90.62 750 SER A CA 1
ATOM 6154 C C . SER A 1 750 ? 24.350 30.815 19.815 1.00 90.62 750 SER A C 1
ATOM 6156 O O . SER A 1 750 ? 24.249 31.433 20.879 1.00 90.62 750 SER A O 1
ATOM 6158 N N . LEU A 1 751 ? 23.753 29.630 19.621 1.00 89.62 751 LEU A N 1
ATOM 6159 C CA . LEU A 1 751 ? 22.885 28.987 20.614 1.00 89.62 751 LEU A CA 1
ATOM 6160 C C . LEU A 1 751 ? 23.625 28.685 21.925 1.00 89.62 751 LEU A C 1
ATOM 6162 O O . LEU A 1 751 ? 23.147 29.058 22.994 1.00 89.62 751 LEU A O 1
ATOM 6166 N N . LEU A 1 752 ? 24.803 28.061 21.845 1.00 90.94 752 LEU A N 1
ATOM 6167 C CA . LEU A 1 752 ? 25.604 27.697 23.015 1.00 90.94 752 LEU A CA 1
ATOM 6168 C C . LEU A 1 752 ? 26.099 28.932 23.775 1.00 90.94 752 LEU A C 1
ATOM 6170 O O . LEU A 1 752 ? 26.103 28.922 25.001 1.00 90.94 752 LEU A O 1
ATOM 6174 N N . ASN A 1 753 ? 26.465 30.019 23.085 1.00 90.62 753 ASN A N 1
ATOM 6175 C CA . ASN A 1 753 ? 26.819 31.280 23.749 1.00 90.62 753 ASN A CA 1
ATOM 6176 C C . ASN A 1 753 ? 25.621 31.885 24.502 1.00 90.62 753 ASN A C 1
ATOM 6178 O O . ASN A 1 753 ? 25.784 32.406 25.609 1.00 90.62 753 ASN A O 1
ATOM 6182 N N . LYS A 1 754 ? 24.410 31.805 23.931 1.00 90.62 754 LYS A N 1
ATOM 6183 C CA . LYS A 1 754 ? 23.178 32.249 24.599 1.00 90.62 754 LYS A CA 1
ATOM 6184 C C . LYS A 1 754 ? 22.860 31.385 25.822 1.00 90.62 754 LYS A C 1
ATOM 6186 O O . LYS A 1 754 ? 22.538 31.928 26.875 1.00 90.62 754 LYS A O 1
ATOM 6191 N N . GLU A 1 755 ? 22.992 30.066 25.703 1.00 89.12 755 GLU A N 1
ATOM 6192 C CA . GLU A 1 755 ? 22.776 29.136 26.813 1.00 89.12 755 GLU A CA 1
ATOM 6193 C C . GLU A 1 755 ? 23.816 29.325 27.924 1.00 89.12 755 GLU A C 1
ATOM 6195 O O . GLU A 1 755 ? 23.449 29.430 29.091 1.00 89.12 755 GLU A O 1
ATOM 6200 N N . LEU A 1 756 ? 25.096 29.486 27.573 1.00 88.56 756 LEU A N 1
ATOM 6201 C CA . LEU A 1 756 ? 26.163 29.796 28.525 1.00 88.56 756 LEU A CA 1
ATOM 6202 C C . LEU A 1 756 ? 25.885 31.110 29.266 1.00 88.56 756 LEU A C 1
ATOM 6204 O O . LEU A 1 756 ? 26.068 31.173 30.477 1.00 88.56 756 LEU A O 1
ATOM 6208 N N . SER A 1 757 ? 25.381 32.131 28.566 1.00 86.12 757 SER A N 1
ATOM 6209 C CA . SER A 1 757 ? 24.963 33.395 29.190 1.00 86.12 757 SER A CA 1
ATOM 6210 C C . SER A 1 757 ? 23.806 33.193 30.179 1.00 86.12 757 SER A C 1
ATOM 6212 O O . SER A 1 757 ? 23.811 33.802 31.245 1.00 86.12 757 SER A O 1
ATOM 6214 N N . SER A 1 758 ? 22.837 32.322 29.864 1.00 85.06 758 SER A N 1
ATOM 6215 C CA . SER A 1 758 ? 21.732 31.969 30.776 1.00 85.06 758 SER A CA 1
ATOM 6216 C C . SER A 1 758 ? 22.239 31.256 32.025 1.00 85.06 758 SER A C 1
ATOM 6218 O O . SER A 1 758 ? 21.929 31.672 33.136 1.00 85.06 758 SER A O 1
ATOM 6220 N N . VAL A 1 759 ? 23.085 30.236 31.853 1.00 83.38 759 VAL A N 1
ATOM 6221 C CA . VAL A 1 759 ? 23.657 29.466 32.967 1.00 83.38 759 VAL A CA 1
ATOM 6222 C C . VAL A 1 759 ? 24.509 30.364 33.871 1.00 83.38 759 VAL A C 1
ATOM 6224 O O . VAL A 1 759 ? 24.415 30.268 35.092 1.00 83.38 759 VAL A O 1
ATOM 6227 N N . LEU A 1 760 ? 25.291 31.287 33.299 1.00 80.25 760 LEU A N 1
ATOM 6228 C CA . LEU A 1 760 ? 26.059 32.276 34.065 1.00 80.25 760 LEU A CA 1
ATOM 6229 C C . LEU A 1 760 ? 25.159 33.205 34.898 1.00 80.25 760 LEU A C 1
ATOM 6231 O O . LEU A 1 760 ? 25.528 33.553 36.019 1.00 80.25 760 LEU A O 1
ATOM 6235 N N . ASN A 1 761 ? 23.977 33.565 34.388 1.00 77.12 761 ASN A N 1
ATOM 6236 C CA . ASN A 1 761 ? 22.990 34.356 35.129 1.00 77.12 761 ASN A CA 1
ATOM 6237 C C . ASN A 1 761 ? 22.280 33.531 36.223 1.00 77.12 761 ASN A C 1
ATOM 6239 O O . ASN A 1 761 ? 21.970 34.058 37.287 1.00 77.12 761 ASN A O 1
ATOM 6243 N N . GLU A 1 762 ? 22.038 32.237 35.995 1.00 71.94 762 GLU A N 1
ATOM 6244 C CA . GLU A 1 762 ? 21.373 31.328 36.947 1.00 71.94 762 GLU A CA 1
ATOM 6245 C C . GLU A 1 762 ? 22.274 30.908 38.118 1.00 71.94 762 GLU A C 1
ATOM 6247 O O . GLU A 1 762 ? 21.808 30.794 39.255 1.00 71.94 762 GLU A O 1
ATOM 6252 N N . ILE A 1 763 ? 23.581 30.742 37.881 1.00 65.94 763 ILE A N 1
ATOM 6253 C CA . ILE A 1 763 ? 24.589 30.468 38.927 1.00 65.94 763 ILE A CA 1
ATOM 6254 C C . ILE A 1 763 ? 24.636 31.584 39.977 1.00 65.94 763 ILE A C 1
ATOM 6256 O O . ILE A 1 763 ? 25.036 31.355 41.118 1.00 65.94 763 ILE A O 1
ATOM 6260 N N . GLN A 1 764 ? 24.163 32.779 39.625 1.00 58.84 764 GLN A N 1
ATOM 6261 C CA . GLN A 1 764 ? 24.040 33.900 40.545 1.00 58.84 764 GLN A CA 1
ATOM 6262 C C . GLN A 1 764 ? 22.964 33.680 41.636 1.00 58.84 764 GLN A C 1
ATOM 6264 O O . GLN A 1 764 ? 22.950 34.442 42.603 1.00 58.84 764 GLN A O 1
ATOM 6269 N N . TYR A 1 765 ? 22.102 32.648 41.529 1.00 56.59 765 TYR A N 1
ATOM 6270 C CA . TYR A 1 765 ? 20.919 32.480 42.390 1.00 56.59 765 TYR A CA 1
ATOM 6271 C C . TYR A 1 765 ? 20.660 31.078 43.005 1.00 56.59 765 TYR A C 1
ATOM 6273 O O . TYR A 1 765 ? 19.868 31.023 43.945 1.00 56.59 765 TYR A O 1
ATOM 6281 N N . LEU A 1 766 ? 21.292 29.964 42.583 1.00 51.50 766 LEU A N 1
ATOM 6282 C CA . LEU A 1 766 ? 21.058 28.607 43.153 1.00 51.50 766 LEU A CA 1
ATOM 6283 C C . LEU A 1 766 ? 22.305 27.673 43.147 1.00 51.50 766 LEU A C 1
ATOM 6285 O O . LEU A 1 766 ? 23.315 27.969 42.511 1.00 51.50 766 LEU A O 1
ATOM 6289 N N . GLU A 1 767 ? 22.231 26.558 43.900 1.00 53.72 767 GLU A N 1
ATOM 6290 C CA . GLU A 1 767 ? 23.318 25.621 44.281 1.00 53.72 767 GLU A CA 1
ATOM 6291 C C . GLU A 1 767 ? 24.272 25.144 43.153 1.00 53.72 767 GLU A C 1
ATOM 6293 O O . GLU A 1 767 ? 23.883 24.889 42.016 1.00 53.72 767 GLU A O 1
ATOM 6298 N N . HIS A 1 768 ? 25.557 24.977 43.508 1.00 58.25 768 HIS A N 1
ATOM 6299 C CA . HIS A 1 768 ? 26.709 25.057 42.593 1.00 58.25 768 HIS A CA 1
ATOM 6300 C C . HIS A 1 768 ? 27.054 23.822 41.728 1.00 58.25 768 HIS A C 1
ATOM 6302 O O . HIS A 1 768 ? 27.657 23.990 40.672 1.00 58.25 768 HIS A O 1
ATOM 6308 N N . SER A 1 769 ? 26.699 22.582 42.089 1.00 59.47 769 SER A N 1
ATOM 6309 C CA . SER A 1 769 ? 27.373 21.414 41.466 1.00 59.47 769 SER A CA 1
ATOM 6310 C C . SER A 1 769 ? 26.887 21.012 40.059 1.00 59.47 769 SER A C 1
ATOM 6312 O O . SER A 1 769 ? 27.679 20.519 39.250 1.00 59.47 769 SER A O 1
ATOM 6314 N N . THR A 1 770 ? 25.608 21.216 39.730 1.00 63.00 770 THR A N 1
ATOM 6315 C CA . THR A 1 770 ? 25.039 20.820 38.423 1.00 63.00 770 THR A CA 1
ATOM 6316 C C . THR A 1 770 ? 25.339 21.859 37.340 1.00 63.00 770 THR A C 1
ATOM 6318 O O . THR A 1 770 ? 25.683 21.507 36.209 1.00 63.00 770 THR A O 1
ATOM 6321 N N . ASN A 1 771 ? 25.286 23.144 37.699 1.00 70.88 771 ASN A N 1
ATOM 6322 C CA . ASN A 1 771 ? 25.522 24.249 36.772 1.00 70.88 771 ASN A CA 1
ATOM 6323 C C . ASN A 1 771 ? 27.000 24.373 36.368 1.00 70.88 771 ASN A C 1
ATOM 6325 O O . ASN A 1 771 ? 27.290 24.706 35.220 1.00 70.88 771 ASN A O 1
ATOM 6329 N N . GLU A 1 772 ? 27.940 24.026 37.254 1.00 76.25 772 GLU A N 1
ATOM 6330 C CA . GLU A 1 772 ? 29.370 23.963 36.920 1.00 76.25 772 GLU A CA 1
ATOM 6331 C C . GLU A 1 772 ? 29.668 22.922 35.836 1.00 76.25 772 GLU A C 1
ATOM 6333 O O . GLU A 1 772 ? 30.337 23.233 34.850 1.00 76.25 772 GLU A O 1
ATOM 6338 N N . LYS A 1 773 ? 29.119 21.705 35.958 1.00 80.19 773 LYS A N 1
ATOM 6339 C CA . LYS A 1 773 ? 29.282 20.656 34.936 1.00 80.19 773 LYS A CA 1
ATOM 6340 C C . LYS A 1 773 ? 28.723 21.098 33.586 1.00 80.19 773 LYS A C 1
ATOM 6342 O O . LYS A 1 773 ? 29.385 20.928 32.562 1.00 80.19 773 LYS A O 1
ATOM 6347 N N . LYS A 1 774 ? 27.544 21.728 33.595 1.00 83.38 774 LYS A N 1
ATOM 6348 C CA . LYS A 1 774 ? 26.916 22.270 32.386 1.00 83.38 774 LYS A CA 1
ATOM 6349 C C . LYS A 1 774 ? 27.773 23.368 31.745 1.00 83.38 774 LYS A C 1
ATOM 6351 O O . LYS A 1 774 ? 27.998 23.333 30.540 1.00 83.38 774 LYS A O 1
ATOM 6356 N N . MET A 1 775 ? 28.329 24.297 32.527 1.00 85.38 775 MET A N 1
ATOM 6357 C CA . MET A 1 775 ? 29.245 25.324 32.006 1.00 85.38 775 MET A CA 1
ATOM 6358 C C . MET A 1 775 ? 30.523 24.748 31.394 1.00 85.38 775 MET A C 1
ATOM 6360 O O . MET A 1 775 ? 30.981 25.249 30.365 1.00 85.38 775 MET A O 1
ATOM 6364 N N . ILE A 1 776 ? 31.128 23.739 32.028 1.00 86.31 776 ILE A N 1
ATOM 6365 C CA . ILE A 1 776 ? 32.341 23.089 31.512 1.00 86.31 776 ILE A CA 1
ATOM 6366 C C . ILE A 1 776 ? 32.044 22.459 30.148 1.00 86.31 776 ILE A C 1
ATOM 6368 O O . ILE A 1 776 ? 32.790 22.700 29.197 1.00 86.31 776 ILE A O 1
ATOM 6372 N N . SER A 1 777 ? 30.919 21.746 30.037 1.00 87.31 777 SER A N 1
ATOM 6373 C CA . SER A 1 777 ? 30.448 21.174 28.774 1.00 87.31 777 SER A CA 1
ATOM 6374 C C . SER A 1 777 ? 30.246 22.249 27.698 1.00 87.31 777 SER A C 1
ATOM 6376 O O . SER A 1 777 ? 30.860 22.183 26.633 1.00 87.31 777 SER A O 1
ATOM 6378 N N . LEU A 1 778 ? 29.479 23.308 27.991 1.00 90.38 778 LEU A N 1
ATOM 6379 C CA . LEU A 1 778 ? 29.204 24.394 27.040 1.00 90.38 778 LEU A CA 1
ATOM 6380 C C . LEU A 1 778 ? 30.491 25.064 26.530 1.00 90.38 778 LEU A C 1
ATOM 6382 O O . LEU A 1 778 ? 30.664 25.239 25.323 1.00 90.38 778 LEU A O 1
ATOM 6386 N N . ASN A 1 779 ? 31.424 25.401 27.427 1.00 91.38 779 ASN A N 1
ATOM 6387 C CA . ASN A 1 779 ? 32.701 26.019 27.051 1.00 91.38 779 ASN A CA 1
ATOM 6388 C C . ASN A 1 779 ? 33.566 25.094 26.189 1.00 91.38 779 ASN A C 1
ATOM 6390 O O . ASN A 1 779 ? 34.199 25.545 25.232 1.00 91.38 779 ASN A O 1
ATOM 6394 N N . MET A 1 780 ? 33.585 23.802 26.509 1.00 93.31 780 MET A N 1
ATOM 6395 C CA . MET A 1 780 ? 34.289 22.792 25.726 1.00 93.31 780 MET A CA 1
ATOM 6396 C C . MET A 1 780 ? 33.712 22.690 24.305 1.00 93.31 780 MET A C 1
ATOM 6398 O O . MET A 1 780 ? 34.478 22.723 23.339 1.00 93.31 780 MET A O 1
ATOM 6402 N N . GLN A 1 781 ? 32.384 22.621 24.160 1.00 93.06 781 GLN A N 1
ATOM 6403 C CA . GLN A 1 781 ? 31.721 22.583 22.851 1.00 93.06 781 GLN A CA 1
ATOM 6404 C C . GLN A 1 781 ? 32.003 23.861 22.036 1.00 93.06 781 GLN A C 1
ATOM 6406 O O . GLN A 1 781 ? 32.383 23.782 20.867 1.00 93.06 781 GLN A O 1
ATOM 6411 N N . ILE A 1 782 ? 31.922 25.041 22.668 1.00 94.56 782 ILE A N 1
ATOM 6412 C CA . ILE A 1 782 ? 32.263 26.338 22.052 1.00 94.56 782 ILE A CA 1
ATOM 6413 C C . ILE A 1 782 ? 33.716 26.361 21.558 1.00 94.56 782 ILE A C 1
ATOM 6415 O O . ILE A 1 782 ? 33.990 26.841 20.456 1.00 94.56 782 ILE A O 1
ATOM 6419 N N . HIS A 1 783 ? 34.661 25.855 22.354 1.00 95.50 783 HIS A N 1
ATOM 6420 C CA . HIS A 1 783 ? 36.074 25.832 21.981 1.00 95.50 783 HIS A CA 1
ATOM 6421 C C . HIS A 1 783 ? 36.333 24.912 20.779 1.00 95.50 783 HIS A C 1
ATOM 6423 O O . HIS A 1 783 ? 37.074 25.293 19.871 1.00 95.50 783 HIS A O 1
ATOM 6429 N N . LYS A 1 784 ? 35.678 23.745 20.732 1.00 95.88 784 LYS A N 1
ATOM 6430 C CA . LYS A 1 784 ? 35.734 22.838 19.576 1.00 95.88 784 LYS A CA 1
ATOM 6431 C C . LYS A 1 784 ? 35.162 23.488 18.317 1.00 95.88 784 LYS A C 1
ATOM 6433 O O . LYS A 1 784 ? 35.836 23.474 17.293 1.00 95.88 784 LYS A O 1
ATOM 6438 N N . LEU A 1 785 ? 33.993 24.127 18.404 1.00 95.06 785 LEU A N 1
ATOM 6439 C CA . LEU A 1 785 ? 33.379 24.834 17.272 1.00 95.06 785 LEU A CA 1
ATOM 6440 C C . LEU A 1 785 ? 34.288 25.923 16.699 1.00 95.06 785 LEU A C 1
ATOM 6442 O O . LEU A 1 785 ? 34.500 25.961 15.493 1.00 95.06 785 LEU A O 1
ATOM 6446 N N . LYS A 1 786 ? 34.882 26.764 17.555 1.00 94.88 786 LYS A N 1
ATOM 6447 C CA . LYS A 1 786 ? 35.828 27.802 17.112 1.00 94.88 786 LYS A CA 1
ATOM 6448 C C . LYS A 1 786 ? 37.026 27.204 16.375 1.00 94.88 786 LYS A C 1
ATOM 6450 O O . LYS A 1 786 ? 37.365 27.664 15.294 1.00 94.88 786 LYS A O 1
ATOM 6455 N N . TYR A 1 787 ? 37.621 26.144 16.927 1.00 96.56 787 TYR A N 1
ATOM 6456 C CA . TYR A 1 787 ? 38.736 25.457 16.278 1.00 96.56 787 TYR A CA 1
ATOM 6457 C C . TYR A 1 787 ? 38.352 24.883 14.906 1.00 96.56 787 TYR A C 1
ATOM 6459 O O . TYR A 1 787 ? 39.103 25.052 13.951 1.00 96.56 787 TYR A O 1
ATOM 6467 N N . LEU A 1 788 ? 37.188 24.233 14.800 1.00 95.81 788 LEU A N 1
ATOM 6468 C CA . LEU A 1 788 ? 36.698 23.651 13.546 1.00 95.81 788 LEU A CA 1
ATOM 6469 C C . LEU A 1 788 ? 36.433 24.720 12.477 1.00 95.81 788 LEU A C 1
ATOM 6471 O O . LEU A 1 788 ? 36.775 24.503 11.315 1.00 95.81 788 LEU A O 1
ATOM 6475 N N . SER A 1 789 ? 35.877 25.873 12.862 1.00 93.69 789 SER A N 1
ATOM 6476 C CA . SER A 1 789 ? 35.642 27.004 11.955 1.00 93.69 789 SER A CA 1
ATOM 6477 C C . SER A 1 789 ? 36.934 27.616 11.398 1.00 93.69 789 SER A C 1
ATOM 6479 O O . SER A 1 789 ? 36.920 28.137 10.284 1.00 93.69 789 SER A O 1
ATOM 6481 N N . ASP A 1 790 ? 38.044 27.517 12.137 1.00 94.75 790 ASP A N 1
ATOM 6482 C CA . ASP A 1 790 ? 39.352 28.072 11.757 1.00 94.75 790 ASP A CA 1
ATOM 6483 C C . ASP A 1 790 ? 40.215 27.105 10.913 1.00 94.75 790 ASP A C 1
ATOM 6485 O O . ASP A 1 790 ? 41.310 27.464 10.465 1.00 94.75 790 ASP A O 1
ATOM 6489 N N . LEU A 1 791 ? 39.763 25.865 10.692 1.00 95.69 791 LEU A N 1
ATOM 6490 C CA . LEU A 1 791 ? 40.500 24.875 9.904 1.00 95.69 791 LEU A CA 1
ATOM 6491 C C . LEU A 1 791 ? 40.581 25.250 8.419 1.00 95.69 791 LEU A C 1
ATOM 6493 O O . LEU A 1 791 ? 39.654 25.806 7.827 1.00 95.69 791 LEU A O 1
ATOM 6497 N N . LYS A 1 792 ? 41.683 24.852 7.767 1.00 94.94 792 LYS A N 1
ATOM 6498 C CA . LYS A 1 792 ? 41.775 24.915 6.300 1.00 94.94 792 LYS A CA 1
ATOM 6499 C C . LYS A 1 792 ? 40.748 23.973 5.676 1.00 94.94 792 LYS A C 1
ATOM 6501 O O . LYS A 1 792 ? 40.496 22.901 6.219 1.00 94.94 792 LYS A O 1
ATOM 6506 N N . GLU A 1 793 ? 40.244 24.319 4.491 1.00 91.38 793 GLU A N 1
ATOM 6507 C CA . GLU A 1 793 ? 39.170 23.564 3.825 1.00 91.38 793 GLU A CA 1
ATOM 6508 C C . GLU A 1 793 ? 39.454 22.065 3.733 1.00 91.38 793 GLU A C 1
ATOM 6510 O O . GLU A 1 793 ? 38.639 21.269 4.178 1.00 91.38 793 GLU A O 1
ATOM 6515 N N . PHE A 1 794 ? 40.639 21.674 3.265 1.00 91.50 794 PHE A N 1
ATOM 6516 C CA . PHE A 1 794 ? 41.015 20.263 3.160 1.00 91.50 794 PHE A CA 1
ATOM 6517 C C . PHE A 1 794 ? 41.043 19.532 4.515 1.00 91.50 794 PHE A C 1
ATOM 6519 O O . PHE A 1 794 ? 40.642 18.377 4.613 1.00 91.50 794 PHE A O 1
ATOM 6526 N N . GLN A 1 795 ? 41.488 20.211 5.578 1.00 94.50 795 GLN A N 1
ATOM 6527 C CA . GLN A 1 795 ? 41.534 19.639 6.929 1.00 94.50 795 GLN A CA 1
ATOM 6528 C C . GLN A 1 795 ? 40.131 19.447 7.502 1.00 94.50 795 GLN A C 1
ATOM 6530 O O . GLN A 1 795 ? 39.867 18.461 8.184 1.00 94.50 795 GLN A O 1
ATOM 6535 N N . LEU A 1 796 ? 39.233 20.390 7.221 1.00 93.06 796 LEU A N 1
ATOM 6536 C CA . LEU A 1 796 ? 37.838 20.259 7.600 1.00 93.06 796 LEU A CA 1
ATOM 6537 C C . LEU A 1 796 ? 37.158 19.157 6.780 1.00 93.06 796 LEU A C 1
ATOM 6539 O O . LEU A 1 796 ? 36.491 18.317 7.365 1.00 93.06 796 LEU A O 1
ATOM 6543 N N . GLN A 1 797 ? 37.374 19.100 5.464 1.00 91.19 797 GLN A N 1
ATOM 6544 C CA . GLN A 1 797 ? 36.793 18.075 4.590 1.00 91.19 797 GLN A CA 1
ATOM 6545 C C . GLN A 1 797 ? 37.154 16.658 5.044 1.00 91.19 797 GLN A C 1
ATOM 6547 O O . GLN A 1 797 ? 36.259 15.842 5.238 1.00 91.19 797 GLN A O 1
ATOM 6552 N N . ILE A 1 798 ? 38.435 16.379 5.303 1.00 91.75 798 ILE A N 1
ATOM 6553 C CA . ILE A 1 798 ? 38.846 15.043 5.755 1.00 91.75 798 ILE A CA 1
ATOM 6554 C C . ILE A 1 798 ? 38.281 14.696 7.141 1.00 91.75 798 ILE A C 1
ATOM 6556 O O . ILE A 1 798 ? 37.952 13.539 7.395 1.00 91.75 798 ILE A O 1
ATOM 6560 N N . LEU A 1 799 ? 38.117 15.682 8.036 1.00 92.00 799 LEU A N 1
ATOM 6561 C CA . LEU A 1 799 ? 37.452 15.476 9.327 1.00 92.00 799 LEU A CA 1
ATOM 6562 C C . LEU A 1 799 ? 35.952 15.241 9.174 1.00 92.00 799 LEU A C 1
ATOM 6564 O O . LEU A 1 799 ? 35.409 14.410 9.896 1.00 92.00 799 LEU A O 1
ATOM 6568 N N . LEU A 1 800 ? 35.283 15.940 8.257 1.00 88.62 800 LEU A N 1
ATOM 6569 C CA . LEU A 1 800 ? 33.866 15.734 7.965 1.00 88.62 800 LEU A CA 1
ATOM 6570 C C . LEU A 1 800 ? 33.637 14.337 7.380 1.00 88.62 800 LEU A C 1
ATOM 6572 O O . LEU A 1 800 ? 32.767 13.626 7.869 1.00 88.62 800 LEU A O 1
ATOM 6576 N N . GLU A 1 801 ? 34.468 13.892 6.435 1.00 86.94 801 GLU A N 1
ATOM 6577 C CA . GLU A 1 801 ? 34.398 12.522 5.911 1.00 86.94 801 GLU A CA 1
ATOM 6578 C C . GLU A 1 801 ? 34.731 11.469 6.964 1.00 86.94 801 GLU A C 1
ATOM 6580 O O . GLU A 1 801 ? 34.061 10.440 7.056 1.00 86.94 801 GLU A O 1
ATOM 6585 N N . HIS A 1 802 ? 35.736 11.727 7.804 1.00 88.81 802 HIS A N 1
ATOM 6586 C CA . HIS A 1 802 ? 36.033 10.857 8.933 1.00 88.81 802 HIS A CA 1
ATOM 6587 C C . HIS A 1 802 ? 34.833 10.762 9.879 1.00 88.81 802 HIS A C 1
ATOM 6589 O O . HIS A 1 802 ? 34.465 9.660 10.268 1.00 88.81 802 HIS A O 1
ATOM 6595 N N . SER A 1 803 ? 34.204 11.889 10.214 1.00 84.62 803 SER A N 1
ATOM 6596 C CA . SER A 1 803 ? 33.048 11.946 11.117 1.00 84.62 803 SER A CA 1
ATOM 6597 C C . SER A 1 803 ? 31.821 11.278 10.517 1.00 84.62 803 SER A C 1
ATOM 6599 O O . SER A 1 803 ? 31.099 10.598 11.232 1.00 84.62 803 SER A O 1
ATOM 6601 N N . LYS A 1 804 ? 31.618 11.409 9.202 1.00 78.19 804 LYS A N 1
ATOM 6602 C CA . LYS A 1 804 ? 30.600 10.669 8.453 1.00 78.19 804 LYS A CA 1
ATOM 6603 C C . LYS A 1 804 ? 30.850 9.166 8.502 1.00 78.19 804 LYS A C 1
ATOM 6605 O O . LYS A 1 804 ? 29.902 8.406 8.630 1.00 78.19 804 LYS A O 1
ATOM 6610 N N . ALA A 1 805 ? 32.108 8.735 8.426 1.00 78.38 805 ALA A N 1
ATOM 6611 C CA . ALA A 1 805 ? 32.471 7.332 8.592 1.00 78.38 805 ALA A CA 1
ATOM 6612 C C . ALA A 1 805 ? 32.332 6.845 10.050 1.00 78.38 805 ALA A C 1
ATOM 6614 O O . ALA A 1 805 ? 32.074 5.661 10.267 1.00 78.38 805 ALA A O 1
ATOM 6615 N N . GLN A 1 806 ? 32.475 7.729 11.047 1.00 74.25 806 GLN A N 1
ATOM 6616 C CA . GLN A 1 806 ? 32.249 7.394 12.455 1.00 74.25 806 GLN A CA 1
ATOM 6617 C C . GLN A 1 806 ? 30.763 7.137 12.710 1.00 74.25 806 GLN A C 1
ATOM 6619 O O . GLN A 1 806 ? 29.925 8.022 12.561 1.00 74.25 806 GLN A O 1
ATOM 6624 N N . ASN A 1 807 ? 30.443 5.917 13.142 1.00 69.50 807 ASN A N 1
ATOM 6625 C CA . ASN A 1 807 ? 29.066 5.445 13.278 1.00 69.50 807 ASN A CA 1
ATOM 6626 C C . ASN A 1 807 ? 28.266 5.536 11.965 1.00 69.50 807 ASN A C 1
ATOM 6628 O O . ASN A 1 807 ? 27.054 5.726 11.986 1.00 69.50 807 ASN A O 1
ATOM 6632 N N . ALA A 1 808 ? 28.923 5.398 10.811 1.00 71.69 808 ALA A N 1
ATOM 6633 C CA . ALA A 1 808 ? 28.198 5.089 9.588 1.00 71.69 808 ALA A CA 1
ATOM 6634 C C . ALA A 1 808 ? 27.529 3.719 9.727 1.00 71.69 808 ALA A C 1
ATOM 6636 O O . ALA A 1 808 ? 28.044 2.815 10.392 1.00 71.69 808 ALA A O 1
ATOM 6637 N N . TYR A 1 809 ? 26.407 3.551 9.042 1.00 80.94 809 TYR A N 1
ATOM 6638 C CA . TYR A 1 809 ? 25.933 2.217 8.736 1.00 80.94 809 TYR A CA 1
ATOM 6639 C C . TYR A 1 809 ? 26.943 1.541 7.791 1.00 80.94 809 TYR A C 1
ATOM 6641 O O . TYR A 1 809 ? 27.173 2.019 6.679 1.00 80.94 809 TYR A O 1
ATOM 6649 N N . ASP A 1 810 ? 27.584 0.471 8.263 1.00 82.88 810 ASP A N 1
ATOM 6650 C CA . ASP A 1 810 ? 28.546 -0.325 7.498 1.00 82.88 810 ASP A CA 1
ATOM 6651 C C . ASP A 1 810 ? 28.424 -1.794 7.930 1.00 82.88 810 ASP A C 1
ATOM 6653 O O . ASP A 1 810 ? 28.850 -2.186 9.021 1.00 82.88 810 ASP A O 1
ATOM 6657 N N . VAL A 1 811 ? 27.805 -2.603 7.065 1.00 85.81 811 VAL A N 1
ATOM 6658 C CA . VAL A 1 811 ? 27.545 -4.030 7.313 1.00 85.81 811 VAL A CA 1
ATOM 6659 C C . VAL A 1 811 ? 28.842 -4.802 7.553 1.00 85.81 811 VAL A C 1
ATOM 6661 O O . VAL A 1 811 ? 28.879 -5.678 8.413 1.00 85.81 811 VAL A O 1
ATOM 6664 N N . GLU A 1 812 ? 29.927 -4.450 6.858 1.00 85.31 812 GLU A N 1
ATOM 6665 C CA . GLU A 1 812 ? 31.221 -5.123 7.006 1.00 85.31 812 GLU A CA 1
ATOM 6666 C C . GLU A 1 812 ? 31.844 -4.849 8.373 1.00 85.31 812 GLU A C 1
ATOM 6668 O O . GLU A 1 812 ? 32.480 -5.729 8.956 1.00 85.31 812 GLU A O 1
ATOM 6673 N N . VAL A 1 813 ? 31.655 -3.641 8.908 1.00 85.06 813 VAL A N 1
ATOM 6674 C CA . VAL A 1 813 ? 32.083 -3.305 10.271 1.00 85.06 813 VAL A CA 1
ATOM 6675 C C . VAL A 1 813 ? 31.234 -4.060 11.291 1.00 85.06 813 VAL A C 1
ATOM 6677 O O . VAL A 1 813 ? 31.785 -4.673 12.204 1.00 85.06 813 VAL A O 1
ATOM 6680 N N . TRP A 1 814 ? 29.910 -4.067 11.122 1.00 89.38 814 TRP A N 1
ATOM 6681 C CA . TRP A 1 814 ? 28.998 -4.744 12.049 1.00 89.38 814 TRP A CA 1
ATOM 6682 C C . TRP A 1 814 ? 29.192 -6.264 12.063 1.00 89.38 814 TRP A C 1
ATOM 6684 O O . TRP A 1 814 ? 29.138 -6.867 13.130 1.00 89.38 814 TRP A O 1
ATOM 6694 N N . SER A 1 815 ? 29.502 -6.878 10.915 1.00 89.25 815 SER A N 1
ATOM 6695 C CA . SER A 1 815 ? 29.763 -8.323 10.783 1.00 89.25 815 SER A CA 1
ATOM 6696 C C . SER A 1 815 ? 30.915 -8.834 11.659 1.00 89.25 815 SER A C 1
ATOM 6698 O O . SER A 1 815 ? 31.009 -10.030 11.935 1.00 89.25 815 SER A O 1
ATOM 6700 N N . LYS A 1 816 ? 31.807 -7.931 12.087 1.00 90.44 816 LYS A N 1
ATOM 6701 C CA . LYS A 1 816 ? 33.003 -8.215 12.895 1.00 90.44 816 LYS A CA 1
ATOM 6702 C C . LYS A 1 816 ? 32.887 -7.681 14.319 1.00 90.44 816 LYS A C 1
ATOM 6704 O O . LYS A 1 816 ? 33.874 -7.721 15.055 1.00 90.44 816 LYS A O 1
ATOM 6709 N N . ASP A 1 817 ? 31.725 -7.155 14.706 1.00 91.12 817 ASP A N 1
ATOM 6710 C CA . ASP A 1 817 ? 31.527 -6.647 16.056 1.00 91.12 817 ASP A CA 1
ATOM 6711 C C . ASP A 1 817 ? 31.715 -7.787 17.083 1.00 91.12 817 ASP A C 1
ATOM 6713 O O . ASP A 1 817 ? 31.020 -8.805 17.004 1.00 91.12 817 ASP A O 1
ATOM 6717 N N . PRO A 1 818 ? 32.638 -7.654 18.059 1.00 90.44 818 PRO A N 1
ATOM 6718 C CA . PRO A 1 818 ? 32.962 -8.744 18.977 1.00 90.44 818 PRO A CA 1
ATOM 6719 C C . PRO A 1 818 ? 31.782 -9.221 19.825 1.00 90.44 818 PRO A C 1
ATOM 6721 O O . PRO A 1 818 ? 31.705 -10.404 20.151 1.00 90.44 818 PRO A O 1
ATOM 6724 N N . MET A 1 819 ? 30.876 -8.314 20.203 1.00 91.38 819 MET A N 1
ATOM 6725 C CA . MET A 1 819 ? 29.710 -8.662 21.008 1.00 91.38 819 MET A CA 1
ATOM 6726 C C . MET A 1 819 ? 28.671 -9.377 20.148 1.00 91.38 819 MET A C 1
ATOM 6728 O O . MET A 1 819 ? 28.111 -10.380 20.584 1.00 91.38 819 MET A O 1
ATOM 6732 N N . LEU A 1 820 ? 28.455 -8.925 18.912 1.00 90.94 820 LEU A N 1
ATOM 6733 C CA . LEU A 1 820 ? 27.574 -9.616 17.972 1.00 90.94 820 LEU A CA 1
ATOM 6734 C C . LEU A 1 820 ? 28.074 -11.039 17.679 1.00 90.94 820 LEU A C 1
ATOM 6736 O O . LEU A 1 820 ? 27.304 -11.992 17.793 1.00 90.94 820 LEU A O 1
ATOM 6740 N N . CYS A 1 821 ? 29.377 -11.193 17.417 1.00 88.94 821 CYS A N 1
ATOM 6741 C CA . CYS A 1 821 ? 30.023 -12.495 17.239 1.00 88.94 821 CYS A CA 1
ATOM 6742 C C . CYS A 1 821 ? 29.967 -13.384 18.491 1.00 88.94 821 CYS A C 1
ATOM 6744 O O . CYS A 1 821 ? 30.147 -14.590 18.368 1.00 88.94 821 CYS A O 1
ATOM 6746 N N . GLN A 1 822 ? 29.764 -12.822 19.685 1.00 89.50 822 GLN A N 1
ATOM 6747 C CA . GLN A 1 822 ? 29.589 -13.585 20.924 1.00 89.50 822 GLN A CA 1
ATOM 6748 C C . GLN A 1 822 ? 28.123 -13.981 21.163 1.00 89.50 822 GLN A C 1
ATOM 6750 O O . GLN A 1 822 ? 27.859 -15.028 21.755 1.00 89.50 822 GLN A O 1
ATOM 6755 N N . LEU A 1 823 ? 27.176 -13.126 20.768 1.00 90.00 823 LEU A N 1
ATOM 6756 C CA . LEU A 1 823 ? 25.743 -13.339 20.986 1.00 90.00 823 LEU A CA 1
ATOM 6757 C C . LEU A 1 823 ? 25.156 -14.405 20.065 1.00 90.00 823 LEU A C 1
ATOM 6759 O O . LEU A 1 823 ? 24.201 -15.072 20.459 1.00 90.00 823 LEU A O 1
ATOM 6763 N N . ILE A 1 824 ? 25.707 -14.557 18.862 1.00 89.06 824 ILE A N 1
ATOM 6764 C CA . ILE A 1 824 ? 25.328 -15.631 17.948 1.00 89.06 824 ILE A CA 1
ATOM 6765 C C . ILE A 1 824 ? 26.042 -16.913 18.409 1.00 89.06 824 ILE A C 1
ATOM 6767 O O . ILE A 1 824 ? 27.263 -16.919 18.537 1.00 89.06 824 ILE A O 1
ATOM 6771 N N . PRO A 1 825 ? 25.321 -17.998 18.735 1.00 79.38 825 PRO A N 1
ATOM 6772 C CA . PRO A 1 825 ? 25.964 -19.241 19.147 1.00 79.38 825 PRO A CA 1
ATOM 6773 C C . PRO A 1 825 ? 26.815 -19.849 18.020 1.00 79.38 825 PRO A C 1
ATOM 6775 O O . PRO A 1 825 ? 26.452 -19.781 16.850 1.00 79.38 825 PRO A O 1
ATOM 6778 N N . ALA A 1 826 ? 27.947 -20.470 18.362 1.00 74.25 826 ALA A N 1
ATOM 6779 C CA . ALA A 1 826 ? 28.902 -20.995 17.375 1.00 74.25 826 ALA A CA 1
ATOM 6780 C C . ALA A 1 826 ? 28.357 -22.157 16.518 1.00 74.25 826 ALA A C 1
ATOM 6782 O O . ALA A 1 826 ? 28.913 -22.465 15.466 1.00 74.25 826 ALA A O 1
ATOM 6783 N N . ASP A 1 827 ? 27.303 -22.828 16.981 1.00 73.38 827 ASP A N 1
ATOM 6784 C CA . ASP A 1 827 ? 26.571 -23.878 16.271 1.00 73.38 827 ASP A CA 1
ATOM 6785 C C . ASP A 1 827 ? 25.519 -23.332 15.292 1.00 73.38 827 ASP A C 1
ATOM 6787 O O . ASP A 1 827 ? 24.982 -24.093 14.485 1.00 73.38 827 ASP A O 1
ATOM 6791 N N . VAL A 1 828 ? 25.264 -22.021 15.310 1.00 75.06 828 VAL A N 1
ATOM 6792 C CA . VAL A 1 828 ? 24.397 -21.347 14.344 1.00 75.06 828 VAL A CA 1
ATOM 6793 C C . VAL A 1 828 ? 25.146 -21.133 13.024 1.00 75.06 828 VAL A C 1
ATOM 6795 O O . VAL A 1 828 ? 26.273 -20.637 12.978 1.00 75.06 828 VAL A O 1
ATOM 6798 N N . LEU A 1 829 ? 24.497 -21.478 11.913 1.00 79.50 829 LEU A N 1
ATOM 6799 C CA . LEU A 1 829 ? 25.073 -21.492 10.563 1.00 79.50 829 LEU A CA 1
ATOM 6800 C C . LEU A 1 829 ? 25.086 -20.098 9.892 1.00 79.50 829 LEU A C 1
ATOM 6802 O O . LEU A 1 829 ? 24.649 -19.960 8.751 1.00 79.50 829 LEU A O 1
ATOM 6806 N N . PHE A 1 830 ? 25.589 -19.071 10.589 1.00 83.88 830 PHE A N 1
ATOM 6807 C CA . PHE A 1 830 ? 25.762 -17.701 10.063 1.00 83.88 830 PHE A CA 1
ATOM 6808 C C . PHE A 1 830 ? 27.209 -17.189 10.133 1.00 83.88 830 PHE A C 1
ATOM 6810 O O . PHE A 1 830 ? 27.443 -16.006 9.916 1.00 83.88 830 PHE A O 1
ATOM 6817 N N . TYR A 1 831 ? 28.191 -18.043 10.428 1.00 84.50 831 TYR A N 1
ATOM 6818 C CA . TYR A 1 831 ? 29.601 -17.647 10.387 1.00 84.50 831 TYR A CA 1
ATOM 6819 C C . TYR A 1 831 ? 30.221 -17.904 9.018 1.00 84.50 831 TYR A C 1
ATOM 6821 O O . TYR A 1 831 ? 30.140 -19.005 8.469 1.00 84.50 831 TYR A O 1
ATOM 6829 N N . GLU A 1 832 ? 30.920 -16.901 8.505 1.00 82.25 832 GLU A N 1
ATOM 6830 C CA . GLU A 1 832 ? 31.833 -17.056 7.383 1.00 82.25 832 GLU A CA 1
ATOM 6831 C C . GLU A 1 832 ? 33.125 -17.767 7.816 1.00 82.25 832 GLU A C 1
ATOM 6833 O O . GLU A 1 832 ? 33.492 -17.805 8.993 1.00 82.25 832 GLU A O 1
ATOM 6838 N N . ALA A 1 833 ? 33.895 -18.275 6.847 1.00 79.12 833 ALA A N 1
ATOM 6839 C CA . ALA A 1 833 ? 35.192 -18.912 7.110 1.00 79.12 833 ALA A CA 1
ATOM 6840 C C . ALA A 1 833 ? 36.218 -17.977 7.792 1.00 79.12 833 ALA A C 1
ATOM 6842 O O . ALA A 1 833 ? 37.176 -18.443 8.407 1.00 79.12 833 ALA A O 1
ATOM 6843 N N . SER A 1 834 ? 36.022 -16.664 7.674 1.00 78.00 834 SER A N 1
ATOM 6844 C CA . SER A 1 834 ? 36.785 -15.592 8.326 1.00 78.00 834 SER A CA 1
ATOM 6845 C C . SER A 1 834 ? 36.473 -15.434 9.822 1.00 78.00 834 SER A C 1
ATOM 6847 O O . SER A 1 834 ? 37.232 -14.765 10.524 1.00 78.00 834 SER A O 1
ATOM 6849 N N . GLY A 1 835 ? 35.373 -16.021 10.309 1.00 81.06 835 GLY A N 1
ATOM 6850 C CA . GLY A 1 835 ? 34.848 -15.828 11.661 1.00 81.06 835 GLY A CA 1
ATOM 6851 C C . GLY A 1 835 ? 33.938 -14.603 11.828 1.00 81.06 835 GLY A C 1
ATOM 6852 O O . GLY A 1 835 ? 33.505 -14.349 12.951 1.00 81.06 835 GLY A O 1
ATOM 6853 N N . SER A 1 836 ? 33.640 -13.852 10.758 1.00 87.00 836 SER A N 1
ATOM 6854 C CA . SER A 1 836 ? 32.594 -12.814 10.759 1.00 87.00 836 SER A CA 1
ATOM 6855 C C . SER A 1 836 ? 31.199 -13.413 10.603 1.00 87.00 836 SER A C 1
ATOM 6857 O O . SER A 1 836 ? 31.034 -14.509 10.068 1.00 87.00 836 SER A O 1
ATOM 6859 N N . VAL A 1 837 ? 30.195 -12.677 11.072 1.00 90.06 837 VAL A N 1
ATOM 6860 C CA . VAL A 1 837 ? 28.780 -13.029 10.932 1.00 90.06 837 VAL A CA 1
ATOM 6861 C C . VAL A 1 837 ? 28.264 -12.565 9.570 1.00 90.06 837 VAL A C 1
ATOM 6863 O O . VAL A 1 837 ? 28.353 -11.382 9.244 1.00 90.06 837 VAL A O 1
ATOM 6866 N N . ASP A 1 838 ? 27.640 -13.461 8.814 1.00 91.69 838 ASP A N 1
ATOM 6867 C CA . ASP A 1 838 ? 26.926 -13.142 7.579 1.00 91.69 838 ASP A CA 1
ATOM 6868 C C . ASP A 1 838 ? 25.576 -12.471 7.895 1.00 91.69 838 ASP A C 1
ATOM 6870 O O . ASP A 1 838 ? 24.512 -13.098 7.965 1.00 91.69 838 ASP A O 1
ATOM 6874 N N . LEU A 1 839 ? 25.627 -11.158 8.137 1.00 91.44 839 LEU A N 1
ATOM 6875 C CA . LEU A 1 839 ? 24.445 -10.361 8.469 1.00 91.44 839 LEU A CA 1
ATOM 6876 C C . LEU A 1 839 ? 23.465 -10.240 7.307 1.00 91.44 839 LEU A C 1
ATOM 6878 O O . LEU A 1 839 ? 22.262 -10.152 7.546 1.00 91.44 839 LEU A O 1
ATOM 6882 N N . ARG A 1 840 ? 23.956 -10.268 6.064 1.00 90.31 840 ARG A N 1
ATOM 6883 C CA . ARG A 1 840 ? 23.108 -10.232 4.866 1.00 90.31 840 ARG A CA 1
ATOM 6884 C C . ARG A 1 840 ? 22.260 -11.493 4.806 1.00 90.31 840 ARG A C 1
ATOM 6886 O O . ARG A 1 840 ? 21.046 -11.410 4.631 1.00 90.31 840 ARG A O 1
ATOM 6893 N N . LYS A 1 841 ? 22.869 -12.657 5.054 1.00 90.06 841 LYS A N 1
ATOM 6894 C CA . LYS A 1 841 ? 22.135 -13.918 5.110 1.00 90.06 841 LYS A CA 1
ATOM 6895 C C . LYS A 1 841 ? 21.181 -13.987 6.296 1.00 90.06 841 LYS A C 1
ATOM 6897 O O . LYS A 1 841 ? 20.073 -14.493 6.132 1.00 90.06 841 LYS A O 1
ATOM 6902 N N . LEU A 1 842 ? 21.570 -13.460 7.460 1.00 91.75 842 LEU A N 1
ATOM 6903 C CA . LEU A 1 842 ? 20.666 -13.348 8.608 1.00 91.75 842 LEU A CA 1
ATOM 6904 C C . LEU A 1 842 ? 19.431 -12.502 8.268 1.00 91.75 842 LEU A C 1
ATOM 6906 O O . LEU A 1 842 ? 18.317 -12.933 8.553 1.00 91.75 842 LEU A O 1
ATOM 6910 N N . ALA A 1 843 ? 19.613 -11.341 7.635 1.00 92.00 843 ALA A N 1
ATOM 6911 C CA . ALA A 1 843 ? 18.512 -10.480 7.211 1.00 92.00 843 ALA A CA 1
ATOM 6912 C C . ALA A 1 843 ? 17.614 -11.147 6.161 1.00 92.00 843 ALA A C 1
ATOM 6914 O O . ALA A 1 843 ? 16.400 -11.139 6.333 1.00 92.00 843 ALA A O 1
ATOM 6915 N N . ASP A 1 844 ? 18.183 -11.794 5.140 1.00 90.31 844 ASP A N 1
ATOM 6916 C CA . ASP A 1 844 ? 17.424 -12.553 4.132 1.00 90.31 844 ASP A CA 1
ATOM 6917 C C . ASP A 1 844 ? 16.548 -13.645 4.769 1.00 90.31 844 ASP A C 1
ATOM 6919 O O . ASP A 1 844 ? 15.345 -13.724 4.508 1.00 90.31 844 ASP A O 1
ATOM 6923 N N . VAL A 1 845 ? 17.139 -14.481 5.631 1.00 92.75 845 VAL A N 1
ATOM 6924 C CA . VAL A 1 845 ? 16.419 -15.576 6.301 1.00 92.75 845 VAL A CA 1
ATOM 6925 C C . VAL A 1 845 ? 15.358 -15.024 7.250 1.00 92.75 845 VAL A C 1
ATOM 6927 O O . VAL A 1 845 ? 14.226 -15.505 7.244 1.00 92.75 845 VAL A O 1
ATOM 6930 N N . PHE A 1 846 ? 15.695 -13.991 8.026 1.00 94.19 846 PHE A N 1
ATOM 6931 C CA . PHE A 1 846 ? 14.748 -13.342 8.923 1.00 94.19 846 PHE A CA 1
ATOM 6932 C C . PHE A 1 846 ? 13.555 -12.765 8.165 1.00 94.19 846 PHE A C 1
ATOM 6934 O O . PHE A 1 846 ? 12.423 -13.019 8.564 1.00 94.19 846 PHE A O 1
ATOM 6941 N N . MET A 1 847 ? 13.785 -12.017 7.081 1.00 92.62 847 MET A N 1
ATOM 6942 C CA . MET A 1 847 ? 12.704 -11.377 6.329 1.00 92.62 847 MET A CA 1
ATOM 6943 C C . MET A 1 847 ? 11.764 -12.414 5.723 1.00 92.62 847 MET A C 1
ATOM 6945 O O . MET A 1 847 ? 10.553 -12.274 5.857 1.00 92.62 847 MET A O 1
ATOM 6949 N N . LYS A 1 848 ? 12.296 -13.498 5.145 1.00 91.94 848 LYS A N 1
ATOM 6950 C CA . LYS A 1 848 ? 11.482 -14.614 4.632 1.00 91.94 848 LYS A CA 1
ATOM 6951 C C . LYS A 1 848 ? 10.594 -15.223 5.714 1.00 91.94 848 LYS A C 1
ATOM 6953 O O . LYS A 1 848 ? 9.396 -15.396 5.506 1.00 91.94 848 LYS A O 1
ATOM 6958 N N . ASP A 1 849 ? 11.159 -15.509 6.882 1.00 94.81 849 ASP A N 1
ATOM 6959 C CA . ASP A 1 849 ? 10.396 -16.066 7.996 1.00 94.81 849 ASP A CA 1
ATOM 6960 C C . ASP A 1 849 ? 9.386 -15.064 8.588 1.00 94.81 849 ASP A C 1
ATOM 6962 O O . ASP A 1 849 ? 8.277 -15.459 8.954 1.00 94.81 849 ASP A O 1
ATOM 6966 N N . ALA A 1 850 ? 9.734 -13.775 8.655 1.00 94.44 850 ALA A N 1
ATOM 6967 C CA . ALA A 1 850 ? 8.846 -12.710 9.113 1.00 94.44 850 ALA A CA 1
ATOM 6968 C C . ALA A 1 850 ? 7.652 -12.523 8.163 1.00 94.44 850 ALA A C 1
ATOM 6970 O O . ALA A 1 850 ? 6.521 -12.441 8.638 1.00 94.44 850 ALA A O 1
ATOM 6971 N N . ILE A 1 851 ? 7.872 -12.558 6.842 1.00 92.75 851 ILE A N 1
ATOM 6972 C CA . ILE A 1 851 ? 6.804 -12.563 5.826 1.00 92.75 851 ILE A CA 1
ATOM 6973 C C . ILE A 1 851 ? 5.856 -13.741 6.065 1.00 92.75 851 ILE A C 1
ATOM 6975 O O . ILE A 1 851 ? 4.639 -13.562 6.113 1.00 92.75 851 ILE A O 1
ATOM 6979 N N . MET A 1 852 ? 6.396 -14.943 6.287 1.00 94.38 852 MET A N 1
ATOM 6980 C CA . MET A 1 852 ? 5.575 -16.121 6.575 1.00 94.38 852 MET A CA 1
ATOM 6981 C C . MET A 1 852 ? 4.781 -15.976 7.881 1.00 94.38 852 MET A C 1
ATOM 6983 O O . MET A 1 852 ? 3.620 -16.382 7.932 1.00 94.38 852 MET A O 1
ATOM 6987 N N . ALA A 1 853 ? 5.366 -15.374 8.920 1.00 95.81 853 ALA A N 1
ATOM 6988 C CA . ALA A 1 853 ? 4.672 -15.061 10.171 1.00 95.81 853 ALA A CA 1
ATOM 6989 C C . ALA A 1 853 ? 3.599 -13.967 10.011 1.00 95.81 853 ALA A C 1
ATOM 6991 O O . ALA A 1 853 ? 2.697 -13.888 10.837 1.00 95.81 853 ALA A O 1
ATOM 6992 N N . CYS A 1 854 ? 3.654 -13.151 8.955 1.00 96.25 854 CYS A N 1
ATOM 6993 C CA . CYS A 1 854 ? 2.624 -12.160 8.645 1.00 96.25 854 CYS A CA 1
ATOM 6994 C C . CYS A 1 854 ? 1.445 -12.740 7.842 1.00 96.25 854 CYS A C 1
ATOM 6996 O O . CYS A 1 854 ? 0.517 -11.998 7.529 1.00 96.25 854 CYS A O 1
ATOM 6998 N N . LYS A 1 855 ? 1.443 -14.039 7.493 1.00 96.75 855 LYS A N 1
ATOM 6999 C CA . LYS A 1 855 ? 0.347 -14.642 6.718 1.00 96.75 855 LYS A CA 1
ATOM 7000 C C . LYS A 1 855 ? -0.891 -14.916 7.573 1.00 96.75 855 LYS A C 1
ATOM 7002 O O . LYS A 1 855 ? -0.846 -15.700 8.520 1.00 96.75 855 LYS A O 1
ATOM 7007 N N . VAL A 1 856 ? -2.012 -14.331 7.159 1.00 96.94 856 VAL A N 1
ATOM 7008 C CA . VAL A 1 856 ? -3.296 -14.287 7.877 1.00 96.94 856 VAL A CA 1
ATOM 7009 C C . VAL A 1 856 ? -3.841 -15.682 8.198 1.00 96.94 856 VAL A C 1
ATOM 7011 O O . VAL A 1 856 ? -4.213 -15.955 9.340 1.00 96.94 856 VAL A O 1
ATOM 7014 N N . HIS A 1 857 ? -3.793 -16.609 7.233 1.00 95.69 857 HIS A N 1
ATOM 7015 C CA . HIS A 1 857 ? -4.331 -17.972 7.381 1.00 95.69 857 HIS A CA 1
ATOM 7016 C C . HIS A 1 857 ? -3.767 -18.754 8.586 1.00 95.69 857 HIS A C 1
ATOM 7018 O O . HIS A 1 857 ? -4.387 -19.707 9.046 1.00 95.69 857 HIS A O 1
ATOM 7024 N N . ARG A 1 858 ? -2.598 -18.374 9.123 1.00 95.94 858 ARG A N 1
ATOM 7025 C CA . ARG A 1 858 ? -1.956 -19.064 10.258 1.00 95.94 858 ARG A CA 1
ATOM 7026 C C . ARG A 1 858 ? -2.571 -18.735 11.617 1.00 95.94 858 ARG A C 1
ATOM 7028 O O . ARG A 1 858 ? -2.317 -19.455 12.589 1.00 95.94 858 ARG A O 1
ATOM 7035 N N . TYR A 1 859 ? -3.324 -17.639 11.694 1.00 96.31 859 TYR A N 1
ATOM 7036 C CA . TYR A 1 859 ? -3.845 -17.065 12.940 1.00 96.31 859 TYR A CA 1
ATOM 7037 C C . TYR A 1 859 ? -5.375 -17.068 13.005 1.00 96.31 859 TYR A C 1
ATOM 7039 O O . TYR A 1 859 ? -5.948 -16.883 14.074 1.00 96.31 859 TYR A O 1
ATOM 7047 N N . GLU A 1 860 ? -6.027 -17.370 11.885 1.00 95.38 860 GLU A N 1
ATOM 7048 C CA . GLU A 1 860 ? -7.477 -17.445 11.718 1.00 95.38 860 GLU A CA 1
ATOM 7049 C C . GLU A 1 860 ? -8.196 -18.376 12.721 1.00 95.38 860 GLU A C 1
ATOM 7051 O O . GLU A 1 860 ? -9.343 -18.117 13.091 1.00 95.38 860 GLU A O 1
ATOM 7056 N N . ASP A 1 861 ? -7.534 -19.430 13.205 1.00 94.06 861 ASP A N 1
ATOM 7057 C CA . ASP A 1 861 ? -8.089 -20.358 14.207 1.00 94.06 861 ASP A CA 1
ATOM 7058 C C . ASP A 1 861 ? -8.151 -19.767 15.628 1.00 94.06 861 ASP A C 1
ATOM 7060 O O . ASP A 1 861 ? -8.845 -20.302 16.493 1.00 94.06 861 ASP A O 1
ATOM 7064 N N . GLY A 1 862 ? -7.411 -18.684 15.891 1.00 93.31 862 GLY A N 1
ATOM 7065 C CA . GLY A 1 862 ? -7.334 -18.026 17.200 1.00 93.31 862 GLY A CA 1
ATOM 7066 C C . GLY A 1 862 ? -8.349 -16.901 17.410 1.00 93.31 862 GLY A C 1
ATOM 7067 O O . GLY A 1 862 ? -8.335 -16.278 18.470 1.00 93.31 862 GLY A O 1
ATOM 7068 N N . LEU A 1 863 ? -9.196 -16.623 16.416 1.00 96.12 863 LEU A N 1
ATOM 7069 C CA . LEU A 1 863 ? -10.148 -15.515 16.441 1.00 96.12 863 LEU A CA 1
ATOM 7070 C C . LEU A 1 863 ? -11.258 -15.710 17.484 1.00 96.12 863 LEU A C 1
ATOM 7072 O O . LEU A 1 863 ? -11.878 -16.774 17.566 1.00 96.12 863 LEU A O 1
ATOM 7076 N N . ASP A 1 864 ? -11.579 -14.647 18.225 1.00 96.69 864 ASP A N 1
ATOM 7077 C CA . ASP A 1 864 ? -12.754 -14.627 19.096 1.00 96.69 864 ASP A CA 1
ATOM 7078 C C . ASP A 1 864 ? -14.034 -14.423 18.273 1.00 96.69 864 ASP A C 1
ATOM 7080 O O . ASP A 1 864 ? -14.279 -13.369 17.685 1.00 96.69 864 ASP A O 1
ATOM 7084 N N . SER A 1 865 ? -14.883 -15.452 18.247 1.00 96.88 865 SER A N 1
ATOM 7085 C CA . SER A 1 865 ? -16.100 -15.443 17.429 1.00 96.88 865 SER A CA 1
ATOM 7086 C C . SER A 1 865 ? -17.092 -14.328 17.777 1.00 96.88 865 SER A C 1
ATOM 7088 O O . SER A 1 865 ? -17.798 -13.854 16.883 1.00 96.88 865 SER A O 1
ATOM 7090 N N . ALA A 1 866 ? -17.158 -13.901 19.043 1.00 97.00 866 ALA A N 1
ATOM 7091 C CA . ALA A 1 866 ? -18.115 -12.896 19.486 1.00 97.00 866 ALA A CA 1
ATOM 7092 C C . ALA A 1 866 ? -17.637 -11.490 19.104 1.00 97.00 866 ALA A C 1
ATOM 7094 O O . ALA A 1 866 ? -18.422 -10.704 18.572 1.00 97.00 866 ALA A O 1
ATOM 7095 N N . HIS A 1 867 ? -16.346 -11.213 19.282 1.00 97.44 867 HIS A N 1
ATOM 7096 C CA . HIS A 1 867 ? -15.685 -9.989 18.839 1.00 97.44 867 HIS A CA 1
ATOM 7097 C C . HIS A 1 867 ? -15.760 -9.819 17.319 1.00 97.44 867 HIS A C 1
ATOM 7099 O O . HIS A 1 867 ? -16.235 -8.797 16.822 1.00 97.44 867 HIS A O 1
ATOM 7105 N N . THR A 1 868 ? -15.412 -10.856 16.554 1.00 97.81 868 THR A N 1
ATOM 7106 C CA . THR A 1 868 ? -15.503 -10.804 15.091 1.00 97.81 868 THR A CA 1
ATOM 7107 C C . THR A 1 868 ? -16.939 -10.580 14.606 1.00 97.81 868 THR A C 1
ATOM 7109 O O . THR A 1 868 ? -17.174 -9.786 13.690 1.00 97.81 868 THR A O 1
ATOM 7112 N N . ARG A 1 869 ? -17.930 -11.232 15.234 1.00 97.69 869 ARG A N 1
ATOM 7113 C CA . ARG A 1 869 ? -19.347 -11.008 14.907 1.00 97.69 869 ARG A CA 1
ATOM 7114 C C . ARG A 1 869 ? -19.796 -9.592 15.272 1.00 97.69 869 ARG A C 1
ATOM 7116 O O . ARG A 1 869 ? -20.545 -8.994 14.505 1.00 97.69 869 ARG A O 1
ATOM 7123 N N . PHE A 1 870 ? -19.334 -9.042 16.392 1.00 98.06 870 PHE A N 1
ATOM 7124 C CA . PHE A 1 870 ? -19.598 -7.656 16.776 1.00 98.06 870 PHE A CA 1
ATOM 7125 C C . PHE A 1 870 ? -19.057 -6.663 15.737 1.00 98.06 870 PHE A C 1
ATOM 7127 O O . PHE A 1 870 ? -19.813 -5.815 15.260 1.00 98.06 870 PHE A O 1
ATOM 7134 N N . ASN A 1 871 ? -17.807 -6.829 15.298 1.00 97.81 871 ASN A N 1
ATOM 7135 C CA . ASN A 1 871 ? -17.214 -6.002 14.245 1.00 97.81 871 ASN A CA 1
ATOM 7136 C C . ASN A 1 871 ? -17.999 -6.105 12.927 1.00 97.81 871 ASN A C 1
ATOM 7138 O O . ASN A 1 871 ? -18.250 -5.095 12.269 1.00 97.81 871 ASN A O 1
ATOM 7142 N N . PHE A 1 872 ? -18.449 -7.307 12.552 1.00 98.31 872 PHE A N 1
ATOM 7143 C CA . PHE A 1 872 ? -19.322 -7.487 11.389 1.00 98.31 872 PHE A CA 1
ATOM 7144 C C . PHE A 1 872 ? -20.662 -6.754 11.542 1.00 98.31 872 PHE A C 1
ATOM 7146 O O . PHE A 1 872 ? -21.096 -6.057 10.625 1.00 98.31 872 PHE A O 1
ATOM 7153 N N . ASN A 1 873 ? -21.298 -6.855 12.709 1.00 98.12 873 ASN A N 1
ATOM 7154 C CA . ASN A 1 873 ? -22.570 -6.190 12.978 1.00 98.12 873 ASN A CA 1
ATOM 7155 C C . ASN A 1 873 ? -22.438 -4.661 12.964 1.00 98.12 873 ASN A C 1
ATOM 7157 O O . ASN A 1 873 ? -23.345 -3.990 12.482 1.00 98.12 873 ASN A O 1
ATOM 7161 N N . LEU A 1 874 ? -21.309 -4.100 13.412 1.00 98.31 874 LEU A N 1
ATOM 7162 C CA . LEU A 1 874 ? -21.018 -2.667 13.279 1.00 98.31 874 LEU A CA 1
ATOM 7163 C C . LEU A 1 874 ? -20.983 -2.216 11.815 1.00 98.31 874 LEU A C 1
ATOM 7165 O O . LEU A 1 874 ? -21.518 -1.159 11.477 1.00 98.31 874 LEU A O 1
ATOM 7169 N N . ARG A 1 875 ? -20.391 -3.026 10.934 1.00 97.81 875 ARG A N 1
ATOM 7170 C CA . ARG A 1 875 ? -20.383 -2.753 9.493 1.00 97.81 875 ARG A CA 1
ATOM 7171 C C . ARG A 1 875 ? -21.790 -2.804 8.896 1.00 97.81 875 ARG A C 1
ATOM 7173 O O . ARG A 1 875 ? -22.186 -1.892 8.176 1.00 97.81 875 ARG A O 1
ATOM 7180 N N . GLN A 1 876 ? -22.586 -3.812 9.264 1.00 97.81 876 GLN A N 1
ATOM 7181 C CA . GLN A 1 876 ? -23.996 -3.887 8.854 1.00 97.81 876 GLN A CA 1
ATOM 7182 C C . GLN A 1 876 ? -24.809 -2.695 9.373 1.00 97.81 876 GLN A C 1
ATOM 7184 O O . GLN A 1 876 ? -25.616 -2.130 8.638 1.00 97.81 876 GLN A O 1
ATOM 7189 N N . PHE A 1 877 ? -24.552 -2.263 10.607 1.00 98.12 877 PHE A N 1
ATOM 7190 C CA . PHE A 1 877 ? -25.180 -1.082 11.185 1.00 98.12 877 PHE A CA 1
ATOM 7191 C C . PHE A 1 877 ? -24.840 0.183 10.392 1.00 98.12 877 PHE A C 1
ATOM 7193 O O . PHE A 1 877 ? -25.748 0.948 10.071 1.00 98.12 877 PHE A O 1
ATOM 7200 N N . ARG A 1 878 ? -23.575 0.379 9.988 1.00 97.38 878 ARG A N 1
ATOM 7201 C CA . ARG A 1 878 ? -23.176 1.493 9.107 1.00 97.38 878 ARG A CA 1
ATOM 7202 C C . ARG A 1 878 ? -23.903 1.445 7.764 1.00 97.38 878 ARG A C 1
ATOM 7204 O O . ARG A 1 878 ? -24.417 2.468 7.325 1.00 97.38 878 ARG A O 1
ATOM 7211 N N . ILE A 1 879 ? -23.995 0.266 7.148 1.00 96.62 879 ILE A N 1
ATOM 7212 C CA . ILE A 1 879 ? -24.705 0.055 5.875 1.00 96.62 879 ILE A CA 1
ATOM 7213 C C . ILE A 1 879 ? -26.193 0.423 5.987 1.00 96.62 879 ILE A C 1
ATOM 7215 O O . ILE A 1 879 ? -26.757 0.998 5.057 1.00 96.62 879 ILE A O 1
ATOM 7219 N N . GLN A 1 880 ? -26.830 0.108 7.115 1.00 96.31 880 GLN A N 1
ATOM 7220 C CA . GLN A 1 880 ? -28.235 0.439 7.384 1.00 96.31 880 GLN A CA 1
ATOM 7221 C C . GLN A 1 880 ? -28.443 1.926 7.721 1.00 96.31 880 GLN A C 1
ATOM 7223 O O . GLN A 1 880 ? -29.550 2.443 7.574 1.00 96.31 880 GLN A O 1
ATOM 7228 N N . HIS A 1 881 ? -27.377 2.627 8.114 1.00 97.50 881 HIS A N 1
ATOM 7229 C CA . HIS A 1 881 ? -27.380 4.040 8.490 1.00 97.50 881 HIS A CA 1
ATOM 7230 C C . HIS A 1 881 ? -26.386 4.845 7.638 1.00 97.50 881 HIS A C 1
ATOM 7232 O O . HIS A 1 881 ? -25.474 5.472 8.187 1.00 97.50 881 HIS A O 1
ATOM 7238 N N . PRO A 1 882 ? -26.555 4.889 6.300 1.00 95.75 882 PRO A N 1
ATOM 7239 C CA . PRO A 1 882 ? -25.592 5.543 5.413 1.00 95.75 882 PRO A CA 1
ATOM 7240 C C . PRO A 1 882 ? -25.411 7.025 5.755 1.00 95.75 882 PRO A C 1
ATOM 7242 O O . PRO A 1 882 ? -24.318 7.559 5.620 1.00 95.75 882 PRO A O 1
ATOM 7245 N N . TRP A 1 883 ? -26.440 7.674 6.312 1.00 96.38 883 TRP A N 1
ATOM 7246 C CA . TRP A 1 883 ? -26.381 9.073 6.732 1.00 96.38 883 TRP A CA 1
ATOM 7247 C C . TRP A 1 883 ? -25.301 9.378 7.779 1.00 96.38 883 TRP A C 1
ATOM 7249 O O . TRP A 1 883 ? -24.900 10.535 7.914 1.00 96.38 883 TRP A O 1
ATOM 7259 N N . LEU A 1 884 ? -24.806 8.368 8.506 1.00 97.00 884 LEU A N 1
ATOM 7260 C CA . LEU A 1 884 ? -23.724 8.548 9.468 1.00 97.00 884 LEU A CA 1
ATOM 7261 C C . LEU A 1 884 ? -22.425 9.011 8.807 1.00 97.00 884 LEU A C 1
ATOM 7263 O O . LEU A 1 884 ? -21.623 9.622 9.506 1.00 97.00 884 LEU A O 1
ATOM 7267 N N . MET A 1 885 ? -22.230 8.780 7.502 1.00 95.94 885 MET A N 1
ATOM 7268 C CA . MET A 1 885 ? -21.049 9.249 6.768 1.00 95.94 885 MET A CA 1
ATOM 7269 C C . MET A 1 885 ? -20.962 10.770 6.656 1.00 95.94 885 MET A C 1
ATOM 7271 O O . MET A 1 885 ? -19.856 11.299 6.601 1.00 95.94 885 MET A O 1
ATOM 7275 N N . HIS A 1 886 ? -22.099 11.467 6.676 1.00 96.69 886 HIS A N 1
ATOM 7276 C CA . HIS A 1 886 ? -22.152 12.916 6.507 1.00 96.69 886 HIS A CA 1
ATOM 7277 C C . HIS A 1 886 ? -21.907 13.653 7.815 1.00 96.69 886 HIS A C 1
ATOM 7279 O O . HIS A 1 886 ? -22.192 13.131 8.900 1.00 96.69 886 HIS A O 1
ATOM 7285 N N . ASN A 1 887 ? -21.430 14.892 7.720 1.00 96.75 887 ASN A N 1
ATOM 7286 C CA . ASN A 1 887 ? -21.200 15.732 8.888 1.00 96.75 887 ASN A CA 1
ATOM 7287 C C . ASN A 1 887 ? -22.517 15.982 9.665 1.00 96.75 887 ASN A C 1
ATOM 7289 O O . ASN A 1 887 ? -23.589 16.128 9.071 1.00 96.75 887 ASN A O 1
ATOM 7293 N N . PRO A 1 888 ? -22.472 16.024 11.007 1.00 95.81 888 PRO A N 1
ATOM 7294 C CA . PRO A 1 888 ? -23.630 16.299 11.851 1.00 95.81 888 PRO A CA 1
ATOM 7295 C C . PRO A 1 888 ? -24.106 17.753 11.721 1.00 95.81 888 PRO A C 1
ATOM 7297 O O . PRO A 1 888 ? -23.383 18.642 11.270 1.00 95.81 888 PRO A O 1
ATOM 7300 N N . SER A 1 889 ? -25.322 18.030 12.198 1.00 93.94 889 SER A N 1
ATOM 7301 C CA . SER A 1 889 ? -25.802 19.404 12.338 1.00 93.94 889 SER A CA 1
ATOM 7302 C C . SER A 1 889 ? -25.115 20.130 13.504 1.00 93.94 889 SER A C 1
ATOM 7304 O O . SER A 1 889 ? -24.661 19.530 14.475 1.00 93.94 889 SER A O 1
ATOM 7306 N N . ASN A 1 890 ? -25.132 21.465 13.479 1.00 91.69 890 ASN A N 1
ATOM 7307 C CA . ASN A 1 890 ? -24.660 22.286 14.603 1.00 91.69 890 ASN A CA 1
ATOM 7308 C C . ASN A 1 890 ? -25.673 22.382 15.768 1.00 91.69 890 ASN A C 1
ATOM 7310 O O . ASN A 1 890 ? -25.508 23.203 16.674 1.00 91.69 890 ASN A O 1
ATOM 7314 N N . HIS A 1 891 ? -26.758 21.600 15.751 1.00 94.62 891 HIS A N 1
ATOM 7315 C CA . HIS A 1 891 ? -27.828 21.698 16.740 1.00 94.62 891 HIS A CA 1
ATOM 7316 C C . HIS A 1 891 ? -27.645 20.671 17.864 1.00 94.62 891 HIS A C 1
ATOM 7318 O O . HIS A 1 891 ? -27.973 19.503 17.699 1.00 94.62 891 HIS A O 1
ATOM 7324 N N . VAL A 1 892 ? -27.254 21.123 19.058 1.00 92.69 892 VAL A N 1
ATOM 7325 C CA . VAL A 1 892 ? -26.879 20.259 20.202 1.00 92.69 892 VAL A CA 1
ATOM 7326 C C . VAL A 1 892 ? -27.915 19.196 20.611 1.00 92.69 892 VAL A C 1
ATOM 7328 O O . VAL A 1 892 ? -27.560 18.125 21.091 1.00 92.69 892 VAL A O 1
ATOM 7331 N N . ARG A 1 893 ? -29.222 19.452 20.440 1.00 91.31 893 ARG A N 1
ATOM 7332 C CA . ARG A 1 893 ? -30.253 18.431 20.745 1.00 91.31 893 ARG A CA 1
ATOM 7333 C C . ARG A 1 893 ? -30.393 17.362 19.662 1.00 91.31 893 ARG A C 1
ATOM 7335 O O . ARG A 1 893 ? -31.022 16.343 19.920 1.00 91.31 893 ARG A O 1
ATOM 7342 N N . LYS A 1 894 ? -29.882 17.641 18.464 1.00 94.75 894 LYS A N 1
ATOM 7343 C CA . LYS A 1 894 ? -29.890 16.718 17.333 1.00 94.75 894 LYS A CA 1
ATOM 7344 C C . LYS A 1 894 ? -28.585 15.940 17.292 1.00 94.75 894 LYS A C 1
ATOM 7346 O O . LYS A 1 894 ? -28.619 14.717 17.289 1.00 94.75 894 LYS A O 1
ATOM 7351 N N . ASP A 1 895 ? -27.468 16.654 17.361 1.00 97.06 895 ASP A N 1
ATOM 7352 C CA . ASP A 1 895 ? -26.139 16.071 17.297 1.00 97.06 895 ASP A CA 1
ATOM 7353 C C . ASP A 1 895 ? -25.243 16.654 18.391 1.00 97.06 895 ASP A C 1
ATOM 7355 O O . ASP A 1 895 ? -25.149 17.871 18.573 1.00 97.06 895 ASP A O 1
ATOM 7359 N N . TYR A 1 896 ? -24.593 15.774 19.143 1.00 97.31 896 TYR A N 1
ATOM 7360 C CA . TYR A 1 896 ? -23.694 16.131 20.232 1.00 97.31 896 TYR A CA 1
ATOM 7361 C C . TYR A 1 896 ? -22.622 15.067 20.391 1.00 97.31 896 TYR A C 1
ATOM 7363 O O . TYR A 1 896 ? -22.937 13.882 20.417 1.00 97.31 896 TYR A O 1
ATOM 7371 N N . PHE A 1 897 ? -21.376 15.491 20.567 1.00 97.69 897 PHE A N 1
ATOM 7372 C CA . PHE A 1 897 ? -20.257 14.606 20.847 1.00 97.69 897 PHE A CA 1
ATOM 7373 C C . PHE A 1 897 ? -19.355 15.232 21.902 1.00 97.69 897 PHE A C 1
ATOM 7375 O O . PHE A 1 897 ? -18.992 16.408 21.809 1.00 97.69 897 PHE A O 1
ATOM 7382 N N . ALA A 1 898 ? -19.023 14.455 22.927 1.00 95.56 898 ALA A N 1
ATOM 7383 C CA . ALA A 1 898 ? -18.235 14.921 24.049 1.00 95.56 898 ALA A CA 1
ATOM 7384 C C . ALA A 1 898 ? -17.373 13.816 24.658 1.00 95.56 898 ALA A C 1
ATOM 7386 O O . ALA A 1 898 ? -17.624 12.618 24.521 1.00 95.56 898 ALA A O 1
ATOM 7387 N N . ARG A 1 899 ? -16.365 14.266 25.401 1.00 93.94 899 ARG A N 1
ATOM 7388 C CA . ARG A 1 899 ? -15.541 13.441 26.275 1.00 93.94 899 ARG A CA 1
ATOM 7389 C C . ARG A 1 899 ? -15.806 13.813 27.720 1.00 93.94 899 ARG A C 1
ATOM 7391 O O . ARG A 1 899 ? -16.007 14.984 28.043 1.00 93.94 899 ARG A O 1
ATOM 7398 N N . LYS A 1 900 ? -15.741 12.824 28.605 1.00 90.44 900 LYS A N 1
ATOM 7399 C CA . LYS A 1 900 ? -15.685 13.038 30.050 1.00 90.44 900 LYS A CA 1
ATOM 7400 C C . LYS A 1 900 ? -14.521 12.257 30.647 1.00 90.44 900 LYS A C 1
ATOM 7402 O O . LYS A 1 900 ? -14.388 11.063 30.394 1.00 90.44 900 LYS A O 1
ATOM 7407 N N . LEU A 1 901 ? -13.718 12.928 31.471 1.00 89.75 901 LEU A N 1
ATOM 7408 C CA . LEU A 1 901 ? -12.769 12.256 32.353 1.00 89.75 901 LEU A CA 1
ATOM 7409 C C . LEU A 1 901 ? -13.518 11.813 33.612 1.00 89.75 901 LEU A C 1
ATOM 7411 O O . LEU A 1 901 ? -14.053 12.651 34.342 1.00 89.75 901 LEU A O 1
ATOM 7415 N N . PHE A 1 902 ? -13.617 10.505 33.831 1.00 84.50 902 PHE A N 1
ATOM 7416 C CA . PHE A 1 902 ? -14.433 9.915 34.894 1.00 84.50 902 PHE A CA 1
ATOM 7417 C C . PHE A 1 902 ? -13.557 9.205 35.926 1.00 84.50 902 PHE A C 1
ATOM 7419 O O . PHE A 1 902 ? -12.563 8.593 35.568 1.00 84.50 902 PHE A O 1
ATOM 7426 N N . ILE A 1 903 ? -13.901 9.286 37.211 1.00 78.69 903 ILE A N 1
ATOM 7427 C CA . ILE A 1 903 ? -13.176 8.597 38.289 1.00 78.69 903 ILE A CA 1
ATOM 7428 C C . ILE A 1 903 ? -14.205 7.827 39.113 1.00 78.69 903 ILE A C 1
ATOM 7430 O O . ILE A 1 903 ? -15.188 8.425 39.560 1.00 78.69 903 ILE A O 1
ATOM 7434 N N . ASN A 1 904 ? -13.965 6.532 39.346 1.00 67.50 904 ASN A N 1
ATOM 7435 C CA . ASN A 1 904 ? -14.810 5.679 40.188 1.00 67.50 904 ASN A CA 1
ATOM 7436 C C . ASN A 1 904 ? -15.078 6.339 41.554 1.00 67.50 904 ASN A C 1
ATOM 7438 O O . ASN A 1 904 ? -14.203 6.413 42.414 1.00 67.50 904 ASN A O 1
ATOM 7442 N N . GLY A 1 905 ? -16.301 6.838 41.753 1.00 54.09 905 GLY A N 1
ATOM 7443 C CA . GLY A 1 905 ? -16.766 7.362 43.039 1.00 54.09 905 GLY A CA 1
ATOM 7444 C C . GLY A 1 905 ? -16.300 8.774 43.429 1.00 54.09 905 GLY A C 1
ATOM 7445 O O . GLY A 1 905 ? -16.545 9.178 44.569 1.00 54.09 905 GLY A O 1
ATOM 7446 N N . ALA A 1 906 ? -15.674 9.558 42.543 1.00 45.34 906 ALA A N 1
ATOM 7447 C CA . ALA A 1 906 ? -15.327 10.946 42.866 1.00 45.34 906 ALA A CA 1
ATOM 7448 C C . ALA A 1 906 ? -16.544 11.884 42.744 1.00 45.34 906 ALA A C 1
ATOM 7450 O O . ALA A 1 906 ? -17.225 11.920 41.720 1.00 45.34 906 ALA A O 1
ATOM 7451 N N . LYS A 1 907 ? -16.795 12.690 43.787 1.00 40.69 907 LYS A N 1
ATOM 7452 C CA . LYS A 1 907 ? -17.675 13.867 43.696 1.00 40.69 907 LYS A CA 1
ATOM 7453 C C . LYS A 1 907 ? -17.106 14.835 42.664 1.00 40.69 907 LYS A C 1
ATOM 7455 O O . LYS A 1 907 ? -15.900 15.071 42.671 1.00 40.69 907 LYS A O 1
ATOM 7460 N N . GLU A 1 908 ? -17.984 15.428 41.853 1.00 44.06 908 GLU A N 1
ATOM 7461 C CA . GLU A 1 908 ? -17.661 16.581 41.011 1.00 44.06 908 GLU A CA 1
ATOM 7462 C C . GLU A 1 908 ? -16.803 17.576 41.805 1.00 44.06 908 GLU A C 1
ATOM 7464 O O . GLU A 1 908 ? -17.263 18.162 42.786 1.00 44.06 908 GLU A O 1
ATOM 7469 N N . THR A 1 909 ? -15.552 17.776 41.390 1.00 37.72 909 THR A N 1
ATOM 7470 C CA . THR A 1 909 ? -14.699 18.848 41.925 1.00 37.72 909 THR A CA 1
ATOM 7471 C C . THR A 1 909 ? -15.038 20.213 41.322 1.00 37.72 909 THR A C 1
ATOM 7473 O O . THR A 1 909 ? -14.382 21.201 41.639 1.00 37.72 909 THR A O 1
ATOM 7476 N N . GLY A 1 910 ? -16.125 20.298 40.549 1.00 36.25 910 GLY A N 1
ATOM 7477 C CA . GLY A 1 910 ? -16.728 21.548 40.117 1.00 36.25 910 GLY A CA 1
ATOM 7478 C C . GLY A 1 910 ? -16.110 22.128 38.844 1.00 36.25 910 GLY A C 1
ATOM 7479 O O . GLY A 1 910 ? -14.895 22.242 38.699 1.00 36.25 910 GLY A O 1
ATOM 7480 N N . GLU A 1 911 ? -17.022 22.580 37.982 1.00 34.53 911 GLU A N 1
ATOM 7481 C CA . GLU A 1 911 ? -16.834 23.350 36.746 1.00 34.53 911 GLU A CA 1
ATOM 7482 C C . GLU A 1 911 ? -16.433 22.567 35.487 1.00 34.53 911 GLU A C 1
ATOM 7484 O O . GLU A 1 911 ? -15.696 21.588 35.524 1.00 34.53 911 GLU A O 1
ATOM 7489 N N . TRP A 1 912 ? -16.948 23.040 34.347 1.00 36.72 912 TRP A N 1
ATOM 7490 C CA . TRP A 1 912 ? -16.589 22.592 33.002 1.00 36.72 912 TRP A CA 1
ATOM 7491 C C . TRP A 1 912 ? -15.056 22.607 32.828 1.00 36.72 912 TRP A C 1
ATOM 7493 O O . TRP A 1 912 ? -14.445 23.673 32.884 1.00 36.72 912 TRP A O 1
ATOM 7503 N N . GLY A 1 913 ? -14.436 21.438 32.630 1.00 48.91 913 GLY A N 1
ATOM 7504 C CA . GLY A 1 913 ? -13.002 21.296 32.341 1.00 48.91 913 GLY A CA 1
ATOM 7505 C C . GLY A 1 913 ? -12.362 20.021 32.910 1.00 48.91 913 GLY A C 1
ATOM 7506 O O . GLY A 1 913 ? -12.900 19.396 33.822 1.00 48.91 913 GLY A O 1
ATOM 7507 N N . ASP A 1 914 ? -11.189 19.656 32.380 1.00 53.97 914 ASP A N 1
ATOM 7508 C CA . ASP A 1 914 ? -10.372 18.486 32.760 1.00 53.97 914 ASP A CA 1
ATOM 7509 C C . ASP A 1 914 ? -9.695 18.645 34.139 1.00 53.97 914 ASP A C 1
ATOM 7511 O O . ASP A 1 914 ? -8.476 18.593 34.272 1.00 53.97 914 ASP A O 1
ATOM 7515 N N . LYS A 1 915 ? -10.471 18.884 35.200 1.00 54.03 915 LYS A N 1
ATOM 7516 C CA . LYS A 1 915 ? -9.952 19.152 36.559 1.00 54.03 915 LYS A CA 1
ATOM 7517 C C . LYS A 1 915 ? -9.836 17.893 37.444 1.00 54.03 915 LYS A C 1
ATOM 7519 O O . LYS A 1 915 ? -9.848 17.997 38.671 1.00 54.03 915 LYS A O 1
ATOM 7524 N N . GLY A 1 916 ? -9.770 16.705 36.838 1.00 60.84 916 GLY A N 1
ATOM 7525 C CA . GLY A 1 916 ? -9.675 15.411 37.530 1.00 60.84 916 GLY A CA 1
ATOM 7526 C C . GLY A 1 916 ? -8.237 14.917 37.734 1.00 60.84 916 GLY A C 1
ATOM 7527 O O . GLY A 1 916 ? -7.291 15.475 37.184 1.00 60.84 916 GLY A O 1
ATOM 7528 N N . ASP A 1 917 ? -8.069 13.838 38.505 1.00 75.44 917 ASP A N 1
ATOM 7529 C CA . ASP A 1 917 ? -6.813 13.082 38.536 1.00 75.44 917 ASP A CA 1
ATOM 7530 C C . ASP A 1 917 ? -6.560 12.463 37.152 1.00 75.44 917 ASP A C 1
ATOM 7532 O O . ASP A 1 917 ? -7.128 11.427 36.805 1.00 75.44 917 ASP A O 1
ATOM 7536 N N . LEU A 1 918 ? -5.704 13.115 36.362 1.00 81.25 918 LEU A N 1
ATOM 7537 C CA . LEU A 1 918 ? -5.361 12.696 35.001 1.00 81.25 918 LEU A CA 1
ATOM 7538 C C . LEU A 1 918 ? -4.712 11.307 34.953 1.00 81.25 918 LEU A C 1
ATOM 7540 O O . LEU A 1 918 ? -4.734 10.656 33.910 1.00 81.25 918 LEU A O 1
ATOM 7544 N N . LYS A 1 919 ? -4.146 10.825 36.067 1.00 82.44 919 LYS A N 1
ATOM 7545 C CA . LYS A 1 919 ? -3.584 9.478 36.152 1.00 82.44 919 LYS A CA 1
ATOM 7546 C C . LYS A 1 919 ? -4.703 8.451 36.297 1.00 82.44 919 LYS A C 1
ATOM 7548 O O . LYS A 1 919 ? -4.777 7.533 35.490 1.00 82.44 919 LYS A O 1
ATOM 7553 N N . LEU A 1 920 ? -5.560 8.606 37.303 1.00 82.31 920 LEU A N 1
ATOM 7554 C CA . LEU A 1 920 ? -6.556 7.590 37.669 1.00 82.31 920 LEU A CA 1
ATOM 7555 C C . LEU A 1 920 ? -7.881 7.694 36.903 1.00 82.31 920 LEU A C 1
ATOM 7557 O O . LEU A 1 920 ? -8.739 6.833 37.071 1.00 82.31 920 LEU A O 1
ATOM 7561 N N . CYS A 1 921 ? -8.075 8.727 36.082 1.00 87.12 921 CYS A N 1
ATOM 7562 C CA . CYS A 1 921 ? -9.308 8.871 35.320 1.00 87.12 921 CYS A CA 1
ATOM 7563 C C . CYS A 1 921 ? -9.440 7.857 34.174 1.00 87.12 921 CYS A C 1
ATOM 7565 O O . CYS A 1 921 ? -8.469 7.483 33.512 1.00 87.12 921 CYS A O 1
ATOM 7567 N N . ASN A 1 922 ? -10.682 7.498 33.892 1.00 92.25 922 ASN A N 1
ATOM 7568 C CA . ASN A 1 922 ? -11.119 6.941 32.630 1.00 92.25 922 ASN A CA 1
ATOM 7569 C C . ASN A 1 922 ? -11.374 8.041 31.606 1.00 92.25 922 ASN A C 1
ATOM 7571 O O . ASN A 1 922 ? -11.831 9.130 31.962 1.00 92.25 922 ASN A O 1
ATOM 7575 N N . THR A 1 923 ? -11.172 7.720 30.335 1.00 94.06 923 THR A N 1
ATOM 7576 C CA . THR A 1 923 ? -11.574 8.553 29.204 1.00 94.06 923 THR A CA 1
ATOM 7577 C C . THR A 1 923 ? -12.837 7.964 28.589 1.00 94.06 923 THR A C 1
ATOM 7579 O O . THR A 1 923 ? -12.777 6.958 27.890 1.00 94.06 923 THR A O 1
ATOM 7582 N N . LEU A 1 924 ? -13.987 8.592 28.836 1.00 96.00 924 LEU A N 1
ATOM 7583 C CA . LEU A 1 924 ? -15.260 8.187 28.236 1.00 96.00 924 LEU A CA 1
ATOM 7584 C C . LEU A 1 924 ? -15.595 9.099 27.062 1.00 96.00 924 LEU A C 1
ATOM 7586 O O . LEU A 1 924 ? -15.608 10.323 27.224 1.00 96.00 924 LEU A O 1
ATOM 7590 N N . TYR A 1 925 ? -15.903 8.515 25.909 1.00 98.06 925 TYR A N 1
ATOM 7591 C CA . TYR A 1 925 ? -16.484 9.228 24.770 1.00 98.06 925 TYR A CA 1
ATOM 7592 C C . TYR A 1 925 ? -17.968 8.907 24.694 1.00 98.06 925 TYR A C 1
ATOM 7594 O O . TYR A 1 925 ? -18.365 7.763 24.902 1.00 98.06 925 TYR A O 1
ATOM 7602 N N . TYR A 1 926 ? -18.790 9.915 24.424 1.00 98.25 926 TYR A N 1
ATOM 7603 C CA . TYR A 1 926 ? -20.234 9.748 24.348 1.00 98.25 926 TYR A CA 1
ATOM 7604 C C . TYR A 1 926 ? -20.884 10.817 23.474 1.00 98.25 926 TYR A C 1
ATOM 7606 O O . TYR A 1 926 ? -20.330 11.899 23.259 1.00 98.25 926 TYR A O 1
ATOM 7614 N N . GLY A 1 927 ? -22.084 10.533 22.989 1.00 97.75 927 GLY A N 1
ATOM 7615 C CA . GLY A 1 927 ? -22.816 11.475 22.161 1.00 97.75 927 GLY A CA 1
ATOM 7616 C C . GLY A 1 927 ? -24.120 10.918 21.627 1.00 97.75 927 GLY A C 1
ATOM 7617 O O . GLY A 1 927 ? -24.454 9.760 21.856 1.00 97.75 927 GLY A O 1
ATOM 7618 N N . TRP A 1 928 ? -24.854 11.750 20.900 1.00 97.75 928 TRP A N 1
ATOM 7619 C CA . TRP A 1 928 ? -26.013 11.323 20.124 1.00 97.75 928 TRP A CA 1
ATOM 7620 C C . TRP A 1 928 ? -26.025 11.997 18.757 1.00 97.75 928 TRP A C 1
ATOM 7622 O O . TRP A 1 928 ? -25.475 13.088 18.597 1.00 97.75 928 TRP A O 1
ATOM 7632 N N . ARG A 1 929 ? -26.658 11.344 17.784 1.00 97.62 929 ARG A N 1
ATOM 7633 C CA . ARG A 1 929 ? -26.890 11.879 16.440 1.00 97.62 929 ARG A CA 1
ATOM 7634 C C . ARG A 1 929 ? -28.317 11.630 15.987 1.00 97.62 929 ARG A C 1
ATOM 7636 O O . ARG A 1 929 ? -28.919 10.636 16.387 1.00 97.62 929 ARG A O 1
ATOM 7643 N N . THR A 1 930 ? -28.842 12.521 15.153 1.00 97.31 930 THR A N 1
ATOM 7644 C CA . THR A 1 930 ? -30.200 12.424 14.591 1.00 97.31 930 THR A CA 1
ATOM 7645 C C . THR A 1 930 ? -30.135 12.176 13.096 1.00 97.31 930 THR A C 1
ATOM 7647 O O . THR A 1 930 ? -29.348 12.816 12.400 1.00 97.31 930 THR A O 1
ATOM 7650 N N . SER A 1 931 ? -30.988 11.282 12.599 1.00 96.81 931 SER A N 1
ATOM 7651 C CA . SER A 1 931 ? -31.096 11.030 11.166 1.00 96.81 931 SER A CA 1
ATOM 7652 C C . SER A 1 931 ? -31.550 12.296 10.411 1.00 96.81 931 SER A C 1
ATOM 7654 O O . SER A 1 931 ? -32.303 13.109 10.958 1.00 96.81 931 SER A O 1
ATOM 7656 N N . PRO A 1 932 ? -31.135 12.505 9.145 1.00 94.94 932 PRO A N 1
ATOM 7657 C CA . PRO A 1 932 ? -31.475 13.722 8.395 1.00 94.94 932 PRO A CA 1
ATOM 7658 C C . PRO A 1 932 ? -32.977 13.969 8.198 1.00 94.94 932 PRO A C 1
ATOM 7660 O O . PRO A 1 932 ? -33.401 15.109 8.033 1.00 94.94 932 PRO A O 1
ATOM 7663 N N . ASN A 1 933 ? -33.786 12.911 8.212 1.00 93.94 933 ASN A N 1
ATOM 7664 C CA . ASN A 1 933 ? -35.248 12.973 8.137 1.00 93.94 933 ASN A CA 1
ATOM 7665 C C . ASN A 1 933 ? -35.922 13.087 9.520 1.00 93.94 933 ASN A C 1
ATOM 7667 O O . ASN A 1 933 ? -37.147 13.060 9.599 1.00 93.94 933 ASN A O 1
ATOM 7671 N N . GLU A 1 934 ? -35.128 13.214 10.585 1.00 93.69 934 GLU A N 1
ATOM 7672 C CA . GLU A 1 934 ? -35.546 13.408 11.976 1.00 93.69 934 GLU A CA 1
ATOM 7673 C C . GLU A 1 934 ? -36.456 12.302 12.528 1.00 93.69 934 GLU A C 1
ATOM 7675 O O . GLU A 1 934 ? -37.251 12.552 13.430 1.00 93.69 934 GLU A O 1
ATOM 7680 N N . ASN A 1 935 ? -36.335 11.077 12.009 1.00 95.00 935 ASN A N 1
ATOM 7681 C CA . ASN A 1 935 ? -37.163 9.943 12.423 1.00 95.00 935 ASN A CA 1
ATOM 7682 C C . ASN A 1 935 ? -36.481 8.999 13.423 1.00 95.00 935 ASN A C 1
ATOM 7684 O O . ASN A 1 935 ? -37.167 8.199 14.050 1.00 95.00 935 ASN A O 1
ATOM 7688 N N . SER A 1 936 ? -35.160 9.074 13.589 1.00 95.81 936 SER A N 1
ATOM 7689 C CA . SER A 1 936 ? -34.427 8.245 14.538 1.00 95.81 936 SER A CA 1
ATOM 7690 C C . SER A 1 936 ? -33.247 8.992 15.145 1.00 95.81 936 SER A C 1
ATOM 7692 O O . SER A 1 936 ? -32.749 9.992 14.616 1.00 95.81 936 SER A O 1
ATOM 7694 N N . GLN A 1 937 ? -32.828 8.525 16.316 1.00 97.06 937 GLN A N 1
ATOM 7695 C CA . GLN A 1 937 ? -31.643 9.001 17.007 1.00 97.06 937 GLN A CA 1
ATOM 7696 C C . GLN A 1 937 ? -30.812 7.833 17.498 1.00 97.06 937 GLN A C 1
ATOM 7698 O O . GLN A 1 937 ? -31.354 6.856 18.005 1.00 97.06 937 GLN A O 1
ATOM 7703 N N . ILE A 1 938 ? -29.496 7.997 17.420 1.00 98.12 938 ILE A N 1
ATOM 7704 C CA . ILE A 1 938 ? -28.504 7.060 17.940 1.00 98.12 938 ILE A CA 1
ATOM 7705 C C . ILE A 1 938 ? -27.813 7.714 19.133 1.00 98.12 938 ILE A C 1
ATOM 7707 O O . ILE A 1 938 ? -27.473 8.894 19.066 1.00 98.12 938 ILE A O 1
ATOM 7711 N N . PHE A 1 939 ? -27.584 6.960 20.205 1.00 98.56 939 PHE A N 1
ATOM 7712 C CA . PHE A 1 939 ? -26.727 7.325 21.329 1.00 98.56 939 PHE A CA 1
ATOM 7713 C C . PHE A 1 939 ? -25.536 6.367 21.404 1.00 98.56 939 PHE A C 1
ATOM 7715 O O . PHE A 1 939 ? -25.696 5.158 21.276 1.00 98.56 939 PHE A O 1
ATOM 7722 N N . PHE A 1 940 ? -24.350 6.914 21.642 1.00 98.50 940 PHE A N 1
ATOM 7723 C CA . PHE A 1 940 ? -23.090 6.190 21.757 1.00 98.50 940 PHE A CA 1
ATOM 7724 C C . PHE A 1 940 ? -22.446 6.495 23.110 1.00 98.50 940 PHE A C 1
ATOM 7726 O O . PHE A 1 940 ? -22.409 7.656 23.528 1.00 98.50 940 PHE A O 1
ATOM 7733 N N . ILE A 1 941 ? -21.886 5.478 23.767 1.00 98.56 941 ILE A N 1
ATOM 7734 C CA . ILE A 1 941 ? -20.971 5.644 24.900 1.00 98.56 941 ILE A CA 1
ATOM 7735 C C . ILE A 1 941 ? -19.920 4.530 24.925 1.00 98.56 941 ILE A C 1
ATOM 7737 O O . ILE A 1 941 ? -20.261 3.353 24.844 1.00 98.56 941 ILE A O 1
ATOM 7741 N N . ALA A 1 942 ? -18.649 4.897 25.087 1.00 98.31 942 ALA A N 1
ATOM 7742 C CA . ALA A 1 942 ? -17.528 3.964 25.177 1.00 98.31 942 ALA A CA 1
ATOM 7743 C C . ALA A 1 942 ? -16.529 4.373 26.265 1.00 98.31 942 ALA A C 1
ATOM 7745 O O . ALA A 1 942 ? -16.209 5.559 26.412 1.00 98.31 942 ALA A O 1
ATOM 7746 N N . ASN A 1 943 ? -16.008 3.387 26.999 1.00 96.94 943 ASN A N 1
ATOM 7747 C CA . ASN A 1 943 ? -14.846 3.553 27.870 1.00 96.94 943 ASN A CA 1
ATOM 7748 C C . ASN A 1 943 ? -13.583 3.355 27.033 1.00 96.94 943 ASN A C 1
ATOM 7750 O O . ASN A 1 943 ? -13.112 2.240 26.848 1.00 96.94 943 ASN A O 1
ATOM 7754 N N . MET A 1 944 ? -13.060 4.454 26.493 1.00 96.00 944 MET A N 1
ATOM 7755 C CA . MET A 1 944 ? -11.940 4.430 25.552 1.00 96.00 944 MET A CA 1
ATOM 7756 C C . MET A 1 944 ? -10.601 4.148 26.233 1.00 96.00 944 MET A C 1
ATOM 7758 O O . MET A 1 944 ? -9.649 3.752 25.572 1.00 96.00 944 MET A O 1
ATOM 7762 N N . GLU A 1 945 ? -10.493 4.443 27.531 1.00 93.62 945 GLU A N 1
ATOM 7763 C CA . GLU A 1 945 ? -9.255 4.257 28.278 1.00 93.62 945 GLU A CA 1
ATOM 7764 C C . GLU A 1 945 ? -9.482 4.253 29.791 1.00 93.62 945 GLU A C 1
ATOM 7766 O O . GLU A 1 945 ? -10.282 5.039 30.296 1.00 93.62 945 GLU A O 1
ATOM 7771 N N . GLY A 1 946 ? -8.698 3.464 30.529 1.00 91.69 946 GLY A N 1
ATOM 7772 C CA . GLY A 1 946 ? -8.615 3.492 31.993 1.00 91.69 946 GLY A CA 1
ATOM 7773 C C . GLY A 1 946 ? -9.012 2.170 32.645 1.00 91.69 946 GLY A C 1
ATOM 7774 O O . GLY A 1 946 ? -9.119 1.146 31.980 1.00 91.69 946 GLY A O 1
ATOM 7775 N N . ASP A 1 947 ? -9.206 2.190 33.963 1.00 91.38 947 ASP A N 1
ATOM 7776 C CA . ASP A 1 947 ? -9.569 0.995 34.736 1.00 91.38 947 ASP A CA 1
ATOM 7777 C C . ASP A 1 947 ? -11.057 0.623 34.563 1.00 91.38 947 ASP A C 1
ATOM 7779 O O . ASP A 1 947 ? -11.831 1.339 33.927 1.00 91.38 947 ASP A O 1
ATOM 7783 N N . VAL A 1 948 ? -11.497 -0.499 35.121 1.00 92.94 948 VAL A N 1
ATOM 7784 C CA . VAL A 1 948 ? -12.912 -0.891 35.090 1.00 92.94 948 VAL A CA 1
ATOM 7785 C C . VAL A 1 948 ? -13.761 0.103 35.886 1.00 92.94 948 VAL A C 1
ATOM 7787 O O . VAL A 1 948 ? -13.451 0.417 37.035 1.00 92.94 948 VAL A O 1
ATOM 7790 N N . ILE A 1 949 ? -14.866 0.578 35.304 1.00 92.69 949 ILE A N 1
ATOM 7791 C CA . ILE A 1 949 ? -15.841 1.426 36.001 1.00 92.69 949 ILE A CA 1
ATOM 7792 C C . ILE A 1 949 ? -16.924 0.543 36.626 1.00 92.69 949 ILE A C 1
ATOM 7794 O O . ILE A 1 949 ? -17.718 -0.066 35.909 1.00 92.69 949 ILE A O 1
ATOM 7798 N N . ASP A 1 950 ? -17.005 0.498 37.958 1.00 91.38 950 ASP A N 1
ATOM 7799 C CA . ASP A 1 950 ? -17.934 -0.396 38.672 1.00 91.38 950 ASP A CA 1
ATOM 7800 C C . ASP A 1 950 ? -19.401 -0.124 38.299 1.00 91.38 950 ASP A C 1
ATOM 7802 O O . ASP A 1 950 ? -20.181 -1.045 38.035 1.00 91.38 950 ASP A O 1
ATOM 7806 N N . ALA A 1 951 ? -19.773 1.158 38.266 1.00 90.56 951 ALA A N 1
ATOM 7807 C CA . ALA A 1 951 ? -21.108 1.631 37.926 1.00 90.56 951 ALA A CA 1
ATOM 7808 C C . ALA A 1 951 ? -21.034 2.994 37.222 1.00 90.56 951 ALA A C 1
ATOM 7810 O O . ALA A 1 951 ? -20.741 4.016 37.845 1.00 90.56 951 ALA A O 1
ATOM 7811 N N . CYS A 1 952 ? -21.320 3.007 35.921 1.00 92.12 952 CYS A N 1
ATOM 7812 C CA . CYS A 1 952 ? -21.365 4.203 35.088 1.00 92.12 952 CYS A CA 1
ATOM 7813 C C . CYS A 1 952 ? -22.827 4.663 34.912 1.00 92.12 952 CYS A C 1
ATOM 7815 O O . CYS A 1 952 ? -23.582 4.002 34.193 1.00 92.12 952 CYS A O 1
ATOM 7817 N N . PRO A 1 953 ? -23.271 5.745 35.580 1.00 92.38 953 PRO A N 1
ATOM 7818 C CA . PRO A 1 953 ? -24.665 6.184 35.535 1.00 92.38 953 PRO A CA 1
ATOM 7819 C C . PRO A 1 953 ? -24.974 6.930 34.229 1.00 92.38 953 PRO A C 1
ATOM 7821 O O . PRO A 1 953 ? -24.331 7.936 33.915 1.00 92.38 953 PRO A O 1
ATOM 7824 N N . LEU A 1 954 ? -25.986 6.481 33.479 1.00 94.06 954 LEU A N 1
ATOM 7825 C CA . LEU A 1 954 ? -26.315 7.067 32.177 1.00 94.06 954 LEU A CA 1
ATOM 7826 C C . LEU A 1 954 ? -26.857 8.492 32.285 1.00 94.06 954 LEU A C 1
ATOM 7828 O O . LEU A 1 954 ? -26.655 9.266 31.359 1.00 94.06 954 LEU A O 1
ATOM 7832 N N . ASN A 1 955 ? -27.455 8.900 33.404 1.00 92.25 955 ASN A N 1
ATOM 7833 C CA . ASN A 1 955 ? -28.029 10.243 33.560 1.00 92.25 955 ASN A CA 1
ATOM 7834 C C . ASN A 1 955 ? -27.002 11.386 33.480 1.00 92.25 955 ASN A C 1
ATOM 7836 O O . ASN A 1 955 ? -27.413 12.535 33.309 1.00 92.25 955 ASN A O 1
ATOM 7840 N N . ILE A 1 956 ? -25.705 11.077 33.593 1.00 90.25 956 ILE A N 1
ATOM 7841 C CA . ILE A 1 956 ? -24.590 12.014 33.401 1.00 90.25 956 ILE A CA 1
ATOM 7842 C C . ILE A 1 956 ? -24.269 12.219 31.909 1.00 90.25 956 ILE A C 1
ATOM 7844 O O . ILE A 1 956 ? -23.756 13.275 31.536 1.00 90.25 956 ILE A O 1
ATOM 7848 N N . PHE A 1 957 ? -24.552 11.222 31.067 1.00 94.25 957 PHE A N 1
ATOM 7849 C CA . PHE A 1 957 ? -24.134 11.165 29.662 1.00 94.25 957 PHE A CA 1
ATOM 7850 C C . PHE A 1 957 ? -25.320 11.301 28.700 1.00 94.25 957 PHE A C 1
ATOM 7852 O O . PHE A 1 957 ? -25.274 12.090 27.760 1.00 94.25 957 PHE A O 1
ATOM 7859 N N . LEU A 1 958 ? -26.406 10.576 28.960 1.00 94.19 958 LEU A N 1
ATOM 7860 C CA . LEU A 1 958 ? -27.653 10.597 28.208 1.00 94.19 958 LEU A CA 1
ATOM 7861 C C . LEU A 1 958 ? -28.602 11.651 28.796 1.00 94.19 958 LEU A C 1
ATOM 7863 O O . LEU A 1 958 ? -29.381 11.400 29.716 1.00 94.19 958 LEU A O 1
ATOM 7867 N N . ASN A 1 959 ? -28.531 12.863 28.245 1.00 89.81 959 ASN A N 1
ATOM 7868 C CA . ASN A 1 959 ? -29.356 13.999 28.679 1.00 89.81 959 ASN A CA 1
ATOM 7869 C C . ASN A 1 959 ? -30.745 14.049 28.021 1.00 89.81 959 ASN A C 1
ATOM 7871 O O . ASN A 1 959 ? -31.526 14.959 28.304 1.00 89.81 959 ASN A O 1
ATOM 7875 N N . LEU A 1 960 ? -31.051 13.093 27.145 1.00 91.56 960 LEU A N 1
ATOM 7876 C CA . LEU A 1 960 ? -32.319 12.991 26.434 1.00 91.56 960 LEU A CA 1
ATOM 7877 C C . LEU A 1 960 ? -33.253 12.018 27.167 1.00 91.56 960 LEU A C 1
ATOM 7879 O O . LEU A 1 960 ? -32.867 10.901 27.496 1.00 91.56 960 LEU A O 1
ATOM 7883 N N . GLU A 1 961 ? -34.485 12.453 27.429 1.00 90.50 961 GLU A N 1
ATOM 7884 C CA . GLU A 1 961 ? -35.532 11.614 28.028 1.00 90.50 961 GLU A CA 1
ATOM 7885 C C . GLU A 1 961 ? -36.076 10.598 27.025 1.00 90.50 961 GLU A C 1
ATOM 7887 O O . GLU A 1 961 ? -36.065 10.868 25.828 1.00 90.50 961 GLU A O 1
ATOM 7892 N N . GLY A 1 962 ? -36.614 9.480 27.512 1.00 91.81 962 GLY A N 1
ATOM 7893 C CA . GLY A 1 962 ? -37.239 8.435 26.700 1.00 91.81 962 GLY A CA 1
ATOM 7894 C C . GLY A 1 962 ? -36.571 7.074 26.872 1.00 91.81 962 GLY A C 1
ATOM 7895 O O . GLY A 1 962 ? -35.493 6.969 27.458 1.00 91.81 962 GLY A O 1
ATOM 7896 N N . GLU A 1 963 ? -37.242 6.047 26.364 1.00 95.75 963 GLU A N 1
ATOM 7897 C CA . GLU A 1 963 ? -36.693 4.697 26.233 1.00 95.75 963 GLU A CA 1
ATOM 7898 C C . GLU A 1 963 ? -35.900 4.592 24.929 1.00 95.75 963 GLU A C 1
ATOM 7900 O O . GLU A 1 963 ? -36.291 5.171 23.911 1.00 95.75 963 GLU A O 1
ATOM 7905 N N . TRP A 1 964 ? -34.796 3.858 24.981 1.00 97.62 964 TRP A N 1
ATOM 7906 C CA . TRP A 1 964 ? -33.919 3.588 23.852 1.00 97.62 964 TRP A CA 1
ATOM 7907 C C . TRP A 1 964 ? -33.681 2.090 23.737 1.00 97.62 964 TRP A C 1
ATOM 7909 O O . TRP A 1 964 ? -33.430 1.430 24.743 1.00 97.62 964 TRP A O 1
ATOM 7919 N N . ASP A 1 965 ? -33.719 1.561 22.526 1.00 98.12 965 ASP A N 1
ATOM 7920 C CA . ASP A 1 965 ? -33.412 0.169 22.238 1.00 98.12 965 ASP A CA 1
ATOM 7921 C C . ASP A 1 965 ? -31.896 -0.052 22.269 1.00 98.12 965 ASP A C 1
ATOM 7923 O O . ASP A 1 965 ? -31.123 0.744 21.734 1.00 98.12 965 ASP A O 1
ATOM 7927 N N . VAL A 1 966 ? -31.456 -1.142 22.894 1.00 97.94 966 VAL A N 1
ATOM 7928 C CA . VAL A 1 966 ? -30.058 -1.585 22.838 1.00 97.94 966 VAL A CA 1
ATOM 7929 C C . VAL A 1 966 ? -29.837 -2.254 21.486 1.00 97.94 966 VAL A C 1
ATOM 7931 O O . VAL A 1 966 ? -30.327 -3.361 21.264 1.00 97.94 966 VAL A O 1
ATOM 7934 N N . VAL A 1 967 ? -29.105 -1.589 20.590 1.00 97.44 967 VAL A N 1
ATOM 7935 C CA . VAL A 1 967 ? -28.877 -2.090 19.223 1.00 97.44 967 VAL A CA 1
ATOM 7936 C C . VAL A 1 967 ? -27.541 -2.807 19.076 1.00 97.44 967 VAL A C 1
ATOM 7938 O O . VAL A 1 967 ? -27.479 -3.835 18.409 1.00 97.44 967 VAL A O 1
ATOM 7941 N N . LEU A 1 968 ? -26.479 -2.315 19.726 1.00 97.56 968 LEU A N 1
ATOM 7942 C CA . LEU A 1 968 ? -25.156 -2.944 19.721 1.00 97.56 968 LEU A CA 1
ATOM 7943 C C . LEU A 1 968 ? -24.430 -2.697 21.044 1.00 97.56 968 LEU A C 1
ATOM 7945 O O . LEU A 1 968 ? -24.540 -1.629 21.643 1.00 97.56 968 LEU A O 1
ATOM 7949 N N . HIS A 1 969 ? -23.635 -3.668 21.478 1.00 97.75 969 HIS A N 1
ATOM 7950 C CA . HIS A 1 969 ? -22.703 -3.510 22.587 1.00 97.75 969 HIS A CA 1
ATOM 7951 C C . HIS A 1 969 ? -21.520 -4.464 22.432 1.00 97.75 969 HIS A C 1
ATOM 7953 O O . HIS A 1 969 ? -21.634 -5.493 21.761 1.00 97.75 969 HIS A O 1
ATOM 7959 N N . SER A 1 970 ? -20.403 -4.131 23.077 1.00 97.31 970 SER A N 1
ATOM 7960 C CA . SER A 1 970 ? -19.240 -5.015 23.163 1.00 97.31 970 SER A CA 1
ATOM 7961 C C . SER A 1 970 ? -19.620 -6.411 23.672 1.00 97.31 970 SER A C 1
ATOM 7963 O O . SER A 1 970 ? -20.405 -6.505 24.623 1.00 97.31 970 SER A O 1
ATOM 7965 N N . PRO A 1 971 ? -19.039 -7.496 23.132 1.00 95.31 971 PRO A N 1
ATOM 7966 C CA . PRO A 1 971 ? -19.314 -8.863 23.575 1.00 95.31 971 PRO A CA 1
ATOM 7967 C C . PRO A 1 971 ? -19.097 -9.106 25.070 1.00 95.31 971 PRO A C 1
ATOM 7969 O O . PRO A 1 971 ? -19.826 -9.885 25.683 1.00 95.31 971 PRO A O 1
ATOM 7972 N N . THR A 1 972 ? -18.102 -8.449 25.672 1.00 94.31 972 THR A N 1
ATOM 7973 C CA . THR A 1 972 ? -17.799 -8.606 27.102 1.00 94.31 972 THR A CA 1
ATOM 7974 C C . THR A 1 972 ? -18.691 -7.760 28.008 1.00 94.31 972 THR A C 1
ATOM 7976 O O . THR A 1 972 ? -18.718 -8.003 29.220 1.00 94.31 972 THR A O 1
ATOM 7979 N N . LEU A 1 973 ? -19.450 -6.816 27.437 1.00 95.44 973 LEU A N 1
ATOM 7980 C CA . LEU A 1 973 ? -20.357 -5.952 28.175 1.00 95.44 973 LEU A CA 1
ATOM 7981 C C . LEU A 1 973 ? -21.702 -6.655 28.402 1.00 95.44 973 LEU A C 1
ATOM 7983 O O . LEU A 1 973 ? -22.463 -6.917 27.473 1.00 95.44 973 LEU A O 1
ATOM 7987 N N . LEU A 1 974 ? -22.020 -6.943 29.664 1.00 90.31 974 LEU A N 1
ATOM 7988 C CA . LEU A 1 974 ? -23.230 -7.679 30.036 1.00 90.31 974 LEU A CA 1
ATOM 7989 C C . LEU A 1 974 ? -24.446 -6.745 30.151 1.00 90.31 974 LEU A C 1
ATOM 7991 O O . LEU A 1 974 ? -24.673 -6.136 31.200 1.00 90.31 974 LEU A O 1
ATOM 7995 N N . ILE A 1 975 ? -25.257 -6.678 29.092 1.00 90.62 975 ILE A N 1
ATOM 7996 C CA . ILE A 1 975 ? -26.540 -5.963 29.069 1.00 90.62 975 ILE A CA 1
ATOM 7997 C C . ILE A 1 975 ? -27.686 -6.965 28.870 1.00 90.62 975 ILE A C 1
ATOM 7999 O O . ILE A 1 975 ? -27.872 -7.518 27.795 1.00 90.62 975 ILE A O 1
ATOM 8003 N N . GLU A 1 976 ? -28.483 -7.203 29.915 1.00 84.62 976 GLU A N 1
ATOM 8004 C CA . GLU A 1 976 ? -29.657 -8.098 29.835 1.00 84.62 976 GLU A CA 1
ATOM 8005 C C . GLU A 1 976 ? -30.923 -7.383 29.336 1.00 84.62 976 GLU A C 1
ATOM 8007 O O . GLU A 1 976 ? -31.904 -8.019 28.942 1.00 84.62 976 GLU A O 1
ATOM 8012 N N . LYS A 1 977 ? -30.936 -6.048 29.401 1.00 92.06 977 LYS A N 1
ATOM 8013 C CA . LYS A 1 977 ? -32.100 -5.247 29.031 1.00 92.06 977 LYS A CA 1
ATOM 8014 C C . LYS A 1 977 ? -32.152 -5.034 27.523 1.00 92.06 977 LYS A C 1
ATOM 8016 O O . LYS A 1 977 ? -31.147 -4.709 26.910 1.00 92.06 977 LYS A O 1
ATOM 8021 N N . LYS A 1 978 ? -33.354 -5.137 26.949 1.00 95.31 978 LYS A N 1
ATOM 8022 C CA . LYS A 1 978 ? -33.605 -4.768 25.546 1.00 95.31 978 LYS A CA 1
ATOM 8023 C C . LYS A 1 978 ? -33.728 -3.261 25.342 1.00 95.31 978 LYS A C 1
ATOM 8025 O O . LYS A 1 978 ? -33.407 -2.778 24.266 1.00 95.31 978 LYS A O 1
ATOM 8030 N N . THR A 1 979 ? -34.179 -2.544 26.371 1.00 97.19 979 THR A N 1
ATOM 8031 C CA . THR A 1 979 ? -34.270 -1.084 26.372 1.00 97.19 979 THR A CA 1
ATOM 8032 C C . THR A 1 979 ? -33.552 -0.500 27.578 1.00 97.19 979 THR A C 1
ATOM 8034 O O . THR A 1 979 ? -33.463 -1.133 28.637 1.00 97.19 979 THR A O 1
ATOM 8037 N N . MET A 1 980 ? -33.028 0.706 27.415 1.00 97.19 980 MET A N 1
ATOM 8038 C CA . MET A 1 980 ? -32.407 1.489 28.471 1.00 97.19 980 MET A CA 1
ATOM 8039 C C . MET A 1 980 ? -32.912 2.928 28.425 1.00 97.19 980 MET A C 1
ATOM 8041 O O . MET A 1 980 ? -33.287 3.451 27.376 1.00 97.19 980 MET A O 1
ATOM 8045 N N . ASN A 1 981 ? -32.884 3.594 29.571 1.00 95.94 981 ASN A N 1
ATOM 8046 C CA . ASN A 1 981 ? -33.149 5.022 29.674 1.00 95.94 981 ASN A CA 1
ATOM 8047 C C . ASN A 1 981 ? -32.070 5.709 30.520 1.00 95.94 981 ASN A C 1
ATOM 8049 O O . ASN A 1 981 ? -31.129 5.086 31.013 1.00 95.94 981 ASN A O 1
ATOM 8053 N N . ARG A 1 982 ? -32.186 7.028 30.689 1.00 94.69 982 ARG A N 1
ATOM 8054 C CA . ARG A 1 982 ? -31.182 7.812 31.418 1.00 94.69 982 ARG A CA 1
ATOM 8055 C C . ARG A 1 982 ? -31.011 7.409 32.890 1.00 94.69 982 ARG A C 1
ATOM 8057 O O . ARG A 1 982 ? -29.969 7.709 33.453 1.00 94.69 982 ARG A O 1
ATOM 8064 N N . ASP A 1 983 ? -31.982 6.753 33.520 1.00 94.38 983 ASP A N 1
ATOM 8065 C CA . ASP A 1 983 ? -31.893 6.337 34.927 1.00 94.38 983 ASP A CA 1
ATOM 8066 C C . ASP A 1 983 ? -31.142 5.006 35.111 1.00 94.38 983 ASP A C 1
ATOM 8068 O O . ASP A 1 983 ? -30.887 4.578 36.240 1.00 94.38 983 ASP A O 1
ATOM 8072 N N . ASP A 1 984 ? -30.753 4.360 34.011 1.00 95.75 984 ASP A N 1
ATOM 8073 C CA . ASP A 1 984 ? -29.953 3.144 34.031 1.00 95.75 984 ASP A CA 1
ATOM 8074 C C . ASP A 1 984 ? -28.461 3.401 34.270 1.00 95.75 984 ASP A C 1
ATOM 8076 O O . ASP A 1 984 ? -27.948 4.521 34.216 1.00 95.75 984 ASP A O 1
ATOM 8080 N N . GLN A 1 985 ? -27.738 2.317 34.545 1.00 94.00 985 GLN A N 1
ATOM 8081 C CA . GLN A 1 985 ? -26.292 2.326 34.725 1.00 94.00 985 GLN A CA 1
ATOM 8082 C C . GLN A 1 985 ? -25.653 1.136 34.014 1.00 94.00 985 GLN A C 1
ATOM 8084 O O . GLN A 1 985 ? -26.191 0.026 34.035 1.00 94.00 985 GLN A O 1
ATOM 8089 N N . ILE A 1 986 ? -24.475 1.368 33.445 1.00 95.19 986 ILE A N 1
ATOM 8090 C CA . ILE A 1 986 ? -23.613 0.323 32.897 1.00 95.19 986 ILE A CA 1
ATOM 8091 C C . ILE A 1 986 ? -22.740 -0.200 34.040 1.00 95.19 986 ILE A C 1
ATOM 8093 O O . ILE A 1 986 ? -22.107 0.587 34.744 1.00 95.19 986 ILE A O 1
ATOM 8097 N N . LYS A 1 987 ? -22.728 -1.514 34.266 1.00 93.94 987 LYS A N 1
ATOM 8098 C CA . LYS A 1 987 ? -21.933 -2.136 35.336 1.00 93.94 987 LYS A CA 1
ATOM 8099 C C . LYS A 1 987 ? -20.643 -2.718 34.780 1.00 93.94 987 LYS A C 1
ATOM 8101 O O . LYS A 1 987 ? -20.678 -3.321 33.715 1.00 93.94 987 LYS A O 1
ATOM 8106 N N . ASN A 1 988 ? -19.561 -2.623 35.553 1.00 94.06 988 ASN A N 1
ATOM 8107 C CA . ASN A 1 988 ? -18.242 -3.167 35.210 1.00 94.06 988 ASN A CA 1
ATOM 8108 C C . ASN A 1 988 ? -17.751 -2.729 33.822 1.00 94.06 988 ASN A C 1
ATOM 8110 O O . ASN A 1 988 ? -17.237 -3.553 33.077 1.00 94.06 988 ASN A O 1
ATOM 8114 N N . PHE A 1 989 ? -17.936 -1.459 33.475 1.00 95.25 989 PHE A N 1
ATOM 8115 C CA . PHE A 1 989 ? -17.655 -0.939 32.143 1.00 95.25 989 PHE A CA 1
ATOM 8116 C C . PHE A 1 989 ? -16.138 -0.832 31.925 1.00 95.25 989 PHE A C 1
ATOM 8118 O O . PHE A 1 989 ? -15.488 0.065 32.472 1.00 95.25 989 PHE A O 1
ATOM 8125 N N . LYS A 1 990 ? -15.556 -1.783 31.195 1.00 95.81 990 LYS A N 1
ATOM 8126 C CA . LYS A 1 990 ? -14.102 -1.953 31.026 1.00 95.81 990 LYS A CA 1
ATOM 8127 C C . LYS A 1 990 ? -13.550 -1.103 29.892 1.00 95.81 990 LYS A C 1
ATOM 8129 O O . LYS A 1 990 ? -14.292 -0.665 29.022 1.00 95.81 990 LYS A O 1
ATOM 8134 N N . ASN A 1 991 ? -12.232 -0.916 29.885 1.00 95.00 991 ASN A N 1
ATOM 8135 C CA . ASN A 1 991 ? -11.525 -0.349 28.743 1.00 95.00 991 ASN A CA 1
ATOM 8136 C C . ASN A 1 991 ? -11.888 -1.086 27.444 1.00 95.00 991 ASN A C 1
ATOM 8138 O O . ASN A 1 991 ? -11.898 -2.314 27.420 1.00 95.00 991 ASN A O 1
ATOM 8142 N N . GLY A 1 992 ? -12.167 -0.334 26.386 1.00 95.12 992 GLY A N 1
ATOM 8143 C CA . GLY A 1 992 ? -12.596 -0.854 25.093 1.00 95.12 992 GLY A CA 1
ATOM 8144 C C . GLY A 1 992 ? -14.103 -1.037 24.954 1.00 95.12 992 GLY A C 1
ATOM 8145 O O . GLY A 1 992 ? -14.601 -0.937 23.836 1.00 95.12 992 GLY A O 1
ATOM 8146 N N . GLU A 1 993 ? -14.839 -1.241 26.051 1.00 97.81 993 GLU A N 1
ATOM 8147 C CA . GLU A 1 993 ? -16.258 -1.575 25.966 1.00 97.81 993 GLU A CA 1
ATOM 8148 C C . GLU A 1 993 ? -17.109 -0.397 25.477 1.00 97.81 993 GLU A C 1
ATOM 8150 O O . GLU A 1 993 ? -16.860 0.773 25.794 1.00 97.81 993 GLU A O 1
ATOM 8155 N N . VAL A 1 994 ? -18.171 -0.724 24.739 1.00 98.50 994 VAL A N 1
ATOM 8156 C CA . VAL A 1 994 ? -19.095 0.243 24.138 1.00 98.50 994 VAL A CA 1
ATOM 8157 C C . VAL A 1 994 ? -20.552 -0.205 24.221 1.00 98.50 994 VAL A C 1
ATOM 8159 O O . VAL A 1 994 ? -20.858 -1.399 24.218 1.00 98.50 994 VAL A O 1
ATOM 8162 N N . LEU A 1 995 ? -21.451 0.779 24.263 1.00 98.50 995 LEU A N 1
ATOM 8163 C CA . LEU A 1 995 ? -22.897 0.636 24.139 1.00 98.50 995 LEU A CA 1
ATOM 8164 C C . LEU A 1 995 ? -23.427 1.627 23.090 1.00 98.50 995 LEU A C 1
ATOM 8166 O O . LEU A 1 995 ? -23.155 2.828 23.170 1.00 98.50 995 LEU A O 1
ATOM 8170 N N . ILE A 1 996 ? -24.216 1.122 22.141 1.00 98.62 996 ILE A N 1
ATOM 8171 C CA . ILE A 1 996 ? -24.970 1.908 21.163 1.00 98.62 996 ILE A CA 1
ATOM 8172 C C . ILE A 1 996 ? -26.458 1.656 21.386 1.00 98.62 996 ILE A C 1
ATOM 8174 O O . ILE A 1 996 ? -26.916 0.510 21.418 1.00 98.62 996 ILE A O 1
ATOM 8178 N N . LEU A 1 997 ? -27.205 2.746 21.527 1.00 98.50 997 LEU A N 1
ATOM 8179 C CA . LEU A 1 997 ? -28.653 2.735 21.658 1.00 98.50 997 LEU A CA 1
ATOM 8180 C C . LEU A 1 997 ? -29.296 3.458 20.475 1.00 98.50 997 LEU A C 1
ATOM 8182 O O . LEU A 1 997 ? -28.728 4.420 19.962 1.00 98.50 997 LEU A O 1
ATOM 8186 N N . GLU A 1 998 ? -30.500 3.056 20.091 1.00 97.88 998 GLU A N 1
ATOM 8187 C CA . GLU A 1 998 ? -31.298 3.748 19.077 1.00 97.88 998 GLU A CA 1
ATOM 8188 C C . GLU A 1 998 ? -32.705 4.030 19.606 1.00 97.88 998 GLU A C 1
ATOM 8190 O O . GLU A 1 998 ? -33.241 3.293 20.429 1.00 97.88 998 GLU A O 1
ATOM 8195 N N . ARG A 1 999 ? -33.328 5.109 19.142 1.00 96.62 999 ARG A N 1
ATOM 8196 C CA . ARG A 1 999 ? -34.764 5.328 19.314 1.00 96.62 999 ARG A CA 1
ATOM 8197 C C . ARG A 1 999 ? -35.382 5.888 18.050 1.00 96.62 999 ARG A C 1
ATOM 8199 O O . ARG A 1 999 ? -34.746 6.652 17.327 1.00 96.62 999 ARG A O 1
ATOM 8206 N N . GLN A 1 1000 ? -36.661 5.602 17.859 1.00 95.31 1000 GLN A N 1
ATOM 8207 C CA . GLN A 1 1000 ? -37.478 6.267 16.850 1.00 95.31 1000 GLN A CA 1
ATOM 8208 C C . GLN A 1 1000 ? -38.079 7.557 17.430 1.00 95.31 1000 GLN A C 1
ATOM 8210 O O . GLN A 1 1000 ? -38.507 7.602 18.586 1.00 95.31 1000 GLN A O 1
ATOM 8215 N N . LEU A 1 1001 ? -38.088 8.618 16.630 1.00 90.56 1001 LEU A N 1
ATOM 8216 C CA . LEU A 1 1001 ? -38.719 9.898 16.931 1.00 90.56 1001 LEU A CA 1
ATOM 8217 C C . LEU A 1 1001 ? -40.129 9.925 16.319 1.00 90.56 1001 LEU A C 1
ATOM 8219 O O . LEU A 1 1001 ? -40.349 9.392 15.232 1.00 90.56 1001 LEU A O 1
ATOM 8223 N N . ILE A 1 1002 ? -41.083 10.509 17.054 1.00 74.62 1002 ILE A N 1
ATOM 8224 C CA . ILE A 1 1002 ? -42.509 10.597 16.681 1.00 74.62 1002 ILE A CA 1
ATOM 8225 C C . ILE A 1 1002 ? -42.797 11.910 15.962 1.00 74.62 1002 ILE A C 1
ATOM 8227 O O . ILE A 1 1002 ? -42.361 12.960 16.493 1.00 74.62 1002 ILE A O 1
#

Secondary structure (DSSP, 8-state):
-PPPPPPEE-HHHHHHHHHHHHHHHHHS-HHHHHHHHHHHHSEEEE-SSSEEEEEEE-TTTTTSGGGGGGGG-EEEEEEES---HHHHHTSS-EEEEEEEE--EEETTEEEEEEES---B-SSS---EEEEEEEETTEEEEE--TT-S--TT-TTSPEE-B-HHHHHHT-S-HHHHTTS-SEE-TTS-EEPPP--SEEEEEHHHHSSS-SHHHHHHHHHHHHHHHHHHHHHT-SSTTTTS-HHHHTTSS-SEEEEE--S-----S---SSS-SSEEEEEE-SSEEEEEE------B-S----STTTTSPPGGG-SSS-THHHHHHHHHHHT-SSS--EEEEEE--SEE-TTHHHHS---SSPPP--S-GGGS--TTEEEE-SSSEEE-TT-HHHHHHHHHHHHHHHTTT-SEEEETTGGG-EEEE-TTT--EEE-HHHHHHHTTPPEEETTEEEE-EEEE---SSTT-TTTHHHH--S-HHHHH---GGGPPPEEE-TTTSTT--TTBTTHHHHTHHHHHHHHHHGGGEEEES--HHHHHHHHHHS-SSBGGG--TTS-GGGSB-GGG-SSHHHHHHHHHT-HHHHHHHHHTS-SEEEEEHHHHTT------B-S-SSSHHHHIIIIIHHHHHHH--HHHHHSTTSSHHHHHTT--SHHHHHHHHHHHHHHHTT---HHHHGGGGTS-TTTT-S-SSHHHHHHHHHHHHS--SHHHHHHHHHHHHHHHH-HHHHHHHHHHHHHHHHHHHHHHHHHHHHHHHHTTTS-HHHHHHHHHHHHHHHHHHHHHHTS-HHHHHHHHHHHHHTT---HHHHTT-HHHHHHS-TTSTTB-TTS-B-HHHHHHHHHHHHHHHT-GGGTGGG--HHHHHHHHHHHHHHHH-GGGGSPPPS-TTT-EEEEEEE-TT----SSSS--S-TTT-EEEEEEEEE-TTSSEEEEEEEEEESS-EEEEEGGGT--S-S-EEEEEE-TTS----SEE-TT-EEEEE-TT-EEEEEEE--

pLDDT: mean 90.43, std 10.3, range [28.95, 98.81]

Radius of gyration: 31.03 Å; chains: 1; bounding box: 94×62×90 Å

Foldseek 3Di:
DDDDDDKDFPVVVLVVLLVVLVVLCVPDDPLVSLLVCCQPQDAWDDPDPWKIKHKDQAPQCPHFQCVVFLVQKWKKKWAWPFWAVVVCQVDQKTKTWIDTHQFDDHHRMTMTMMGDWAADDLGTFTIFIWIWTQDPNDIATAARLQAAADQQALQGTGTRHCPVVLLVPFDLPVLVVPAFDDADPVGATEHDAQFAEEEEEQQQAFQLSALLVVLVLLVVLLVQLVVCVVVVPPPSCPPPDLLNLLVDLGQAYEYPDFFAAFFAPPPPDSGDPQWAFPDDDPTMTMTGGDQDQFKARRQRAQSRRLNYTHSNRHPSSGSSSLLSSQSSQSPRPPDRHAYEYEDRPLFHALVNLSNQQHRSHPADPDPRSQPRDHPQFDGADPSGTGGAPVDSNNLSNLLSSVQSNCLSPHQEYEHPPQVSQFNDADPPPRQTDHDVVSSLVSQQHWHQNPNHTYRHAYEYADQPVPPPPPQSLPVGPQCCQQPVPAHPPRDGHAYAASCAPLQNAQQFFCSCVVCVVSQVVQLFPALRHAAAQDDLRNLASNLQQQALAALVPDDPPDDSSNHTAPLQDPALLSSSLCRLLFQQRLCCDLPFTAHHYYHYSLSQLSFQHYRFGQRYLQCLLVRLLNRVLSSCRRRNDQVLCQPCLFLVVQVVLPCNGSVLVNVLSPVSVVLSVLADDLLRLLCLQQAPPVPNHDDNAPVSLVVVLCCLVPPDDPVSVVVSVVLVVVCVVDVPVLVVSLVSSLVVLVVVLVVLVVVLVVLVVCCVPDDDDPSVVVNVRSVRSNRSSVSLNPDDSVSNSSVSSVSNVRSHPDVVVVQPPPVSLVSNDPSRNQADPVSGGNSSVVSNSSSVSSSSSSRSVVSNVVDDSQSSVQSSLSSVSSVVQVQSNDRADPDQVAKDKDKDFDAAPDDPPDDDDPPDDSSQTWIKIWIKHARPVRFKMKIKIARQGHAWHQKAQQLVGQVDFDKWAFRHWRPVFDDPDRIDGRRGIGGRRGHSIMTMTMDTDD

Sequence (1002 aa):
MASYKNLYLNEKLTTECIQKIQQVFDELDHYEAIKQITKAYMGVHKLNSNETLLGFWVPGIQNGYISRFASSLYLEILQPKVRQIEKALSYEEVTMDVVRLPLMVVEDYFVGVVEGLTLGNKDQLGDLYWLNVDMDGRRKYIRDPLCSSVPFGIYGPSELFDMMAMFEDRKDRAYFAQNYLDVYPDGSYQANPIGSCLEIHTETATEEGTLEMLTNRFQTIGKKIQMNIDQGEEDVYGQLSTQDLNYIGFDTIELMPEVPTSERESIKGETGEFFKIIDRDEYSLRVQLKKPDISNWGYDTPVYGSVAVSPSLLGTLRPNELLTFIETLHNMPGRPIQICIDSVLGHCDFQGAYLLETFDEVPQDNYEPKYIHSSFLTGPNMYGRDIDFSSPYVRAMLLEMLRRKVDYGFDCIRIDGAQDFIKSRDDRTGFRIQDDIFLKELVSIEQNINGLIRHPDINLEDGRPWPDDMNWLYNSKYLDHTIEMTLPHDVIPKQWSPIIFAHNVHGKYKWFMDKWDRFVEVFRYGEHWITGQSNHDNARYFYKMVPSLSSSQYKSGDAFSNYYNQYLGDTKKQVVHHALDHEGLSALMLGFLPGHPMFLLNALVHTPWMFLRNIDETYSVEILASEGAKFFEWYVDEATFMRDDNFKDLKRYGFIDYNTLYKVLQYLYSLKLKVKTDALSVRVLFEDPVEEGCYENVEAIKNQLKCLLEPKTKEEINYTNKLMDRMNSDVKDTKQRMVSAKELFEKKLSLLNKELSSVLNEIQYLEHSTNEKKMISLNMQIHKLKYLSDLKEFQLQILLEHSKAQNAYDVEVWSKDPMLCQLIPADVLFYEASGSVDLRKLADVFMKDAIMACKVHRYEDGLDSAHTRFNFNLRQFRIQHPWLMHNPSNHVRKDYFARKLFINGAKETGEWGDKGDLKLCNTLYYGWRTSPNENSQIFFIANMEGDVIDACPLNIFLNLEGEWDVVLHSPTLLIEKKTMNRDDQIKNFKNGEVLILERQLI